Protein AF-0000000075576853 (afdb_homodimer)

Structure (mmCIF, N/CA/C/O backbone):
data_AF-0000000075576853-model_v1
#
loop_
_entity.id
_entity.type
_entity.pdbx_description
1 polymer 'Glycerol kinase'
#
loop_
_atom_site.group_PDB
_atom_site.id
_atom_site.type_symbol
_atom_site.label_atom_id
_atom_site.label_alt_id
_atom_site.label_comp_id
_atom_site.label_asym_id
_atom_site.label_entity_id
_atom_site.label_seq_id
_atom_site.pdbx_PDB_ins_code
_atom_site.Cartn_x
_atom_site.Cartn_y
_atom_site.Cartn_z
_atom_site.occupancy
_atom_site.B_iso_or_equiv
_atom_site.auth_seq_id
_atom_site.auth_comp_id
_atom_site.auth_asym_id
_atom_site.auth_atom_id
_atom_site.pdbx_PDB_model_num
ATOM 1 N N . MET A 1 1 ? 12.477 -34.094 -45.094 1 67.06 1 MET A N 1
ATOM 2 C CA . MET A 1 1 ? 11.266 -33.312 -44.781 1 67.06 1 MET A CA 1
ATOM 3 C C . MET A 1 1 ? 11.414 -32.594 -43.438 1 67.06 1 MET A C 1
ATOM 5 O O . MET A 1 1 ? 12.172 -33.031 -42.562 1 67.06 1 MET A O 1
ATOM 9 N N . LYS A 1 2 ? 10.898 -31.469 -43.219 1 86 2 LYS A N 1
ATOM 10 C CA . LYS A 1 2 ? 10.938 -30.688 -42 1 86 2 LYS A CA 1
ATOM 11 C C . LYS A 1 2 ? 10.07 -31.312 -40.906 1 86 2 LYS A C 1
ATOM 13 O O . LYS A 1 2 ? 8.969 -31.781 -41.188 1 86 2 LYS A O 1
ATOM 18 N N . GLU A 1 3 ? 10.719 -31.609 -39.844 1 96.06 3 GLU A N 1
ATOM 19 C CA . GLU A 1 3 ? 10 -32.188 -38.719 1 96.06 3 GLU A CA 1
ATOM 20 C C . GLU A 1 3 ? 10.016 -31.266 -37.531 1 96.06 3 GLU A C 1
ATOM 22 O O . GLU A 1 3 ? 11.047 -30.656 -37.219 1 96.06 3 GLU A O 1
ATOM 27 N N . TYR A 1 4 ? 8.82 -31.234 -36.906 1 97.94 4 TYR A N 1
ATOM 28 C CA . TYR A 1 4 ? 8.703 -30.344 -35.75 1 97.94 4 TYR A CA 1
ATOM 29 C C . TYR A 1 4 ? 7.965 -31.016 -34.594 1 97.94 4 TYR A C 1
ATOM 31 O O . TYR A 1 4 ? 7.211 -31.969 -34.812 1 97.94 4 TYR A O 1
ATOM 39 N N . ILE A 1 5 ? 8.258 -30.609 -33.406 1 98.31 5 ILE A N 1
ATOM 40 C CA . ILE A 1 5 ? 7.445 -30.922 -32.219 1 98.31 5 ILE A CA 1
ATOM 41 C C . ILE A 1 5 ? 6.547 -29.734 -31.906 1 98.31 5 ILE A C 1
ATOM 43 O O . ILE A 1 5 ? 7.004 -28.578 -31.891 1 98.31 5 ILE A O 1
ATOM 47 N N . LEU A 1 6 ? 5.289 -29.984 -31.703 1 98.56 6 LEU A N 1
ATOM 48 C CA . LEU A 1 6 ? 4.355 -28.969 -31.25 1 98.56 6 LEU A CA 1
ATOM 49 C C . LEU A 1 6 ? 4.211 -29 -29.719 1 98.56 6 LEU A C 1
ATOM 51 O O . LEU A 1 6 ? 3.873 -30.047 -29.156 1 98.56 6 LEU A O 1
ATOM 55 N N . SER A 1 7 ? 4.504 -27.953 -29.078 1 98.56 7 SER A N 1
ATOM 56 C CA . SER A 1 7 ? 4.234 -27.781 -27.656 1 98.56 7 SER A CA 1
ATOM 57 C C . SER A 1 7 ? 2.992 -26.938 -27.422 1 98.56 7 SER A C 1
ATOM 59 O O . SER A 1 7 ? 2.867 -25.844 -27.984 1 98.56 7 SER A O 1
ATOM 61 N N . ILE A 1 8 ? 2.086 -27.422 -26.656 1 98.44 8 ILE A N 1
ATOM 62 C CA . ILE A 1 8 ? 0.928 -26.672 -26.188 1 98.44 8 ILE A CA 1
ATOM 63 C C . ILE A 1 8 ? 1.135 -26.266 -24.734 1 98.44 8 ILE A C 1
ATOM 65 O O . ILE A 1 8 ? 1.152 -27.109 -23.844 1 98.44 8 ILE A O 1
ATOM 69 N N . ASP A 1 9 ? 1.303 -25.016 -24.484 1 97.19 9 ASP A N 1
ATOM 70 C CA . ASP A 1 9 ? 1.527 -24.469 -23.141 1 97.19 9 ASP A CA 1
ATOM 71 C C . ASP A 1 9 ? 0.273 -23.781 -22.625 1 97.19 9 ASP A C 1
ATOM 73 O O . ASP A 1 9 ? -0.005 -22.625 -22.984 1 97.19 9 ASP A O 1
ATOM 77 N N . GLN A 1 10 ? -0.439 -24.516 -21.766 1 97.19 10 GLN A N 1
ATOM 78 C CA . GLN A 1 10 ? -1.655 -24 -21.141 1 97.19 10 GLN A CA 1
ATOM 79 C C . GLN A 1 10 ? -1.338 -23.234 -19.859 1 97.19 10 GLN A C 1
ATOM 81 O O . GLN A 1 10 ? -1.6 -23.719 -18.766 1 97.19 10 GLN A O 1
ATOM 86 N N . GLY A 1 11 ? -0.871 -22.016 -20 1 93.12 11 GLY A N 1
ATOM 87 C CA . GLY A 1 11 ? -0.536 -21.188 -18.859 1 93.12 11 GLY A CA 1
ATOM 88 C C . GLY A 1 11 ? -1.755 -20.609 -18.172 1 93.12 11 GLY A C 1
ATOM 89 O O . GLY A 1 11 ? -2.883 -20.781 -18.625 1 93.12 11 GLY A O 1
ATOM 90 N N . THR A 1 12 ? -1.519 -19.891 -17.062 1 91.38 12 THR A N 1
ATOM 91 C CA . THR A 1 12 ? -2.6 -19.312 -16.266 1 91.38 12 THR A CA 1
ATOM 92 C C . THR A 1 12 ? -3.197 -18.094 -16.953 1 91.38 12 THR A C 1
ATOM 94 O O . THR A 1 12 ? -4.418 -17.922 -16.969 1 91.38 12 THR A O 1
ATOM 97 N N . THR A 1 13 ? -2.371 -17.266 -17.547 1 85.94 13 THR A N 1
ATOM 98 C CA . THR A 1 13 ? -2.854 -16.016 -18.109 1 85.94 13 THR A CA 1
ATOM 99 C C . THR A 1 13 ? -2.939 -16.109 -19.625 1 85.94 13 THR A C 1
ATOM 101 O O . THR A 1 13 ? -3.658 -15.336 -20.266 1 85.94 13 THR A O 1
ATOM 104 N N . SER A 1 14 ? -2.193 -16.984 -20.203 1 90.44 14 SER A N 1
ATOM 105 C CA . SER A 1 14 ? -2.176 -17.125 -21.656 1 90.44 14 SER A CA 1
ATOM 106 C C . SER A 1 14 ? -1.939 -18.578 -22.062 1 90.44 14 SER A C 1
ATOM 108 O O . SER A 1 14 ? -1.436 -19.375 -21.281 1 90.44 14 SER A O 1
ATOM 110 N N . ILE A 1 15 ? -2.373 -18.828 -23.25 1 96.44 15 ILE A N 1
ATOM 111 C CA . ILE A 1 15 ? -2.145 -20.125 -23.875 1 96.44 15 ILE A CA 1
ATOM 112 C C . ILE A 1 15 ? -1.263 -19.953 -25.109 1 96.44 15 ILE A C 1
ATOM 114 O O . ILE A 1 15 ? -1.411 -18.984 -25.859 1 96.44 15 ILE A O 1
ATOM 118 N N . ARG A 1 16 ? -0.293 -20.953 -25.312 1 95.88 16 ARG A N 1
ATOM 119 C CA . ARG A 1 16 ? 0.653 -20.828 -26.422 1 95.88 16 ARG A CA 1
ATOM 120 C C . ARG A 1 16 ? 0.805 -22.141 -27.172 1 95.88 16 ARG A C 1
ATOM 122 O O . ARG A 1 16 ? 0.774 -23.219 -26.562 1 95.88 16 ARG A O 1
ATOM 129 N N . ALA A 1 17 ? 0.934 -21.938 -28.391 1 98.38 17 ALA A N 1
ATOM 130 C CA . ALA A 1 17 ? 1.414 -23.016 -29.266 1 98.38 17 ALA A CA 1
ATOM 131 C C . ALA A 1 17 ? 2.785 -22.688 -29.844 1 98.38 17 ALA A C 1
ATOM 133 O O . ALA A 1 17 ? 2.982 -21.609 -30.406 1 98.38 17 ALA A O 1
ATOM 134 N N . ILE A 1 18 ? 3.703 -23.625 -29.656 1 97.75 18 ILE A N 1
ATOM 135 C CA . ILE A 1 18 ? 5.074 -23.359 -30.078 1 97.75 18 ILE A CA 1
ATOM 136 C C . ILE A 1 18 ? 5.621 -24.562 -30.844 1 97.75 18 ILE A C 1
ATOM 138 O O . ILE A 1 18 ? 5.465 -25.703 -30.406 1 97.75 18 ILE A O 1
ATOM 142 N N . PHE A 1 19 ? 6.258 -24.297 -31.969 1 98.12 19 PHE A N 1
ATOM 143 C CA . PHE A 1 19 ? 6.883 -25.344 -32.781 1 98.12 19 PHE A CA 1
ATOM 144 C C . PHE A 1 19 ? 8.398 -25.328 -32.594 1 98.12 19 PHE A C 1
ATOM 146 O O . PHE A 1 19 ? 9.031 -24.281 -32.75 1 98.12 19 PHE A O 1
ATOM 153 N N . PHE A 1 20 ? 8.953 -26.516 -32.312 1 97.25 20 PHE A N 1
ATOM 154 C CA . PHE A 1 20 ? 10.391 -26.656 -32.125 1 97.25 20 PHE A CA 1
ATOM 155 C C . PHE A 1 20 ? 10.984 -27.547 -33.219 1 97.25 20 PHE A C 1
ATOM 157 O O . PHE A 1 20 ? 10.383 -28.547 -33.594 1 97.25 20 PHE A O 1
ATOM 164 N N . ASN A 1 21 ? 12.203 -27.141 -33.719 1 97.06 21 ASN A N 1
ATOM 165 C CA . ASN A 1 21 ? 12.945 -28.016 -34.625 1 97.06 21 ASN A CA 1
ATOM 166 C C . ASN A 1 21 ? 13.945 -28.891 -33.875 1 97.06 21 ASN A C 1
ATOM 168 O O . ASN A 1 21 ? 13.961 -28.906 -32.625 1 97.06 21 ASN A O 1
ATOM 172 N N . HIS A 1 22 ? 14.641 -29.672 -34.594 1 96.31 22 HIS A N 1
ATOM 173 C CA . HIS A 1 22 ? 15.539 -30.656 -34 1 96.31 22 HIS A CA 1
ATOM 174 C C . HIS A 1 22 ? 16.688 -29.953 -33.25 1 96.31 22 HIS A C 1
ATOM 176 O O . HIS A 1 22 ? 17.25 -30.516 -32.312 1 96.31 22 HIS A O 1
ATOM 182 N N . ASP A 1 23 ? 17.016 -28.719 -33.594 1 93.38 23 ASP A N 1
ATOM 183 C CA . ASP A 1 23 ? 18.094 -27.969 -32.969 1 93.38 23 ASP A CA 1
ATOM 184 C C . ASP A 1 23 ? 17.609 -27.312 -31.656 1 93.38 23 ASP A C 1
ATOM 186 O O . ASP A 1 23 ? 18.391 -26.75 -30.906 1 93.38 23 ASP A O 1
ATOM 190 N N . GLY A 1 24 ? 16.359 -27.484 -31.406 1 91.81 24 GLY A N 1
ATOM 191 C CA . GLY A 1 24 ? 15.805 -26.906 -30.203 1 91.81 24 GLY A CA 1
ATOM 192 C C . GLY A 1 24 ? 15.367 -25.453 -30.391 1 91.81 24 GLY A C 1
ATOM 193 O O . GLY A 1 24 ? 15.031 -24.781 -29.422 1 91.81 24 GLY A O 1
ATOM 194 N N . ASP A 1 25 ? 15.266 -24.969 -31.641 1 93.38 25 ASP A N 1
ATOM 195 C CA . ASP A 1 25 ? 14.883 -23.594 -31.938 1 93.38 25 ASP A CA 1
ATOM 196 C C . ASP A 1 25 ? 13.359 -23.453 -32.062 1 93.38 25 ASP A C 1
ATOM 198 O O . ASP A 1 25 ? 12.695 -24.375 -32.562 1 93.38 25 ASP A O 1
ATOM 202 N N . ILE A 1 26 ? 12.922 -22.359 -31.625 1 94.5 26 ILE A N 1
ATOM 203 C CA . ILE A 1 26 ? 11.523 -22.031 -31.891 1 94.5 26 ILE A CA 1
ATOM 204 C C . ILE A 1 26 ? 11.359 -21.594 -33.344 1 94.5 26 ILE A C 1
ATOM 206 O O . ILE A 1 26 ? 12 -20.641 -33.781 1 94.5 26 ILE A O 1
ATOM 210 N N . VAL A 1 27 ? 10.516 -22.203 -34.031 1 95.81 27 VAL A N 1
ATOM 211 C CA . VAL A 1 27 ? 10.359 -21.906 -35.438 1 95.81 27 VAL A CA 1
ATOM 212 C C . VAL A 1 27 ? 8.992 -21.266 -35.688 1 95.81 27 VAL A C 1
ATOM 214 O O . VAL A 1 27 ? 8.742 -20.688 -36.75 1 95.81 27 VAL A O 1
ATOM 217 N N . GLY A 1 28 ? 8.125 -21.344 -34.719 1 95.5 28 GLY A N 1
ATOM 218 C CA . GLY A 1 28 ? 6.801 -20.75 -34.75 1 95.5 28 GLY A CA 1
ATOM 219 C C . GLY A 1 28 ? 6.141 -20.656 -33.375 1 95.5 28 GLY A C 1
ATOM 220 O O . GLY A 1 28 ? 6.277 -21.562 -32.562 1 95.5 28 GLY A O 1
ATOM 221 N N . VAL A 1 29 ? 5.5 -19.594 -33.188 1 95.94 29 VAL A N 1
ATOM 222 C CA . VAL A 1 29 ? 4.836 -19.422 -31.906 1 95.94 29 VAL A CA 1
ATOM 223 C C . VAL A 1 29 ? 3.629 -18.5 -32.062 1 95.94 29 VAL A C 1
ATOM 225 O O . VAL A 1 29 ? 3.666 -17.547 -32.844 1 95.94 29 VAL A O 1
ATOM 228 N N . HIS A 1 30 ? 2.537 -18.781 -31.438 1 97.19 30 HIS A N 1
ATOM 229 C CA . HIS A 1 30 ? 1.405 -17.875 -31.234 1 97.19 30 HIS A CA 1
ATOM 230 C C . HIS A 1 30 ? 0.842 -18 -29.828 1 97.19 30 HIS A C 1
ATOM 232 O O . HIS A 1 30 ? 0.776 -19.109 -29.266 1 97.19 30 HIS A O 1
ATOM 238 N N . ALA A 1 31 ? 0.561 -16.984 -29.234 1 95.12 31 ALA A N 1
ATOM 239 C CA . ALA A 1 31 ? 0.02 -16.922 -27.891 1 95.12 31 ALA A CA 1
ATOM 240 C C . ALA A 1 31 ? -1.227 -16.047 -27.828 1 95.12 31 ALA A C 1
ATOM 242 O O . ALA A 1 31 ? -1.366 -15.102 -28.609 1 95.12 31 ALA A O 1
ATOM 243 N N . LYS A 1 32 ? -2.111 -16.344 -26.953 1 96 32 LYS A N 1
ATOM 244 C CA . LYS A 1 32 ? -3.324 -15.555 -26.75 1 96 32 LYS A CA 1
ATOM 245 C C . LYS A 1 32 ? -3.752 -15.578 -25.281 1 96 32 LYS A C 1
ATOM 247 O O . LYS A 1 32 ? -3.762 -16.641 -24.656 1 96 32 LYS A O 1
ATOM 252 N N . GLU A 1 33 ? -3.98 -14.461 -24.719 1 90.38 33 GLU A N 1
ATOM 253 C CA . GLU A 1 33 ? -4.539 -14.367 -23.375 1 90.38 33 GLU A CA 1
ATOM 254 C C . GLU A 1 33 ? -6.016 -14.758 -23.359 1 90.38 33 GLU A C 1
ATOM 256 O O . GLU A 1 33 ? -6.668 -14.766 -24.406 1 90.38 33 GLU A O 1
ATOM 261 N N . PHE A 1 34 ? -6.48 -15.203 -22.25 1 92.62 34 PHE A N 1
ATOM 262 C CA . PHE A 1 34 ? -7.883 -15.562 -22.094 1 92.62 34 PHE A CA 1
ATOM 263 C C . PHE A 1 3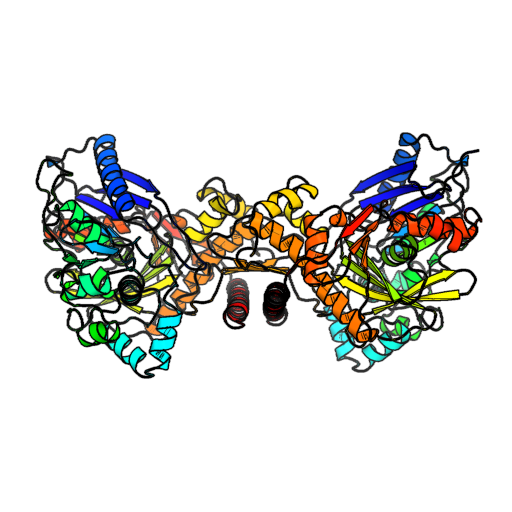4 ? -8.43 -15.055 -20.766 1 92.62 34 PHE A C 1
ATOM 265 O O . PHE A 1 34 ? -7.691 -14.5 -19.953 1 92.62 34 PHE A O 1
ATOM 272 N N . SER A 1 35 ? -9.656 -15.219 -20.531 1 92.31 35 SER A N 1
ATOM 273 C CA . SER A 1 35 ? -10.375 -14.516 -19.484 1 92.31 35 SER A CA 1
ATOM 274 C C . SER A 1 35 ? -10.055 -15.102 -18.109 1 92.31 35 SER A C 1
ATOM 276 O O . SER A 1 35 ? -9.914 -16.312 -17.969 1 92.31 35 SER A O 1
ATOM 278 N N . GLN A 1 36 ? -9.844 -14.289 -17.156 1 90.06 36 GLN A N 1
ATOM 279 C CA . GLN A 1 36 ? -9.734 -14.617 -15.742 1 90.06 36 GLN A CA 1
ATOM 280 C C . GLN A 1 36 ? -10.93 -14.102 -14.953 1 90.06 36 GLN A C 1
ATOM 282 O O . GLN A 1 36 ? -11.414 -12.992 -15.203 1 90.06 36 GLN A O 1
ATOM 287 N N . PHE A 1 37 ? -11.539 -14.875 -14 1 91.06 37 PHE A N 1
ATOM 288 C CA . PHE A 1 37 ? -12.695 -14.477 -13.211 1 91.06 37 PHE A CA 1
ATOM 289 C C . PHE A 1 37 ? -12.352 -14.453 -11.727 1 91.06 37 PHE A C 1
ATOM 291 O O . PHE A 1 37 ? -11.672 -15.359 -11.227 1 91.06 37 PHE A O 1
ATOM 298 N N . TYR A 1 38 ? -12.75 -13.477 -11.086 1 86.25 38 TYR A N 1
ATOM 299 C CA . TYR A 1 38 ? -12.539 -13.312 -9.656 1 86.25 38 TYR A CA 1
ATOM 300 C C . TYR A 1 38 ? -13.859 -13.094 -8.93 1 86.25 38 TYR A C 1
ATOM 302 O O . TYR A 1 38 ? -14.117 -12 -8.422 1 86.25 38 TYR A O 1
ATOM 310 N N . PRO A 1 39 ? -14.656 -14.055 -8.68 1 88.81 39 PRO A N 1
ATOM 311 C CA . PRO A 1 39 ? -16.031 -13.906 -8.203 1 88.81 39 PRO A CA 1
ATOM 312 C C . PRO A 1 39 ? -16.094 -13.477 -6.734 1 88.81 39 PRO A C 1
ATOM 314 O O . PRO A 1 39 ? -17.094 -12.883 -6.305 1 88.81 39 PRO A O 1
ATOM 317 N N . ASP A 1 40 ? -15.102 -13.82 -5.914 1 87.06 40 ASP A N 1
ATOM 318 C CA . ASP A 1 40 ? -15.039 -13.469 -4.496 1 87.06 40 ASP A CA 1
ATOM 319 C C . ASP A 1 40 ? -13.586 -13.281 -4.047 1 87.06 40 ASP A C 1
ATOM 321 O O . ASP A 1 40 ? -12.656 -13.539 -4.809 1 87.06 40 ASP A O 1
ATOM 325 N N . SER A 1 41 ? -13.469 -12.719 -2.818 1 82.38 41 SER A N 1
ATOM 326 C CA . SER A 1 41 ? -12.125 -12.516 -2.277 1 82.38 41 SER A CA 1
ATOM 327 C C . SER A 1 41 ? -11.328 -13.812 -2.27 1 82.38 41 SER A C 1
ATOM 329 O O . SER A 1 41 ? -11.766 -14.812 -1.704 1 82.38 41 SER A O 1
ATOM 331 N N . GLY A 1 42 ? -10.258 -13.805 -2.984 1 84.81 42 GLY A N 1
ATOM 332 C CA . GLY A 1 42 ? -9.367 -14.953 -3.029 1 84.81 42 GLY A CA 1
ATOM 333 C C . GLY A 1 42 ? -9.781 -15.992 -4.047 1 84.81 42 GLY A C 1
ATOM 334 O O . GLY A 1 42 ? -9.094 -17 -4.234 1 84.81 42 GLY A O 1
ATOM 335 N N . TRP A 1 43 ? -10.906 -15.758 -4.695 1 91.06 43 TRP A N 1
ATOM 336 C CA . TRP A 1 43 ? -11.391 -16.734 -5.668 1 91.06 43 TRP A CA 1
ATOM 337 C C . TRP A 1 43 ? -10.852 -16.422 -7.062 1 91.06 43 TRP A C 1
ATOM 339 O O . TRP A 1 43 ? -10.781 -15.266 -7.461 1 91.06 43 TRP A O 1
ATOM 349 N N . VAL A 1 44 ? -10.43 -17.469 -7.734 1 92.25 44 VAL A N 1
ATOM 350 C CA . VAL A 1 44 ? -9.945 -17.344 -9.102 1 92.25 44 VAL A CA 1
ATOM 351 C C . VAL A 1 44 ? -10.516 -18.484 -9.953 1 92.25 44 VAL A C 1
ATOM 353 O O . VAL A 1 44 ? -10.336 -19.656 -9.633 1 92.25 44 VAL A O 1
ATOM 356 N N . GLU A 1 45 ? -11.219 -18.094 -11.031 1 96.81 45 GLU A N 1
ATOM 357 C CA . GLU A 1 45 ? -11.844 -19.078 -11.898 1 96.81 45 GLU A CA 1
ATOM 358 C C . GLU A 1 45 ? -11.5 -18.828 -13.359 1 96.81 45 GLU A C 1
ATOM 360 O O . GLU A 1 45 ? -11.07 -17.734 -13.727 1 96.81 45 GLU A O 1
ATOM 365 N N . GLN A 1 46 ? -11.586 -19.859 -14.156 1 97.5 46 GLN A N 1
ATOM 366 C CA . GLN A 1 46 ? -11.43 -19.797 -15.609 1 97.5 46 GLN A CA 1
ATOM 367 C C . GLN A 1 46 ? -12.469 -20.672 -16.312 1 97.5 46 GLN A C 1
ATOM 369 O O . GLN A 1 46 ? -12.984 -21.625 -15.711 1 97.5 46 GLN A O 1
ATOM 374 N N . ASP A 1 47 ? -12.773 -20.344 -17.531 1 98.19 47 ASP A N 1
ATOM 375 C CA . ASP A 1 47 ? -13.711 -21.125 -18.328 1 98.19 47 ASP A CA 1
ATOM 376 C C . ASP A 1 47 ? -12.984 -22.203 -19.125 1 98.19 47 ASP A C 1
ATOM 378 O O . ASP A 1 47 ? -12.266 -21.891 -20.078 1 98.19 47 ASP A O 1
ATOM 382 N N . PRO A 1 48 ? -13.281 -23.5 -18.781 1 98.38 48 PRO A N 1
ATOM 383 C CA . PRO A 1 48 ? -12.594 -24.562 -19.516 1 98.38 48 PRO A CA 1
ATOM 384 C C . PRO A 1 48 ? -12.906 -24.547 -21 1 98.38 48 PRO A C 1
ATOM 386 O O . PRO A 1 48 ? -12.047 -24.891 -21.828 1 98.38 48 PRO A O 1
ATOM 389 N N . MET A 1 49 ? -14.062 -24.141 -21.328 1 98.06 49 MET A N 1
ATOM 390 C CA . MET A 1 49 ? -14.445 -24.125 -22.75 1 98.06 49 MET A CA 1
ATOM 391 C C . MET A 1 49 ? -13.703 -23.031 -23.5 1 98.06 49 MET A C 1
ATOM 393 O O . MET A 1 49 ? -13.344 -23.203 -24.656 1 98.06 49 MET A O 1
ATOM 397 N N . GLU A 1 50 ? -13.508 -21.953 -22.844 1 97.88 50 GLU A N 1
ATOM 398 C CA . GLU A 1 50 ? -12.68 -20.922 -23.453 1 97.88 50 GLU A CA 1
ATOM 399 C C . GLU A 1 50 ? -11.242 -21.375 -23.609 1 97.88 50 GLU A C 1
ATOM 401 O O . GLU A 1 50 ? -10.594 -21.094 -24.625 1 97.88 50 GLU A O 1
ATOM 406 N N . MET A 1 51 ? -10.758 -22.109 -22.594 1 97.31 51 MET A N 1
ATOM 407 C CA . MET A 1 51 ? -9.406 -22.656 -22.672 1 97.31 51 MET A CA 1
ATOM 408 C C . MET A 1 51 ? -9.234 -23.5 -23.922 1 97.31 51 MET A C 1
ATOM 410 O O . MET A 1 51 ? -8.234 -23.375 -24.625 1 97.31 51 MET A O 1
ATOM 414 N N . TRP A 1 52 ? -10.234 -24.266 -24.156 1 97 52 TRP A N 1
ATOM 415 C CA . TRP A 1 52 ? -10.18 -25.156 -25.312 1 97 52 TRP A CA 1
ATOM 416 C C . TRP A 1 52 ? -10.25 -24.375 -26.625 1 97 52 TRP A C 1
ATOM 418 O O . TRP A 1 52 ? -9.492 -24.625 -27.562 1 97 52 TRP A O 1
ATOM 428 N N . SER A 1 53 ? -11.188 -23.453 -26.672 1 97.5 53 SER A N 1
ATOM 429 C CA . SER A 1 53 ? -11.352 -22.641 -27.875 1 97.5 53 SER A CA 1
ATOM 430 C C . SER A 1 53 ? -10.062 -21.891 -28.203 1 97.5 53 SER A C 1
ATOM 432 O O . SER A 1 53 ? -9.625 -21.875 -29.359 1 97.5 53 SER A O 1
ATOM 434 N N . VAL A 1 54 ? -9.445 -21.344 -27.219 1 97.69 54 VAL A N 1
ATOM 435 C CA . VAL A 1 54 ? -8.219 -20.578 -27.406 1 97.69 54 VAL A CA 1
ATOM 436 C C . VAL A 1 54 ? -7.082 -21.5 -27.812 1 97.69 54 VAL A C 1
ATOM 438 O O . VAL A 1 54 ? -6.219 -21.125 -28.609 1 97.69 54 VAL A O 1
ATOM 441 N N . THR A 1 55 ? -7.031 -22.703 -27.266 1 97.5 55 THR A N 1
ATOM 442 C CA . THR A 1 55 ? -6.02 -23.688 -27.641 1 97.5 55 THR A CA 1
ATOM 443 C C . THR A 1 55 ? -6.059 -23.953 -29.141 1 97.5 55 THR A C 1
ATOM 445 O O . THR A 1 55 ? -5.023 -23.938 -29.812 1 97.5 55 THR A O 1
ATOM 448 N N . GLY A 1 56 ? -7.273 -24.203 -29.641 1 96.88 56 GLY A N 1
ATOM 449 C CA . GLY A 1 56 ? -7.418 -24.406 -31.062 1 96.88 56 GLY A CA 1
ATOM 450 C C . GLY A 1 56 ? -6.965 -23.219 -31.891 1 96.88 56 GLY A C 1
ATOM 451 O O . GLY A 1 56 ? -6.297 -23.375 -32.906 1 96.88 56 GLY A O 1
ATOM 452 N N . GLU A 1 57 ? -7.312 -22.094 -31.438 1 97.5 57 GLU A N 1
ATOM 453 C CA . GLU A 1 57 ? -6.98 -20.859 -32.156 1 97.5 57 GLU A CA 1
ATOM 454 C C . GLU A 1 57 ? -5.473 -20.656 -32.219 1 97.5 57 GLU A C 1
ATOM 456 O O . GLU A 1 57 ? -4.941 -20.328 -33.281 1 97.5 57 GLU A O 1
ATOM 461 N N . VAL A 1 58 ? -4.801 -20.891 -31.109 1 97.94 58 VAL A N 1
ATOM 462 C CA . VAL A 1 58 ? -3.371 -20.594 -31.094 1 97.94 58 VAL A CA 1
ATOM 463 C C . VAL A 1 58 ? -2.621 -21.625 -31.922 1 97.94 58 VAL A C 1
ATOM 465 O O . VAL A 1 58 ? -1.599 -21.312 -32.531 1 97.94 58 VAL A O 1
ATOM 468 N N . ILE A 1 59 ? -3.055 -22.859 -31.984 1 97.44 59 ILE A N 1
ATOM 469 C CA . ILE A 1 59 ? -2.434 -23.875 -32.812 1 97.44 59 ILE A CA 1
ATOM 470 C C . ILE A 1 59 ? -2.578 -23.484 -34.312 1 97.44 59 ILE A C 1
ATOM 472 O O . ILE A 1 59 ? -1.598 -23.484 -35.031 1 97.44 59 ILE A O 1
ATOM 476 N N . GLU A 1 60 ? -3.766 -23.156 -34.688 1 96.56 60 GLU A N 1
ATOM 477 C CA . GLU A 1 60 ? -4.055 -22.781 -36.062 1 96.56 60 GLU A CA 1
ATOM 478 C C . GLU A 1 60 ? -3.215 -21.578 -36.5 1 96.56 60 GLU A C 1
ATOM 480 O O . GLU A 1 60 ? -2.613 -21.594 -37.594 1 96.56 60 GLU A O 1
ATOM 485 N N . LYS A 1 61 ? -3.209 -20.578 -35.688 1 97.69 61 LYS A N 1
ATOM 486 C CA . LYS A 1 61 ? -2.494 -19.359 -36.031 1 97.69 61 LYS A CA 1
ATOM 487 C C . LYS A 1 61 ? -0.987 -19.594 -36.094 1 97.69 61 LYS A C 1
ATOM 489 O O . LYS A 1 61 ? -0.287 -19.016 -36.906 1 97.69 61 LYS A O 1
ATOM 494 N N . ALA A 1 62 ? -0.503 -20.375 -35.125 1 97.12 62 ALA A N 1
ATOM 495 C CA . ALA A 1 62 ? 0.923 -20.688 -35.125 1 97.12 62 ALA A CA 1
ATOM 496 C C . ALA A 1 62 ? 1.319 -21.438 -36.406 1 97.12 62 ALA A C 1
ATOM 498 O O . ALA A 1 62 ? 2.371 -21.156 -37 1 97.12 62 ALA A O 1
ATOM 499 N N . MET A 1 63 ? 0.556 -22.375 -36.844 1 96.94 63 MET A N 1
ATOM 500 C CA . MET A 1 63 ? 0.814 -23.125 -38.062 1 96.94 63 MET A CA 1
ATOM 501 C C . MET A 1 63 ? 0.785 -22.203 -39.281 1 96.94 63 MET A C 1
ATOM 503 O O . MET A 1 63 ? 1.686 -22.25 -40.125 1 96.94 63 MET A O 1
ATOM 507 N N . ALA A 1 64 ? -0.208 -21.375 -39.344 1 96.56 64 ALA A N 1
ATOM 508 C CA . ALA A 1 64 ? -0.385 -20.484 -40.469 1 96.56 64 ALA A CA 1
ATOM 509 C C . ALA A 1 64 ? 0.778 -19.5 -40.562 1 96.56 64 ALA A C 1
ATOM 511 O O . ALA A 1 64 ? 1.329 -19.297 -41.656 1 96.56 64 ALA A O 1
ATOM 512 N N . LYS A 1 65 ? 1.103 -18.891 -39.469 1 96.44 65 LYS A N 1
ATOM 513 C CA . LYS A 1 65 ? 2.15 -17.875 -39.438 1 96.44 65 LYS A CA 1
ATOM 514 C C . LYS A 1 65 ? 3.504 -18.469 -39.812 1 96.44 65 LYS A C 1
ATOM 516 O O . LYS A 1 65 ? 4.348 -17.781 -40.375 1 96.44 65 LYS A O 1
ATOM 521 N N . SER A 1 66 ? 3.703 -19.688 -39.469 1 96.12 66 SER A N 1
ATOM 522 C CA . SER A 1 66 ? 5.008 -20.312 -39.656 1 96.12 66 SER A CA 1
ATOM 523 C C . SER A 1 66 ? 5.008 -21.188 -40.906 1 96.12 66 SER A C 1
ATOM 525 O O . SER A 1 66 ? 6.027 -21.797 -41.25 1 96.12 66 SER A O 1
ATOM 527 N N . ASN A 1 67 ? 3.926 -21.359 -41.594 1 96.25 67 ASN A N 1
ATOM 528 C CA . ASN A 1 67 ? 3.76 -22.188 -42.781 1 96.25 67 ASN A CA 1
ATOM 529 C C . ASN A 1 67 ? 4.137 -23.641 -42.5 1 96.25 67 ASN A C 1
ATOM 531 O O . ASN A 1 67 ? 4.867 -24.266 -43.281 1 96.25 67 ASN A O 1
ATOM 535 N N . ILE A 1 68 ? 3.764 -24.094 -41.375 1 96.44 68 ILE A N 1
ATOM 536 C CA . ILE A 1 68 ? 3.994 -25.484 -41 1 96.44 68 ILE A CA 1
ATOM 537 C C . ILE A 1 68 ? 2.768 -26.328 -41.344 1 96.44 68 ILE A C 1
ATOM 539 O O . ILE A 1 68 ? 1.636 -25.938 -41.031 1 96.44 68 ILE A O 1
ATOM 543 N N . LYS A 1 69 ? 3.031 -27.484 -41.938 1 95.69 69 LYS A N 1
ATOM 544 C CA . LYS A 1 69 ? 1.953 -28.391 -42.312 1 95.69 69 LYS A CA 1
ATOM 545 C C . LYS A 1 69 ? 1.787 -29.5 -41.281 1 95.69 69 LYS A C 1
ATOM 547 O O . LYS A 1 69 ? 2.738 -29.859 -40.562 1 95.69 69 LYS A O 1
ATOM 552 N N . GLU A 1 70 ? 0.582 -30.078 -41.25 1 94.81 70 GLU A N 1
ATOM 553 C CA . GLU A 1 70 ? 0.254 -31.109 -40.25 1 94.81 70 GLU A CA 1
ATOM 554 C C . GLU A 1 70 ? 1.196 -32.312 -40.375 1 94.81 70 GLU A C 1
ATOM 556 O O . GLU A 1 70 ? 1.544 -32.938 -39.375 1 94.81 70 GLU A O 1
ATOM 561 N N . ASP A 1 71 ? 1.564 -32.594 -41.594 1 94.75 71 ASP A N 1
ATOM 562 C CA . ASP A 1 71 ? 2.381 -33.781 -41.812 1 94.75 71 ASP A CA 1
ATOM 563 C C . ASP A 1 71 ? 3.811 -33.594 -41.312 1 94.75 71 ASP A C 1
ATOM 565 O O . ASP A 1 71 ? 4.586 -34.531 -41.219 1 94.75 71 ASP A O 1
ATOM 569 N N . GLU A 1 72 ? 4.133 -32.406 -41 1 97.19 72 GLU A N 1
ATOM 570 C CA . GLU A 1 72 ? 5.469 -32.094 -40.5 1 97.19 72 GLU A CA 1
ATOM 571 C C . GLU A 1 72 ? 5.531 -32.156 -38.969 1 97.19 72 GLU A C 1
ATOM 573 O O . GLU A 1 72 ? 6.617 -32.125 -38.375 1 97.19 72 GLU A O 1
ATOM 578 N N . ILE A 1 73 ? 4.434 -32.312 -38.312 1 97.75 73 ILE A N 1
ATOM 579 C CA . ILE A 1 73 ? 4.375 -32.406 -36.875 1 97.75 73 ILE A CA 1
ATOM 580 C C . ILE A 1 73 ? 4.535 -33.875 -36.469 1 97.75 73 ILE A C 1
ATOM 582 O O . ILE A 1 73 ? 3.686 -34.688 -36.75 1 97.75 73 ILE A O 1
ATOM 586 N N . VAL A 1 74 ? 5.578 -34.156 -35.688 1 97.44 74 VAL A N 1
ATOM 587 C CA . VAL A 1 74 ? 5.914 -35.531 -35.406 1 97.44 74 VAL A CA 1
ATOM 588 C C . VAL A 1 74 ? 5.297 -35.969 -34.062 1 97.44 74 VAL A C 1
ATOM 590 O O . VAL A 1 74 ? 5.043 -37.156 -33.844 1 97.44 74 VAL A O 1
ATOM 593 N N . ALA A 1 75 ? 5.18 -35.031 -33.156 1 98.31 75 ALA A N 1
ATOM 594 C CA . ALA A 1 75 ? 4.594 -35.312 -31.844 1 98.31 75 ALA A CA 1
ATOM 595 C C . ALA A 1 75 ? 4.148 -34 -31.172 1 98.31 75 ALA A C 1
ATOM 597 O O . ALA A 1 75 ? 4.535 -32.906 -31.578 1 98.31 75 ALA A O 1
ATOM 598 N N . ILE A 1 76 ? 3.336 -34.188 -30.141 1 98.56 76 ILE A N 1
ATOM 599 C CA . ILE A 1 76 ? 2.811 -33.062 -29.375 1 98.56 76 ILE A CA 1
ATOM 600 C C . ILE A 1 76 ? 3.191 -33.219 -27.906 1 98.56 76 ILE A C 1
ATOM 602 O O . ILE A 1 76 ? 3.121 -34.344 -27.344 1 98.56 76 ILE A O 1
ATOM 606 N N . GLY A 1 77 ? 3.721 -32.219 -27.312 1 98.75 77 GLY A N 1
ATOM 607 C CA . GLY A 1 77 ? 3.885 -32.094 -25.875 1 98.75 77 GLY A CA 1
ATOM 608 C C . GLY A 1 77 ? 2.93 -31.094 -25.25 1 98.75 77 GLY A C 1
ATOM 609 O O . GLY A 1 77 ? 2.643 -30.047 -25.828 1 98.75 77 GLY A O 1
ATOM 610 N N . ILE A 1 78 ? 2.41 -31.422 -24.047 1 98.69 78 ILE A N 1
ATOM 611 C CA . ILE A 1 78 ? 1.46 -30.578 -23.344 1 98.69 78 ILE A CA 1
ATOM 612 C C . ILE A 1 78 ? 2.041 -30.156 -22 1 98.69 78 ILE A C 1
ATOM 614 O O . ILE A 1 78 ? 2.566 -30.984 -21.25 1 98.69 78 ILE A O 1
ATOM 618 N N . THR A 1 79 ? 2.104 -28.922 -21.734 1 98.38 79 THR A N 1
ATOM 619 C CA . THR A 1 79 ? 2.367 -28.391 -20.391 1 98.38 79 THR A CA 1
ATOM 620 C C . THR A 1 79 ? 1.235 -27.469 -19.953 1 98.38 79 THR A C 1
ATOM 622 O O . THR A 1 79 ? 0.397 -27.062 -20.766 1 98.38 79 THR A O 1
ATOM 625 N N . ASN A 1 80 ? 1.16 -27.234 -18.641 1 98 80 ASN A N 1
ATOM 626 C CA . ASN A 1 80 ? -0.046 -26.578 -18.125 1 98 80 ASN A CA 1
ATOM 627 C C . ASN A 1 80 ? 0.178 -25.984 -16.734 1 98 80 ASN A C 1
ATOM 629 O O . ASN A 1 80 ? 1.137 -26.344 -16.047 1 98 80 ASN A O 1
ATOM 633 N N . GLN A 1 81 ? -0.748 -25.062 -16.359 1 96.44 81 GLN A N 1
ATOM 634 C CA . GLN A 1 81 ? -0.91 -24.719 -14.953 1 96.44 81 GLN A CA 1
ATOM 635 C C . GLN A 1 81 ? -1.364 -25.938 -14.141 1 96.44 81 GLN A C 1
ATOM 637 O O . GLN A 1 81 ? -2.328 -26.609 -14.516 1 96.44 81 GLN A O 1
ATOM 642 N N . ARG A 1 82 ? -0.792 -26.297 -13.188 1 96.75 82 ARG A N 1
ATOM 643 C CA . ARG A 1 82 ? -0.766 -27.625 -12.609 1 96.75 82 ARG A CA 1
ATOM 644 C C . ARG A 1 82 ? -1.999 -27.875 -11.742 1 96.75 82 ARG A C 1
ATOM 646 O O . ARG A 1 82 ? -2.951 -28.531 -12.188 1 96.75 82 ARG A O 1
ATOM 653 N N . GLU A 1 83 ? -2.24 -27.219 -10.656 1 97.62 83 GLU A N 1
ATOM 654 C CA . GLU A 1 83 ? -3.205 -27.609 -9.633 1 97.62 83 GLU A CA 1
ATOM 655 C C . GLU A 1 83 ? -4.617 -27.156 -10.008 1 97.62 83 GLU A C 1
ATOM 657 O O . GLU A 1 83 ? -5.59 -27.547 -9.359 1 97.62 83 GLU A O 1
ATOM 662 N N . THR A 1 84 ? -4.75 -26.391 -11.039 1 98.56 84 THR A N 1
ATOM 663 C CA . THR A 1 84 ? -6.066 -25.984 -11.516 1 98.56 84 THR A CA 1
ATOM 664 C C . THR A 1 84 ? -6.926 -27.203 -11.836 1 98.56 84 THR A C 1
ATOM 666 O O . THR A 1 84 ? -6.457 -28.141 -12.477 1 98.56 84 THR A O 1
ATOM 669 N N . SER A 1 85 ? -8.195 -27.125 -11.398 1 98.75 85 SER A N 1
ATOM 670 C CA . SER A 1 85 ? -9.023 -28.328 -11.375 1 98.75 85 SER A CA 1
ATOM 671 C C . SER A 1 85 ? -10.266 -28.156 -12.242 1 98.75 85 SER A C 1
ATOM 673 O O . SER A 1 85 ? -10.977 -27.156 -12.133 1 98.75 85 SER A O 1
ATOM 675 N N . ILE A 1 86 ? -10.516 -29.094 -13.062 1 98.81 86 ILE A N 1
ATOM 676 C CA . ILE A 1 86 ? -11.672 -29.125 -13.938 1 98.81 86 ILE A CA 1
ATOM 677 C C . ILE A 1 86 ? -12.438 -30.438 -13.75 1 98.81 86 ILE A C 1
ATOM 679 O O . ILE A 1 86 ? -11.836 -31.516 -13.727 1 98.81 86 ILE A O 1
ATOM 683 N N . VAL A 1 87 ? -13.719 -30.375 -13.523 1 98.88 87 VAL A N 1
ATOM 684 C CA . VAL A 1 87 ? -14.617 -31.516 -13.453 1 98.88 87 VAL A CA 1
ATOM 685 C C . VAL A 1 87 ? -15.633 -31.453 -14.594 1 98.88 87 VAL A C 1
ATOM 687 O O . VAL A 1 87 ? -16.266 -30.422 -14.812 1 98.88 87 VAL A O 1
ATOM 690 N N . TRP A 1 88 ? -15.703 -32.531 -15.312 1 98.69 88 TRP A N 1
ATOM 691 C CA . TRP A 1 88 ? -16.625 -32.5 -16.438 1 98.69 88 TRP A CA 1
ATOM 692 C C . TRP A 1 88 ? -17.375 -33.812 -16.578 1 98.69 88 TRP A C 1
ATOM 694 O O . TRP A 1 88 ? -16.984 -34.812 -15.977 1 98.69 88 TRP A O 1
ATOM 704 N N . ASP A 1 89 ? -18.5 -33.781 -17.312 1 98.19 89 ASP A N 1
ATOM 705 C CA . ASP A 1 89 ? -19.312 -34.969 -17.578 1 98.19 89 ASP A CA 1
ATOM 706 C C . ASP A 1 89 ? -18.719 -35.812 -18.719 1 98.19 89 ASP A C 1
ATOM 708 O O . ASP A 1 89 ? -18.516 -35.312 -19.828 1 98.19 89 ASP A O 1
ATOM 712 N N . LYS A 1 90 ? -18.438 -37.062 -18.406 1 96.19 90 LYS A N 1
ATOM 713 C CA . LYS A 1 90 ? -17.719 -37.906 -19.375 1 96.19 90 LYS A CA 1
ATOM 714 C C . LYS A 1 90 ? -18.578 -38.156 -20.609 1 96.19 90 LYS A C 1
ATOM 716 O O . LYS A 1 90 ? -18.062 -38.438 -21.688 1 96.19 90 LYS A O 1
ATOM 721 N N . ASN A 1 91 ? -19.891 -38.062 -20.5 1 95.56 91 ASN A N 1
ATOM 722 C CA . ASN A 1 91 ? -20.797 -38.375 -21.609 1 95.56 91 ASN A CA 1
ATOM 723 C C . ASN A 1 91 ? -21.016 -37.156 -22.516 1 95.56 91 ASN A C 1
ATOM 725 O O . ASN A 1 91 ? -21.094 -37.312 -23.734 1 95.56 91 ASN A O 1
ATOM 729 N N . THR A 1 92 ? -21.078 -36.031 -21.922 1 95.44 92 THR A N 1
ATOM 730 C CA . THR A 1 92 ? -21.375 -34.812 -22.703 1 95.44 92 THR A CA 1
ATOM 731 C C . THR A 1 92 ? -20.109 -34.062 -23.047 1 95.44 92 THR A C 1
ATOM 733 O O . THR A 1 92 ? -20.078 -33.281 -23.984 1 95.44 92 THR A O 1
ATOM 736 N N . GLY A 1 93 ? -19.141 -34.281 -22.25 1 95.38 93 GLY A N 1
ATOM 737 C CA . GLY A 1 93 ? -17.891 -33.531 -22.422 1 95.38 93 GLY A CA 1
ATOM 738 C C . GLY A 1 93 ? -17.984 -32.094 -21.922 1 95.38 93 GLY A C 1
ATOM 739 O O . GLY A 1 93 ? -17.094 -31.297 -22.188 1 95.38 93 GLY A O 1
ATOM 740 N N . GLU A 1 94 ? -18.984 -31.812 -21.156 1 97 94 GLU A N 1
ATOM 741 C CA . GLU A 1 94 ? -19.203 -30.453 -20.656 1 97 94 GLU A CA 1
ATOM 742 C C . GLU A 1 94 ? -18.75 -30.328 -19.203 1 97 94 GLU A C 1
ATOM 744 O O . GLU A 1 94 ? -19.047 -31.188 -18.375 1 97 94 GLU A O 1
ATOM 749 N N . PRO A 1 95 ? -17.984 -29.25 -18.938 1 98.5 95 PRO A N 1
ATOM 750 C CA . PRO A 1 95 ? -17.641 -29 -17.531 1 98.5 95 PRO A CA 1
ATOM 751 C C . PRO A 1 95 ? -18.859 -28.734 -16.656 1 98.5 95 PRO A C 1
ATOM 753 O O . PRO A 1 95 ? -19.812 -28.094 -17.109 1 98.5 95 PRO A O 1
ATOM 756 N N . VAL A 1 96 ? -18.859 -29.156 -15.391 1 98.38 96 VAL A N 1
ATOM 757 C CA . VAL A 1 96 ? -20 -28.969 -14.5 1 98.38 96 VAL A CA 1
ATOM 758 C C . VAL A 1 96 ? -19.859 -27.641 -13.766 1 98.38 96 VAL A C 1
ATOM 760 O O . VAL A 1 96 ? -20.828 -27.156 -13.148 1 98.38 96 VAL A O 1
ATOM 763 N N . TYR A 1 97 ? -18.703 -27.031 -13.828 1 98.06 97 TYR A N 1
ATOM 764 C CA . TYR A 1 97 ? -18.359 -25.766 -13.188 1 98.06 97 TYR A CA 1
ATOM 765 C C . TYR A 1 97 ? -17.156 -25.125 -13.859 1 98.06 97 TYR A C 1
ATOM 767 O O . TYR A 1 97 ? -16.469 -25.766 -14.664 1 98.06 97 TYR A O 1
ATOM 775 N N . ASN A 1 98 ? -16.891 -23.875 -13.648 1 98.31 98 ASN A N 1
ATOM 776 C CA . ASN A 1 98 ? -15.641 -23.25 -14.047 1 98.31 98 ASN A CA 1
ATOM 777 C C . ASN A 1 98 ? -14.438 -23.953 -13.43 1 98.31 98 ASN A C 1
ATOM 779 O O . ASN A 1 98 ? -14.555 -24.562 -12.375 1 98.31 98 ASN A O 1
ATOM 783 N N . ALA A 1 99 ? -13.305 -23.906 -14.172 1 98.69 99 ALA A N 1
ATOM 784 C CA . ALA A 1 99 ? -12.062 -24.375 -13.562 1 98.69 99 ALA A CA 1
ATOM 785 C C . ALA A 1 99 ? -11.727 -23.578 -12.312 1 98.69 99 ALA A C 1
ATOM 787 O O . ALA A 1 99 ? -11.828 -22.344 -12.312 1 98.69 99 ALA A O 1
ATOM 788 N N . ILE A 1 100 ? -11.461 -24.219 -11.195 1 98.31 100 ILE A N 1
ATOM 789 C CA . ILE A 1 100 ? -10.945 -23.547 -10.016 1 98.31 100 ILE A CA 1
ATOM 790 C C . ILE A 1 100 ? -9.422 -23.469 -10.086 1 98.31 100 ILE A C 1
ATOM 792 O O . ILE A 1 100 ? -8.742 -24.5 -10.031 1 98.31 100 ILE A O 1
ATOM 796 N N . VAL A 1 101 ? -8.867 -22.297 -10.18 1 97.06 101 VAL A N 1
ATOM 797 C CA . VAL A 1 101 ? -7.473 -22.047 -10.508 1 97.06 101 VAL A CA 1
ATOM 798 C C . VAL A 1 101 ? -6.594 -22.312 -9.289 1 97.06 101 VAL A C 1
ATOM 800 O O . VAL A 1 101 ? -7.055 -22.219 -8.148 1 97.06 101 VAL A O 1
ATOM 803 N N . TRP A 1 102 ? -5.355 -22.688 -9.508 1 95.94 102 TRP A N 1
ATOM 804 C CA . TRP A 1 102 ? -4.398 -23.062 -8.469 1 95.94 102 TRP A CA 1
ATOM 805 C C . TRP A 1 102 ? -4.234 -21.938 -7.453 1 95.94 102 TRP A C 1
ATOM 807 O O . TRP A 1 102 ? -3.961 -22.188 -6.277 1 95.94 102 TRP A O 1
ATOM 817 N N . GLN A 1 103 ? -4.441 -20.75 -7.816 1 91.56 103 GLN A N 1
ATOM 818 C CA . GLN A 1 103 ? -4.289 -19.594 -6.941 1 91.56 103 GLN A CA 1
ATOM 819 C C . GLN A 1 103 ? -5.488 -19.438 -6.016 1 91.56 103 GLN A C 1
ATOM 821 O O . GLN A 1 103 ? -5.441 -18.688 -5.043 1 91.56 103 GLN A O 1
ATOM 826 N N . ASP A 1 104 ? -6.594 -20.141 -6.273 1 94.19 104 ASP A N 1
ATOM 827 C CA . ASP A 1 104 ? -7.859 -19.969 -5.562 1 94.19 104 ASP A CA 1
ATOM 828 C C . ASP A 1 104 ? -7.738 -20.422 -4.109 1 94.19 104 ASP A C 1
ATOM 830 O O . ASP A 1 104 ? -7.148 -21.469 -3.83 1 94.19 104 ASP A O 1
ATOM 834 N N . ARG A 1 105 ? -8.359 -19.719 -3.229 1 92.69 105 ARG A N 1
ATOM 835 C CA . ARG A 1 105 ? -8.18 -20 -1.81 1 92.69 105 ARG A CA 1
ATOM 836 C C . ARG A 1 105 ? -9.5 -20.406 -1.159 1 92.69 105 ARG A C 1
ATOM 838 O O . ARG A 1 105 ? -9.602 -20.469 0.068 1 92.69 105 ARG A O 1
ATOM 845 N N . ARG A 1 106 ? -10.508 -20.641 -1.852 1 95.44 106 ARG A N 1
ATOM 846 C CA . ARG A 1 106 ? -11.859 -20.828 -1.333 1 95.44 106 ARG A CA 1
ATOM 847 C C . ARG A 1 106 ? -11.922 -22.031 -0.387 1 95.44 106 ARG A C 1
ATOM 849 O O . ARG A 1 106 ? -12.836 -22.125 0.434 1 95.44 106 ARG A O 1
ATOM 856 N N . THR A 1 107 ? -10.945 -22.938 -0.49 1 96.81 107 THR A N 1
ATOM 857 C CA . THR A 1 107 ? -11.008 -24.141 0.328 1 96.81 107 THR A CA 1
ATOM 858 C C . THR A 1 107 ? -10.094 -24.016 1.545 1 96.81 107 THR A C 1
ATOM 860 O O . THR A 1 107 ? -9.805 -25 2.217 1 96.81 107 THR A O 1
ATOM 863 N N . ALA A 1 108 ? -9.625 -22.859 1.809 1 94.25 108 ALA A N 1
ATOM 864 C CA . ALA A 1 108 ? -8.703 -22.641 2.924 1 94.25 108 ALA A CA 1
ATOM 865 C C . ALA A 1 108 ? -9.352 -23.031 4.25 1 94.25 108 ALA A C 1
ATOM 867 O O . ALA A 1 108 ? -8.727 -23.672 5.09 1 94.25 108 ALA A O 1
ATOM 868 N N . GLU A 1 109 ? -10.578 -22.625 4.461 1 94.12 109 GLU A N 1
ATOM 869 C CA . GLU A 1 109 ? -11.273 -22.938 5.707 1 94.12 109 GLU A CA 1
ATOM 870 C C . GLU A 1 109 ? -11.438 -24.438 5.883 1 94.12 109 GLU A C 1
ATOM 872 O O . GLU A 1 109 ? -11.336 -24.953 7 1 94.12 109 GLU A O 1
ATOM 877 N N . TYR A 1 110 ? -11.742 -25.078 4.844 1 96.38 110 TYR A N 1
ATOM 878 C CA . TYR A 1 110 ? -11.844 -26.531 4.906 1 96.38 110 TYR A CA 1
ATOM 879 C C . TYR A 1 110 ? -10.523 -27.156 5.316 1 96.38 110 TYR A C 1
ATOM 881 O O . TYR A 1 110 ? -10.492 -28.094 6.117 1 96.38 110 TYR A O 1
ATOM 889 N N . CYS A 1 111 ? -9.438 -26.734 4.719 1 96.19 111 CYS A N 1
ATOM 890 C CA . CYS A 1 111 ? -8.117 -27.219 5.078 1 96.19 111 CYS A CA 1
ATOM 891 C C . CYS A 1 111 ? -7.852 -27.047 6.566 1 96.19 111 CYS A C 1
ATOM 893 O O . CYS A 1 111 ? -7.32 -27.938 7.223 1 96.19 111 CYS A O 1
ATOM 895 N N . ASP A 1 112 ? -8.219 -25.906 7.055 1 94.56 112 ASP A N 1
ATOM 896 C CA . ASP A 1 112 ? -8.062 -25.641 8.484 1 94.56 112 ASP A CA 1
ATOM 897 C C . ASP A 1 112 ? -8.875 -26.641 9.312 1 94.56 112 ASP A C 1
ATOM 899 O O . ASP A 1 112 ? -8.398 -27.156 10.328 1 94.56 112 ASP A O 1
ATOM 903 N N . GLN A 1 113 ? -10.07 -26.844 8.867 1 95.94 113 GLN A N 1
ATOM 904 C CA . GLN A 1 113 ? -10.953 -27.781 9.562 1 95.94 113 GLN A CA 1
ATOM 905 C C . GLN A 1 113 ? -10.383 -29.188 9.547 1 95.94 113 GLN A C 1
ATOM 907 O O . GLN A 1 113 ? -10.461 -29.906 10.547 1 95.94 113 GLN A O 1
ATOM 912 N N . LEU A 1 114 ? -9.852 -29.609 8.414 1 96.12 114 LEU A N 1
ATOM 913 C CA . LEU A 1 114 ? -9.25 -30.922 8.289 1 96.12 114 LEU A CA 1
ATOM 914 C C . LEU A 1 114 ? -8.141 -31.125 9.328 1 96.12 114 LEU A C 1
ATOM 916 O O . LEU A 1 114 ? -8.062 -32.156 9.961 1 96.12 114 LEU A O 1
ATOM 920 N N . LYS A 1 115 ? -7.293 -30.141 9.422 1 95.38 115 LYS A N 1
ATOM 921 C CA . LYS A 1 115 ? -6.18 -30.188 10.367 1 95.38 115 LYS A CA 1
ATOM 922 C C . LYS A 1 115 ? -6.676 -30.188 11.805 1 95.38 115 LYS A C 1
ATOM 924 O O . LYS A 1 115 ? -6.094 -30.828 12.672 1 95.38 115 LYS A O 1
ATOM 929 N N . ALA A 1 116 ? -7.742 -29.422 12.023 1 95.12 116 ALA A N 1
ATOM 930 C CA . ALA A 1 116 ? -8.32 -29.328 13.367 1 95.12 116 ALA A CA 1
ATOM 931 C C . ALA A 1 116 ? -8.977 -30.656 13.766 1 95.12 116 ALA A C 1
ATOM 933 O O . ALA A 1 116 ? -8.906 -31.062 14.922 1 95.12 116 ALA A O 1
ATOM 934 N N . ASP A 1 117 ? -9.57 -31.281 12.875 1 95.81 117 ASP A N 1
ATOM 935 C CA . ASP A 1 117 ? -10.312 -32.531 13.125 1 95.81 117 ASP A CA 1
ATOM 936 C C . ASP A 1 117 ? -9.367 -33.688 13.391 1 95.81 117 ASP A C 1
ATOM 938 O O . ASP A 1 117 ? -9.688 -34.594 14.156 1 95.81 117 ASP A O 1
ATOM 942 N N . ASP A 1 118 ? -8.266 -33.719 12.742 1 95.69 118 ASP A N 1
ATOM 943 C CA . ASP A 1 118 ? -7.277 -34.781 12.883 1 95.69 118 ASP A CA 1
ATOM 944 C C . ASP A 1 118 ? -5.859 -34.219 12.898 1 95.69 118 ASP A C 1
ATOM 946 O O . ASP A 1 118 ? -5.266 -34 11.836 1 95.69 118 ASP A O 1
ATOM 950 N N . PRO A 1 119 ? -5.309 -34.125 14.039 1 93.06 119 PRO A N 1
ATOM 951 C CA . PRO A 1 119 ? -3.992 -33.5 14.164 1 93.06 119 PRO A CA 1
ATOM 952 C C . PRO A 1 119 ? -2.9 -34.25 13.414 1 93.06 119 PRO A C 1
ATOM 954 O O . PRO A 1 119 ? -1.843 -33.688 13.117 1 93.06 119 PRO A O 1
ATOM 957 N N . GLU A 1 120 ? -3.15 -35.5 13.023 1 95.62 120 GLU A N 1
ATOM 958 C CA . GLU A 1 120 ? -2.135 -36.312 12.367 1 95.62 120 GLU A CA 1
ATOM 959 C C . GLU A 1 120 ? -2.266 -36.25 10.852 1 95.62 120 GLU A C 1
ATOM 961 O O . GLU A 1 120 ? -1.364 -36.656 10.125 1 95.62 120 GLU A O 1
ATOM 966 N N . ILE A 1 121 ? -3.309 -35.719 10.375 1 96.06 121 ILE A N 1
ATOM 967 C CA . ILE A 1 121 ? -3.648 -35.812 8.961 1 96.06 121 ILE A CA 1
ATOM 968 C C . ILE A 1 121 ? -2.584 -35.094 8.133 1 96.06 121 ILE A C 1
ATOM 970 O O . ILE A 1 121 ? -2.264 -35.5 7.02 1 96.06 121 ILE A O 1
ATOM 974 N N . GLU A 1 122 ? -2.084 -34.062 8.602 1 94.56 122 GLU A N 1
ATOM 975 C CA . GLU A 1 122 ? -1.062 -33.312 7.875 1 94.56 122 GLU A CA 1
ATOM 976 C C . GLU A 1 122 ? 0.174 -34.156 7.621 1 94.56 122 GLU A C 1
ATOM 978 O O . GLU A 1 122 ? 0.719 -34.156 6.516 1 94.56 122 GLU A O 1
ATOM 983 N N . ALA A 1 123 ? 0.625 -34.844 8.641 1 95.25 123 ALA A N 1
ATOM 984 C CA . ALA A 1 123 ? 1.787 -35.719 8.508 1 95.25 123 ALA A CA 1
ATOM 985 C C . ALA A 1 123 ? 1.515 -36.844 7.52 1 95.25 123 ALA A C 1
ATOM 987 O O . ALA A 1 123 ? 2.387 -37.219 6.73 1 95.25 123 ALA A O 1
ATOM 988 N N . VAL A 1 124 ? 0.356 -37.375 7.582 1 96.56 124 VAL A N 1
ATOM 989 C CA . VAL A 1 124 ? -0.036 -38.438 6.695 1 96.56 124 VAL A CA 1
ATOM 990 C C . VAL A 1 124 ? 0.014 -37.969 5.242 1 96.56 124 VAL A C 1
ATOM 992 O O . VAL A 1 124 ? 0.596 -38.656 4.383 1 96.56 124 VAL A O 1
ATOM 995 N N . VAL A 1 125 ? -0.573 -36.875 5.012 1 96.94 125 VAL A N 1
ATOM 996 C CA . VAL A 1 125 ? -0.638 -36.344 3.664 1 96.94 125 VAL A CA 1
ATOM 997 C C . VAL A 1 125 ? 0.771 -36 3.168 1 96.94 125 VAL A C 1
ATOM 999 O O . VAL A 1 125 ? 1.134 -36.375 2.043 1 96.94 125 VAL A O 1
ATOM 1002 N N . ARG A 1 126 ? 1.558 -35.438 3.943 1 96.12 126 ARG A N 1
ATOM 1003 C CA . ARG A 1 126 ? 2.91 -35.031 3.561 1 96.12 126 ARG A CA 1
ATOM 1004 C C . ARG A 1 126 ? 3.766 -36.25 3.236 1 96.12 126 ARG A C 1
ATOM 1006 O O . ARG A 1 126 ? 4.523 -36.25 2.264 1 96.12 126 ARG A O 1
ATOM 1013 N N . ASN A 1 127 ? 3.635 -37.219 4.074 1 96.75 127 ASN A N 1
ATOM 1014 C CA . ASN A 1 127 ? 4.43 -38.438 3.883 1 96.75 127 ASN A CA 1
ATOM 1015 C C . ASN A 1 127 ? 4.07 -39.156 2.578 1 96.75 127 ASN A C 1
ATOM 1017 O O . ASN A 1 127 ? 4.934 -39.75 1.935 1 96.75 127 ASN A O 1
ATOM 1021 N N . LYS A 1 128 ? 2.865 -39.031 2.203 1 97.88 128 LYS A N 1
ATOM 1022 C CA . LYS A 1 128 ? 2.395 -39.781 1.033 1 97.88 128 LYS A CA 1
ATOM 1023 C C . LYS A 1 128 ? 2.582 -38.969 -0.241 1 97.88 128 LYS A C 1
ATOM 1025 O O . LYS A 1 128 ? 2.908 -39.5 -1.296 1 97.88 128 LYS A O 1
ATOM 1030 N N . THR A 1 129 ? 2.35 -37.688 -0.111 1 98 129 THR A N 1
ATOM 1031 C CA . THR A 1 129 ? 2.225 -36.906 -1.331 1 98 129 THR A CA 1
ATOM 1032 C C . THR A 1 129 ? 3.379 -35.906 -1.452 1 98 129 THR A C 1
ATOM 1034 O O . THR A 1 129 ? 3.631 -35.375 -2.533 1 98 129 THR A O 1
ATOM 1037 N N . GLY A 1 130 ? 4.094 -35.625 -0.369 1 96.81 130 GLY A N 1
ATOM 1038 C CA . GLY A 1 130 ? 5.109 -34.562 -0.353 1 96.81 130 GLY A CA 1
ATOM 1039 C C . GLY A 1 130 ? 4.531 -33.188 -0.23 1 96.81 130 GLY A C 1
ATOM 1040 O O . GLY A 1 130 ? 5.273 -32.188 -0.145 1 96.81 130 GLY A O 1
ATOM 1041 N N . LEU A 1 131 ? 3.191 -33.031 -0.152 1 95.94 131 LEU A N 1
ATOM 1042 C CA . LEU A 1 131 ? 2.504 -31.766 -0.165 1 95.94 131 LEU A CA 1
ATOM 1043 C C . LEU A 1 131 ? 1.938 -31.438 1.212 1 95.94 131 LEU A C 1
ATOM 1045 O O . LEU A 1 131 ? 1.79 -32.312 2.055 1 95.94 131 LEU A O 1
ATOM 1049 N N . MET A 1 132 ? 1.673 -30.219 1.428 1 92.62 132 MET A N 1
ATOM 1050 C CA . MET A 1 132 ? 0.954 -29.766 2.617 1 92.62 132 MET A CA 1
ATOM 1051 C C . MET A 1 132 ? -0.543 -29.672 2.346 1 92.62 132 MET A C 1
ATOM 1053 O O . MET A 1 132 ? -0.964 -29.578 1.19 1 92.62 132 MET A O 1
ATOM 1057 N N . ILE A 1 133 ? -1.266 -29.719 3.48 1 94.56 133 ILE A N 1
ATOM 1058 C CA . ILE A 1 133 ? -2.691 -29.453 3.33 1 94.56 133 ILE A CA 1
ATOM 1059 C C . ILE A 1 133 ? -2.916 -27.953 3.115 1 94.56 133 ILE A C 1
ATOM 1061 O O . ILE A 1 133 ? -2.754 -27.156 4.043 1 94.56 133 ILE A O 1
ATOM 1065 N N . ASP A 1 134 ? -3.285 -27.641 1.887 1 93.94 134 ASP A N 1
ATOM 1066 C CA . ASP A 1 134 ? -3.488 -26.25 1.48 1 93.94 134 ASP A CA 1
ATOM 1067 C C . ASP A 1 134 ? -4.469 -26.156 0.315 1 93.94 134 ASP A C 1
ATOM 1069 O O . ASP A 1 134 ? -4.605 -27.109 -0.466 1 93.94 134 ASP A O 1
ATOM 1073 N N . SER A 1 135 ? -5.109 -25 0.219 1 95.25 135 SER A N 1
ATOM 1074 C CA . SER A 1 135 ? -6.086 -24.797 -0.844 1 95.25 135 SER A CA 1
ATOM 1075 C C . SER A 1 135 ? -5.41 -24.703 -2.207 1 95.25 135 SER A C 1
ATOM 1077 O O . SER A 1 135 ? -6.078 -24.719 -3.242 1 95.25 135 SER A O 1
ATOM 1079 N N . TYR A 1 136 ? -4.074 -24.719 -2.199 1 93.5 136 TYR A N 1
ATOM 1080 C CA . TYR A 1 136 ? -3.246 -24.672 -3.398 1 93.5 136 TYR A CA 1
ATOM 1081 C C . TYR A 1 136 ? -3.488 -25.875 -4.289 1 93.5 136 TYR A C 1
ATOM 1083 O O . TYR A 1 136 ? -3.516 -25.766 -5.516 1 93.5 136 TYR A O 1
ATOM 1091 N N . PHE A 1 137 ? -3.803 -26.969 -3.75 1 96.88 137 PHE A N 1
ATOM 1092 C CA . PHE A 1 137 ? -3.742 -28.234 -4.465 1 96.88 137 PHE A CA 1
ATOM 1093 C C . PHE A 1 137 ? -5.133 -28.672 -4.914 1 96.88 137 PHE A C 1
ATOM 1095 O O . PHE A 1 137 ? -6.137 -28.219 -4.363 1 96.88 137 PHE A O 1
ATOM 1102 N N . SER A 1 138 ? -5.238 -29.594 -5.836 1 98.44 138 SER A N 1
ATOM 1103 C CA . SER A 1 138 ? -6.434 -29.891 -6.621 1 98.44 138 SER A CA 1
ATOM 1104 C C . SER A 1 138 ? -7.488 -30.594 -5.781 1 98.44 138 SER A C 1
ATOM 1106 O O . SER A 1 138 ? -8.688 -30.375 -5.973 1 98.44 138 SER A O 1
ATOM 1108 N N . GLY A 1 139 ? -7.043 -31.438 -4.887 1 98.38 139 GLY A N 1
ATOM 1109 C CA . GLY A 1 139 ? -7.961 -32.312 -4.184 1 98.38 139 GLY A CA 1
ATOM 1110 C C . GLY A 1 139 ? -9.078 -31.578 -3.479 1 98.38 139 GLY A C 1
ATOM 1111 O O . GLY A 1 139 ? -10.25 -31.922 -3.621 1 98.38 139 GLY A O 1
ATOM 1112 N N . THR A 1 140 ? -8.727 -30.578 -2.744 1 98 140 THR A N 1
ATOM 1113 C CA . THR A 1 140 ? -9.719 -29.828 -1.977 1 98 140 THR A CA 1
ATOM 1114 C C . THR A 1 140 ? -10.656 -29.062 -2.904 1 98 140 THR A C 1
ATOM 1116 O O . THR A 1 140 ? -11.82 -28.844 -2.562 1 98 140 THR A O 1
ATOM 1119 N N . LYS A 1 141 ? -10.172 -28.672 -4.062 1 98.44 141 LYS A N 1
ATOM 1120 C CA . LYS A 1 141 ? -10.984 -27.984 -5.055 1 98.44 141 LYS A CA 1
ATOM 1121 C C . LYS A 1 141 ? -12.008 -28.922 -5.684 1 98.44 141 LYS A C 1
ATOM 1123 O O . LYS A 1 141 ? -13.141 -28.531 -5.945 1 98.44 141 LYS A O 1
ATOM 1128 N N . VAL A 1 142 ? -11.602 -30.125 -5.934 1 98.69 142 VAL A N 1
ATOM 1129 C CA . VAL A 1 142 ? -12.508 -31.125 -6.473 1 98.69 142 VAL A CA 1
ATOM 1130 C C . VAL A 1 142 ? -13.633 -31.391 -5.473 1 98.69 142 VAL A C 1
ATOM 1132 O O . VAL A 1 142 ? -14.805 -31.422 -5.84 1 98.69 142 VAL A O 1
ATOM 1135 N N . LYS A 1 143 ? -13.219 -31.578 -4.246 1 98.56 143 LYS A N 1
ATOM 1136 C CA . LYS A 1 143 ? -14.227 -31.766 -3.205 1 98.56 143 LYS A CA 1
ATOM 1137 C C . LYS A 1 143 ? -15.211 -30.609 -3.176 1 98.56 143 LYS A C 1
ATOM 1139 O O . LYS A 1 143 ? -16.422 -30.812 -3.045 1 98.56 143 LYS A O 1
ATOM 1144 N N . TRP A 1 144 ? -14.68 -29.422 -3.225 1 98.56 144 TRP A N 1
ATOM 1145 C CA . TRP A 1 144 ? -15.531 -28.234 -3.186 1 98.56 144 TRP A CA 1
ATOM 1146 C C . TRP A 1 144 ? -16.547 -28.266 -4.32 1 98.56 144 TRP A C 1
ATOM 1148 O O . TRP A 1 144 ? -17.734 -28 -4.109 1 98.56 144 TRP A O 1
ATOM 1158 N N . ILE A 1 145 ? -16.141 -28.578 -5.551 1 98.62 145 ILE A N 1
ATOM 1159 C CA . ILE A 1 145 ? -17.016 -28.625 -6.711 1 98.62 145 ILE A CA 1
ATOM 1160 C C . ILE A 1 145 ? -18.125 -29.656 -6.477 1 98.62 145 ILE A C 1
ATOM 1162 O O . ILE A 1 145 ? -19.297 -29.391 -6.691 1 98.62 145 ILE A O 1
ATOM 1166 N N . LEU A 1 146 ? -17.75 -30.812 -5.996 1 98.56 146 LEU A N 1
ATOM 1167 C CA . LEU A 1 146 ? -18.703 -31.891 -5.781 1 98.56 146 LEU A CA 1
ATOM 1168 C C . LEU A 1 146 ? -19.719 -31.516 -4.707 1 98.56 146 LEU A C 1
ATOM 1170 O O . LEU A 1 146 ? -20.891 -31.891 -4.793 1 98.56 146 LEU A O 1
ATOM 1174 N N . ASP A 1 147 ? -19.281 -30.766 -3.727 1 98.19 147 ASP A N 1
ATOM 1175 C CA . ASP A 1 147 ? -20.125 -30.438 -2.58 1 98.19 147 ASP A CA 1
ATOM 1176 C C . ASP A 1 147 ? -20.984 -29.219 -2.865 1 98.19 147 ASP A C 1
ATOM 1178 O O . ASP A 1 147 ? -22.047 -29.047 -2.256 1 98.19 147 ASP A O 1
ATOM 1182 N N . ASN A 1 148 ? -20.578 -28.344 -3.779 1 97.94 148 ASN A N 1
ATOM 1183 C CA . ASN A 1 148 ? -21.219 -27.047 -3.885 1 97.94 148 ASN A CA 1
ATOM 1184 C C . ASN A 1 148 ? -21.969 -26.891 -5.207 1 97.94 148 ASN A C 1
ATOM 1186 O O . ASN A 1 148 ? -22.812 -26.016 -5.355 1 97.94 148 ASN A O 1
ATOM 1190 N N . VAL A 1 149 ? -21.656 -27.719 -6.211 1 97.5 149 VAL A N 1
ATOM 1191 C CA . VAL A 1 149 ? -22.375 -27.703 -7.477 1 97.5 149 VAL A CA 1
ATOM 1192 C C . VAL A 1 149 ? -23.547 -28.688 -7.418 1 97.5 149 VAL A C 1
ATOM 1194 O O . VAL A 1 149 ? -23.359 -29.875 -7.148 1 97.5 149 VAL A O 1
ATOM 1197 N N . GLU A 1 150 ? -24.734 -28.125 -7.715 1 97.75 150 GLU A N 1
ATOM 1198 C CA . GLU A 1 150 ? -25.953 -28.922 -7.574 1 97.75 150 GLU A CA 1
ATOM 1199 C C . GLU A 1 150 ? -25.875 -30.188 -8.414 1 97.75 150 GLU A C 1
ATOM 1201 O O . GLU A 1 150 ? -25.594 -30.141 -9.617 1 97.75 150 GLU A O 1
ATOM 1206 N N . GLY A 1 151 ? -26 -31.391 -7.805 1 97.62 151 GLY A N 1
ATOM 1207 C CA . GLY A 1 151 ? -26.078 -32.688 -8.484 1 97.62 151 GLY A CA 1
ATOM 1208 C C . GLY A 1 151 ? -24.719 -33.281 -8.789 1 97.62 151 GLY A C 1
ATOM 1209 O O . GLY A 1 151 ? -24.625 -34.438 -9.188 1 97.62 151 GLY A O 1
ATOM 1210 N N . ALA A 1 152 ? -23.703 -32.625 -8.547 1 97.94 152 ALA A N 1
ATOM 1211 C CA . ALA A 1 152 ? -22.359 -33.062 -8.938 1 97.94 152 ALA A CA 1
ATOM 1212 C C . ALA A 1 152 ? -21.938 -34.281 -8.125 1 97.94 152 ALA A C 1
ATOM 1214 O O . ALA A 1 152 ? -21.391 -35.25 -8.68 1 97.94 152 ALA A O 1
ATOM 1215 N N . ARG A 1 153 ? -22.188 -34.25 -6.84 1 98.06 153 ARG A N 1
ATOM 1216 C CA . ARG A 1 153 ? -21.812 -35.375 -5.973 1 98.06 153 ARG A CA 1
ATOM 1217 C C . ARG A 1 153 ? -22.484 -36.656 -6.422 1 98.06 153 ARG A C 1
ATOM 1219 O O . ARG A 1 153 ? -21.812 -37.688 -6.574 1 98.06 153 ARG A O 1
ATOM 1226 N N . ALA A 1 154 ? -23.734 -36.594 -6.641 1 97.88 154 ALA A N 1
ATOM 1227 C CA . ALA A 1 154 ? -24.484 -37.781 -7.062 1 97.88 154 ALA A CA 1
ATOM 1228 C C . ALA A 1 154 ? -23.984 -38.281 -8.406 1 97.88 154 ALA A C 1
ATOM 1230 O O . ALA A 1 154 ? -23.828 -39.5 -8.594 1 97.88 154 ALA A O 1
ATOM 1231 N N . LYS A 1 155 ? -23.719 -37.438 -9.344 1 98 155 LYS A N 1
ATOM 1232 C CA . LYS A 1 155 ? -23.203 -37.812 -10.656 1 98 155 LYS A CA 1
ATOM 1233 C C . LYS A 1 155 ? -21.828 -38.469 -10.539 1 98 155 LYS A C 1
ATOM 1235 O O . LYS A 1 155 ? -21.531 -39.438 -11.25 1 98 155 LYS A O 1
ATOM 1240 N N . ALA A 1 156 ? -21.016 -37.938 -9.711 1 98.19 156 ALA A N 1
ATOM 1241 C CA . ALA A 1 156 ? -19.672 -38.5 -9.508 1 98.19 156 ALA A CA 1
ATOM 1242 C C . ALA A 1 156 ? -19.734 -39.906 -8.938 1 98.19 156 ALA A C 1
ATOM 1244 O O . ALA A 1 156 ? -18.984 -40.781 -9.359 1 98.19 156 ALA A O 1
ATOM 1245 N N . GLU A 1 157 ? -20.578 -40.094 -7.988 1 97.5 157 GLU A N 1
ATOM 1246 C CA . GLU A 1 157 ? -20.703 -41.375 -7.34 1 97.5 157 GLU A CA 1
ATOM 1247 C C . GLU A 1 157 ? -21.234 -42.438 -8.312 1 97.5 157 GLU A C 1
ATOM 1249 O O . GLU A 1 157 ? -20.938 -43.625 -8.172 1 97.5 157 GLU A O 1
ATOM 1254 N N . LYS A 1 158 ? -21.922 -41.938 -9.352 1 97.5 158 LYS A N 1
ATOM 1255 C CA . LYS A 1 158 ? -22.422 -42.812 -10.391 1 97.5 158 LYS A CA 1
ATOM 1256 C C . LYS A 1 158 ? -21.375 -43.062 -11.469 1 97.5 158 LYS A C 1
ATOM 1258 O O . LYS A 1 158 ? -21.609 -43.812 -12.414 1 97.5 158 LYS A O 1
ATOM 1263 N N . GLY A 1 159 ? -20.312 -42.438 -11.336 1 97.44 159 GLY A N 1
ATOM 1264 C CA . GLY A 1 159 ? -19.234 -42.625 -12.297 1 97.44 159 GLY A CA 1
ATOM 1265 C C . GLY A 1 159 ? -19.422 -41.812 -13.57 1 97.44 159 GLY A C 1
ATOM 1266 O O . GLY A 1 159 ? -18.875 -42.156 -14.617 1 97.44 159 GLY A O 1
ATOM 1267 N N . GLU A 1 160 ? -20.094 -40.719 -13.469 1 98.12 160 GLU A N 1
ATOM 1268 C CA . GLU A 1 160 ? -20.438 -39.969 -14.664 1 98.12 160 GLU A CA 1
ATOM 1269 C C . GLU A 1 160 ? -19.547 -38.75 -14.812 1 98.12 160 GLU A C 1
ATOM 1271 O O . GLU A 1 160 ? -19.578 -38.062 -15.852 1 98.12 160 GLU A O 1
ATOM 1276 N N . LEU A 1 161 ? -18.781 -38.438 -13.805 1 98.62 161 LEU A N 1
ATOM 1277 C CA . LEU A 1 161 ? -17.922 -37.25 -13.852 1 98.62 161 LEU A CA 1
ATOM 1278 C C . LEU A 1 161 ? -16.453 -37.656 -13.891 1 98.62 161 LEU A C 1
ATOM 1280 O O . LEU A 1 161 ? -16.047 -38.656 -13.281 1 98.62 161 LEU A O 1
ATOM 1284 N N . LEU A 1 162 ? -15.703 -36.906 -14.641 1 98.75 162 LEU A N 1
ATOM 1285 C CA . LEU A 1 162 ? -14.25 -37 -14.695 1 98.75 162 LEU A CA 1
ATOM 1286 C C . LEU A 1 162 ? -13.594 -35.75 -14.094 1 98.75 162 LEU A C 1
ATOM 1288 O O . LEU A 1 162 ? -14.164 -34.656 -14.141 1 98.75 162 LEU A O 1
ATOM 1292 N N . PHE A 1 163 ? -12.492 -36.062 -13.469 1 98.5 163 PHE A N 1
ATOM 1293 C CA . PHE A 1 163 ? -11.633 -34.969 -13.016 1 98.5 163 PHE A CA 1
ATOM 1294 C C . PHE A 1 163 ? -10.352 -34.938 -13.844 1 98.5 163 PHE A C 1
ATOM 1296 O O . PHE A 1 163 ? -9.859 -35.969 -14.297 1 98.5 163 PHE A O 1
ATOM 1303 N N . GLY A 1 164 ? -9.812 -33.719 -13.977 1 98.38 164 GLY A N 1
ATOM 1304 C CA . GLY A 1 164 ? -8.461 -33.562 -14.469 1 98.38 164 GLY A CA 1
ATOM 1305 C C . GLY A 1 164 ? -7.902 -32.156 -14.211 1 98.38 164 GLY A C 1
ATOM 1306 O O . GLY A 1 164 ? -8.664 -31.203 -14.055 1 98.38 164 GLY A O 1
ATOM 1307 N N . ASN A 1 165 ? -6.566 -32.125 -14.078 1 98.25 165 ASN A N 1
ATOM 1308 C CA . ASN A 1 165 ? -5.91 -30.844 -14.25 1 98.25 165 ASN A CA 1
ATOM 1309 C C . ASN A 1 165 ? -6.008 -30.359 -15.695 1 98.25 165 ASN A C 1
ATOM 1311 O O . ASN A 1 165 ? -6.688 -30.969 -16.516 1 98.25 165 ASN A O 1
ATOM 1315 N N . VAL A 1 166 ? -5.438 -29.266 -15.969 1 98.62 166 VAL A N 1
ATOM 1316 C CA . VAL A 1 166 ? -5.633 -28.625 -17.266 1 98.62 166 VAL A CA 1
ATOM 1317 C C . VAL A 1 166 ? -5.074 -29.516 -18.375 1 98.62 166 VAL A C 1
ATOM 1319 O O . VAL A 1 166 ? -5.645 -29.594 -19.469 1 98.62 166 VAL A O 1
ATOM 1322 N N . ASP A 1 167 ? -3.967 -30.203 -18.141 1 98.56 167 ASP A N 1
ATOM 1323 C CA . ASP A 1 167 ? -3.393 -31.109 -19.125 1 98.56 167 ASP A CA 1
ATOM 1324 C C . ASP A 1 167 ? -4.387 -32.188 -19.516 1 98.56 167 ASP A C 1
ATOM 1326 O O . ASP A 1 167 ? -4.574 -32.469 -20.703 1 98.56 167 ASP A O 1
ATOM 1330 N N . THR A 1 168 ? -5.035 -32.781 -18.531 1 98.62 168 THR A N 1
ATOM 1331 C CA . THR A 1 168 ? -5.988 -33.875 -18.75 1 98.62 168 THR A CA 1
ATOM 1332 C C . THR A 1 168 ? -7.168 -33.375 -19.594 1 98.62 168 THR A C 1
ATOM 1334 O O . THR A 1 168 ? -7.609 -34.062 -20.5 1 98.62 168 THR A O 1
ATOM 1337 N N . TRP A 1 169 ? -7.641 -32.219 -19.234 1 98.5 169 TRP A N 1
ATOM 1338 C CA . TRP A 1 169 ? -8.766 -31.609 -19.953 1 98.5 169 TRP A CA 1
ATOM 1339 C C . TRP A 1 169 ? -8.414 -31.391 -21.422 1 98.5 169 TRP A C 1
ATOM 1341 O O . TRP A 1 169 ? -9.188 -31.75 -22.312 1 98.5 169 TRP A O 1
ATOM 1351 N N . ILE A 1 170 ? -7.27 -30.859 -21.672 1 97.69 170 ILE A N 1
ATOM 1352 C CA . ILE A 1 170 ? -6.863 -30.531 -23.031 1 97.69 170 ILE A CA 1
ATOM 1353 C C . ILE A 1 170 ? -6.602 -31.828 -23.812 1 97.69 170 ILE A C 1
ATOM 1355 O O . ILE A 1 170 ? -6.941 -31.922 -24.984 1 97.69 170 ILE A O 1
ATOM 1359 N N . MET A 1 171 ? -5.969 -32.719 -23.141 1 97.44 171 MET A N 1
ATOM 1360 C CA . MET A 1 171 ? -5.734 -34.031 -23.766 1 97.44 171 MET A CA 1
ATOM 1361 C C . MET A 1 171 ? -7.051 -34.688 -24.141 1 97.44 171 MET A C 1
ATOM 1363 O O . MET A 1 171 ? -7.172 -35.281 -25.219 1 97.44 171 MET A O 1
ATOM 1367 N N . TRP A 1 172 ? -8.023 -34.656 -23.219 1 97.81 172 TRP A N 1
ATOM 1368 C CA . TRP A 1 172 ? -9.352 -35.188 -23.469 1 97.81 172 TRP A CA 1
ATOM 1369 C C . TRP A 1 172 ? -9.984 -34.562 -24.703 1 97.81 172 TRP A C 1
ATOM 1371 O O . TRP A 1 172 ? -10.539 -35.25 -25.547 1 97.81 172 TRP A O 1
ATOM 1381 N N . LYS A 1 173 ? -9.859 -33.281 -24.812 1 97.12 173 LYS A N 1
ATOM 1382 C CA . LYS A 1 173 ? -10.43 -32.562 -25.938 1 97.12 173 LYS A CA 1
ATOM 1383 C C . LYS A 1 173 ? -9.672 -32.844 -27.219 1 97.12 173 LYS A C 1
ATOM 1385 O O . LYS A 1 173 ? -10.281 -33.062 -28.266 1 97.12 173 LYS A O 1
ATOM 1390 N N . LEU A 1 174 ? -8.352 -32.906 -27.141 1 97.25 174 LEU A N 1
ATOM 1391 C CA . LEU A 1 174 ? -7.5 -33.125 -28.297 1 97.25 174 LEU A CA 1
ATOM 1392 C C . LEU A 1 174 ? -7.754 -34.5 -28.891 1 97.25 174 LEU A C 1
ATOM 1394 O O . LEU A 1 174 ? -7.586 -34.719 -30.094 1 97.25 174 LEU A O 1
ATOM 1398 N N . THR A 1 175 ? -8.18 -35.438 -28.078 1 97.12 175 THR A N 1
ATOM 1399 C CA . THR A 1 175 ? -8.328 -36.812 -28.516 1 97.12 175 THR A CA 1
ATOM 1400 C C . THR A 1 175 ? -9.797 -37.156 -28.766 1 97.12 175 THR A C 1
ATOM 1402 O O . THR A 1 175 ? -10.148 -38.312 -29 1 97.12 175 THR A O 1
ATOM 1405 N N . GLY A 1 176 ? -10.633 -36.188 -28.625 1 95.38 176 GLY A N 1
ATOM 1406 C CA . GLY A 1 176 ? -12.055 -36.406 -28.859 1 95.38 176 GLY A CA 1
ATOM 1407 C C . GLY A 1 176 ? -12.711 -37.25 -27.781 1 95.38 176 GLY A C 1
ATOM 1408 O O . GLY A 1 176 ? -13.602 -38.031 -28.078 1 95.38 176 GLY A O 1
ATOM 1409 N N . GLY A 1 177 ? -12.18 -37.188 -26.625 1 96.06 177 GLY A N 1
ATOM 1410 C CA . GLY A 1 177 ? -12.773 -37.875 -25.5 1 96.06 177 GLY A CA 1
ATOM 1411 C C . GLY A 1 177 ? -12.258 -39.312 -25.344 1 96.06 177 GLY A C 1
ATOM 1412 O O . GLY A 1 177 ? -12.781 -40.062 -24.531 1 96.06 177 GLY A O 1
ATOM 1413 N N . LYS A 1 178 ? -11.219 -39.594 -25.984 1 95.94 178 LYS A N 1
ATOM 1414 C CA . LYS A 1 178 ? -10.727 -40.969 -25.969 1 95.94 178 LYS A CA 1
ATOM 1415 C C . LYS A 1 178 ? -9.695 -41.156 -24.859 1 95.94 178 LYS A C 1
ATOM 1417 O O . LYS A 1 178 ? -9.492 -42.281 -24.375 1 95.94 178 LYS A O 1
ATOM 1422 N N . THR A 1 179 ? -9.008 -40.156 -24.547 1 97.31 179 THR A N 1
ATOM 1423 C CA . THR A 1 179 ? -7.93 -40.281 -23.578 1 97.31 179 THR A CA 1
ATOM 1424 C C . THR A 1 179 ? -8.242 -39.469 -22.328 1 97.31 179 THR A C 1
ATOM 1426 O O . THR A 1 179 ? -8.43 -38.25 -22.391 1 97.31 179 THR A O 1
ATOM 1429 N N . HIS A 1 180 ? -8.414 -40.094 -21.234 1 98.38 180 HIS A N 1
ATOM 1430 C CA . HIS A 1 180 ? -8.453 -39.531 -19.891 1 98.38 180 HIS A CA 1
ATOM 1431 C C . HIS A 1 180 ? -7.207 -39.906 -19.094 1 98.38 180 HIS A C 1
ATOM 1433 O O . HIS A 1 180 ? -7.207 -40.906 -18.375 1 98.38 180 HIS A O 1
ATOM 1439 N N . ALA A 1 181 ? -6.148 -39.094 -19.281 1 98.44 181 ALA A N 1
ATOM 1440 C CA . ALA A 1 181 ? -4.844 -39.469 -18.719 1 98.44 181 ALA A CA 1
ATOM 1441 C C . ALA A 1 181 ? -4.09 -38.219 -18.266 1 98.44 181 ALA A C 1
ATOM 1443 O O . ALA A 1 181 ? -4.477 -37.094 -18.594 1 98.44 181 ALA A O 1
ATOM 1444 N N . THR A 1 182 ? -3.15 -38.375 -17.469 1 98.56 182 THR A N 1
ATOM 1445 C CA . THR A 1 182 ? -2.217 -37.344 -17 1 98.56 182 THR A CA 1
ATOM 1446 C C . THR A 1 182 ? -0.836 -37.969 -16.766 1 98.56 182 THR A C 1
ATOM 1448 O O . THR A 1 182 ? -0.619 -39.156 -17 1 98.56 182 THR A O 1
ATOM 1451 N N . ASP A 1 183 ? 0.146 -37.125 -16.5 1 98.62 183 ASP A N 1
ATOM 1452 C CA . ASP A 1 183 ? 1.474 -37.688 -16.219 1 98.62 183 ASP A CA 1
ATOM 1453 C C . ASP A 1 183 ? 1.784 -37.625 -14.719 1 98.62 183 ASP A C 1
ATOM 1455 O O . ASP A 1 183 ? 0.979 -37.094 -13.93 1 98.62 183 ASP A O 1
ATOM 1459 N N . TYR A 1 184 ? 2.889 -38.125 -14.281 1 98.38 184 TYR A N 1
ATOM 1460 C CA . TYR A 1 184 ? 3.311 -38.188 -12.883 1 98.38 184 TYR A CA 1
ATOM 1461 C C . TYR A 1 184 ? 3.434 -36.781 -12.297 1 98.38 184 TYR A C 1
ATOM 1463 O O . TYR A 1 184 ? 3.066 -36.562 -11.141 1 98.38 184 TYR A O 1
ATOM 1471 N N . SER A 1 185 ? 4.004 -35.875 -13.055 1 98.31 185 SER A N 1
ATOM 1472 C CA . SER A 1 185 ? 4.266 -34.531 -12.547 1 98.31 185 SER A CA 1
ATOM 1473 C C . SER A 1 185 ? 2.973 -33.812 -12.156 1 98.31 185 SER A C 1
ATOM 1475 O O . SER A 1 185 ? 2.883 -33.219 -11.078 1 98.31 185 SER A O 1
ATOM 1477 N N . ASN A 1 186 ? 1.953 -33.844 -12.961 1 98.56 186 ASN A N 1
ATOM 1478 C CA . ASN A 1 186 ? 0.66 -33.25 -12.664 1 98.56 186 ASN A CA 1
ATOM 1479 C C . ASN A 1 186 ? -0.063 -34 -11.539 1 98.56 186 ASN A C 1
ATOM 1481 O O . ASN A 1 186 ? -0.63 -33.375 -10.641 1 98.56 186 ASN A O 1
ATOM 1485 N N . ALA A 1 187 ? -0.04 -35.25 -11.594 1 98.69 187 ALA A N 1
ATOM 1486 C CA . ALA A 1 187 ? -0.706 -36.062 -10.57 1 98.69 187 ALA A CA 1
ATOM 1487 C C . ALA A 1 187 ? -0.141 -35.781 -9.188 1 98.69 187 ALA A C 1
ATOM 1489 O O . ALA A 1 187 ? -0.885 -35.719 -8.203 1 98.69 187 ALA A O 1
ATOM 1490 N N . SER A 1 188 ? 1.126 -35.594 -9.125 1 98.5 188 SER A N 1
ATOM 1491 C CA . SER A 1 188 ? 1.812 -35.406 -7.848 1 98.5 188 SER A CA 1
ATOM 1492 C C . SER A 1 188 ? 1.401 -34.094 -7.172 1 98.5 188 SER A C 1
ATOM 1494 O O . SER A 1 188 ? 1.647 -33.906 -5.98 1 98.5 188 SER A O 1
ATOM 1496 N N . ARG A 1 189 ? 0.686 -33.281 -7.875 1 97.88 189 ARG A N 1
ATOM 1497 C CA . ARG A 1 189 ? 0.328 -31.969 -7.332 1 97.88 189 ARG A CA 1
ATOM 1498 C C . ARG A 1 189 ? -1.125 -31.953 -6.867 1 97.88 189 ARG A C 1
ATOM 1500 O O . ARG A 1 189 ? -1.623 -30.906 -6.414 1 97.88 189 ARG A O 1
ATOM 1507 N N . THR A 1 190 ? -1.838 -33.031 -6.84 1 98.44 190 THR A N 1
ATOM 1508 C CA . THR A 1 190 ? -3.285 -33.094 -6.66 1 98.44 190 THR A CA 1
ATOM 1509 C C . THR A 1 190 ? -3.643 -33.25 -5.188 1 98.44 190 THR A C 1
ATOM 1511 O O . THR A 1 190 ? -4.793 -33.062 -4.793 1 98.44 190 THR A O 1
ATOM 1514 N N . LEU A 1 191 ? -2.705 -33.625 -4.355 1 97.88 191 LEU A N 1
ATOM 1515 C CA . LEU A 1 191 ? -2.943 -33.969 -2.961 1 97.88 191 LEU A CA 1
ATOM 1516 C C . LEU A 1 191 ? -3.566 -35.375 -2.85 1 97.88 191 LEU A C 1
ATOM 1518 O O . LEU A 1 191 ? -3.871 -35.844 -1.748 1 97.88 191 LEU A O 1
ATOM 1522 N N . MET A 1 192 ? -3.764 -36.062 -3.953 1 98.44 192 MET A N 1
ATOM 1523 C CA . MET A 1 192 ? -4.473 -37.344 -3.951 1 98.44 192 MET A CA 1
ATOM 1524 C C . MET A 1 192 ? -3.564 -38.469 -4.438 1 98.44 192 MET A C 1
ATOM 1526 O O . MET A 1 192 ? -3.961 -39.625 -4.438 1 98.44 192 MET A O 1
ATOM 1530 N N . TYR A 1 193 ? -2.393 -38.156 -4.883 1 98.69 193 TYR A N 1
ATOM 1531 C CA . TYR A 1 193 ? -1.488 -39.125 -5.512 1 98.69 193 TYR A CA 1
ATOM 1532 C C . TYR A 1 193 ? -0.318 -39.438 -4.594 1 98.69 193 TYR A C 1
ATOM 1534 O O . TYR A 1 193 ? 0.344 -38.531 -4.074 1 98.69 193 TYR A O 1
ATOM 1542 N N . ASN A 1 194 ? -0.076 -40.719 -4.348 1 98.62 194 ASN A N 1
ATOM 1543 C CA . ASN A 1 194 ? 1.075 -41.188 -3.578 1 98.62 194 ASN A CA 1
ATOM 1544 C C . ASN A 1 194 ? 2.344 -41.188 -4.422 1 98.62 194 ASN A C 1
ATOM 1546 O O . ASN A 1 194 ? 2.453 -41.969 -5.367 1 98.62 194 ASN A O 1
ATOM 1550 N N . ILE A 1 195 ? 3.293 -40.406 -4.094 1 97.81 195 ILE A N 1
ATOM 1551 C CA . ILE A 1 195 ? 4.434 -40.156 -4.973 1 97.81 195 ILE A CA 1
ATOM 1552 C C . ILE A 1 195 ? 5.457 -41.281 -4.797 1 97.81 195 ILE A C 1
ATOM 1554 O O . ILE A 1 195 ? 6.406 -41.406 -5.578 1 97.81 195 ILE A O 1
ATOM 1558 N N . HIS A 1 196 ? 5.238 -42.156 -3.795 1 96.81 196 HIS A N 1
ATOM 1559 C CA . HIS A 1 196 ? 6.125 -43.281 -3.564 1 96.81 196 HIS A CA 1
ATOM 1560 C C . HIS A 1 196 ? 5.645 -44.531 -4.312 1 96.81 196 HIS A C 1
ATOM 1562 O O . HIS A 1 196 ? 6.426 -45.188 -4.992 1 96.81 196 HIS A O 1
ATOM 1568 N N . ASP A 1 197 ? 4.34 -44.781 -4.172 1 96.31 197 ASP A N 1
ATOM 1569 C CA . ASP A 1 197 ? 3.74 -45.969 -4.789 1 96.31 197 ASP A CA 1
ATOM 1570 C C . ASP A 1 197 ? 3.344 -45.688 -6.238 1 96.31 197 ASP A C 1
ATOM 1572 O O . ASP A 1 197 ? 3.061 -46.594 -7 1 96.31 197 ASP A O 1
ATOM 1576 N N . LEU A 1 198 ? 3.307 -44.469 -6.613 1 97.44 198 LEU A N 1
ATOM 1577 C CA . LEU A 1 198 ? 2.924 -44 -7.949 1 97.44 198 LEU A CA 1
ATOM 1578 C C . LEU A 1 198 ? 1.516 -44.469 -8.297 1 97.44 198 LEU A C 1
ATOM 1580 O O . LEU A 1 198 ? 1.296 -45.062 -9.359 1 97.44 198 LEU A O 1
ATOM 1584 N N . LYS A 1 199 ? 0.587 -44.281 -7.367 1 97.75 199 LYS A N 1
ATOM 1585 C CA . LYS A 1 199 ? -0.831 -44.562 -7.547 1 97.75 199 LYS A CA 1
ATOM 1586 C C . LYS A 1 199 ? -1.702 -43.562 -6.812 1 97.75 199 LYS A C 1
ATOM 1588 O O . LYS A 1 199 ? -1.245 -42.906 -5.879 1 97.75 199 LYS A O 1
ATOM 1593 N N . TRP A 1 200 ? -2.918 -43.438 -7.309 1 98.62 200 TRP A N 1
ATOM 1594 C CA . TRP A 1 200 ? -3.891 -42.688 -6.531 1 98.62 200 TRP A CA 1
ATOM 1595 C C . TRP A 1 200 ? -4.109 -43.312 -5.164 1 98.62 200 TRP A C 1
ATOM 1597 O O . TRP A 1 200 ? -4.305 -44.531 -5.059 1 98.62 200 TRP A O 1
ATOM 1607 N N . ASP A 1 201 ? -4.082 -42.5 -4.121 1 98.56 201 ASP A N 1
ATOM 1608 C CA . ASP A 1 201 ? -4.102 -43.031 -2.758 1 98.56 201 ASP A CA 1
ATOM 1609 C C . ASP A 1 201 ? -5.535 -43.156 -2.248 1 98.56 201 ASP A C 1
ATOM 1611 O O . ASP A 1 201 ? -6.227 -42.156 -2.033 1 98.56 201 ASP A O 1
ATOM 1615 N N . GLU A 1 202 ? -5.922 -44.344 -1.925 1 97.88 202 GLU A N 1
ATOM 1616 C CA . GLU A 1 202 ? -7.297 -44.625 -1.534 1 97.88 202 GLU A CA 1
ATOM 1617 C C . GLU A 1 202 ? -7.664 -43.906 -0.233 1 97.88 202 GLU A C 1
ATOM 1619 O O . GLU A 1 202 ? -8.789 -43.438 -0.071 1 97.88 202 GLU A O 1
ATOM 1624 N N . GLU A 1 203 ? -6.777 -43.875 0.673 1 97.44 203 GLU A N 1
ATOM 1625 C CA . GLU A 1 203 ? -7.035 -43.219 1.949 1 97.44 203 GLU A CA 1
ATOM 1626 C C . GLU A 1 203 ? -7.277 -41.719 1.757 1 97.44 203 GLU A C 1
ATOM 1628 O O . GLU A 1 203 ? -8.195 -41.156 2.354 1 97.44 203 GLU A O 1
ATOM 1633 N N . LEU A 1 204 ? -6.422 -41.156 0.96 1 97.81 204 LEU A N 1
ATOM 1634 C CA . LEU A 1 204 ? -6.562 -39.719 0.71 1 97.81 204 LEU A CA 1
ATOM 1635 C C . LEU A 1 204 ? -7.848 -39.406 -0.053 1 97.81 204 LEU A C 1
ATOM 1637 O O . LEU A 1 204 ? -8.5 -38.406 0.19 1 97.81 204 LEU A O 1
ATOM 1641 N N . LEU A 1 205 ? -8.203 -40.25 -0.967 1 98.5 205 LEU A N 1
ATOM 1642 C CA . LEU A 1 205 ? -9.461 -40.125 -1.693 1 98.5 205 LEU A CA 1
ATOM 1643 C C . LEU A 1 205 ? -10.648 -40.188 -0.742 1 98.5 205 LEU A C 1
ATOM 1645 O O . LEU A 1 205 ? -11.625 -39.469 -0.904 1 98.5 205 LEU A O 1
ATOM 1649 N N . LYS A 1 206 ? -10.539 -41 0.252 1 97.62 206 LYS A N 1
ATOM 1650 C CA . LYS A 1 206 ? -11.594 -41.125 1.251 1 97.62 206 LYS A CA 1
ATOM 1651 C C . LYS A 1 206 ? -11.703 -39.875 2.1 1 97.62 206 LYS A C 1
ATOM 1653 O O . LYS A 1 206 ? -12.797 -39.375 2.355 1 97.62 206 LYS A O 1
ATOM 1658 N N . VAL A 1 207 ? -10.562 -39.406 2.51 1 96.94 207 VAL A N 1
ATOM 1659 C CA . VAL A 1 207 ? -10.523 -38.219 3.32 1 96.94 207 VAL A CA 1
ATOM 1660 C C . VAL A 1 207 ? -11.195 -37.062 2.57 1 96.94 207 VAL A C 1
ATOM 1662 O O . VAL A 1 207 ? -11.961 -36.281 3.154 1 96.94 207 VAL A O 1
ATOM 1665 N N . LEU A 1 208 ? -10.961 -36.969 1.256 1 97.56 208 LEU A N 1
ATOM 1666 C CA . LEU A 1 208 ? -11.453 -35.844 0.456 1 97.56 208 LEU A CA 1
ATOM 1667 C C . LEU A 1 208 ? -12.805 -36.188 -0.165 1 97.56 208 LEU A C 1
ATOM 1669 O O . LEU A 1 208 ? -13.438 -35.312 -0.787 1 97.56 208 LEU A O 1
ATOM 1673 N N . ASN A 1 209 ? -13.242 -37.375 0.036 1 97.56 209 ASN A N 1
ATOM 1674 C CA . ASN A 1 209 ? -14.508 -37.844 -0.51 1 97.56 209 ASN A CA 1
ATOM 1675 C C . ASN A 1 209 ? -14.57 -37.656 -2.023 1 97.56 209 ASN A C 1
ATOM 1677 O O . ASN A 1 209 ? -15.516 -37.062 -2.549 1 97.56 209 ASN A O 1
ATOM 1681 N N . VAL A 1 210 ? -13.547 -38.094 -2.709 1 98.44 210 VAL A N 1
ATOM 1682 C CA . VAL A 1 210 ? -13.469 -38.031 -4.168 1 98.44 210 VAL A CA 1
ATOM 1683 C C . VAL A 1 210 ? -13.492 -39.469 -4.723 1 98.44 210 VAL A C 1
ATOM 1685 O O . VAL A 1 210 ? -12.625 -40.281 -4.387 1 98.44 210 VAL A O 1
ATOM 1688 N N . PRO A 1 211 ? -14.438 -39.781 -5.551 1 98.38 211 PRO A N 1
ATOM 1689 C CA . PRO A 1 211 ? -14.477 -41.125 -6.117 1 98.38 211 PRO A CA 1
ATOM 1690 C C . PRO A 1 211 ? -13.289 -41.438 -7.02 1 98.38 211 PRO A C 1
ATOM 1692 O O . PRO A 1 211 ? -12.914 -40.594 -7.852 1 98.38 211 PRO A O 1
ATOM 1695 N N . ALA A 1 212 ? -12.742 -42.594 -6.93 1 97.94 212 ALA A N 1
ATOM 1696 C CA . ALA A 1 212 ? -11.594 -43.031 -7.727 1 97.94 212 ALA A CA 1
ATOM 1697 C C . ALA A 1 212 ? -11.93 -43.031 -9.211 1 97.94 212 ALA A C 1
ATOM 1699 O O . ALA A 1 212 ? -11.062 -42.781 -10.055 1 97.94 212 ALA A O 1
ATOM 1700 N N . SER A 1 213 ? -13.203 -43.25 -9.516 1 97.62 213 SER A N 1
ATOM 1701 C CA . SER A 1 213 ? -13.641 -43.375 -10.906 1 97.62 213 SER A CA 1
ATOM 1702 C C . SER A 1 213 ? -13.453 -42.031 -11.648 1 97.62 213 SER A C 1
ATOM 1704 O O . SER A 1 213 ? -13.492 -42 -12.875 1 97.62 213 SER A O 1
ATOM 1706 N N . MET A 1 214 ? -13.258 -41 -10.922 1 98.5 214 MET A N 1
ATOM 1707 C CA . MET A 1 214 ? -13.125 -39.656 -11.531 1 98.5 214 MET A CA 1
ATOM 1708 C C . MET A 1 214 ? -11.695 -39.438 -12 1 98.5 214 MET A C 1
ATOM 1710 O O . MET A 1 214 ? -11.438 -38.5 -12.758 1 98.5 214 MET A O 1
ATOM 1714 N N . LEU A 1 215 ? -10.758 -40.25 -11.586 1 98.75 215 LEU A N 1
ATOM 1715 C CA . LEU A 1 215 ? -9.352 -39.906 -11.68 1 98.75 215 LEU A CA 1
ATOM 1716 C C . LEU A 1 215 ? -8.742 -40.406 -12.969 1 98.75 215 LEU A C 1
ATOM 1718 O O . LEU A 1 215 ? -9.094 -41.5 -13.43 1 98.75 215 LEU A O 1
ATOM 1722 N N . PRO A 1 216 ? -7.887 -39.656 -13.625 1 98.69 216 PRO A N 1
ATOM 1723 C CA . PRO A 1 216 ? -7.258 -40.062 -14.875 1 98.69 216 PRO A CA 1
ATOM 1724 C C . PRO A 1 216 ? -6.191 -41.156 -14.664 1 98.69 216 PRO A C 1
ATOM 1726 O O . PRO A 1 216 ? -5.656 -41.281 -13.562 1 98.69 216 PRO A O 1
ATOM 1729 N N . LYS A 1 217 ? -5.926 -41.844 -15.758 1 98.31 217 LYS A N 1
ATOM 1730 C CA . LYS A 1 217 ? -4.781 -42.75 -15.766 1 98.31 217 LYS A CA 1
ATOM 1731 C C . LYS A 1 217 ? -3.467 -41.969 -15.727 1 98.31 217 LYS A C 1
ATOM 1733 O O . LYS A 1 217 ? -3.295 -41 -16.453 1 98.31 217 LYS A O 1
ATOM 1738 N N . VAL A 1 218 ? -2.562 -42.406 -14.805 1 98.38 218 VAL A N 1
ATOM 1739 C CA . VAL A 1 218 ? -1.308 -41.688 -14.641 1 98.38 218 VAL A CA 1
ATOM 1740 C C . VAL A 1 218 ? -0.183 -42.406 -15.359 1 98.38 218 VAL A C 1
ATOM 1742 O O . VAL A 1 218 ? -0.046 -43.625 -15.219 1 98.38 218 VAL A O 1
ATOM 1745 N N . GLN A 1 219 ? 0.537 -41.688 -16.156 1 96.81 219 GLN A N 1
ATOM 1746 C CA . GLN A 1 219 ? 1.603 -42.281 -16.969 1 96.81 219 GLN A CA 1
ATOM 1747 C C . GLN A 1 219 ? 2.895 -41.469 -16.828 1 96.81 219 GLN A C 1
ATOM 1749 O O . GLN A 1 219 ? 2.924 -40.438 -16.156 1 96.81 219 GLN A O 1
ATOM 1754 N N . GLU A 1 220 ? 3.998 -42.031 -17.422 1 97.88 220 GLU A N 1
ATOM 1755 C CA . GLU A 1 220 ? 5.27 -41.312 -17.484 1 97.88 220 GLU A CA 1
ATOM 1756 C C . GLU A 1 220 ? 5.141 -40.031 -18.312 1 97.88 220 GLU A C 1
ATOM 1758 O O . GLU A 1 220 ? 4.305 -39.938 -19.203 1 97.88 220 GLU A O 1
ATOM 1763 N N . SER A 1 221 ? 5.984 -39.094 -17.984 1 98.62 221 SER A N 1
ATOM 1764 C CA . SER A 1 221 ? 5.922 -37.781 -18.641 1 98.62 221 SER A CA 1
ATOM 1765 C C . SER A 1 221 ? 6.297 -37.906 -20.125 1 98.62 221 SER A C 1
ATOM 1767 O O . SER A 1 221 ? 5.855 -37.094 -20.938 1 98.62 221 SER A O 1
ATOM 1769 N N . SER A 1 222 ? 7.215 -38.688 -20.406 1 98.12 222 SER A N 1
ATOM 1770 C CA . SER A 1 222 ? 7.566 -39.031 -21.781 1 98.12 222 SER A CA 1
ATOM 1771 C C . SER A 1 222 ? 7.02 -40.406 -22.156 1 98.12 222 SER A C 1
ATOM 1773 O O . SER A 1 222 ? 7.637 -41.438 -21.844 1 98.12 222 SER A O 1
ATOM 1775 N N . GLY A 1 223 ? 5.871 -40.406 -22.734 1 94.81 223 GLY A N 1
ATOM 1776 C CA . GLY A 1 223 ? 5.172 -41.656 -23.062 1 94.81 223 GLY A CA 1
ATOM 1777 C C . GLY A 1 223 ? 4.059 -41.469 -24.078 1 94.81 223 GLY A C 1
ATOM 1778 O O . GLY A 1 223 ? 3.934 -40.375 -24.672 1 94.81 223 GLY A O 1
ATOM 1779 N N . GLN A 1 224 ? 3.295 -42.531 -24.297 1 96.06 224 GLN A N 1
ATOM 1780 C CA . GLN A 1 224 ? 2.209 -42.5 -25.281 1 96.06 224 GLN A CA 1
ATOM 1781 C C . GLN A 1 224 ? 0.87 -42.219 -24.594 1 96.06 224 GLN A C 1
ATOM 1783 O O . GLN A 1 224 ? 0.279 -43.094 -23.984 1 96.06 224 GLN A O 1
ATOM 1788 N N . PHE A 1 225 ? 0.314 -41.062 -24.828 1 97.69 225 PHE A N 1
ATOM 1789 C CA . PHE A 1 225 ? -0.924 -40.688 -24.172 1 97.69 225 PHE A CA 1
ATOM 1790 C C . PHE A 1 225 ? -2.119 -40.875 -25.094 1 97.69 225 PHE A C 1
ATOM 1792 O O . PHE A 1 225 ? -3.234 -41.125 -24.625 1 97.69 225 PHE A O 1
ATOM 1799 N N . GLY A 1 226 ? -1.88 -40.688 -26.359 1 97.06 226 GLY A N 1
ATOM 1800 C CA . GLY A 1 226 ? -2.934 -40.781 -27.359 1 97.06 226 GLY A CA 1
ATOM 1801 C C . GLY A 1 226 ? -2.611 -40.031 -28.656 1 97.06 226 GLY A C 1
ATOM 1802 O O . GLY A 1 226 ? -1.464 -39.656 -28.875 1 97.06 226 GLY A O 1
ATOM 1803 N N . VAL A 1 227 ? -3.635 -39.969 -29.531 1 97.56 227 VAL A N 1
ATOM 1804 C CA . VAL A 1 227 ? -3.477 -39.281 -30.812 1 97.56 227 VAL A CA 1
ATOM 1805 C C . VAL A 1 227 ? -4.598 -38.25 -30.984 1 97.56 227 VAL A C 1
ATOM 1807 O O . VAL A 1 227 ? -5.691 -38.406 -30.438 1 97.56 227 VAL A O 1
ATOM 1810 N N . THR A 1 228 ? -4.273 -37.188 -31.672 1 96.5 228 THR A N 1
ATOM 1811 C CA . THR A 1 228 ? -5.23 -36.094 -31.859 1 96.5 228 THR A CA 1
ATOM 1812 C C . THR A 1 228 ? -6.414 -36.562 -32.719 1 96.5 228 THR A C 1
ATOM 1814 O O . THR A 1 228 ? -6.297 -37.531 -33.469 1 96.5 228 THR A O 1
ATOM 1817 N N . ALA A 1 229 ? -7.469 -35.812 -32.312 1 90.19 229 ALA A N 1
ATOM 1818 C CA . ALA A 1 229 ? -8.688 -35.969 -33.125 1 90.19 229 ALA A CA 1
ATOM 1819 C C . ALA A 1 229 ? -9.219 -34.594 -33.562 1 90.19 229 ALA A C 1
ATOM 1821 O O . ALA A 1 229 ? -8.93 -33.594 -32.938 1 90.19 229 ALA A O 1
ATOM 1822 N N . LYS A 1 230 ? -9.859 -34.375 -34.625 1 83 230 LYS A N 1
ATOM 1823 C CA . LYS A 1 230 ? -10.742 -33.312 -35.094 1 83 230 LYS A CA 1
ATOM 1824 C C . LYS A 1 230 ? -9.945 -32.062 -35.469 1 83 230 LYS A C 1
ATOM 1826 O O . LYS A 1 230 ? -10.234 -31.422 -36.469 1 83 230 LYS A O 1
ATOM 1831 N N . ILE A 1 231 ? -8.898 -31.609 -34.438 1 87.94 231 ILE A N 1
ATOM 1832 C CA . ILE A 1 231 ? -8.227 -30.344 -34.656 1 87.94 231 ILE A CA 1
ATOM 1833 C C . ILE A 1 231 ? -7.281 -30.469 -35.875 1 87.94 231 ILE A C 1
ATOM 1835 O O . ILE A 1 231 ? -7.012 -29.5 -36.562 1 87.94 231 ILE A O 1
ATOM 1839 N N . PHE A 1 232 ? -6.805 -31.656 -36.062 1 92 232 PHE A N 1
ATOM 1840 C CA . PHE A 1 232 ? -5.938 -31.984 -37.188 1 92 232 PHE A CA 1
ATOM 1841 C C . PHE A 1 232 ? -6.605 -33 -38.125 1 92 232 PHE A C 1
ATOM 1843 O O . PHE A 1 232 ? -7.492 -33.75 -37.688 1 92 232 PHE A O 1
ATOM 1850 N N . LYS A 1 233 ? -6.211 -32.938 -39.375 1 91.81 233 LYS A N 1
ATOM 1851 C CA . LYS A 1 233 ? -6.723 -33.938 -40.344 1 91.81 233 LYS A CA 1
ATOM 1852 C C . LYS A 1 233 ? -6.031 -35.281 -40.188 1 91.81 233 LYS A C 1
ATOM 1854 O O . LYS A 1 233 ? -6.578 -36.312 -40.594 1 91.81 233 LYS A O 1
ATOM 1859 N N . ARG A 1 234 ? -4.922 -35.281 -39.656 1 93.38 234 ARG A N 1
ATOM 1860 C CA . ARG A 1 234 ? -4.199 -36.5 -39.375 1 93.38 234 ARG A CA 1
ATOM 1861 C C . ARG A 1 234 ? -4.035 -36.75 -37.875 1 93.38 234 ARG A C 1
ATOM 1863 O O . ARG A 1 234 ? -4.105 -35.781 -37.094 1 93.38 234 ARG A O 1
ATOM 1870 N N . GLU A 1 235 ? -3.77 -38.031 -37.562 1 96.12 235 GLU A N 1
ATOM 1871 C CA . GLU A 1 235 ? -3.488 -38.375 -36.188 1 96.12 235 GLU A CA 1
ATOM 1872 C C . GLU A 1 235 ? -2.051 -38 -35.812 1 96.12 235 GLU A C 1
ATOM 1874 O O . GLU A 1 235 ? -1.104 -38.469 -36.438 1 96.12 235 GLU A O 1
ATOM 1879 N N . ILE A 1 236 ? -1.867 -37.188 -34.938 1 97.56 236 ILE A N 1
ATOM 1880 C CA . ILE A 1 236 ? -0.557 -36.812 -34.406 1 97.56 236 ILE A CA 1
ATOM 1881 C C . ILE A 1 236 ? -0.424 -37.344 -32.969 1 97.56 236 ILE A C 1
ATOM 1883 O O . ILE A 1 236 ? -1.297 -37.125 -32.125 1 97.56 236 ILE A O 1
ATOM 1887 N N . PRO A 1 237 ? 0.607 -38.094 -32.625 1 98.06 237 PRO A N 1
ATOM 1888 C CA . PRO A 1 237 ? 0.74 -38.656 -31.297 1 98.06 237 PRO A CA 1
ATOM 1889 C C . PRO A 1 237 ? 1.017 -37.594 -30.234 1 98.06 237 PRO A C 1
ATOM 1891 O O . PRO A 1 237 ? 1.766 -36.656 -30.484 1 98.06 237 PRO A O 1
ATOM 1894 N N . ILE A 1 238 ? 0.346 -37.688 -29.125 1 98.5 238 ILE A N 1
ATOM 1895 C CA . ILE A 1 238 ? 0.664 -36.938 -27.922 1 98.5 238 ILE A CA 1
ATOM 1896 C C . ILE A 1 238 ? 1.594 -37.75 -27.031 1 98.5 238 ILE A C 1
ATOM 1898 O O . ILE A 1 238 ? 1.187 -38.781 -26.469 1 98.5 238 ILE A O 1
ATOM 1902 N N . THR A 1 239 ? 2.873 -37.25 -26.875 1 98.62 239 THR A N 1
ATOM 1903 C CA . THR A 1 239 ? 3.859 -38.156 -26.297 1 98.62 239 THR A CA 1
ATOM 1904 C C . THR A 1 239 ? 4.629 -37.469 -25.172 1 98.62 239 THR A C 1
ATOM 1906 O O . THR A 1 239 ? 5.559 -38.062 -24.609 1 98.62 239 THR A O 1
ATOM 1909 N N . GLY A 1 240 ? 4.328 -36.281 -24.844 1 98.56 240 GLY A N 1
ATOM 1910 C CA . GLY A 1 240 ? 4.906 -35.562 -23.719 1 98.56 240 GLY A CA 1
ATOM 1911 C C . GLY A 1 240 ? 3.871 -34.812 -22.891 1 98.56 240 GLY A C 1
ATOM 1912 O O . GLY A 1 240 ? 2.926 -34.25 -23.438 1 98.56 240 GLY A O 1
ATOM 1913 N N . ASP A 1 241 ? 4.008 -34.906 -21.594 1 98.75 241 ASP A N 1
ATOM 1914 C CA . ASP A 1 241 ? 3.117 -34.219 -20.672 1 98.75 241 ASP A CA 1
ATOM 1915 C C . ASP A 1 241 ? 3.828 -33.906 -19.344 1 98.75 241 ASP A C 1
ATOM 1917 O O . ASP A 1 241 ? 4.527 -34.781 -18.797 1 98.75 241 ASP A O 1
ATOM 1921 N N . ALA A 1 242 ? 3.801 -32.719 -18.922 1 98.69 242 ALA A N 1
ATOM 1922 C CA . ALA A 1 242 ? 4.371 -32.312 -17.641 1 98.69 242 ALA A CA 1
ATOM 1923 C C . ALA A 1 242 ? 3.803 -30.969 -17.172 1 98.69 242 ALA A C 1
ATOM 1925 O O . ALA A 1 242 ? 3.492 -30.094 -18 1 98.69 242 ALA A O 1
ATOM 1926 N N . GLY A 1 243 ? 3.629 -30.844 -15.875 1 98 243 GLY A N 1
ATOM 1927 C CA . GLY A 1 243 ? 3.277 -29.531 -15.359 1 98 243 GLY A CA 1
ATOM 1928 C C . GLY A 1 243 ? 4.285 -28.453 -15.727 1 98 243 GLY A C 1
ATOM 1929 O O . GLY A 1 243 ? 5.445 -28.766 -16 1 98 243 GLY A O 1
ATOM 1930 N N . ASP A 1 244 ? 3.863 -27.203 -15.711 1 96.06 244 ASP A N 1
ATOM 1931 C CA . ASP A 1 244 ? 4.656 -26.109 -16.266 1 96.06 244 ASP A CA 1
ATOM 1932 C C . ASP A 1 244 ? 6 -25.984 -15.555 1 96.06 244 ASP A C 1
ATOM 1934 O O . ASP A 1 244 ? 7.039 -25.859 -16.203 1 96.06 244 ASP A O 1
ATOM 1938 N N . GLN A 1 245 ? 6.035 -26.141 -14.281 1 95.75 245 GLN A N 1
ATOM 1939 C CA . GLN A 1 245 ? 7.289 -25.938 -13.562 1 95.75 245 GLN A CA 1
ATOM 1940 C C . GLN A 1 245 ? 8.219 -27.141 -13.742 1 95.75 245 GLN A C 1
ATOM 1942 O O . GLN A 1 245 ? 9.438 -26.969 -13.828 1 95.75 245 GLN A O 1
ATOM 1947 N N . GLN A 1 246 ? 7.637 -28.359 -13.734 1 97.69 246 GLN A N 1
ATOM 1948 C CA . GLN A 1 246 ? 8.422 -29.547 -14.047 1 97.69 246 GLN A CA 1
ATOM 1949 C C . GLN A 1 246 ? 8.945 -29.5 -15.484 1 97.69 246 GLN A C 1
ATOM 1951 O O . GLN A 1 246 ? 10.102 -29.844 -15.734 1 97.69 246 GLN A O 1
ATOM 1956 N N . ALA A 1 247 ? 8.078 -29.016 -16.359 1 97.44 247 ALA A N 1
ATOM 1957 C CA . ALA A 1 247 ? 8.484 -28.859 -17.75 1 97.44 247 ALA A CA 1
ATOM 1958 C C . ALA A 1 247 ? 9.617 -27.844 -17.859 1 97.44 247 ALA A C 1
ATOM 1960 O O . ALA A 1 247 ? 10.578 -28.062 -18.609 1 97.44 247 ALA A O 1
ATOM 1961 N N . ALA A 1 248 ? 9.477 -26.75 -17.188 1 95.44 248 ALA A N 1
ATOM 1962 C CA . ALA A 1 248 ? 10.523 -25.734 -17.219 1 95.44 248 ALA A CA 1
ATOM 1963 C C . ALA A 1 248 ? 11.836 -26.281 -16.656 1 95.44 248 ALA A C 1
ATOM 1965 O O . ALA A 1 248 ? 12.906 -25.984 -17.188 1 95.44 248 ALA A O 1
ATOM 1966 N N . THR A 1 249 ? 11.734 -27 -15.586 1 95.94 249 THR A N 1
ATOM 1967 C CA . THR A 1 249 ? 12.922 -27.609 -14.992 1 95.94 249 THR A CA 1
ATOM 1968 C C . THR A 1 249 ? 13.602 -28.547 -15.992 1 95.94 249 THR A C 1
ATOM 1970 O O . THR A 1 249 ? 14.828 -28.547 -16.109 1 95.94 249 THR A O 1
ATOM 1973 N N . PHE A 1 250 ? 12.797 -29.328 -16.656 1 96.62 250 PHE A N 1
ATOM 1974 C CA . PHE A 1 250 ? 13.305 -30.219 -17.703 1 96.62 250 PHE A CA 1
ATOM 1975 C C . PHE A 1 250 ? 13.898 -29.422 -18.859 1 96.62 250 PHE A C 1
ATOM 1977 O O . PHE A 1 250 ? 14.953 -29.766 -19.375 1 96.62 250 PHE A O 1
ATOM 1984 N N . GLY A 1 251 ? 13.203 -28.391 -19.266 1 94.62 251 GLY A N 1
ATOM 1985 C CA . GLY A 1 251 ? 13.641 -27.547 -20.359 1 94.62 251 GLY A CA 1
ATOM 1986 C C . GLY A 1 251 ? 14.969 -26.859 -20.094 1 94.62 251 GLY A C 1
ATOM 1987 O O . GLY A 1 251 ? 15.742 -26.594 -21.016 1 94.62 251 GLY A O 1
ATOM 1988 N N . GLN A 1 252 ? 15.203 -26.609 -18.875 1 92.94 252 GLN A N 1
ATOM 1989 C CA . GLN A 1 252 ? 16.453 -25.984 -18.469 1 92.94 252 GLN A CA 1
ATOM 1990 C C . GLN A 1 252 ? 17.562 -27.031 -18.266 1 92.94 252 GLN A C 1
ATOM 1992 O O . GLN A 1 252 ? 18.656 -26.703 -17.828 1 92.94 252 GLN A O 1
ATOM 1997 N N . CYS A 1 253 ? 17.25 -28.25 -18.484 1 93.69 253 CYS A N 1
ATOM 1998 C CA . CYS A 1 253 ? 18.172 -29.375 -18.438 1 93.69 253 CYS A CA 1
ATOM 1999 C C . CYS A 1 253 ? 18.688 -29.594 -17.016 1 93.69 253 CYS A C 1
ATOM 2001 O O . CYS A 1 253 ? 19.859 -29.922 -16.828 1 93.69 253 CYS A O 1
ATOM 2003 N N . CYS A 1 254 ? 17.844 -29.266 -16.078 1 92.69 254 CYS A N 1
ATOM 2004 C CA . CYS A 1 254 ? 18.203 -29.562 -14.695 1 92.69 254 CYS A CA 1
ATOM 2005 C C . CYS A 1 254 ? 18.031 -31.031 -14.383 1 92.69 254 CYS A C 1
ATOM 2007 O O . CYS A 1 254 ? 17.234 -31.406 -13.523 1 92.69 254 CYS A O 1
ATOM 2009 N N . PHE A 1 255 ? 18.922 -31.875 -14.984 1 93.81 255 PHE A N 1
ATOM 2010 C CA . PHE A 1 255 ? 18.75 -33.312 -14.969 1 93.81 255 PHE A CA 1
ATOM 2011 C C . PHE A 1 255 ? 19.516 -33.938 -13.797 1 93.81 255 PHE A C 1
ATOM 2013 O O . PHE A 1 255 ? 19.266 -35.094 -13.43 1 93.81 255 PHE A O 1
ATOM 2020 N N . LYS A 1 256 ? 20.328 -33.125 -13.227 1 90.62 256 LYS A N 1
ATOM 2021 C CA . LYS A 1 256 ? 21.156 -33.656 -12.148 1 90.62 256 LYS A CA 1
ATOM 2022 C C . LYS A 1 256 ? 20.719 -33.125 -10.789 1 90.62 256 LYS A C 1
ATOM 2024 O O . LYS A 1 256 ? 20.266 -31.984 -10.688 1 90.62 256 LYS A O 1
ATOM 2029 N N . LYS A 1 257 ? 20.938 -34 -9.836 1 89.94 257 LYS A N 1
ATOM 2030 C CA . LYS A 1 257 ? 20.672 -33.562 -8.461 1 89.94 257 LYS A CA 1
ATOM 2031 C C . LYS A 1 257 ? 21.391 -32.281 -8.133 1 89.94 257 LYS A C 1
ATOM 2033 O O . LYS A 1 257 ? 22.562 -32.094 -8.469 1 89.94 257 LYS A O 1
ATOM 2038 N N . GLY A 1 258 ? 20.578 -31.359 -7.52 1 87.62 258 GLY A N 1
ATOM 2039 C CA . GLY A 1 258 ? 21.172 -30.109 -7.086 1 87.62 258 GLY A CA 1
ATOM 2040 C C . GLY A 1 258 ? 20.984 -28.969 -8.078 1 87.62 258 GLY A C 1
ATOM 2041 O O . GLY A 1 258 ? 21.156 -27.797 -7.73 1 87.62 258 GLY A O 1
ATOM 2042 N N . MET A 1 259 ? 20.672 -29.25 -9.289 1 88.62 259 MET A N 1
ATOM 2043 C CA . MET A 1 259 ? 20.406 -28.203 -10.273 1 88.62 259 MET A CA 1
ATOM 2044 C C . MET A 1 259 ? 19.078 -27.516 -9.992 1 88.62 259 MET A C 1
ATOM 2046 O O . MET A 1 259 ? 18.094 -28.156 -9.641 1 88.62 259 MET A O 1
ATOM 2050 N N . ALA A 1 260 ? 19.156 -26.219 -10.031 1 91.12 260 ALA A N 1
ATOM 2051 C CA . ALA A 1 260 ? 18 -25.422 -9.625 1 91.12 260 ALA A CA 1
ATOM 2052 C C . ALA A 1 260 ? 17.625 -24.422 -10.711 1 91.12 260 ALA A C 1
ATOM 2054 O O . ALA A 1 260 ? 18.469 -23.969 -11.477 1 91.12 260 ALA A O 1
ATOM 2055 N N . LYS A 1 261 ? 16.344 -24.188 -10.719 1 92.69 261 LYS A N 1
ATOM 2056 C CA . LYS A 1 261 ? 15.852 -23.141 -11.609 1 92.69 261 LYS A CA 1
ATOM 2057 C C . LYS A 1 261 ? 14.781 -22.297 -10.922 1 92.69 261 LYS A C 1
ATOM 2059 O O . LYS A 1 261 ? 14.164 -22.734 -9.945 1 92.69 261 LYS A O 1
ATOM 2064 N N . PHE A 1 262 ? 14.633 -21.062 -11.391 1 93.25 262 PHE A N 1
ATOM 2065 C CA . PHE A 1 262 ? 13.562 -20.172 -10.977 1 93.25 262 PHE A CA 1
ATOM 2066 C C . PHE A 1 262 ? 12.789 -19.656 -12.18 1 93.25 262 PHE A C 1
ATOM 2068 O O . PHE A 1 262 ? 13.367 -19.031 -13.078 1 93.25 262 PHE A O 1
ATOM 2075 N N . THR A 1 263 ? 11.492 -19.906 -12.195 1 92.44 263 THR A N 1
ATOM 2076 C CA . THR A 1 263 ? 10.625 -19.438 -13.273 1 92.44 263 THR A CA 1
ATOM 2077 C C . THR A 1 263 ? 9.812 -18.234 -12.812 1 92.44 263 THR A C 1
ATOM 2079 O O . THR A 1 263 ? 9.078 -18.312 -11.828 1 92.44 263 THR A O 1
ATOM 2082 N N . TYR A 1 264 ? 9.977 -17.141 -13.562 1 90.75 264 TYR A N 1
ATOM 2083 C CA . TYR A 1 264 ? 9.156 -15.961 -13.328 1 90.75 264 TYR A CA 1
ATOM 2084 C C . TYR A 1 264 ? 7.984 -15.914 -14.305 1 90.75 264 TYR A C 1
ATOM 2086 O O . TYR A 1 264 ? 8.016 -15.164 -15.281 1 90.75 264 TYR A O 1
ATOM 2094 N N . GLY A 1 265 ? 6.953 -16.594 -14.07 1 87.81 265 GLY A N 1
ATOM 2095 C CA . GLY A 1 265 ? 5.684 -16.484 -14.773 1 87.81 265 GLY A CA 1
ATOM 2096 C C . GLY A 1 265 ? 4.648 -15.68 -14.008 1 87.81 265 GLY A C 1
ATOM 2097 O O . GLY A 1 265 ? 4.969 -14.641 -13.43 1 87.81 265 GLY A O 1
ATOM 2098 N N . THR A 1 266 ? 3.414 -16.188 -14.141 1 84.62 266 THR A N 1
ATOM 2099 C CA . THR A 1 266 ? 2.4 -15.602 -13.258 1 84.62 266 THR A CA 1
ATOM 2100 C C . THR A 1 266 ? 2.834 -15.688 -11.805 1 84.62 266 THR A C 1
ATOM 2102 O O . THR A 1 266 ? 2.793 -14.695 -11.078 1 84.62 266 THR A O 1
ATOM 2105 N N . ALA A 1 267 ? 3.303 -16.891 -11.516 1 90.06 267 ALA A N 1
ATOM 2106 C CA . ALA A 1 267 ? 3.914 -17.141 -10.219 1 90.06 267 ALA A CA 1
ATOM 2107 C C . ALA A 1 267 ? 5.434 -17.234 -10.328 1 90.06 267 ALA A C 1
ATOM 2109 O O . ALA A 1 267 ? 5.98 -17.25 -11.438 1 90.06 267 ALA A O 1
ATOM 2110 N N . GLY A 1 268 ? 6.062 -17.109 -9.234 1 92.56 268 GLY A N 1
ATOM 2111 C CA . GLY A 1 268 ? 7.473 -17.453 -9.125 1 92.56 268 GLY A CA 1
ATOM 2112 C C . GLY A 1 268 ? 7.707 -18.797 -8.484 1 92.56 268 GLY A C 1
ATOM 2113 O O . GLY A 1 268 ? 7.27 -19.047 -7.359 1 92.56 268 GLY A O 1
ATOM 2114 N N . VAL A 1 269 ? 8.375 -19.656 -9.266 1 94.56 269 VAL A N 1
ATOM 2115 C CA . VAL A 1 269 ? 8.547 -21.016 -8.742 1 94.56 269 VAL A CA 1
ATOM 2116 C C . VAL A 1 269 ? 10.016 -21.422 -8.828 1 94.56 269 VAL A C 1
ATOM 2118 O O . VAL A 1 269 ? 10.641 -21.312 -9.883 1 94.56 269 VAL A O 1
ATOM 2121 N N . MET A 1 270 ? 10.477 -21.828 -7.754 1 94.5 270 MET A N 1
ATOM 2122 C CA . MET A 1 270 ? 11.812 -22.391 -7.688 1 94.5 270 MET A CA 1
ATOM 2123 C C . MET A 1 270 ? 11.75 -23.906 -7.527 1 94.5 270 MET A C 1
ATOM 2125 O O . MET A 1 270 ? 10.969 -24.422 -6.727 1 94.5 270 MET A O 1
ATOM 2129 N N . THR A 1 271 ? 12.531 -24.578 -8.359 1 95.75 271 THR A N 1
ATOM 2130 C CA . THR A 1 271 ? 12.609 -26.031 -8.258 1 95.75 271 THR A CA 1
ATOM 2131 C C . THR A 1 271 ? 14.062 -26.5 -8.219 1 95.75 271 THR A C 1
ATOM 2133 O O . THR A 1 271 ? 14.93 -25.875 -8.836 1 95.75 271 THR A O 1
ATOM 2136 N N . VAL A 1 272 ? 14.25 -27.5 -7.484 1 94.19 272 VAL A N 1
ATOM 2137 C CA . VAL A 1 272 ? 15.547 -28.172 -7.414 1 94.19 272 VAL A CA 1
ATOM 2138 C C . VAL A 1 272 ? 15.367 -29.672 -7.633 1 94.19 272 VAL A C 1
ATOM 2140 O O . VAL A 1 272 ? 14.477 -30.281 -7.047 1 94.19 272 VAL A O 1
ATOM 2143 N N . ASN A 1 273 ? 16.188 -30.188 -8.578 1 94.81 273 ASN A N 1
ATOM 2144 C CA . ASN A 1 273 ? 16.203 -31.641 -8.766 1 94.81 273 ASN A CA 1
ATOM 2145 C C . ASN A 1 273 ? 16.875 -32.344 -7.598 1 94.81 273 ASN A C 1
ATOM 2147 O O . ASN A 1 273 ? 18.016 -32.062 -7.258 1 94.81 273 ASN A O 1
ATOM 2151 N N . ILE A 1 274 ? 16.125 -33.25 -7 1 93.94 274 ILE A N 1
ATOM 2152 C CA . ILE A 1 274 ? 16.688 -33.906 -5.816 1 93.94 274 ILE A CA 1
ATOM 2153 C C . ILE A 1 274 ? 16.922 -35.375 -6.102 1 93.94 274 ILE A C 1
ATOM 2155 O O . ILE A 1 274 ? 17.172 -36.156 -5.184 1 93.94 274 ILE A O 1
ATOM 2159 N N . GLY A 1 275 ? 16.812 -35.781 -7.324 1 94.44 275 GLY A N 1
ATOM 2160 C CA . GLY A 1 275 ? 17.203 -37.125 -7.746 1 94.44 275 GLY A CA 1
ATOM 2161 C C . GLY A 1 275 ? 16.078 -38.125 -7.609 1 94.44 275 GLY A C 1
ATOM 2162 O O . GLY A 1 275 ? 14.898 -37.781 -7.727 1 94.44 275 GLY A O 1
ATOM 2163 N N . GLU A 1 276 ? 16.422 -39.438 -7.469 1 95.31 276 GLU A N 1
ATOM 2164 C CA . GLU A 1 276 ? 15.477 -40.531 -7.547 1 95.31 276 GLU A CA 1
ATOM 2165 C C . GLU A 1 276 ? 14.914 -40.875 -6.172 1 95.31 276 GLU A C 1
ATOM 2167 O O . GLU A 1 276 ? 14.016 -41.719 -6.051 1 95.31 276 GLU A O 1
ATOM 2172 N N . LYS A 1 277 ? 15.383 -40.219 -5.164 1 93.75 277 LYS A N 1
ATOM 2173 C CA . LYS A 1 277 ? 14.898 -40.438 -3.803 1 93.75 277 LYS A CA 1
ATOM 2174 C C . LYS A 1 277 ? 14.281 -39.188 -3.227 1 93.75 277 LYS A C 1
ATOM 2176 O O . LYS A 1 277 ? 14.992 -38.219 -2.934 1 93.75 277 LYS A O 1
ATOM 2181 N N . PRO A 1 278 ? 12.992 -39.281 -2.998 1 93.81 278 PRO A N 1
ATOM 2182 C CA . PRO A 1 278 ? 12.359 -38.062 -2.443 1 93.81 278 PRO A CA 1
ATOM 2183 C C . PRO A 1 278 ? 12.664 -37.875 -0.961 1 93.81 278 PRO A C 1
ATOM 2185 O O . PRO A 1 278 ? 13 -38.844 -0.261 1 93.81 278 PRO A O 1
ATOM 2188 N N . PHE A 1 279 ? 12.719 -36.688 -0.482 1 91.25 279 PHE A N 1
ATOM 2189 C CA . PHE A 1 279 ? 12.727 -36.375 0.938 1 91.25 279 PHE A CA 1
ATOM 2190 C C . PHE A 1 279 ? 11.82 -35.156 1.221 1 91.25 279 PHE A C 1
ATOM 2192 O O . PHE A 1 279 ? 11.43 -34.438 0.302 1 91.25 279 PHE A O 1
ATOM 2199 N N . LEU A 1 280 ? 11.461 -35.062 2.471 1 92.56 280 LEU A N 1
ATOM 2200 C CA . LEU A 1 280 ? 10.555 -34 2.889 1 92.56 280 LEU A CA 1
ATOM 2201 C C . LEU A 1 280 ? 11.328 -32.812 3.428 1 92.56 280 LEU A C 1
ATOM 2203 O O . LEU A 1 280 ? 12.32 -32.969 4.141 1 92.56 280 LEU A O 1
ATOM 2207 N N . SER A 1 281 ? 10.875 -31.688 3.016 1 91.75 281 SER A N 1
ATOM 2208 C CA . SER A 1 281 ? 11.477 -30.438 3.461 1 91.75 281 SER A CA 1
ATOM 2209 C C . SER A 1 281 ? 11.148 -30.156 4.922 1 91.75 281 SER A C 1
ATOM 2211 O O . SER A 1 281 ? 10.047 -30.453 5.383 1 91.75 281 SER A O 1
ATOM 2213 N N . ASN A 1 282 ? 12.016 -29.484 5.641 1 89.88 282 ASN A N 1
ATOM 2214 C CA . ASN A 1 282 ? 11.789 -28.953 6.98 1 89.88 282 ASN A CA 1
ATOM 2215 C C . ASN A 1 282 ? 11.578 -27.438 6.961 1 89.88 282 ASN A C 1
ATOM 2217 O O . ASN A 1 282 ? 11.422 -26.812 8.008 1 89.88 282 ASN A O 1
ATOM 2221 N N . ASN A 1 283 ? 11.578 -26.906 5.789 1 89.94 283 ASN A N 1
ATOM 2222 C CA . ASN A 1 283 ? 11.539 -25.453 5.664 1 89.94 283 ASN A CA 1
ATOM 2223 C C . ASN A 1 283 ? 10.367 -24.984 4.809 1 89.94 283 ASN A C 1
ATOM 2225 O O . ASN A 1 283 ? 10.453 -23.969 4.121 1 89.94 283 ASN A O 1
ATOM 2229 N N . GLY A 1 284 ? 9.352 -25.797 4.711 1 89.5 284 GLY A N 1
ATOM 2230 C CA . GLY A 1 284 ? 8.109 -25.375 4.082 1 89.5 284 GLY A CA 1
ATOM 2231 C C . GLY A 1 284 ? 8.086 -25.609 2.582 1 89.5 284 GLY A C 1
ATOM 2232 O O . GLY A 1 284 ? 7.195 -25.125 1.884 1 89.5 284 GLY A O 1
ATOM 2233 N N . LEU A 1 285 ? 9.062 -26.328 2.053 1 92.94 285 LEU A N 1
ATOM 2234 C CA . LEU A 1 285 ? 9.07 -26.672 0.638 1 92.94 285 LEU A CA 1
ATOM 2235 C C . LEU A 1 285 ? 8.234 -27.922 0.385 1 92.94 285 LEU A C 1
ATOM 2237 O O . LEU A 1 285 ? 7.938 -28.688 1.315 1 92.94 285 LEU A O 1
ATOM 2241 N N . THR A 1 286 ? 7.852 -28.062 -0.825 1 94.88 286 THR A N 1
ATOM 2242 C CA . THR A 1 286 ? 7.105 -29.266 -1.196 1 94.88 286 THR A CA 1
ATOM 2243 C C . THR A 1 286 ? 7.984 -30.219 -1.994 1 94.88 286 THR A C 1
ATOM 2245 O O . THR A 1 286 ? 8.906 -29.797 -2.688 1 94.88 286 THR A O 1
ATOM 2248 N N . THR A 1 287 ? 7.754 -31.453 -1.784 1 96.56 287 THR A N 1
ATOM 2249 C CA . THR A 1 287 ? 8.367 -32.5 -2.598 1 96.56 287 THR A CA 1
ATOM 2250 C C . THR A 1 287 ? 7.391 -33 -3.658 1 96.56 287 THR A C 1
ATOM 2252 O O . THR A 1 287 ? 6.227 -33.281 -3.357 1 96.56 287 THR A O 1
ATOM 2255 N N . THR A 1 288 ? 7.855 -33.062 -4.891 1 97.44 288 THR A N 1
ATOM 2256 C CA . THR A 1 288 ? 6.996 -33.5 -5.992 1 97.44 288 THR A CA 1
ATOM 2257 C C . THR A 1 288 ? 7.77 -34.375 -6.98 1 97.44 288 THR A C 1
ATOM 2259 O O . THR A 1 288 ? 9 -34.438 -6.926 1 97.44 288 THR A O 1
ATOM 2262 N N . ILE A 1 289 ? 6.984 -35.062 -7.781 1 98.25 289 ILE A N 1
ATOM 2263 C CA . ILE A 1 289 ? 7.617 -35.781 -8.875 1 98.25 289 ILE A CA 1
ATOM 2264 C C . ILE A 1 289 ? 7.977 -34.812 -10 1 98.25 289 ILE A C 1
ATOM 2266 O O . ILE A 1 289 ? 7.152 -34 -10.406 1 98.25 289 ILE A O 1
ATOM 2270 N N . GLY A 1 290 ? 9.242 -34.844 -10.461 1 97.88 290 GLY A N 1
ATOM 2271 C CA . GLY A 1 290 ? 9.641 -34.062 -11.625 1 97.88 290 GLY A CA 1
ATOM 2272 C C . GLY A 1 290 ? 9.109 -34.625 -12.93 1 97.88 290 GLY A C 1
ATOM 2273 O O . GLY A 1 290 ? 8.305 -34 -13.609 1 97.88 290 GLY A O 1
ATOM 2274 N N . TRP A 1 291 ? 9.594 -35.812 -13.258 1 98.19 291 TRP A N 1
ATOM 2275 C CA . TRP A 1 291 ? 9.164 -36.5 -14.453 1 98.19 291 TRP A CA 1
ATOM 2276 C C . TRP A 1 291 ? 9.445 -38 -14.32 1 98.19 291 TRP A C 1
ATOM 2278 O O . TRP A 1 291 ? 10.227 -38.438 -13.461 1 98.19 291 TRP A O 1
ATOM 2288 N N . GLY A 1 292 ? 8.703 -38.781 -15.078 1 96.75 292 GLY A N 1
ATOM 2289 C CA . GLY A 1 292 ? 8.984 -40.188 -15.305 1 96.75 292 GLY A CA 1
ATOM 2290 C C . GLY A 1 292 ? 9.422 -40.469 -16.719 1 96.75 292 GLY A C 1
ATOM 2291 O O . GLY A 1 292 ? 8.758 -40.062 -17.688 1 96.75 292 GLY A O 1
ATOM 2292 N N . ILE A 1 293 ? 10.555 -41.062 -16.891 1 95.94 293 ILE A N 1
ATOM 2293 C CA . ILE A 1 293 ? 11.102 -41.438 -18.188 1 95.94 293 ILE A CA 1
ATOM 2294 C C . ILE A 1 293 ? 11.719 -42.844 -18.109 1 95.94 293 ILE A C 1
ATOM 2296 O O . ILE A 1 293 ? 12.57 -43.094 -17.25 1 95.94 293 ILE A O 1
ATOM 2300 N N . ASN A 1 294 ? 11.32 -43.75 -18.938 1 93.5 294 ASN A N 1
ATOM 2301 C CA . ASN A 1 294 ? 11.891 -45.094 -19.078 1 93.5 294 ASN A CA 1
ATOM 2302 C C . ASN A 1 294 ? 11.898 -45.844 -17.75 1 93.5 294 ASN A C 1
ATOM 2304 O O . ASN A 1 294 ? 12.922 -46.406 -17.359 1 93.5 294 ASN A O 1
ATOM 2308 N N . GLY A 1 295 ? 10.82 -45.688 -17.031 1 92.81 295 GLY A N 1
ATOM 2309 C CA . GLY A 1 295 ? 10.633 -46.469 -15.805 1 92.81 295 GLY A CA 1
ATOM 2310 C C . GLY A 1 295 ? 11.281 -45.812 -14.602 1 92.81 295 GLY A C 1
ATOM 2311 O O . GLY A 1 295 ? 11.18 -46.312 -13.484 1 92.81 295 GLY A O 1
ATOM 2312 N N . LYS A 1 296 ? 11.906 -44.688 -14.844 1 94.69 296 LYS A N 1
ATOM 2313 C CA . LYS A 1 296 ? 12.562 -44 -13.75 1 94.69 296 LYS A CA 1
ATOM 2314 C C . LYS A 1 296 ? 11.828 -42.688 -13.422 1 94.69 296 LYS A C 1
ATOM 2316 O O . LYS A 1 296 ? 11.359 -42 -14.32 1 94.69 296 LYS A O 1
ATOM 2321 N N . VAL A 1 297 ? 11.734 -42.469 -12.094 1 96.62 297 VAL A N 1
ATOM 2322 C CA . VAL A 1 297 ? 11.07 -41.25 -11.625 1 96.62 297 VAL A CA 1
ATOM 2323 C C . VAL A 1 297 ? 12.078 -40.344 -10.898 1 96.62 297 VAL A C 1
ATOM 2325 O O . VAL A 1 297 ? 12.852 -40.844 -10.07 1 96.62 297 VAL A O 1
ATOM 2328 N N . GLU A 1 298 ? 12.133 -39.125 -11.242 1 96.81 298 GLU A N 1
ATOM 2329 C CA . GLU A 1 298 ? 12.938 -38.125 -10.539 1 96.81 298 GLU A CA 1
ATOM 2330 C C . GLU A 1 298 ? 12.062 -37.188 -9.742 1 96.81 298 GLU A C 1
ATOM 2332 O O . GLU A 1 298 ? 10.93 -36.875 -10.133 1 96.81 298 GLU A O 1
ATOM 2337 N N . TYR A 1 299 ? 12.625 -36.75 -8.617 1 97.69 299 TYR A N 1
ATOM 2338 C CA . TYR A 1 299 ? 11.859 -35.875 -7.715 1 97.69 299 TYR A CA 1
ATOM 2339 C C . TYR A 1 299 ? 12.445 -34.469 -7.664 1 97.69 299 TYR A C 1
ATOM 2341 O O . TYR A 1 299 ? 13.617 -34.281 -7.996 1 97.69 299 TYR A O 1
ATOM 2349 N N . LEU A 1 300 ? 11.602 -33.531 -7.336 1 97.12 300 LEU A N 1
ATOM 2350 C CA . LEU A 1 300 ? 11.977 -32.125 -7.188 1 97.12 300 LEU A CA 1
ATOM 2351 C C . LEU A 1 300 ? 11.547 -31.609 -5.824 1 97.12 300 LEU A C 1
ATOM 2353 O O . LEU A 1 300 ? 10.562 -32.094 -5.25 1 97.12 300 LEU A O 1
ATOM 2357 N N . LEU A 1 301 ? 12.305 -30.688 -5.316 1 95.5 301 LEU A N 1
ATOM 2358 C CA . LEU A 1 301 ? 11.836 -29.766 -4.293 1 95.5 301 LEU A CA 1
ATOM 2359 C C . LEU A 1 301 ? 11.344 -28.469 -4.922 1 95.5 301 LEU A C 1
ATOM 2361 O O . LEU A 1 301 ? 11.945 -27.953 -5.871 1 95.5 301 LEU A O 1
ATOM 2365 N N . GLU A 1 302 ? 10.258 -28 -4.344 1 96 302 GLU A N 1
ATOM 2366 C CA . GLU A 1 302 ? 9.641 -26.828 -4.988 1 96 302 GLU A CA 1
ATOM 2367 C C . GLU A 1 302 ? 9.203 -25.797 -3.957 1 96 302 GLU A C 1
ATOM 2369 O O . GLU A 1 302 ? 8.742 -26.156 -2.871 1 96 302 GLU A O 1
ATOM 2374 N N . ALA A 1 303 ? 9.406 -24.578 -4.266 1 94.44 303 ALA A N 1
ATOM 2375 C CA . ALA A 1 303 ? 8.836 -23.438 -3.57 1 94.44 303 ALA A CA 1
ATOM 2376 C C . ALA A 1 303 ? 8.125 -22.5 -4.547 1 94.44 303 ALA A C 1
ATOM 2378 O O . ALA A 1 303 ? 8.602 -22.281 -5.664 1 94.44 303 ALA A O 1
ATOM 2379 N N . VAL A 1 304 ? 6.984 -22 -4.094 1 93.31 304 VAL A N 1
ATOM 2380 C CA . VAL A 1 304 ? 6.18 -21.188 -5 1 93.31 304 VAL A CA 1
ATOM 2381 C C . VAL A 1 304 ? 5.852 -19.844 -4.344 1 93.31 304 VAL A C 1
ATOM 2383 O O . VAL A 1 304 ? 5.57 -19.797 -3.145 1 93.31 304 VAL A O 1
ATOM 2386 N N . ALA A 1 305 ? 6.043 -18.797 -5.082 1 91.56 305 ALA A N 1
ATOM 2387 C CA . ALA A 1 305 ? 5.418 -17.5 -4.805 1 91.56 305 ALA A CA 1
ATOM 2388 C C . ALA A 1 305 ? 4.191 -17.281 -5.691 1 91.56 305 ALA A C 1
ATOM 2390 O O . ALA A 1 305 ? 4.301 -17.266 -6.918 1 91.56 305 ALA A O 1
ATOM 2391 N N . PHE A 1 306 ? 3.07 -17.047 -5.125 1 88.62 306 PHE A N 1
ATOM 2392 C CA . PHE A 1 306 ? 1.814 -17.031 -5.867 1 88.62 306 PHE A CA 1
ATOM 2393 C C . PHE A 1 306 ? 1.792 -15.867 -6.859 1 88.62 306 PHE A C 1
ATOM 2395 O O . PHE A 1 306 ? 1.017 -15.883 -7.82 1 88.62 306 PHE A O 1
ATOM 2402 N N . SER A 1 307 ? 2.625 -14.906 -6.57 1 89.75 307 SER A N 1
ATOM 2403 C CA . SER A 1 307 ? 2.611 -13.758 -7.469 1 89.75 307 SER A CA 1
ATOM 2404 C C . SER A 1 307 ? 4.023 -13.359 -7.883 1 89.75 307 SER A C 1
ATOM 2406 O O . SER A 1 307 ? 4.898 -13.188 -7.031 1 89.75 307 SER A O 1
ATOM 2408 N N . ALA A 1 308 ? 4.254 -13.305 -9.164 1 91.44 308 ALA A N 1
ATOM 2409 C CA . ALA A 1 308 ? 5.465 -12.75 -9.766 1 91.44 308 ALA A CA 1
ATOM 2410 C C . ALA A 1 308 ? 5.125 -11.867 -10.961 1 91.44 308 ALA A C 1
ATOM 2412 O O . ALA A 1 308 ? 4.891 -10.664 -10.812 1 91.44 308 ALA A O 1
ATOM 2413 N N . GLY A 1 309 ? 4.938 -12.539 -12.109 1 87.69 309 GLY A N 1
ATOM 2414 C CA . GLY A 1 309 ? 4.484 -11.781 -13.266 1 87.69 309 GLY A CA 1
ATOM 2415 C C . GLY A 1 309 ? 3.135 -11.125 -13.055 1 87.69 309 GLY A C 1
ATOM 2416 O O . GLY A 1 309 ? 2.873 -10.047 -13.594 1 87.69 309 GLY A O 1
ATOM 2417 N N . SER A 1 310 ? 2.33 -11.75 -12.312 1 88.5 310 SER A N 1
ATOM 2418 C CA . SER A 1 310 ? 0.999 -11.227 -12.031 1 88.5 310 SER A CA 1
ATOM 2419 C C . SER A 1 310 ? 1.076 -9.891 -11.297 1 88.5 310 SER A C 1
ATOM 2421 O O . SER A 1 310 ? 0.192 -9.047 -11.438 1 88.5 310 SER A O 1
ATOM 2423 N N . ALA A 1 311 ? 2.082 -9.703 -10.531 1 93.56 311 ALA A N 1
ATOM 2424 C CA . ALA A 1 311 ? 2.254 -8.438 -9.836 1 93.56 311 ALA A CA 1
ATOM 2425 C C . ALA A 1 311 ? 2.535 -7.305 -10.82 1 93.56 311 ALA A C 1
ATOM 2427 O O . ALA A 1 311 ? 2.057 -6.18 -10.641 1 93.56 311 ALA A O 1
ATOM 2428 N N . ILE A 1 312 ? 3.299 -7.629 -11.828 1 93.25 312 ILE A N 1
ATOM 2429 C CA . ILE A 1 312 ? 3.598 -6.645 -12.859 1 93.25 312 ILE A CA 1
ATOM 2430 C C . ILE A 1 312 ? 2.342 -6.359 -13.688 1 93.25 312 ILE A C 1
ATOM 2432 O O . ILE A 1 312 ? 2.072 -5.211 -14.039 1 93.25 312 ILE A O 1
ATOM 2436 N N . GLN A 1 313 ? 1.617 -7.387 -13.945 1 90.19 313 GLN A N 1
ATOM 2437 C CA . GLN A 1 313 ? 0.354 -7.219 -14.648 1 90.19 313 GLN A CA 1
ATOM 2438 C C . GLN A 1 313 ? -0.619 -6.359 -13.852 1 90.19 313 GLN A C 1
ATOM 2440 O O . GLN A 1 313 ? -1.38 -5.578 -14.422 1 90.19 313 GLN A O 1
ATOM 2445 N N . TRP A 1 314 ? -0.65 -6.539 -12.594 1 92.88 314 TRP A N 1
ATOM 2446 C CA . TRP A 1 314 ? -1.504 -5.746 -11.711 1 92.88 314 TRP A CA 1
ATOM 2447 C C . TRP A 1 314 ? -1.171 -4.262 -11.82 1 92.88 314 TRP A C 1
ATOM 2449 O O . TRP A 1 314 ? -2.07 -3.422 -11.898 1 92.88 314 TRP A O 1
ATOM 2459 N N . LEU A 1 315 ? 0.109 -3.92 -11.883 1 95.75 315 LEU A N 1
ATOM 2460 C CA . LEU A 1 315 ? 0.538 -2.537 -12.07 1 95.75 315 LEU A CA 1
ATOM 2461 C C . LEU A 1 315 ? -0.009 -1.973 -13.375 1 95.75 315 LEU A C 1
ATOM 2463 O O . LEU A 1 315 ? -0.403 -0.805 -13.438 1 95.75 315 LEU A O 1
ATOM 2467 N N . ARG A 1 316 ? 0.026 -2.807 -14.359 1 93.38 316 ARG A N 1
ATOM 2468 C CA . ARG A 1 316 ? -0.361 -2.395 -15.711 1 93.38 316 ARG A CA 1
ATOM 2469 C C . ARG A 1 316 ? -1.878 -2.303 -15.836 1 93.38 316 ARG A C 1
ATOM 2471 O O . ARG A 1 316 ? -2.412 -1.255 -16.203 1 93.38 316 ARG A O 1
ATOM 2478 N N . ASP A 1 317 ? -2.572 -3.357 -15.461 1 90.38 317 ASP A N 1
ATOM 2479 C CA . ASP A 1 317 ? -3.98 -3.525 -15.797 1 90.38 317 ASP A CA 1
ATOM 2480 C C . ASP A 1 317 ? -4.879 -2.867 -14.758 1 90.38 317 ASP A C 1
ATOM 2482 O O . ASP A 1 317 ? -5.922 -2.301 -15.094 1 90.38 317 ASP A O 1
ATOM 2486 N N . GLU A 1 318 ? -4.555 -3.018 -13.508 1 90.94 318 GLU A N 1
ATOM 2487 C CA . GLU A 1 318 ? -5.438 -2.561 -12.438 1 90.94 318 GLU A CA 1
ATOM 2488 C C . GLU A 1 318 ? -5.027 -1.179 -11.938 1 90.94 318 GLU A C 1
ATOM 2490 O O . GLU A 1 318 ? -5.883 -0.352 -11.609 1 90.94 318 GLU A O 1
ATOM 2495 N N . MET A 1 319 ? -3.744 -0.861 -11.914 1 94.75 319 MET A N 1
ATOM 2496 C CA . MET A 1 319 ? -3.254 0.381 -11.32 1 94.75 319 MET A CA 1
ATOM 2497 C C . MET A 1 319 ? -3 1.431 -12.398 1 94.75 319 MET A C 1
ATOM 2499 O O . MET A 1 319 ? -2.83 2.611 -12.094 1 94.75 319 MET A O 1
ATOM 2503 N N . ASP A 1 320 ? -2.963 1.023 -13.68 1 94.06 320 ASP A N 1
ATOM 2504 C CA . ASP A 1 320 ? -2.723 1.916 -14.805 1 94.06 320 ASP A CA 1
ATOM 2505 C C . ASP A 1 320 ? -1.39 2.646 -14.656 1 94.06 320 ASP A C 1
ATOM 2507 O O . ASP A 1 320 ? -1.303 3.85 -14.906 1 94.06 320 ASP A O 1
ATOM 2511 N N . MET A 1 321 ? -0.394 1.993 -14.148 1 94.75 321 MET A N 1
ATOM 2512 C CA . MET A 1 321 ? 0.906 2.615 -13.914 1 94.75 321 MET A CA 1
ATOM 2513 C C . MET A 1 321 ? 1.868 2.311 -15.055 1 94.75 321 MET A C 1
ATOM 2515 O O . MET A 1 321 ? 2.902 2.967 -15.195 1 94.75 321 MET A O 1
ATOM 2519 N N . LEU A 1 322 ? 1.526 1.251 -15.82 1 93.88 322 LEU A N 1
ATOM 2520 C CA . LEU A 1 322 ? 2.336 0.825 -16.953 1 93.88 322 LEU A CA 1
ATOM 2521 C C . LEU A 1 322 ? 1.476 0.665 -18.203 1 93.88 322 LEU A C 1
ATOM 2523 O O . LEU A 1 322 ? 0.323 0.234 -18.125 1 93.88 322 LEU A O 1
ATOM 2527 N N . ASP A 1 323 ? 2.078 0.971 -19.328 1 91.81 323 ASP A N 1
ATOM 2528 C CA . ASP A 1 323 ? 1.417 0.647 -20.594 1 91.81 323 ASP A CA 1
ATOM 2529 C C . ASP A 1 323 ? 1.703 -0.793 -21 1 91.81 323 ASP A C 1
ATOM 2531 O O . ASP A 1 323 ? 0.797 -1.515 -21.438 1 91.81 323 ASP A O 1
ATOM 2535 N N . GLU A 1 324 ? 2.986 -1.156 -20.891 1 91.38 324 GLU A N 1
ATOM 2536 C CA . GLU A 1 324 ? 3.449 -2.514 -21.156 1 91.38 324 GLU A CA 1
ATOM 2537 C C . GLU A 1 324 ? 4.352 -3.02 -20.031 1 91.38 324 GLU A C 1
ATOM 2539 O O . GLU A 1 324 ? 5.059 -2.234 -19.391 1 91.38 324 GLU A O 1
ATOM 2544 N N . SER A 1 325 ? 4.375 -4.262 -19.828 1 87.44 325 SER A N 1
ATOM 2545 C CA . SER A 1 325 ? 5.117 -4.867 -18.734 1 87.44 325 SER A CA 1
ATOM 2546 C C . SER A 1 325 ? 6.598 -4.508 -18.797 1 87.44 325 SER A C 1
ATOM 2548 O O . SER A 1 325 ? 7.223 -4.223 -17.781 1 87.44 325 SER A O 1
ATOM 2550 N N . PRO A 1 326 ? 7.199 -4.508 -20.016 1 88.31 326 PRO A N 1
ATOM 2551 C CA . PRO A 1 326 ? 8.625 -4.188 -20.094 1 88.31 326 PRO A CA 1
ATOM 2552 C C . PRO A 1 326 ? 8.938 -2.76 -19.641 1 88.31 326 PRO A C 1
ATOM 2554 O O . PRO A 1 326 ? 10.078 -2.449 -19.312 1 88.31 326 PRO A O 1
ATOM 2557 N N . ASP A 1 327 ? 7.93 -1.878 -19.594 1 93.06 327 ASP A N 1
ATOM 2558 C CA . ASP A 1 327 ? 8.109 -0.495 -19.172 1 93.06 327 ASP A CA 1
ATOM 2559 C C . ASP A 1 327 ? 8.5 -0.425 -17.688 1 93.06 327 ASP A C 1
ATOM 2561 O O . ASP A 1 327 ? 9 0.6 -17.219 1 93.06 327 ASP A O 1
ATOM 2565 N N . SER A 1 328 ? 8.242 -1.49 -17.016 1 94.12 328 SER A N 1
ATOM 2566 C CA . SER A 1 328 ? 8.523 -1.513 -15.578 1 94.12 328 SER A CA 1
ATOM 2567 C C . SER A 1 328 ? 10 -1.228 -15.305 1 94.12 328 SER A C 1
ATOM 2569 O O . SER A 1 328 ? 10.336 -0.539 -14.344 1 94.12 328 SER A O 1
ATOM 2571 N N . GLU A 1 329 ? 10.906 -1.773 -16.156 1 93.81 329 GLU A N 1
ATOM 2572 C CA . GLU A 1 329 ? 12.336 -1.547 -15.984 1 93.81 329 GLU A CA 1
ATOM 2573 C C . GLU A 1 329 ? 12.68 -0.067 -16.125 1 93.81 329 GLU A C 1
ATOM 2575 O O . GLU A 1 329 ? 13.422 0.483 -15.305 1 93.81 329 GLU A O 1
ATOM 2580 N N . TYR A 1 330 ? 12.141 0.503 -17.141 1 93.25 330 TYR A N 1
ATOM 2581 C CA . TYR A 1 330 ? 12.406 1.911 -17.422 1 93.25 330 TYR A CA 1
ATOM 2582 C C . TYR A 1 330 ? 11.977 2.787 -16.25 1 93.25 330 TYR A C 1
ATOM 2584 O O . TYR A 1 330 ? 12.758 3.611 -15.773 1 93.25 330 TYR A O 1
ATOM 2592 N N . PHE A 1 331 ? 10.812 2.707 -15.766 1 92.62 331 PHE A N 1
ATOM 2593 C CA . PHE A 1 331 ? 10.266 3.551 -14.711 1 92.62 331 PHE A CA 1
ATOM 2594 C C . PHE A 1 331 ? 10.938 3.254 -13.375 1 92.62 331 PHE A C 1
ATOM 2596 O O . PHE A 1 331 ? 11.156 4.16 -12.562 1 92.62 331 PHE A O 1
ATOM 2603 N N . ALA A 1 332 ? 11.195 1.973 -13.125 1 92.75 332 ALA A N 1
ATOM 2604 C CA . ALA A 1 332 ? 11.875 1.604 -11.883 1 92.75 332 ALA A CA 1
ATOM 2605 C C . ALA A 1 332 ? 13.242 2.262 -11.797 1 92.75 332 ALA A C 1
ATOM 2607 O O . ALA A 1 332 ? 13.703 2.615 -10.711 1 92.75 332 ALA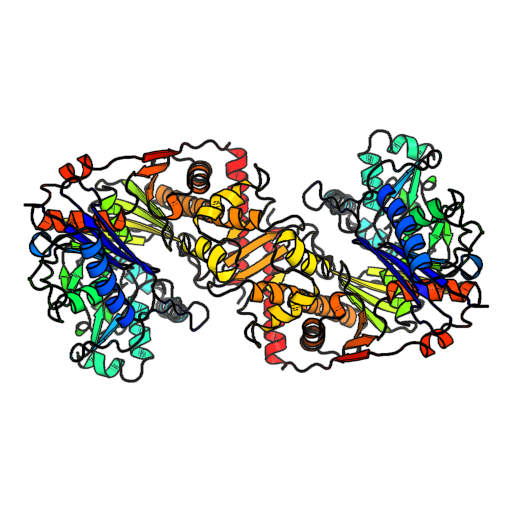 A O 1
ATOM 2608 N N . LEU A 1 333 ? 13.906 2.4 -12.883 1 90.94 333 LEU A N 1
ATOM 2609 C CA . LEU A 1 333 ? 15.25 2.959 -12.93 1 90.94 333 LEU A CA 1
ATOM 2610 C C . LEU A 1 333 ? 15.219 4.465 -12.688 1 90.94 333 LEU A C 1
ATOM 2612 O O . LEU A 1 333 ? 16.266 5.074 -12.43 1 90.94 333 LEU A O 1
ATOM 2616 N N . LYS A 1 334 ? 14.047 5.094 -12.758 1 87.44 334 LYS A N 1
ATOM 2617 C CA . LYS A 1 334 ? 13.914 6.527 -12.516 1 87.44 334 LYS A CA 1
ATOM 2618 C C . LYS A 1 334 ? 13.969 6.844 -11.023 1 87.44 334 LYS A C 1
ATOM 2620 O O . LYS A 1 334 ? 14.125 8 -10.633 1 87.44 334 LYS A O 1
ATOM 2625 N N . THR A 1 335 ? 13.688 5.922 -10.227 1 80.5 335 THR A N 1
ATOM 2626 C CA . THR A 1 335 ? 13.789 6.133 -8.789 1 80.5 335 THR A CA 1
ATOM 2627 C C . THR A 1 335 ? 15.242 6.391 -8.383 1 80.5 335 THR A C 1
ATOM 2629 O O . THR A 1 335 ? 16.172 5.973 -9.078 1 80.5 335 THR A O 1
ATOM 2632 N N . LYS A 1 336 ? 15.359 7.324 -7.391 1 64.31 336 LYS A N 1
ATOM 2633 C CA . LYS A 1 336 ? 16.719 7.57 -6.895 1 64.31 336 LYS A CA 1
ATOM 2634 C C . LYS A 1 336 ? 17.391 6.273 -6.457 1 64.31 336 LYS A C 1
ATOM 2636 O O . LYS A 1 336 ? 16.719 5.355 -5.969 1 64.31 336 LYS A O 1
ATOM 2641 N N . LYS A 1 337 ? 18.688 5.984 -6.902 1 58.06 337 LYS A N 1
ATOM 2642 C CA . LYS A 1 337 ? 19.484 4.773 -7.086 1 58.06 337 LYS A CA 1
ATOM 2643 C C . LYS A 1 337 ? 19.453 3.893 -5.844 1 58.06 337 LYS A C 1
ATOM 2645 O O . LYS A 1 337 ? 19.219 2.686 -5.938 1 58.06 337 LYS A O 1
ATOM 2650 N N . GLU A 1 338 ? 19.844 4.305 -4.602 1 59.09 338 GLU A N 1
ATOM 2651 C CA . GLU A 1 338 ? 20.344 3.221 -3.76 1 59.09 338 GLU A CA 1
ATOM 2652 C C . GLU A 1 338 ? 19.25 2.672 -2.854 1 59.09 338 GLU A C 1
ATOM 2654 O O . GLU A 1 338 ? 19.234 1.483 -2.525 1 59.09 338 GLU A O 1
ATOM 2659 N N . ARG A 1 339 ? 18.266 3.557 -2.518 1 70.69 339 ARG A N 1
ATOM 2660 C CA . ARG A 1 339 ? 17.234 3.043 -1.619 1 70.69 339 ARG A CA 1
ATOM 2661 C C . ARG A 1 339 ? 15.852 3.449 -2.092 1 70.69 339 ARG A C 1
ATOM 2663 O O . ARG A 1 339 ? 15.664 4.547 -2.625 1 70.69 339 ARG A O 1
ATOM 2670 N N . ASN A 1 340 ? 14.945 2.465 -2.523 1 82.62 340 ASN A N 1
ATOM 2671 C CA . ASN A 1 340 ? 13.57 2.689 -2.949 1 82.62 340 ASN A CA 1
ATOM 2672 C C . ASN A 1 340 ? 12.773 3.447 -1.892 1 82.62 340 ASN A C 1
ATOM 2674 O O . ASN A 1 340 ? 11.672 3.033 -1.525 1 82.62 340 ASN A O 1
ATOM 2678 N N . CYS A 1 341 ? 13.312 4.52 -1.291 1 76.81 341 CYS A N 1
ATOM 2679 C CA . CYS A 1 341 ? 12.672 5.41 -0.325 1 76.81 341 CYS A CA 1
ATOM 2680 C C . CYS A 1 341 ? 12.023 4.617 0.8 1 76.81 341 CYS A C 1
ATOM 2682 O O . CYS A 1 341 ? 10.961 5 1.3 1 76.81 341 CYS A O 1
ATOM 2684 N N . GLY A 1 342 ? 12.484 3.34 1.009 1 87.38 342 GLY A N 1
ATOM 2685 C CA . GLY A 1 342 ? 12.023 2.572 2.154 1 87.38 342 GLY A CA 1
ATOM 2686 C C . GLY A 1 342 ? 10.727 1.823 1.888 1 87.38 342 GLY A C 1
ATOM 2687 O O . GLY A 1 342 ? 10.188 1.174 2.783 1 87.38 342 GLY A O 1
ATOM 2688 N N . VAL A 1 343 ? 10.32 1.822 0.642 1 94.88 343 VAL A N 1
ATOM 2689 C CA . VAL A 1 343 ? 9.023 1.227 0.323 1 94.88 343 VAL A CA 1
ATOM 2690 C C . VAL A 1 343 ? 9.195 -0.258 0.015 1 94.88 343 VAL A C 1
ATOM 2692 O O . VAL A 1 343 ? 10.156 -0.65 -0.654 1 94.88 343 VAL A O 1
ATOM 2695 N N . TYR A 1 344 ? 8.367 -1.1 0.51 1 97.44 344 TYR A N 1
ATOM 2696 C CA . TYR A 1 344 ? 8.312 -2.529 0.234 1 97.44 344 TYR A CA 1
ATOM 2697 C C . TYR A 1 344 ? 6.918 -2.941 -0.228 1 97.44 344 TYR A C 1
ATOM 2699 O O . TYR A 1 344 ? 5.918 -2.363 0.204 1 97.44 344 TYR A O 1
ATOM 2707 N N . PHE A 1 345 ? 6.863 -3.838 -1.12 1 98 345 PHE A N 1
ATOM 2708 C CA . PHE A 1 345 ? 5.625 -4.453 -1.589 1 98 345 PHE A CA 1
ATOM 2709 C C . PHE A 1 345 ? 5.605 -5.941 -1.267 1 98 345 PHE A C 1
ATOM 2711 O O . PHE A 1 345 ? 6.539 -6.668 -1.612 1 98 345 PHE A O 1
ATOM 2718 N N . VAL A 1 346 ? 4.609 -6.41 -0.573 1 97.81 346 VAL A N 1
ATOM 2719 C CA . VAL A 1 346 ? 4.406 -7.836 -0.338 1 97.81 346 VAL A CA 1
ATOM 2720 C C . VAL A 1 346 ? 3.322 -8.367 -1.273 1 97.81 346 VAL A C 1
ATOM 2722 O O . VAL A 1 346 ? 2.135 -8.102 -1.068 1 97.81 346 VAL A O 1
ATOM 2725 N N . PRO A 1 347 ? 3.719 -9.133 -2.273 1 96.44 347 PRO A N 1
ATOM 2726 C CA . PRO A 1 347 ? 2.777 -9.555 -3.314 1 96.44 347 PRO A CA 1
ATOM 2727 C C . PRO A 1 347 ? 1.927 -10.75 -2.893 1 96.44 347 PRO A C 1
ATOM 2729 O O . PRO A 1 347 ? 1.914 -11.773 -3.578 1 96.44 347 PRO A O 1
ATOM 2732 N N . ALA A 1 348 ? 1.118 -10.648 -1.922 1 94.88 348 ALA A N 1
ATOM 2733 C CA . ALA A 1 348 ? 0.288 -11.719 -1.382 1 94.88 348 ALA A CA 1
ATOM 2734 C C . ALA A 1 348 ? -1.175 -11.531 -1.775 1 94.88 348 ALA A C 1
ATOM 2736 O O . ALA A 1 348 ? -2.064 -11.57 -0.922 1 94.88 348 ALA A O 1
ATOM 2737 N N . PHE A 1 349 ? -1.419 -11.344 -3.072 1 91.69 349 PHE A N 1
ATOM 2738 C CA . PHE A 1 349 ? -2.77 -11.078 -3.555 1 91.69 349 PHE A CA 1
ATOM 2739 C C . PHE A 1 349 ? -3.73 -12.164 -3.096 1 91.69 349 PHE A C 1
ATOM 2741 O O . PHE A 1 349 ? -4.914 -11.898 -2.865 1 91.69 349 PHE A O 1
ATOM 2748 N N . THR A 1 350 ? -3.23 -13.367 -3.102 1 88.56 350 THR A N 1
ATOM 2749 C CA . THR A 1 350 ? -4.051 -14.508 -2.729 1 88.56 350 THR A CA 1
ATOM 2750 C C . THR A 1 350 ? -3.359 -15.344 -1.656 1 88.56 350 THR A C 1
ATOM 2752 O O . THR A 1 350 ? -3.455 -16.578 -1.66 1 88.56 350 THR A O 1
ATOM 2755 N N . GLY A 1 351 ? -2.578 -14.734 -0.875 1 90.38 351 GLY A N 1
ATOM 2756 C CA . GLY A 1 351 ? -1.916 -15.438 0.212 1 90.38 351 GLY A CA 1
ATOM 2757 C C . GLY A 1 351 ? -0.422 -15.602 -0.002 1 90.38 351 GLY A C 1
ATOM 2758 O O . GLY A 1 351 ? 0.131 -15.078 -0.971 1 90.38 351 GLY A O 1
ATOM 2759 N N . LEU A 1 352 ? 0.207 -16.203 0.966 1 90.69 352 LEU A N 1
ATOM 2760 C CA . LEU A 1 352 ? 1.634 -16.516 0.925 1 90.69 352 LEU A CA 1
ATOM 2761 C C . LEU A 1 352 ? 1.869 -18.016 0.959 1 90.69 352 LEU A C 1
ATOM 2763 O O . LEU A 1 352 ? 1.131 -18.75 1.621 1 90.69 352 LEU A O 1
ATOM 2767 N N . CYS A 1 353 ? 2.848 -18.406 0.178 1 90.44 353 CYS A N 1
ATOM 2768 C CA . CYS A 1 353 ? 3.287 -19.797 0.22 1 90.44 353 CYS A CA 1
ATOM 2769 C C . CYS A 1 353 ? 4.617 -19.922 0.955 1 90.44 353 CYS A C 1
ATOM 2771 O O . CYS A 1 353 ? 4.805 -19.328 2.016 1 90.44 353 CYS A O 1
ATOM 2773 N N . ALA A 1 354 ? 5.48 -20.875 0.409 1 84.44 354 ALA A N 1
ATOM 2774 C CA . ALA A 1 354 ? 6.777 -21.094 1.042 1 84.44 354 ALA A CA 1
ATOM 2775 C C . ALA A 1 354 ? 7.598 -19.812 1.096 1 84.44 354 ALA A C 1
ATOM 2777 O O . ALA A 1 354 ? 7.625 -19.047 0.13 1 84.44 354 ALA A O 1
ATOM 2778 N N . PRO A 1 355 ? 8.188 -19.5 2.227 1 89.5 355 PRO A N 1
ATOM 2779 C CA . PRO A 1 355 ? 8.273 -20.328 3.438 1 89.5 355 PRO A CA 1
ATOM 2780 C C . PRO A 1 355 ? 7.254 -19.906 4.5 1 89.5 355 PRO A C 1
ATOM 2782 O O . PRO A 1 355 ? 7.27 -20.438 5.613 1 89.5 355 PRO A O 1
ATOM 2785 N N . TYR A 1 356 ? 6.344 -19.062 4.195 1 88.94 356 TYR A N 1
ATOM 2786 C CA . TYR A 1 356 ? 5.516 -18.438 5.219 1 88.94 356 TYR A CA 1
ATOM 2787 C C . TYR A 1 356 ? 4.184 -19.156 5.363 1 88.94 356 TYR A C 1
ATOM 2789 O O . TYR A 1 356 ? 3.689 -19.344 6.477 1 88.94 356 TYR A O 1
ATOM 2797 N N . TRP A 1 357 ? 3.676 -19.609 4.289 1 88.62 357 TRP A N 1
ATOM 2798 C CA . TRP A 1 357 ? 2.387 -20.281 4.172 1 88.62 357 TRP A CA 1
ATOM 2799 C C . TRP A 1 357 ? 1.323 -19.578 5 1 88.62 357 TRP A C 1
ATOM 2801 O O . TRP A 1 357 ? 1.158 -19.859 6.188 1 88.62 357 TRP A O 1
ATOM 2811 N N . ASN A 1 358 ? 0.532 -18.797 4.504 1 91.5 358 ASN A N 1
ATOM 2812 C CA . ASN A 1 358 ? -0.607 -18.094 5.082 1 91.5 358 ASN A CA 1
ATOM 2813 C C . ASN A 1 358 ? -1.665 -17.781 4.023 1 91.5 358 ASN A C 1
ATOM 2815 O O . ASN A 1 358 ? -1.463 -16.906 3.174 1 91.5 358 ASN A O 1
ATOM 2819 N N . SER A 1 359 ? -2.783 -18.422 4.105 1 89.62 359 SER A N 1
ATOM 2820 C CA . SER A 1 359 ? -3.818 -18.328 3.082 1 89.62 359 SER A CA 1
ATOM 2821 C C . SER A 1 359 ? -4.605 -17.031 3.213 1 89.62 359 SER A C 1
ATOM 2823 O O . SER A 1 359 ? -5.34 -16.656 2.301 1 89.62 359 SER A O 1
ATOM 2825 N N . TYR A 1 360 ? -4.453 -16.391 4.289 1 90.56 360 TYR A N 1
ATOM 2826 C CA . TYR A 1 360 ? -5.273 -15.219 4.574 1 90.56 360 TYR A CA 1
ATOM 2827 C C . TYR A 1 360 ? -4.492 -13.938 4.32 1 90.56 360 TYR A C 1
ATOM 2829 O O . TYR A 1 360 ? -5.043 -12.836 4.41 1 90.56 360 TYR A O 1
ATOM 2837 N N . ALA A 1 361 ? -3.246 -14.055 4.039 1 93 361 ALA A N 1
ATOM 2838 C CA . ALA A 1 361 ? -2.443 -12.883 3.682 1 93 361 ALA A CA 1
ATOM 2839 C C . ALA A 1 361 ? -2.994 -12.203 2.434 1 93 361 ALA A C 1
ATOM 2841 O O . ALA A 1 361 ? -3.549 -12.859 1.552 1 93 361 ALA A O 1
ATOM 2842 N N . ARG A 1 362 ? -2.979 -10.922 2.396 1 94.19 362 ARG A N 1
ATOM 2843 C CA . ARG A 1 362 ? -3.287 -10.086 1.244 1 94.19 362 ARG A CA 1
ATOM 2844 C C . ARG A 1 362 ? -2.143 -9.117 0.95 1 94.19 362 ARG A C 1
ATOM 2846 O O . ARG A 1 362 ? -1.367 -8.773 1.845 1 94.19 362 ARG A O 1
ATOM 2853 N N . ALA A 1 363 ? -2.043 -8.68 -0.294 1 96.31 363 ALA A N 1
ATOM 2854 C CA . ALA A 1 363 ? -0.909 -7.844 -0.683 1 96.31 363 ALA A CA 1
ATOM 2855 C C . ALA A 1 363 ? -0.91 -6.527 0.089 1 96.31 363 ALA A C 1
ATOM 2857 O O . ALA A 1 363 ? -1.956 -6.078 0.562 1 96.31 363 ALA A O 1
ATOM 2858 N N . ALA A 1 364 ? 0.263 -5.926 0.229 1 97.81 364 ALA A N 1
ATOM 2859 C CA . ALA A 1 364 ? 0.426 -4.707 1.017 1 97.81 364 ALA A CA 1
ATOM 2860 C C . ALA A 1 364 ? 1.588 -3.869 0.495 1 97.81 364 ALA A C 1
ATOM 2862 O O . ALA A 1 364 ? 2.561 -4.406 -0.04 1 97.81 364 ALA A O 1
ATOM 2863 N N . ILE A 1 365 ? 1.479 -2.619 0.551 1 98 365 ILE A N 1
ATOM 2864 C CA . ILE A 1 365 ? 2.557 -1.653 0.36 1 98 365 ILE A CA 1
ATOM 2865 C C . ILE A 1 365 ? 2.84 -0.93 1.675 1 98 365 ILE A C 1
ATOM 2867 O O . ILE A 1 365 ? 1.944 -0.311 2.256 1 98 365 ILE A O 1
ATOM 2871 N N . VAL A 1 366 ? 4.035 -0.977 2.184 1 97.19 366 VAL A N 1
ATOM 2872 C CA . VAL A 1 366 ? 4.379 -0.366 3.463 1 97.19 366 VAL A CA 1
ATOM 2873 C C . VAL A 1 366 ? 5.602 0.533 3.297 1 97.19 366 VAL A C 1
ATOM 2875 O O . VAL A 1 366 ? 6.344 0.405 2.32 1 97.19 366 VAL A O 1
ATOM 2878 N N . GLY A 1 367 ? 5.758 1.45 4.203 1 95 367 GLY A N 1
ATOM 2879 C CA . GLY A 1 367 ? 6.914 2.332 4.207 1 95 367 GLY A CA 1
ATOM 2880 C C . GLY A 1 367 ? 6.742 3.541 3.307 1 95 367 GLY A C 1
ATOM 2881 O O . GLY A 1 367 ? 7.727 4.176 2.916 1 95 367 GLY A O 1
ATOM 2882 N N . ILE A 1 368 ? 5.516 3.885 2.922 1 95 368 ILE A N 1
ATOM 2883 C CA . ILE A 1 368 ? 5.215 4.973 1.997 1 95 368 ILE A CA 1
ATOM 2884 C C . ILE A 1 368 ? 5.469 6.312 2.678 1 95 368 ILE A C 1
ATOM 2886 O O . ILE A 1 368 ? 4.941 6.578 3.76 1 95 368 ILE A O 1
ATOM 2890 N N . GLU A 1 369 ? 6.254 7.117 2.113 1 91.25 369 GLU A N 1
ATOM 2891 C CA . GLU A 1 369 ? 6.488 8.492 2.557 1 91.25 369 GLU A CA 1
ATOM 2892 C C . GLU A 1 369 ? 5.832 9.492 1.617 1 91.25 369 GLU A C 1
ATOM 2894 O O . GLU A 1 369 ? 5.27 9.117 0.589 1 91.25 369 GLU A O 1
ATOM 2899 N N . ARG A 1 370 ? 5.812 10.758 1.997 1 88.06 370 ARG A N 1
ATOM 2900 C CA . ARG A 1 370 ? 5.152 11.781 1.193 1 88.06 370 ARG A CA 1
ATOM 2901 C C . ARG A 1 370 ? 5.793 11.883 -0.187 1 88.06 370 ARG A C 1
ATOM 2903 O O . ARG A 1 370 ? 5.109 12.172 -1.173 1 88.06 370 ARG A O 1
ATOM 2910 N N . GLY A 1 371 ? 7.062 11.68 -0.272 1 86.31 371 GLY A N 1
ATOM 2911 C CA . GLY A 1 371 ? 7.785 11.789 -1.53 1 86.31 371 GLY A CA 1
ATOM 2912 C C . GLY A 1 371 ? 7.762 10.516 -2.35 1 86.31 371 GLY A C 1
ATOM 2913 O O . GLY A 1 371 ? 8.289 10.477 -3.463 1 86.31 371 GLY A O 1
ATOM 2914 N N . THR A 1 372 ? 7.109 9.422 -1.869 1 91.94 372 THR A N 1
ATOM 2915 C CA . THR A 1 372 ? 7.008 8.164 -2.604 1 91.94 372 THR A CA 1
ATOM 2916 C C . THR A 1 372 ? 6.199 8.352 -3.883 1 91.94 372 THR A C 1
ATOM 2918 O O . THR A 1 372 ? 5.047 8.789 -3.838 1 91.94 372 THR A O 1
ATOM 2921 N N . THR A 1 373 ? 6.77 8.055 -5.031 1 93.19 373 THR A N 1
ATOM 2922 C CA . THR A 1 373 ? 6.117 8.227 -6.324 1 93.19 373 THR A CA 1
ATOM 2923 C C . THR A 1 373 ? 5.648 6.883 -6.875 1 93.19 373 THR A C 1
ATOM 2925 O O . THR A 1 373 ? 5.961 5.828 -6.312 1 93.19 373 THR A O 1
ATOM 2928 N N . LYS A 1 374 ? 4.957 6.957 -8 1 95 374 LYS A N 1
ATOM 2929 C CA . LYS A 1 374 ? 4.535 5.738 -8.68 1 95 374 LYS A CA 1
ATOM 2930 C C . LYS A 1 374 ? 5.738 4.898 -9.102 1 95 374 LYS A C 1
ATOM 2932 O O . LYS A 1 374 ? 5.676 3.666 -9.094 1 95 374 LYS A O 1
ATOM 2937 N N . ASN A 1 375 ? 6.871 5.547 -9.477 1 95.44 375 ASN A N 1
ATOM 2938 C CA . ASN A 1 375 ? 8.078 4.828 -9.867 1 95.44 375 ASN A CA 1
ATOM 2939 C C . ASN A 1 375 ? 8.633 3.998 -8.711 1 95.44 375 ASN A C 1
ATOM 2941 O O . ASN A 1 375 ? 9.141 2.896 -8.922 1 95.44 375 ASN A O 1
ATOM 2945 N N . ASN A 1 376 ? 8.531 4.535 -7.48 1 95.56 376 ASN A N 1
ATOM 2946 C CA . ASN A 1 376 ? 8.961 3.783 -6.309 1 95.56 376 ASN A CA 1
ATOM 2947 C C . ASN A 1 376 ? 8.125 2.523 -6.109 1 95.56 376 ASN A C 1
ATOM 2949 O O . ASN A 1 376 ? 8.641 1.482 -5.707 1 95.56 376 ASN A O 1
ATOM 2953 N N . ILE A 1 377 ? 6.816 2.639 -6.387 1 96.44 377 ILE A N 1
ATOM 2954 C CA . ILE A 1 377 ? 5.918 1.498 -6.246 1 96.44 377 ILE A CA 1
ATOM 2955 C C . ILE A 1 377 ? 6.27 0.433 -7.281 1 96.44 377 ILE A C 1
ATOM 2957 O O . ILE A 1 377 ? 6.332 -0.756 -6.965 1 96.44 377 ILE A O 1
ATOM 2961 N N . ILE A 1 378 ? 6.531 0.87 -8.523 1 96.31 378 ILE A N 1
ATOM 2962 C CA . ILE A 1 378 ? 6.918 -0.042 -9.594 1 96.31 378 ILE A CA 1
ATOM 2963 C C . ILE A 1 378 ? 8.203 -0.771 -9.211 1 96.31 378 ILE A C 1
ATOM 2965 O O . ILE A 1 378 ? 8.297 -1.992 -9.352 1 96.31 378 ILE A O 1
ATOM 2969 N N . ARG A 1 379 ? 9.156 -0.087 -8.703 1 96.44 379 ARG A N 1
ATOM 2970 C CA . ARG A 1 379 ? 10.414 -0.682 -8.289 1 96.44 379 ARG A CA 1
ATOM 2971 C C . ARG A 1 379 ? 10.211 -1.662 -7.137 1 96.44 379 ARG A C 1
ATOM 2973 O O . ARG A 1 379 ? 10.812 -2.736 -7.113 1 96.44 379 ARG A O 1
ATOM 2980 N N . ALA A 1 380 ? 9.383 -1.225 -6.172 1 97.12 380 ALA A N 1
ATOM 2981 C CA . ALA A 1 380 ? 9.117 -2.094 -5.031 1 97.12 380 ALA A CA 1
ATOM 2982 C C . ALA A 1 380 ? 8.516 -3.422 -5.484 1 97.12 380 ALA A C 1
ATOM 2984 O O . ALA A 1 380 ? 8.812 -4.473 -4.906 1 97.12 380 ALA A O 1
ATOM 2985 N N . VAL A 1 381 ? 7.66 -3.393 -6.473 1 97 381 VAL A N 1
ATOM 2986 C CA . VAL A 1 381 ? 7.059 -4.609 -7 1 97 381 VAL A CA 1
ATOM 2987 C C . VAL A 1 381 ? 8.141 -5.5 -7.613 1 97 381 VAL A C 1
ATOM 2989 O O . VAL A 1 381 ? 8.188 -6.703 -7.348 1 97 381 VAL A O 1
ATOM 2992 N N . LEU A 1 382 ? 9.023 -4.945 -8.383 1 96.19 382 LEU A N 1
ATOM 2993 C CA . LEU A 1 382 ? 10.109 -5.715 -8.969 1 96.19 382 LEU A CA 1
ATOM 2994 C C . LEU A 1 382 ? 11.023 -6.281 -7.895 1 96.19 382 LEU A C 1
ATOM 2996 O O . LEU A 1 382 ? 11.406 -7.457 -7.945 1 96.19 382 LEU A O 1
ATOM 3000 N N . GLU A 1 383 ? 11.367 -5.469 -6.93 1 96.38 383 GLU A N 1
ATOM 3001 C CA . GLU A 1 383 ? 12.242 -5.91 -5.852 1 96.38 383 GLU A CA 1
ATOM 3002 C C . GLU A 1 383 ? 11.609 -7.035 -5.043 1 96.38 383 GLU A C 1
ATOM 3004 O O . GLU A 1 383 ? 12.305 -7.918 -4.539 1 96.38 383 GLU A O 1
ATOM 3009 N N . SER A 1 384 ? 10.289 -6.93 -4.887 1 97.56 384 SER A N 1
ATOM 3010 C CA . SER A 1 384 ? 9.594 -7.961 -4.117 1 97.56 384 SER A CA 1
ATOM 3011 C C . SER A 1 384 ? 9.836 -9.344 -4.703 1 97.56 384 SER A C 1
ATOM 3013 O O . SER A 1 384 ? 9.93 -10.328 -3.965 1 97.56 384 SER A O 1
ATOM 3015 N N . LEU A 1 385 ? 9.945 -9.445 -5.98 1 96 385 LEU A N 1
ATOM 3016 C CA . LEU A 1 385 ? 10.227 -10.719 -6.633 1 96 385 LEU A CA 1
ATOM 3017 C C . LEU A 1 385 ? 11.609 -11.234 -6.242 1 96 385 LEU A C 1
ATOM 3019 O O . LEU A 1 385 ? 11.789 -12.43 -6.02 1 96 385 LEU A O 1
ATOM 3023 N N . GLY A 1 386 ? 12.523 -10.336 -6.184 1 96.19 386 GLY A N 1
ATOM 3024 C CA . GLY A 1 386 ? 13.859 -10.703 -5.727 1 96.19 386 GLY A CA 1
ATOM 3025 C C . GLY A 1 386 ? 13.891 -11.156 -4.277 1 96.19 386 GLY A C 1
ATOM 3026 O O . GLY A 1 386 ? 14.547 -12.141 -3.947 1 96.19 386 GLY A O 1
ATOM 3027 N N . TYR A 1 387 ? 13.188 -10.422 -3.436 1 97.19 387 TYR A N 1
ATOM 3028 C CA . TYR A 1 387 ? 13.125 -10.781 -2.023 1 97.19 387 TYR A CA 1
ATOM 3029 C C . TYR A 1 387 ? 12.516 -12.164 -1.837 1 97.19 387 TYR A C 1
ATOM 3031 O O . TYR A 1 387 ? 13.008 -12.961 -1.036 1 97.19 387 TYR A O 1
ATOM 3039 N N . GLN A 1 388 ? 11.453 -12.445 -2.535 1 95.81 388 GLN A N 1
ATOM 3040 C CA . GLN A 1 388 ? 10.805 -13.75 -2.449 1 95.81 388 GLN A CA 1
ATOM 3041 C C . GLN A 1 388 ? 11.742 -14.859 -2.938 1 95.81 388 GLN A C 1
ATOM 3043 O O . GLN A 1 388 ? 11.75 -15.953 -2.379 1 95.81 388 GLN A O 1
ATOM 3048 N N . THR A 1 389 ? 12.469 -14.523 -3.996 1 94.69 389 THR A N 1
ATOM 3049 C CA . THR A 1 389 ? 13.445 -15.484 -4.484 1 94.69 389 THR A CA 1
ATOM 3050 C C . THR A 1 389 ? 14.461 -15.82 -3.395 1 94.69 389 THR A C 1
ATOM 3052 O O . THR A 1 389 ? 14.812 -16.984 -3.203 1 94.69 389 THR A O 1
ATOM 3055 N N . ARG A 1 390 ? 14.906 -14.859 -2.732 1 95.69 390 ARG A N 1
ATOM 3056 C CA . ARG A 1 390 ? 15.859 -15.086 -1.649 1 95.69 390 ARG A CA 1
ATOM 3057 C C . ARG A 1 390 ? 15.234 -15.938 -0.544 1 95.69 390 ARG A C 1
ATOM 3059 O O . ARG A 1 390 ? 15.883 -16.844 -0.018 1 95.69 390 ARG A O 1
ATOM 3066 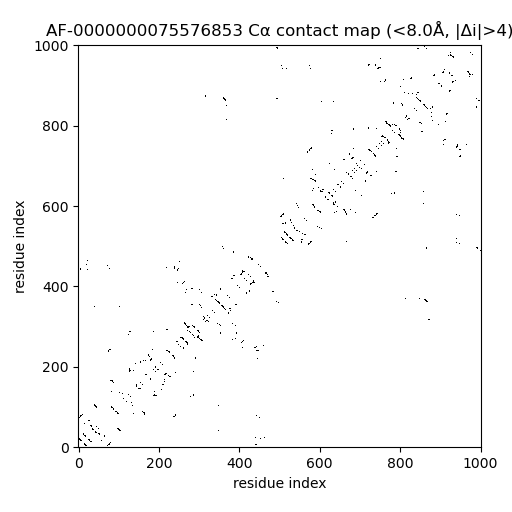N N . ASP A 1 391 ? 14.008 -15.594 -0.182 1 94.75 391 ASP A N 1
ATOM 3067 C CA . ASP A 1 391 ? 13.305 -16.391 0.815 1 94.75 391 ASP A CA 1
ATOM 3068 C C . ASP A 1 391 ? 13.352 -17.875 0.456 1 94.75 391 ASP A C 1
ATOM 3070 O O . ASP A 1 391 ? 13.672 -18.719 1.302 1 94.75 391 ASP A O 1
ATOM 3074 N N . MET A 1 392 ? 13.008 -18.156 -0.768 1 93.19 392 MET A N 1
ATOM 3075 C CA . MET A 1 392 ? 12.945 -19.531 -1.235 1 93.19 392 MET A CA 1
ATOM 3076 C C . MET A 1 392 ? 14.344 -20.141 -1.312 1 93.19 392 MET A C 1
ATOM 3078 O O . MET A 1 392 ? 14.555 -21.281 -0.893 1 93.19 392 MET A O 1
ATOM 3082 N N . PHE A 1 393 ? 15.242 -19.359 -1.842 1 92.75 393 PHE A N 1
ATOM 3083 C CA . PHE A 1 393 ? 16.609 -19.828 -2.002 1 92.75 393 PHE A CA 1
ATOM 3084 C C . PHE A 1 393 ? 17.203 -20.25 -0.66 1 92.75 393 PHE A C 1
ATOM 3086 O O . PHE A 1 393 ? 17.844 -21.297 -0.561 1 92.75 393 PHE A O 1
ATOM 3093 N N . ASP A 1 394 ? 17 -19.438 0.305 1 92.44 394 ASP A N 1
ATOM 3094 C CA . ASP A 1 394 ? 17.516 -19.734 1.636 1 92.44 394 ASP A CA 1
ATOM 3095 C C . ASP A 1 394 ? 16.875 -21 2.199 1 92.44 394 ASP A C 1
ATOM 3097 O O . ASP A 1 394 ? 17.547 -21.812 2.838 1 92.44 394 ASP A O 1
ATOM 3101 N N . ALA A 1 395 ? 15.602 -21.172 1.979 1 91 395 ALA A N 1
ATOM 3102 C CA . ALA A 1 395 ? 14.906 -22.375 2.426 1 91 395 ALA A CA 1
ATOM 3103 C C . ALA A 1 395 ? 15.477 -23.625 1.753 1 91 395 ALA A C 1
ATOM 3105 O O . ALA A 1 395 ? 15.672 -24.656 2.402 1 91 395 ALA A O 1
ATOM 3106 N N . PHE A 1 396 ? 15.758 -23.547 0.479 1 91.75 396 PHE A N 1
ATOM 3107 C CA . PHE A 1 396 ? 16.359 -24.656 -0.262 1 91.75 396 PHE A CA 1
ATOM 3108 C C . PHE A 1 396 ? 17.734 -24.984 0.283 1 91.75 396 PHE A C 1
ATOM 3110 O O . PHE A 1 396 ? 18.062 -26.156 0.502 1 91.75 396 PHE A O 1
ATOM 3117 N N . SER A 1 397 ? 18.469 -23.953 0.43 1 90 397 SER A N 1
ATOM 3118 C CA . SER A 1 397 ? 19.828 -24.141 0.906 1 90 397 SER A CA 1
ATOM 3119 C C . SER A 1 397 ? 19.844 -24.844 2.264 1 90 397 SER A C 1
ATOM 3121 O O . SER A 1 397 ? 20.703 -25.703 2.512 1 90 397 SER A O 1
ATOM 3123 N N . GLU A 1 398 ? 18.984 -24.484 3.068 1 90.12 398 GLU A N 1
ATOM 3124 C CA . GLU A 1 398 ? 18.875 -25.109 4.383 1 90.12 398 GLU A CA 1
ATOM 3125 C C . GLU A 1 398 ? 18.5 -26.594 4.262 1 90.12 398 GLU A C 1
ATOM 3127 O O . GLU A 1 398 ? 19.078 -27.438 4.941 1 90.12 398 GLU A O 1
ATOM 3132 N N . ASP A 1 399 ? 17.578 -26.922 3.455 1 90.31 399 ASP A N 1
ATOM 3133 C CA . ASP A 1 399 ? 17.109 -28.297 3.291 1 90.31 399 ASP A CA 1
ATOM 3134 C C . ASP A 1 399 ? 18.172 -29.172 2.623 1 90.31 399 ASP A C 1
ATOM 3136 O O . ASP A 1 399 ? 18.312 -30.344 2.939 1 90.31 399 ASP A O 1
ATOM 3140 N N . LEU A 1 400 ? 18.891 -28.547 1.683 1 89.19 400 LEU A N 1
ATOM 3141 C CA . LEU A 1 400 ? 19.906 -29.297 0.937 1 89.19 400 LEU A CA 1
ATOM 3142 C C . LEU A 1 400 ? 21.203 -29.375 1.724 1 89.19 400 LEU A C 1
ATOM 3144 O O . LEU A 1 400 ? 22.047 -30.234 1.449 1 89.19 400 LEU A O 1
ATOM 3148 N N . GLY A 1 401 ? 21.391 -28.469 2.703 1 89.19 401 GLY A N 1
ATOM 3149 C CA . GLY A 1 401 ? 22.609 -28.422 3.498 1 89.19 401 GLY A CA 1
ATOM 3150 C C . GLY A 1 401 ? 23.75 -27.734 2.787 1 89.19 401 GLY A C 1
ATOM 3151 O O . GLY A 1 401 ? 24.891 -27.75 3.266 1 89.19 401 GLY A O 1
ATOM 3152 N N . GLU A 1 402 ? 23.484 -27.297 1.594 1 86.31 402 GLU A N 1
ATOM 3153 C CA . GLU A 1 402 ? 24.484 -26.562 0.831 1 86.31 402 GLU A CA 1
ATOM 3154 C C . GLU A 1 402 ? 23.844 -25.422 0.044 1 86.31 402 GLU A C 1
ATOM 3156 O O . GLU A 1 402 ? 22.656 -25.484 -0.279 1 86.31 402 GLU A O 1
ATOM 3161 N N . ARG A 1 403 ? 24.625 -24.406 -0.047 1 82.94 403 ARG A N 1
ATOM 3162 C CA . ARG A 1 403 ? 24.141 -23.266 -0.815 1 82.94 403 ARG A CA 1
ATOM 3163 C C . ARG A 1 403 ? 24.281 -23.516 -2.314 1 82.94 403 ARG A C 1
ATOM 3165 O O . ARG A 1 403 ? 25.344 -23.938 -2.779 1 82.94 403 ARG A O 1
ATOM 3172 N N . LEU A 1 404 ? 23.25 -23.25 -3.051 1 82.44 404 LEU A N 1
ATOM 3173 C CA . LEU A 1 404 ? 23.281 -23.406 -4.5 1 82.44 404 LEU A CA 1
ATOM 3174 C C . LEU A 1 404 ? 24.172 -22.359 -5.145 1 82.44 404 LEU A C 1
ATOM 3176 O O . LEU A 1 404 ? 24.219 -21.219 -4.695 1 82.44 404 LEU A O 1
ATOM 3180 N N . SER A 1 405 ? 24.984 -22.75 -6.086 1 80.94 405 SER A N 1
ATOM 3181 C CA . SER A 1 405 ? 25.984 -21.859 -6.645 1 80.94 405 SER A CA 1
ATOM 3182 C C . SER A 1 405 ? 25.422 -21.062 -7.816 1 80.94 405 SER A C 1
ATOM 3184 O O . SER A 1 405 ? 25.922 -19.984 -8.148 1 80.94 405 SER A O 1
ATOM 3186 N N . ILE A 1 406 ? 24.469 -21.656 -8.523 1 84.62 406 ILE A N 1
ATOM 3187 C CA . ILE A 1 406 ? 23.922 -20.969 -9.688 1 84.62 406 ILE A CA 1
ATOM 3188 C C . ILE A 1 406 ? 22.406 -21.172 -9.742 1 84.62 406 ILE A C 1
ATOM 3190 O O . ILE A 1 406 ? 21.906 -22.234 -9.367 1 84.62 406 ILE A O 1
ATOM 3194 N N . LEU A 1 407 ? 21.766 -20.094 -10.109 1 90.31 407 LEU A N 1
ATOM 3195 C CA . LEU A 1 407 ? 20.328 -20.141 -10.336 1 90.31 407 LEU A CA 1
ATOM 3196 C C . LEU A 1 407 ? 20 -19.875 -11.797 1 90.31 407 LEU A C 1
ATOM 3198 O O . LEU A 1 407 ? 20.328 -18.797 -12.32 1 90.31 407 LEU A O 1
ATOM 3202 N N . LYS A 1 408 ? 19.422 -20.875 -12.445 1 92.06 408 LYS A N 1
ATOM 3203 C CA . LYS A 1 408 ? 18.938 -20.688 -13.805 1 92.06 408 LYS A CA 1
ATOM 3204 C C . LYS A 1 408 ? 17.547 -20.062 -13.812 1 92.06 408 LYS A C 1
ATOM 3206 O O . LYS A 1 408 ? 16.672 -20.469 -13.039 1 92.06 408 LYS A O 1
ATOM 3211 N N . VAL A 1 409 ? 17.391 -19.031 -14.594 1 93.06 409 VAL A N 1
ATOM 3212 C CA . VAL A 1 409 ? 16.109 -18.344 -14.547 1 93.06 409 VAL A CA 1
ATOM 3213 C C . VAL A 1 409 ? 15.43 -18.438 -15.914 1 93.06 409 VAL A C 1
ATOM 3215 O O . VAL A 1 409 ? 16.094 -18.609 -16.938 1 93.06 409 VAL A O 1
ATOM 3218 N N . ASP A 1 410 ? 14.094 -18.375 -15.906 1 91 410 ASP A N 1
ATOM 3219 C CA . ASP A 1 410 ? 13.289 -18.328 -17.125 1 91 410 ASP A CA 1
ATOM 3220 C C . ASP A 1 410 ? 11.945 -17.656 -16.859 1 91 410 ASP A C 1
ATOM 3222 O O . ASP A 1 410 ? 11.695 -17.172 -15.75 1 91 410 ASP A O 1
ATOM 3226 N N . GLY A 1 411 ? 11.156 -17.469 -17.938 1 87.25 411 GLY A N 1
ATOM 3227 C CA . GLY A 1 411 ? 9.891 -16.766 -17.828 1 87.25 411 GLY A CA 1
ATOM 3228 C C . GLY A 1 411 ? 9.953 -15.344 -18.344 1 87.25 411 GLY A C 1
ATOM 3229 O O . GLY A 1 411 ? 11.047 -14.797 -18.547 1 87.25 411 GLY A O 1
ATOM 3230 N N . GLY A 1 412 ? 8.852 -14.789 -18.438 1 81.69 412 GLY A N 1
ATOM 3231 C CA . GLY A 1 412 ? 8.75 -13.484 -19.078 1 81.69 412 GLY A CA 1
ATOM 3232 C C . GLY A 1 412 ? 9.43 -12.383 -18.281 1 81.69 412 GLY A C 1
ATOM 3233 O O . GLY A 1 412 ? 10.055 -11.492 -18.859 1 81.69 412 GLY A O 1
ATOM 3234 N N . ALA A 1 413 ? 9.367 -12.414 -17 1 87.81 413 ALA A N 1
ATOM 3235 C CA . ALA A 1 413 ? 9.891 -11.352 -16.156 1 87.81 413 ALA A CA 1
ATOM 3236 C C . ALA A 1 413 ? 11.414 -11.344 -16.156 1 87.81 413 ALA A C 1
ATOM 3238 O O . ALA A 1 413 ? 12.039 -10.352 -15.773 1 87.81 413 ALA A O 1
ATOM 3239 N N . CYS A 1 414 ? 12 -12.422 -16.562 1 90.69 414 CYS A N 1
ATOM 3240 C CA . CYS A 1 414 ? 13.461 -12.516 -16.547 1 90.69 414 CYS A CA 1
ATOM 3241 C C . CYS A 1 414 ? 14.086 -11.586 -17.562 1 90.69 414 CYS A C 1
ATOM 3243 O O . CYS A 1 414 ? 15.289 -11.32 -17.516 1 90.69 414 CYS A O 1
ATOM 3245 N N . ASN A 1 415 ? 13.266 -11.156 -18.5 1 89.25 415 ASN A N 1
ATOM 3246 C CA . ASN A 1 415 ? 13.773 -10.211 -19.5 1 89.25 415 ASN A CA 1
ATOM 3247 C C . ASN A 1 415 ? 14.102 -8.859 -18.859 1 89.25 415 ASN A C 1
ATOM 3249 O O . ASN A 1 415 ? 14.789 -8.039 -19.469 1 89.25 415 ASN A O 1
ATOM 3253 N N . ASN A 1 416 ? 13.633 -8.594 -17.719 1 93.56 416 ASN A N 1
ATOM 3254 C CA . ASN A 1 416 ? 13.922 -7.375 -16.969 1 93.56 416 ASN A CA 1
ATOM 3255 C C . ASN A 1 416 ? 15.312 -7.418 -16.344 1 93.56 416 ASN A C 1
ATOM 3257 O O . ASN A 1 416 ? 15.523 -8.125 -15.352 1 93.56 416 ASN A O 1
ATOM 3261 N N . ASN A 1 417 ? 16.203 -6.648 -16.844 1 94.62 417 ASN A N 1
ATOM 3262 C CA . ASN A 1 417 ? 17.578 -6.691 -16.375 1 94.62 417 ASN A CA 1
ATOM 3263 C C . ASN A 1 417 ? 17.719 -6.184 -14.945 1 94.62 417 ASN A C 1
ATOM 3265 O O . ASN A 1 417 ? 18.547 -6.672 -14.18 1 94.62 417 ASN A O 1
ATOM 3269 N N . LEU A 1 418 ? 16.969 -5.215 -14.641 1 94 418 LEU A N 1
ATOM 3270 C CA . LEU A 1 418 ? 17 -4.695 -13.281 1 94 418 LEU A CA 1
ATOM 3271 C C . LEU A 1 418 ? 16.594 -5.777 -12.281 1 94 418 LEU A C 1
ATOM 3273 O O . LEU A 1 418 ? 17.25 -5.953 -11.25 1 94 418 LEU A O 1
ATOM 3277 N N . LEU A 1 419 ? 15.539 -6.461 -12.594 1 95.31 419 LEU A N 1
ATOM 3278 C CA . LEU A 1 419 ? 15.062 -7.539 -11.727 1 95.31 419 LEU A CA 1
ATOM 3279 C C . LEU A 1 419 ? 16.125 -8.617 -11.578 1 95.31 419 LEU A C 1
ATOM 3281 O O . LEU A 1 419 ? 16.375 -9.102 -10.469 1 95.31 419 LEU A O 1
ATOM 3285 N N . MET A 1 420 ? 16.781 -9.016 -12.648 1 96.19 420 MET A N 1
ATOM 3286 C CA . MET A 1 420 ? 17.781 -10.07 -12.625 1 96.19 420 MET A CA 1
ATOM 3287 C C . MET A 1 420 ? 19 -9.641 -11.805 1 96.19 420 MET A C 1
ATOM 3289 O O . MET A 1 420 ? 19.5 -10.414 -10.984 1 96.19 420 MET A O 1
ATOM 3293 N N . GLN A 1 421 ? 19.438 -8.438 -12.094 1 96.5 421 GLN A N 1
ATOM 3294 C CA . GLN A 1 421 ? 20.594 -7.941 -11.336 1 96.5 421 GLN A CA 1
ATOM 3295 C C . GLN A 1 421 ? 20.266 -7.828 -9.852 1 96.5 421 GLN A C 1
ATOM 3297 O O . GLN A 1 421 ? 21.062 -8.227 -9 1 96.5 421 GLN A O 1
ATOM 3302 N N . PHE A 1 422 ? 19.172 -7.289 -9.531 1 96.44 422 PHE A N 1
ATOM 3303 C CA . PHE A 1 422 ? 18.766 -7.156 -8.133 1 96.44 422 PHE A CA 1
ATOM 3304 C C . PHE A 1 422 ? 18.688 -8.523 -7.461 1 96.44 422 PHE A C 1
ATOM 3306 O O . PHE A 1 422 ? 19.125 -8.68 -6.316 1 96.44 422 PHE A O 1
ATOM 3313 N N . THR A 1 423 ? 18.031 -9.469 -8.148 1 96.75 423 THR A N 1
ATOM 3314 C CA . THR A 1 423 ? 17.906 -10.812 -7.605 1 96.75 423 THR A CA 1
ATOM 3315 C C . THR A 1 423 ? 19.266 -11.43 -7.34 1 96.75 423 THR A C 1
ATOM 3317 O O . THR A 1 423 ? 19.5 -12.023 -6.285 1 96.75 423 THR A O 1
ATOM 3320 N N . SER A 1 424 ? 20.156 -11.305 -8.32 1 97.06 424 SER A N 1
ATOM 3321 C CA . SER A 1 424 ? 21.516 -11.781 -8.125 1 97.06 424 SER A CA 1
ATOM 3322 C C . SER A 1 424 ? 22.156 -11.133 -6.906 1 97.06 424 SER A C 1
ATOM 3324 O O . SER A 1 424 ? 22.828 -11.805 -6.117 1 97.06 424 SER A O 1
ATOM 3326 N N . ASP A 1 425 ? 21.953 -9.898 -6.754 1 97.12 425 ASP A N 1
ATOM 3327 C CA . ASP A 1 425 ? 22.531 -9.125 -5.656 1 97.12 425 ASP A CA 1
ATOM 3328 C C . ASP A 1 425 ? 21.953 -9.578 -4.312 1 97.12 425 ASP A C 1
ATOM 3330 O O . ASP A 1 425 ? 22.719 -9.82 -3.367 1 97.12 425 ASP A O 1
ATOM 3334 N N . ILE A 1 426 ? 20.656 -9.641 -4.238 1 96.94 426 ILE A N 1
ATOM 3335 C CA . ILE A 1 426 ? 20 -9.852 -2.949 1 96.94 426 ILE A CA 1
ATOM 3336 C C . ILE A 1 426 ? 20.172 -11.305 -2.52 1 96.94 426 ILE A C 1
ATOM 3338 O O . ILE A 1 426 ? 20.266 -11.602 -1.325 1 96.94 426 ILE A O 1
ATOM 3342 N N . VAL A 1 427 ? 20.156 -12.234 -3.486 1 95.44 427 VAL A N 1
ATOM 3343 C CA . VAL A 1 427 ? 20.344 -13.648 -3.188 1 95.44 427 VAL A CA 1
ATOM 3344 C C . VAL A 1 427 ? 21.828 -13.945 -3.021 1 95.44 427 VAL A C 1
ATOM 3346 O O . VAL A 1 427 ? 22.203 -14.93 -2.379 1 95.44 427 VAL A O 1
ATOM 3349 N N . ASN A 1 428 ? 22.656 -13.164 -3.59 1 95.25 428 ASN A N 1
ATOM 3350 C CA . ASN A 1 428 ? 24.109 -13.289 -3.578 1 95.25 428 ASN A CA 1
ATOM 3351 C C . ASN A 1 428 ? 24.562 -14.562 -4.285 1 95.25 428 ASN A C 1
ATOM 3353 O O . ASN A 1 428 ? 25.328 -15.352 -3.719 1 95.25 428 ASN A O 1
ATOM 3357 N N . VAL A 1 429 ? 24.031 -14.773 -5.484 1 94.44 429 VAL A N 1
ATOM 3358 C CA . VAL A 1 429 ? 24.391 -15.914 -6.332 1 94.44 429 VAL A CA 1
ATOM 3359 C C . VAL A 1 429 ? 24.344 -15.492 -7.801 1 94.44 429 VAL A C 1
ATOM 3361 O O . VAL A 1 429 ? 23.688 -14.516 -8.156 1 94.44 429 VAL A O 1
ATOM 3364 N N . ASP A 1 430 ? 25.125 -16.219 -8.625 1 94.94 430 ASP A N 1
ATOM 3365 C CA . ASP A 1 430 ? 25.047 -15.969 -10.062 1 94.94 430 ASP A CA 1
ATOM 3366 C C . ASP A 1 430 ? 23.703 -16.406 -10.633 1 94.94 430 ASP A C 1
ATOM 3368 O O . ASP A 1 430 ? 23.172 -17.453 -10.242 1 94.94 430 ASP A O 1
ATOM 3372 N N . ILE A 1 431 ? 23.172 -15.547 -11.492 1 94.38 431 ILE A N 1
ATOM 3373 C CA . ILE A 1 431 ? 21.922 -15.867 -12.188 1 94.38 431 ILE A CA 1
ATOM 3374 C C . ILE A 1 431 ? 22.203 -16.031 -13.68 1 94.38 431 ILE A C 1
ATOM 3376 O O . ILE A 1 431 ? 22.766 -15.141 -14.32 1 94.38 431 ILE A O 1
ATOM 3380 N N . GLU A 1 432 ? 21.797 -17.156 -14.172 1 93.75 432 GLU A N 1
ATOM 3381 C CA . GLU A 1 432 ? 21.984 -17.469 -15.586 1 93.75 432 GLU A CA 1
ATOM 3382 C C . GLU A 1 432 ? 20.656 -17.391 -16.344 1 93.75 432 GLU A C 1
ATOM 3384 O O . GLU A 1 432 ? 19.719 -18.109 -16.031 1 93.75 432 GLU A O 1
ATOM 3389 N N . ARG A 1 433 ? 20.578 -16.531 -17.266 1 92.44 433 ARG A N 1
ATOM 3390 C CA . ARG A 1 433 ? 19.438 -16.406 -18.156 1 92.44 433 ARG A CA 1
ATOM 3391 C C . ARG A 1 433 ? 19.719 -17.047 -19.516 1 92.44 433 ARG A C 1
ATOM 3393 O O . ARG A 1 433 ? 20.656 -16.656 -20.203 1 92.44 433 ARG A O 1
ATOM 3400 N N . PRO A 1 434 ? 18.922 -18 -19.844 1 88.94 434 PRO A N 1
ATOM 3401 C CA . PRO A 1 434 ? 19.141 -18.656 -21.141 1 88.94 434 PRO A CA 1
ATOM 3402 C C . PRO A 1 434 ? 18.672 -17.797 -22.312 1 88.94 434 PRO A C 1
ATOM 3404 O O . PRO A 1 434 ? 17.969 -16.797 -22.125 1 88.94 434 PRO A O 1
ATOM 3407 N N . ASP A 1 435 ? 19.094 -18.188 -23.516 1 86.5 435 ASP A N 1
ATOM 3408 C CA . ASP A 1 435 ? 18.656 -17.516 -24.734 1 86.5 435 ASP A CA 1
ATOM 3409 C C . ASP A 1 435 ? 17.156 -17.734 -24.984 1 86.5 435 ASP A C 1
ATOM 3411 O O . ASP A 1 435 ? 16.438 -16.812 -25.344 1 86.5 435 ASP A O 1
ATOM 3415 N N . ASN A 1 436 ? 16.797 -18.969 -24.812 1 81.88 436 ASN A N 1
ATOM 3416 C CA . ASN A 1 436 ? 15.375 -19.312 -24.891 1 81.88 436 ASN A CA 1
ATOM 3417 C C . ASN A 1 436 ? 14.688 -19.219 -23.531 1 81.88 436 ASN A C 1
ATOM 3419 O O . ASN A 1 436 ? 14.914 -20.062 -22.672 1 81.88 436 ASN A O 1
ATOM 3423 N N . THR A 1 437 ? 13.781 -18.359 -23.453 1 77.19 437 THR A N 1
ATOM 3424 C CA . THR A 1 437 ? 13.148 -18.156 -22.156 1 77.19 437 THR A CA 1
ATOM 3425 C C . THR A 1 437 ? 11.82 -18.906 -22.094 1 77.19 437 THR A C 1
ATOM 3427 O O . THR A 1 437 ? 11.188 -18.953 -21.031 1 77.19 437 THR A O 1
ATOM 3430 N N . GLU A 1 438 ? 11.445 -19.578 -23.203 1 86 438 GLU A N 1
ATOM 3431 C CA . GLU A 1 438 ? 10.258 -20.422 -23.219 1 86 438 GLU A CA 1
ATOM 3432 C C . GLU A 1 438 ? 10.594 -21.844 -22.797 1 86 438 GLU A C 1
ATOM 3434 O O . GLU A 1 438 ? 10.266 -22.797 -23.516 1 86 438 GLU A O 1
ATOM 3439 N N . THR A 1 439 ? 11.078 -21.906 -21.625 1 90.44 439 THR A N 1
ATOM 3440 C CA . THR A 1 439 ? 11.648 -23.172 -21.188 1 90.44 439 THR A CA 1
ATOM 3441 C C . THR A 1 439 ? 10.547 -24.172 -20.844 1 90.44 439 THR A C 1
ATOM 3443 O O . THR A 1 439 ? 10.734 -25.391 -21 1 90.44 439 THR A O 1
ATOM 3446 N N . THR A 1 440 ? 9.414 -23.641 -20.438 1 93.56 440 THR A N 1
ATOM 3447 C CA . THR A 1 440 ? 8.289 -24.531 -20.141 1 93.56 440 THR A CA 1
ATOM 3448 C C . THR A 1 440 ? 7.879 -25.312 -21.375 1 93.56 440 THR A C 1
ATOM 3450 O O . THR A 1 440 ? 7.762 -26.531 -21.328 1 93.56 440 THR A O 1
ATOM 3453 N N . ALA A 1 441 ? 7.738 -24.625 -22.453 1 95.56 441 ALA A N 1
ATOM 3454 C CA . ALA A 1 441 ? 7.355 -25.25 -23.719 1 95.56 441 ALA A CA 1
ATOM 3455 C C . ALA A 1 441 ? 8.477 -26.141 -24.234 1 95.56 441 ALA A C 1
ATOM 3457 O O . ALA A 1 441 ? 8.211 -27.219 -24.797 1 95.56 441 ALA A O 1
ATOM 3458 N N . ALA A 1 442 ? 9.688 -25.672 -24.094 1 96.06 442 ALA A N 1
ATOM 3459 C CA . ALA A 1 442 ? 10.82 -26.484 -24.531 1 96.06 442 ALA A CA 1
ATOM 3460 C C . ALA A 1 442 ? 10.867 -27.812 -23.766 1 96.06 442 ALA A C 1
ATOM 3462 O O . ALA A 1 442 ? 11.172 -28.859 -24.359 1 96.06 442 ALA A O 1
ATOM 3463 N N . GLY A 1 443 ? 10.602 -27.703 -22.5 1 97.25 443 GLY A N 1
ATOM 3464 C CA . GLY A 1 443 ? 10.641 -28.891 -21.656 1 97.25 443 GLY A CA 1
ATOM 3465 C C . GLY A 1 443 ? 9.719 -30 -22.156 1 97.25 443 GLY A C 1
ATOM 3466 O O . GLY A 1 443 ? 10.141 -31.141 -22.297 1 97.25 443 GLY A O 1
ATOM 3467 N N . VAL A 1 444 ? 8.492 -29.672 -22.453 1 98.06 444 VAL A N 1
ATOM 3468 C CA . VAL A 1 444 ? 7.543 -30.703 -22.875 1 98.06 444 VAL A CA 1
ATOM 3469 C C . VAL A 1 444 ? 7.848 -31.125 -24.312 1 98.06 444 VAL A C 1
ATOM 3471 O O . VAL A 1 444 ? 7.52 -32.25 -24.734 1 98.06 444 VAL A O 1
ATOM 3474 N N . ALA A 1 445 ? 8.391 -30.203 -25.141 1 98.12 445 ALA A N 1
ATOM 3475 C CA . ALA A 1 445 ? 8.859 -30.609 -26.469 1 98.12 445 ALA A CA 1
ATOM 3476 C C . ALA A 1 445 ? 9.914 -31.703 -26.359 1 98.12 445 ALA A C 1
ATOM 3478 O O . ALA A 1 445 ? 9.859 -32.688 -27.109 1 98.12 445 ALA A O 1
ATOM 3479 N N . TYR A 1 446 ? 10.859 -31.5 -25.5 1 98 446 TYR A N 1
ATOM 3480 C CA . TYR A 1 446 ? 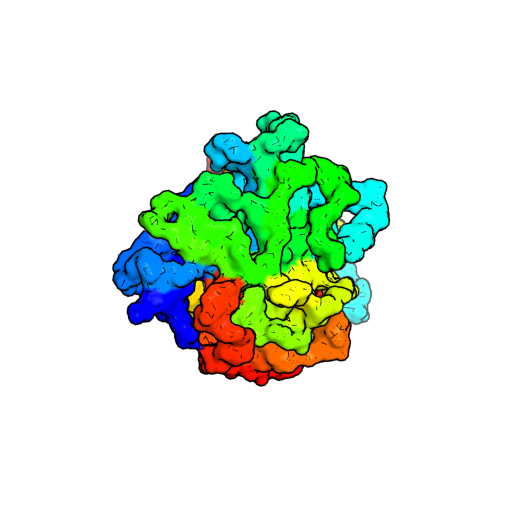11.93 -32.469 -25.312 1 98 446 TYR A CA 1
ATOM 3481 C C . TYR A 1 446 ? 11.375 -33.812 -24.828 1 98 446 TYR A C 1
ATOM 3483 O O . TYR A 1 446 ? 11.797 -34.875 -25.297 1 98 446 TYR A O 1
ATOM 3491 N N . LEU A 1 447 ? 10.484 -33.719 -23.844 1 98.44 447 LEU A N 1
ATOM 3492 C CA . LEU A 1 447 ? 9.859 -34.938 -23.359 1 98.44 447 LEU A CA 1
ATOM 3493 C C . LEU A 1 447 ? 9.148 -35.688 -24.484 1 98.44 447 LEU A C 1
ATOM 3495 O O . LEU A 1 447 ? 9.281 -36.906 -24.609 1 98.44 447 LEU A O 1
ATOM 3499 N N . ALA A 1 448 ? 8.359 -34.938 -25.281 1 98.62 448 ALA A N 1
ATOM 3500 C CA . ALA A 1 448 ? 7.637 -35.531 -26.406 1 98.62 448 ALA A CA 1
ATOM 3501 C C . ALA A 1 448 ? 8.609 -36.125 -27.438 1 98.62 448 ALA A C 1
ATOM 3503 O O . ALA A 1 448 ? 8.383 -37.219 -27.953 1 98.62 448 ALA A O 1
ATOM 3504 N N . GLY A 1 449 ? 9.656 -35.375 -27.734 1 98.12 449 GLY A N 1
ATOM 3505 C CA . GLY A 1 449 ? 10.648 -35.781 -28.703 1 98.12 449 GLY A CA 1
ATOM 3506 C C . GLY A 1 449 ? 11.414 -37.031 -28.281 1 98.12 449 GLY A C 1
ATOM 3507 O O . GLY A 1 449 ? 11.758 -37.875 -29.125 1 98.12 449 GLY A O 1
ATOM 3508 N N . LEU A 1 450 ? 11.719 -37.125 -27.047 1 97.69 450 LEU A N 1
ATOM 3509 C CA . LEU A 1 450 ? 12.406 -38.312 -26.547 1 97.69 450 LEU A CA 1
ATOM 3510 C C . LEU A 1 450 ? 11.57 -39.562 -26.75 1 97.69 450 LEU A C 1
ATOM 3512 O O . LEU A 1 450 ? 12.102 -40.625 -27.125 1 97.69 450 LEU A O 1
ATOM 3516 N N . ALA A 1 451 ? 10.297 -39.469 -26.547 1 97.06 451 ALA A N 1
ATOM 3517 C CA . ALA A 1 451 ? 9.391 -40.625 -26.641 1 97.06 451 ALA A CA 1
ATOM 3518 C C . ALA A 1 451 ? 9.344 -41.156 -28.078 1 97.06 451 ALA A C 1
ATOM 3520 O O . ALA A 1 451 ? 9.125 -42.344 -28.281 1 97.06 451 ALA A O 1
ATOM 3521 N N . VAL A 1 452 ? 9.555 -40.312 -29.094 1 96.88 452 VAL A N 1
ATOM 3522 C CA . VAL A 1 452 ? 9.406 -40.75 -30.469 1 96.88 452 VAL A CA 1
ATOM 3523 C C . VAL A 1 452 ? 10.773 -40.781 -31.141 1 96.88 452 VAL A C 1
ATOM 3525 O O . VAL A 1 452 ? 10.867 -41 -32.375 1 96.88 452 VAL A O 1
ATOM 3528 N N . GLY A 1 453 ? 11.742 -40.531 -30.422 1 96.19 453 GLY A N 1
ATOM 3529 C CA . GLY A 1 453 ? 13.102 -40.656 -30.938 1 96.19 453 GLY A CA 1
ATOM 3530 C C . GLY A 1 453 ? 13.539 -39.438 -31.734 1 96.19 453 GLY A C 1
ATOM 3531 O O . GLY A 1 453 ? 14.477 -39.531 -32.531 1 96.19 453 GLY A O 1
ATOM 3532 N N . PHE A 1 454 ? 12.805 -38.375 -31.641 1 96.81 454 PHE A N 1
ATOM 3533 C CA . PHE A 1 454 ? 13.219 -37.125 -32.281 1 96.81 454 PHE A CA 1
ATOM 3534 C C . PHE A 1 454 ? 14.547 -36.656 -31.703 1 96.81 454 PHE A C 1
ATOM 3536 O O . PHE A 1 454 ? 15.398 -36.156 -32.438 1 96.81 454 PHE A O 1
ATOM 3543 N N . TRP A 1 455 ? 14.75 -36.656 -30.453 1 96.25 455 TRP A N 1
ATOM 3544 C CA . TRP A 1 455 ? 16.031 -36.594 -29.766 1 96.25 455 TRP A CA 1
ATOM 3545 C C . TRP A 1 455 ? 16.422 -37.938 -29.172 1 96.25 455 TRP A C 1
ATOM 3547 O O . TRP A 1 455 ? 15.562 -38.656 -28.672 1 96.25 455 TRP A O 1
ATOM 3557 N N . GLU A 1 456 ? 17.672 -38.188 -29.141 1 95.06 456 GLU A N 1
ATOM 3558 C CA . GLU A 1 456 ? 18.125 -39.5 -28.75 1 95.06 456 GLU A CA 1
ATOM 3559 C C . GLU A 1 456 ? 18.25 -39.625 -27.234 1 95.06 456 GLU A C 1
ATOM 3561 O O . GLU A 1 456 ? 18.094 -40.719 -26.688 1 95.06 456 GLU A O 1
ATOM 3566 N N . SER A 1 457 ? 18.656 -38.562 -26.656 1 94.75 457 SER A N 1
ATOM 3567 C CA . SER A 1 457 ? 18.938 -38.625 -25.234 1 94.75 457 SER A CA 1
ATOM 3568 C C . SER A 1 457 ? 18.891 -37.25 -24.594 1 94.75 457 SER A C 1
ATOM 3570 O O . SER A 1 457 ? 18.938 -36.219 -25.281 1 94.75 457 SER A O 1
ATOM 3572 N N . GLN A 1 458 ? 18.766 -37.312 -23.266 1 94.69 458 GLN A N 1
ATOM 3573 C CA . GLN A 1 458 ? 18.875 -36.062 -22.5 1 94.69 458 GLN A CA 1
ATOM 3574 C C . GLN A 1 458 ? 20.219 -35.375 -22.766 1 94.69 458 GLN A C 1
ATOM 3576 O O . GLN A 1 458 ? 20.281 -34.156 -22.797 1 94.69 458 GLN A O 1
ATOM 3581 N N . ASP A 1 459 ? 21.219 -36.062 -22.969 1 94.75 459 ASP A N 1
ATOM 3582 C CA . ASP A 1 459 ? 22.547 -35.531 -23.266 1 94.75 459 ASP A CA 1
ATOM 3583 C C . ASP A 1 459 ? 22.531 -34.688 -24.547 1 94.75 459 ASP A C 1
ATOM 3585 O O . ASP A 1 459 ? 23.172 -33.656 -24.625 1 94.75 459 ASP A O 1
ATOM 3589 N N . GLU A 1 460 ? 21.875 -35.25 -25.5 1 94.94 460 GLU A N 1
ATOM 3590 C CA . GLU A 1 460 ? 21.75 -34.5 -26.75 1 94.94 460 GLU A CA 1
ATOM 3591 C C . GLU A 1 460 ? 21.078 -33.125 -26.531 1 94.94 460 GLU A C 1
ATOM 3593 O O . GLU A 1 460 ? 21.484 -32.125 -27.109 1 94.94 460 GLU A O 1
ATOM 3598 N N . ILE A 1 461 ? 20.047 -33.188 -25.703 1 94.25 461 ILE A N 1
ATOM 3599 C CA . ILE A 1 461 ? 19.281 -31.969 -25.406 1 94.25 461 ILE A CA 1
ATOM 3600 C C . ILE A 1 461 ? 20.188 -30.938 -24.719 1 94.25 461 ILE A C 1
ATOM 3602 O O . ILE A 1 461 ? 20.125 -29.75 -25.031 1 94.25 461 ILE A O 1
ATOM 3606 N N . VAL A 1 462 ? 21 -31.359 -23.797 1 92.88 462 VAL A N 1
ATOM 3607 C CA . VAL A 1 462 ? 21.906 -30.5 -23.047 1 92.88 462 VAL A CA 1
ATOM 3608 C C . VAL A 1 462 ? 22.828 -29.75 -24.016 1 92.88 462 VAL A C 1
ATOM 3610 O O . VAL A 1 462 ? 23.156 -28.578 -23.797 1 92.88 462 VAL A O 1
ATOM 3613 N N . GLN A 1 463 ? 23.188 -30.375 -25.062 1 90.75 463 GLN A N 1
ATOM 3614 C CA . GLN A 1 463 ? 24.109 -29.797 -26.031 1 90.75 463 GLN A CA 1
ATOM 3615 C C . GLN A 1 463 ? 23.438 -28.672 -26.828 1 90.75 463 GLN A C 1
ATOM 3617 O O . GLN A 1 463 ? 24.109 -27.844 -27.422 1 90.75 463 GLN A O 1
ATOM 3622 N N . LYS A 1 464 ? 22.188 -28.656 -26.797 1 87.19 464 LYS A N 1
ATOM 3623 C CA . LYS A 1 464 ? 21.438 -27.672 -27.578 1 87.19 464 LYS A CA 1
ATOM 3624 C C . LYS A 1 464 ? 21.172 -26.406 -26.75 1 87.19 464 LYS A C 1
ATOM 3626 O O . LYS A 1 464 ? 20.859 -25.344 -27.312 1 87.19 464 LYS A O 1
ATOM 3631 N N . ARG A 1 465 ? 21.375 -26.5 -25.484 1 84.31 465 ARG A N 1
ATOM 3632 C CA . ARG A 1 465 ? 21.062 -25.391 -24.609 1 84.31 465 ARG A CA 1
ATOM 3633 C C . ARG A 1 465 ? 22.109 -24.281 -24.734 1 84.31 465 ARG A C 1
ATOM 3635 O O . ARG A 1 465 ? 23.312 -24.562 -24.828 1 84.31 465 ARG A O 1
ATOM 3642 N N . THR A 1 466 ? 21.641 -23 -24.828 1 84.69 466 THR A N 1
ATOM 3643 C CA . THR A 1 466 ? 22.516 -21.844 -24.922 1 84.69 466 THR A CA 1
ATOM 3644 C C . THR A 1 466 ? 22.172 -20.828 -23.828 1 84.69 466 THR A C 1
ATOM 3646 O O . THR A 1 466 ? 21.031 -20.766 -23.375 1 84.69 466 THR A O 1
ATOM 3649 N N . VAL A 1 467 ? 23.234 -20.109 -23.391 1 86.81 467 VAL A N 1
ATOM 3650 C CA . VAL A 1 467 ? 23.078 -19.109 -22.328 1 86.81 467 VAL A CA 1
ATOM 3651 C C . VAL A 1 467 ? 23.172 -17.703 -22.938 1 86.81 467 VAL A C 1
ATOM 3653 O O . VAL A 1 467 ? 24.078 -17.422 -23.719 1 86.81 467 VAL A O 1
ATOM 3656 N N . ASP A 1 468 ? 22.25 -16.844 -22.641 1 87.06 468 ASP A N 1
ATOM 3657 C CA . ASP A 1 468 ? 22.219 -15.453 -23.094 1 87.06 468 ASP A CA 1
ATOM 3658 C C . ASP A 1 468 ? 23.141 -14.586 -22.234 1 87.06 468 ASP A C 1
ATOM 3660 O O . ASP A 1 468 ? 24.062 -13.961 -22.75 1 87.06 468 ASP A O 1
ATOM 3664 N N . GLN A 1 469 ? 22.859 -14.531 -20.922 1 92.94 469 GLN A N 1
ATOM 3665 C CA . GLN A 1 469 ? 23.578 -13.633 -20.031 1 92.94 469 GLN A CA 1
ATOM 3666 C C . GLN A 1 469 ? 23.688 -14.227 -18.625 1 92.94 469 GLN A C 1
ATOM 3668 O O . GLN A 1 469 ? 22.797 -14.961 -18.188 1 92.94 469 GLN A O 1
ATOM 3673 N N . VAL A 1 470 ? 24.828 -13.914 -17.969 1 95.25 470 VAL A N 1
ATOM 3674 C CA . VAL A 1 470 ? 25 -14.25 -16.562 1 95.25 470 VAL A CA 1
ATOM 3675 C C . VAL A 1 470 ? 25.109 -12.977 -15.734 1 95.25 470 VAL A C 1
ATOM 3677 O O . VAL A 1 470 ? 25.891 -12.07 -16.062 1 95.25 470 VAL A O 1
ATOM 3680 N N . PHE A 1 471 ? 24.281 -12.805 -14.758 1 96.62 471 PHE A N 1
ATOM 3681 C CA . PHE A 1 471 ? 24.312 -11.703 -13.812 1 96.62 471 PHE A CA 1
ATOM 3682 C C . PHE A 1 471 ? 25.109 -12.078 -12.562 1 96.62 471 PHE A C 1
ATOM 3684 O O . PHE A 1 471 ? 24.875 -13.141 -11.984 1 96.62 471 PHE A O 1
ATOM 3691 N N . HIS A 1 472 ? 26.047 -11.242 -12.172 1 97 472 HIS A N 1
ATOM 3692 C CA . HIS A 1 472 ? 26.859 -11.469 -10.984 1 97 472 HIS A CA 1
ATOM 3693 C C . HIS A 1 472 ? 26.469 -10.516 -9.859 1 97 472 HIS A C 1
ATOM 3695 O O . HIS A 1 472 ? 26.156 -9.352 -10.109 1 97 472 HIS A O 1
ATOM 3701 N N . PRO A 1 473 ? 26.5 -11.008 -8.586 1 96.56 473 PRO A N 1
ATOM 3702 C CA . PRO A 1 473 ? 26.203 -10.109 -7.469 1 96.56 473 PRO A CA 1
ATOM 3703 C C . PRO A 1 473 ? 27.172 -8.93 -7.387 1 96.56 473 PRO A C 1
ATOM 3705 O O . PRO A 1 473 ? 28.391 -9.109 -7.512 1 96.56 473 PRO A O 1
ATOM 3708 N N . GLN A 1 474 ? 26.641 -7.785 -7.141 1 96.44 474 GLN A N 1
ATOM 3709 C CA . GLN A 1 474 ? 27.438 -6.57 -7.078 1 96.44 474 GLN A CA 1
ATOM 3710 C C . GLN A 1 474 ? 27.156 -5.785 -5.801 1 96.44 474 GLN A C 1
ATOM 3712 O O . GLN A 1 474 ? 27.953 -4.926 -5.402 1 96.44 474 GLN A O 1
ATOM 3717 N N . MET A 1 475 ? 26.109 -6.047 -5.117 1 94.81 475 MET A N 1
ATOM 3718 C CA . MET A 1 475 ? 25.641 -5.301 -3.953 1 94.81 475 MET A CA 1
ATOM 3719 C C . MET A 1 475 ? 26.5 -5.613 -2.727 1 94.81 475 MET A C 1
ATOM 3721 O O . MET A 1 475 ? 26.875 -6.766 -2.504 1 94.81 475 MET A O 1
ATOM 3725 N N . ASP A 1 476 ? 26.828 -4.59 -1.934 1 95.19 476 ASP A N 1
ATOM 3726 C CA . ASP A 1 476 ? 27.609 -4.809 -0.72 1 95.19 476 ASP A CA 1
ATOM 3727 C C . ASP A 1 476 ? 26.781 -5.543 0.337 1 95.19 476 ASP A C 1
ATOM 3729 O O . ASP A 1 476 ? 25.547 -5.449 0.348 1 95.19 476 ASP A O 1
ATOM 3733 N N . GLU A 1 477 ? 27.5 -6.164 1.275 1 95.94 477 GLU A N 1
ATOM 3734 C CA . GLU A 1 477 ? 26.875 -7.039 2.264 1 95.94 477 GLU A CA 1
ATOM 3735 C C . GLU A 1 477 ? 26 -6.25 3.225 1 95.94 477 GLU A C 1
ATOM 3737 O O . GLU A 1 477 ? 24.922 -6.723 3.627 1 95.94 477 GLU A O 1
ATOM 3742 N N . GLU A 1 478 ? 26.422 -5.141 3.578 1 95.25 478 GLU A N 1
ATOM 3743 C CA . GLU A 1 478 ? 25.672 -4.332 4.531 1 95.25 478 GLU A CA 1
ATOM 3744 C C . GLU A 1 478 ? 24.344 -3.887 3.941 1 95.25 478 GLU A C 1
ATOM 3746 O O . GLU A 1 478 ? 23.297 -3.982 4.602 1 95.25 478 GLU A O 1
ATOM 3751 N N . LEU A 1 479 ? 24.375 -3.383 2.775 1 94.31 479 LEU A N 1
ATOM 3752 C CA . LEU A 1 479 ? 23.156 -2.961 2.098 1 94.31 479 LEU A CA 1
ATOM 3753 C C . LEU A 1 479 ? 22.219 -4.145 1.87 1 94.31 479 LEU A C 1
ATOM 3755 O O . LEU A 1 479 ? 21 -4.035 2.07 1 94.31 479 LEU A O 1
ATOM 3759 N N . ARG A 1 480 ? 22.828 -5.254 1.449 1 96.56 480 ARG A N 1
ATOM 3760 C CA . ARG A 1 480 ? 22.062 -6.473 1.218 1 96.56 480 ARG A CA 1
ATOM 3761 C C . ARG A 1 480 ? 21.312 -6.895 2.477 1 96.56 480 ARG A C 1
ATOM 3763 O O . ARG A 1 480 ? 20.109 -7.203 2.42 1 96.56 480 ARG A O 1
ATOM 3770 N N . SER A 1 481 ? 21.953 -6.859 3.564 1 96.31 481 SER A N 1
ATOM 3771 C CA . SER A 1 481 ? 21.359 -7.246 4.84 1 96.31 481 SER A CA 1
ATOM 3772 C C . SER A 1 481 ? 20.281 -6.262 5.266 1 96.31 481 SER A C 1
ATOM 3774 O O . SER A 1 481 ? 19.219 -6.664 5.766 1 96.31 481 SER A O 1
ATOM 3776 N N . ASP A 1 482 ? 20.562 -5.027 5.082 1 94.56 482 ASP A N 1
ATOM 3777 C CA . ASP A 1 482 ? 19.609 -3.984 5.453 1 94.56 482 ASP A CA 1
ATOM 3778 C C . ASP A 1 482 ? 18.312 -4.113 4.652 1 94.56 482 ASP A C 1
ATOM 3780 O O . ASP A 1 482 ? 17.219 -4.027 5.211 1 94.56 482 ASP A O 1
ATOM 3784 N N . LEU A 1 483 ? 18.469 -4.277 3.391 1 95.94 483 LEU A N 1
ATOM 3785 C CA . LEU A 1 483 ? 17.312 -4.41 2.512 1 95.94 483 LEU A CA 1
ATOM 3786 C C . LEU A 1 483 ? 16.516 -5.656 2.865 1 95.94 483 LEU A C 1
ATOM 3788 O O . LEU A 1 483 ? 15.273 -5.605 2.916 1 95.94 483 LEU A O 1
ATOM 3792 N N . TYR A 1 484 ? 17.203 -6.742 3.115 1 97.19 484 TYR A N 1
ATOM 3793 C CA . TYR A 1 484 ? 16.516 -7.988 3.412 1 97.19 484 TYR A CA 1
ATOM 3794 C C . TYR A 1 484 ? 15.828 -7.926 4.777 1 97.19 484 TYR A C 1
ATOM 3796 O O . TYR A 1 484 ? 14.75 -8.492 4.969 1 97.19 484 TYR A O 1
ATOM 3804 N N . ASN A 1 485 ? 16.484 -7.297 5.727 1 96.25 485 ASN A N 1
ATOM 3805 C CA . ASN A 1 485 ? 15.828 -7.074 7.016 1 96.25 485 ASN A CA 1
ATOM 3806 C C . ASN A 1 485 ? 14.547 -6.266 6.867 1 96.25 485 ASN A C 1
ATOM 3808 O O . ASN A 1 485 ? 13.555 -6.527 7.555 1 96.25 485 ASN A O 1
ATOM 3812 N N . GLY A 1 486 ? 14.57 -5.223 6.023 1 95.75 486 GLY A N 1
ATOM 3813 C CA . GLY A 1 486 ? 13.367 -4.469 5.719 1 95.75 486 GLY A CA 1
ATOM 3814 C C . GLY A 1 486 ? 12.266 -5.32 5.113 1 95.75 486 GLY A C 1
ATOM 3815 O O . GLY A 1 486 ? 11.086 -5.121 5.41 1 95.75 486 GLY A O 1
ATOM 3816 N N . TRP A 1 487 ? 12.688 -6.277 4.285 1 96.94 487 TRP A N 1
ATOM 3817 C CA . TRP A 1 487 ? 11.734 -7.211 3.691 1 96.94 487 TRP A CA 1
ATOM 3818 C C . TRP A 1 487 ? 11.078 -8.07 4.766 1 96.94 487 TRP A C 1
ATOM 3820 O O . TRP A 1 487 ? 9.852 -8.242 4.77 1 96.94 487 TRP A O 1
ATOM 3830 N N . LYS A 1 488 ? 11.867 -8.602 5.629 1 97 488 LYS A N 1
ATOM 3831 C CA . LYS A 1 488 ? 11.336 -9.414 6.715 1 97 488 LYS A CA 1
ATOM 3832 C C . LYS A 1 488 ? 10.375 -8.609 7.59 1 97 488 LYS A C 1
ATOM 3834 O O . LYS A 1 488 ? 9.359 -9.133 8.055 1 97 488 LYS A O 1
ATOM 3839 N N . ARG A 1 489 ? 10.719 -7.352 7.785 1 96 489 ARG A N 1
ATOM 3840 C CA . ARG A 1 489 ? 9.836 -6.445 8.516 1 96 489 ARG A CA 1
ATOM 3841 C C . ARG A 1 489 ? 8.5 -6.285 7.797 1 96 489 ARG A C 1
ATOM 3843 O O . ARG A 1 489 ? 7.445 -6.285 8.43 1 96 489 ARG A O 1
ATOM 3850 N N . ALA A 1 490 ? 8.539 -6.098 6.539 1 97.06 490 ALA A N 1
ATOM 3851 C CA . ALA A 1 490 ? 7.328 -5.969 5.738 1 97.06 490 ALA A CA 1
ATOM 3852 C C . ALA A 1 490 ? 6.48 -7.234 5.812 1 97.06 490 ALA A C 1
ATOM 3854 O O . ALA A 1 490 ? 5.254 -7.168 5.879 1 97.06 490 ALA A O 1
ATOM 3855 N N . ILE A 1 491 ? 7.141 -8.414 5.773 1 96.88 491 ILE A N 1
ATOM 3856 C CA . ILE A 1 491 ? 6.445 -9.688 5.887 1 96.88 491 ILE A CA 1
ATOM 3857 C C . ILE A 1 491 ? 5.742 -9.773 7.242 1 96.88 491 ILE A C 1
ATOM 3859 O O . ILE A 1 491 ? 4.586 -10.188 7.324 1 96.88 491 ILE A O 1
ATOM 3863 N N . ASN A 1 492 ? 6.418 -9.422 8.273 1 95.62 492 ASN A N 1
ATOM 3864 C CA . ASN A 1 492 ? 5.828 -9.445 9.609 1 95.62 492 ASN A CA 1
ATOM 3865 C C . ASN A 1 492 ? 4.59 -8.555 9.688 1 95.62 492 ASN A C 1
ATOM 3867 O O . ASN A 1 492 ? 3.594 -8.93 10.312 1 95.62 492 ASN A O 1
ATOM 3871 N N . CYS A 1 493 ? 4.703 -7.398 9.125 1 94.44 493 CYS A N 1
ATOM 3872 C CA . CYS A 1 493 ? 3.562 -6.496 9.047 1 94.44 493 CYS A CA 1
ATOM 3873 C C . CYS A 1 493 ? 2.395 -7.156 8.32 1 94.44 493 CYS A C 1
ATOM 3875 O O . CYS A 1 493 ? 1.253 -7.086 8.781 1 94.44 493 CYS A O 1
ATOM 3877 N N . ASN A 1 494 ? 2.674 -7.77 7.223 1 95.25 494 ASN A N 1
ATOM 3878 C CA . ASN A 1 494 ? 1.657 -8.445 6.426 1 95.25 494 ASN A CA 1
ATOM 3879 C C . ASN A 1 494 ? 0.989 -9.57 7.203 1 95.25 494 ASN A C 1
ATOM 3881 O O . ASN A 1 494 ? -0.229 -9.742 7.137 1 95.25 494 ASN A O 1
ATOM 3885 N N . LEU A 1 495 ? 1.809 -10.336 7.918 1 94.94 495 LEU A N 1
ATOM 3886 C CA . LEU A 1 495 ? 1.289 -11.461 8.695 1 94.94 495 LEU A CA 1
ATOM 3887 C C . LEU A 1 495 ? 0.405 -10.961 9.836 1 94.94 495 LEU A C 1
ATOM 3889 O O . LEU A 1 495 ? -0.561 -11.633 10.211 1 94.94 495 LEU A O 1
ATOM 3893 N N . GLU A 1 496 ? 0.717 -9.812 10.398 1 93.62 496 GLU A N 1
ATOM 3894 C CA . GLU A 1 496 ? -0.146 -9.211 11.406 1 93.62 496 GLU A CA 1
ATOM 3895 C C . GLU A 1 496 ? -1.535 -8.922 10.852 1 93.62 496 GLU A C 1
ATOM 3897 O O . GLU A 1 496 ? -2.543 -9.164 11.516 1 93.62 496 GLU A O 1
ATOM 3902 N N . TRP A 1 497 ? -1.617 -8.367 9.688 1 92.94 497 TRP A N 1
ATOM 3903 C CA . TRP A 1 497 ? -2.881 -8.117 9 1 92.94 497 TRP A CA 1
ATOM 3904 C C . TRP A 1 497 ? -3.643 -9.414 8.773 1 92.94 497 TRP A C 1
ATOM 3906 O O . TRP A 1 497 ? -4.855 -9.477 8.992 1 92.94 497 TRP A O 1
ATOM 3916 N N . ALA A 1 498 ? -2.93 -10.445 8.336 1 91.12 498 ALA A N 1
ATOM 3917 C CA . ALA A 1 498 ? -3.523 -11.719 7.953 1 91.12 498 ALA A CA 1
ATOM 3918 C C . ALA A 1 498 ? -4.082 -12.453 9.172 1 91.12 498 ALA A C 1
ATOM 3920 O O . ALA A 1 498 ? -5.109 -13.125 9.078 1 91.12 498 ALA A O 1
ATOM 3921 N N . ASN A 1 499 ? -3.434 -12.289 10.273 1 89.94 499 ASN A N 1
ATOM 3922 C CA . ASN A 1 499 ? -3.758 -13.094 11.453 1 89.94 499 ASN A CA 1
ATOM 3923 C C . ASN A 1 499 ? -4.789 -12.398 12.336 1 89.94 499 ASN A C 1
ATOM 3925 O O . ASN A 1 499 ? -5.43 -13.047 13.172 1 89.94 499 ASN A O 1
ATOM 3929 N N . ASP A 1 500 ? -4.84 -11.055 12.25 1 80.31 500 ASP A N 1
ATOM 3930 C CA . ASP A 1 500 ? -5.82 -10.305 13.031 1 80.31 500 ASP A CA 1
ATOM 3931 C C . ASP A 1 500 ? -7.188 -10.312 12.359 1 80.31 500 ASP A C 1
ATOM 3933 O O . ASP A 1 500 ? -7.57 -9.328 11.719 1 80.31 500 ASP A O 1
ATOM 3937 N N . ARG A 1 501 ? -7.824 -11.422 12.328 1 71.5 501 ARG A N 1
ATOM 3938 C CA . ARG A 1 501 ? -9.102 -11.508 11.625 1 71.5 501 ARG A CA 1
ATOM 3939 C C . ARG A 1 501 ? -10.258 -11.688 12.602 1 71.5 501 ARG A C 1
ATOM 3941 O O . ARG A 1 501 ? -10.07 -12.234 13.695 1 71.5 501 ARG A O 1
ATOM 3948 N N . MET B 1 1 ? -18.172 54.594 2.035 1 66.31 1 MET B N 1
ATOM 3949 C CA . MET B 1 1 ? -17.031 54 1.343 1 66.31 1 MET B CA 1
ATOM 3950 C C . MET B 1 1 ? -16.953 52.5 1.592 1 66.31 1 MET B C 1
ATOM 3952 O O . MET B 1 1 ? -17.438 52 2.615 1 66.31 1 MET B O 1
ATOM 3956 N N . LYS B 1 2 ? -16.594 51.656 0.681 1 89.62 2 LYS B N 1
ATOM 3957 C CA . LYS B 1 2 ? -16.453 50.188 0.841 1 89.62 2 LYS B CA 1
ATOM 3958 C C . LYS B 1 2 ? -15.289 49.844 1.765 1 89.62 2 LYS B C 1
ATOM 3960 O O . LYS B 1 2 ? -14.234 50.5 1.704 1 89.62 2 LYS B O 1
ATOM 3965 N N . GLU B 1 3 ? -15.594 49.094 2.832 1 95.88 3 GLU B N 1
ATOM 3966 C CA . GLU B 1 3 ? -14.57 48.688 3.787 1 95.88 3 GLU B CA 1
ATOM 3967 C C . GLU B 1 3 ? -14.422 47.156 3.807 1 95.88 3 GLU B C 1
ATOM 3969 O O . GLU B 1 3 ? -15.422 46.438 3.74 1 95.88 3 GLU B O 1
ATOM 3974 N N . TYR B 1 4 ? -13.164 46.75 3.82 1 98 4 TYR B N 1
ATOM 3975 C CA . TYR B 1 4 ? -12.891 45.344 3.789 1 98 4 TYR B CA 1
ATOM 3976 C C . TYR B 1 4 ? -11.844 44.969 4.828 1 98 4 TYR B C 1
ATOM 3978 O O . TYR B 1 4 ? -11.055 45.812 5.258 1 98 4 TYR B O 1
ATOM 3986 N N . ILE B 1 5 ? -11.891 43.75 5.312 1 98.31 5 ILE B N 1
ATOM 3987 C CA . ILE B 1 5 ? -10.805 43.125 6.059 1 98.31 5 ILE B CA 1
ATOM 3988 C C . ILE B 1 5 ? -9.992 42.219 5.137 1 98.31 5 ILE B C 1
ATOM 3990 O O . ILE B 1 5 ? -10.555 41.438 4.367 1 98.31 5 ILE B O 1
ATOM 3994 N N . LEU B 1 6 ? -8.703 42.375 5.172 1 98.56 6 LEU B N 1
ATOM 3995 C CA . LEU B 1 6 ? -7.809 41.469 4.445 1 98.56 6 LEU B CA 1
ATOM 3996 C C . LEU B 1 6 ? -7.316 40.344 5.348 1 98.56 6 LEU B C 1
ATOM 3998 O O . LEU B 1 6 ? -6.746 40.594 6.414 1 98.56 6 LEU B O 1
ATOM 4002 N N . SER B 1 7 ? -7.574 39.156 4.988 1 98.56 7 SER B N 1
ATOM 4003 C CA . SER B 1 7 ? -7.004 38 5.656 1 98.56 7 SER B CA 1
ATOM 4004 C C . SER B 1 7 ? -5.844 37.406 4.855 1 98.56 7 SER B C 1
ATOM 4006 O O . SER B 1 7 ? -5.973 37.188 3.652 1 98.56 7 SER B O 1
ATOM 4008 N N . ILE B 1 8 ? -4.742 37.219 5.477 1 98.38 8 ILE B N 1
ATOM 4009 C CA . ILE B 1 8 ? -3.598 36.5 4.914 1 98.38 8 ILE B CA 1
ATOM 4010 C C . ILE B 1 8 ? -3.516 35.125 5.52 1 98.38 8 ILE B C 1
ATOM 4012 O O . ILE B 1 8 ? -3.24 34.969 6.711 1 98.38 8 ILE B O 1
ATOM 4016 N N . ASP B 1 9 ? -3.758 34.125 4.75 1 97.25 9 ASP B N 1
ATOM 4017 C CA . ASP B 1 9 ? -3.738 32.719 5.176 1 97.25 9 ASP B CA 1
ATOM 4018 C C . ASP B 1 9 ? -2.486 32 4.668 1 97.25 9 ASP B C 1
ATOM 4020 O O . ASP B 1 9 ? -2.432 31.594 3.51 1 97.25 9 ASP B O 1
ATOM 4024 N N . GLN B 1 10 ? -1.521 31.891 5.586 1 97.12 10 GLN B N 1
ATOM 4025 C CA . GLN B 1 10 ? -0.263 31.219 5.289 1 97.12 10 GLN B CA 1
ATOM 4026 C C . GLN B 1 10 ? -0.371 29.719 5.547 1 97.12 10 GLN B C 1
ATOM 4028 O O . GLN B 1 10 ? 0.177 29.219 6.531 1 97.12 10 GLN B O 1
ATOM 4033 N N . GLY B 1 11 ? -0.979 29 4.633 1 93.19 11 GLY B N 1
ATOM 4034 C CA . GLY B 1 11 ? -1.133 27.562 4.758 1 93.19 11 GLY B CA 1
ATOM 4035 C C . GLY B 1 11 ? 0.14 26.797 4.445 1 93.19 11 GLY B C 1
ATOM 4036 O O . GLY B 1 11 ? 1.146 27.391 4.051 1 93.19 11 GLY B O 1
ATOM 4037 N N . THR B 1 12 ? 0.082 25.469 4.594 1 91.56 12 THR B N 1
ATOM 4038 C CA . THR B 1 12 ? 1.247 24.625 4.387 1 91.56 12 THR B CA 1
ATOM 4039 C C . THR B 1 12 ? 1.525 24.438 2.898 1 91.56 12 THR B C 1
ATOM 4041 O O . THR B 1 12 ? 2.68 24.469 2.467 1 91.56 12 THR B O 1
ATOM 4044 N N . THR B 1 13 ? 0.498 24.297 2.109 1 86.19 13 THR B N 1
ATOM 4045 C CA . THR B 1 13 ? 0.689 24 0.696 1 86.19 13 THR B CA 1
ATOM 4046 C C . THR B 1 13 ? 0.435 25.234 -0.162 1 86.19 13 THR B C 1
ATOM 4048 O O . THR B 1 13 ? 0.895 25.297 -1.303 1 86.19 13 THR B O 1
ATOM 4051 N N . SER B 1 14 ? -0.321 26.141 0.338 1 90.56 14 SER B N 1
ATOM 4052 C CA . SER B 1 14 ? -0.658 27.344 -0.418 1 90.56 14 SER B CA 1
ATOM 4053 C C . SER B 1 14 ? -0.813 28.547 0.5 1 90.56 14 SER B C 1
ATOM 4055 O O . SER B 1 14 ? -1.033 28.391 1.704 1 90.56 14 SER B O 1
ATOM 4057 N N . ILE B 1 15 ? -0.625 29.672 -0.112 1 96.44 15 ILE B N 1
ATOM 4058 C CA . ILE B 1 15 ? -0.837 30.938 0.559 1 96.44 15 ILE B CA 1
ATOM 4059 C C . ILE B 1 15 ? -1.991 31.688 -0.107 1 96.44 15 ILE B C 1
ATOM 4061 O O . ILE B 1 15 ? -2.133 31.656 -1.332 1 96.44 15 ILE B O 1
ATOM 4065 N N . ARG B 1 16 ? -2.857 32.375 0.749 1 96.06 16 ARG B N 1
ATOM 4066 C CA . ARG B 1 16 ? -4.039 33.031 0.207 1 96.06 16 ARG B CA 1
ATOM 4067 C C . ARG B 1 16 ? -4.207 34.438 0.804 1 96.06 16 ARG B C 1
ATOM 4069 O O . ARG B 1 16 ? -3.922 34.625 1.983 1 96.06 16 ARG B O 1
ATOM 4076 N N . ALA B 1 17 ? -4.637 35.219 -0.036 1 98.38 17 ALA B N 1
ATOM 4077 C CA . ALA B 1 17 ? -5.18 36.531 0.379 1 98.38 17 ALA B CA 1
ATOM 4078 C C . ALA B 1 17 ? -6.676 36.594 0.092 1 98.38 17 ALA B C 1
ATOM 4080 O O . ALA B 1 17 ? -7.117 36.344 -1.026 1 98.38 17 ALA B O 1
ATOM 4081 N N . ILE B 1 18 ? -7.422 36.969 1.139 1 97.75 18 ILE B N 1
ATOM 4082 C CA . ILE B 1 18 ? -8.875 36.969 1.004 1 97.75 18 ILE B CA 1
ATOM 4083 C C . ILE B 1 18 ? -9.438 38.25 1.593 1 97.75 18 ILE B C 1
ATOM 4085 O O . ILE B 1 18 ? -9.062 38.656 2.691 1 97.75 18 ILE B O 1
ATOM 4089 N N . PHE B 1 19 ? -10.344 38.875 0.873 1 98.06 19 PHE B N 1
ATOM 4090 C CA . PHE B 1 19 ? -11.016 40.094 1.33 1 98.06 19 PHE B CA 1
ATOM 4091 C C . PHE B 1 19 ? -12.438 39.781 1.767 1 98.06 19 PHE B C 1
ATOM 4093 O O . PHE B 1 19 ? -13.203 39.156 1.023 1 98.06 19 PHE B O 1
ATOM 4100 N N . PHE B 1 20 ? -12.773 40.25 2.979 1 97.19 20 PHE B N 1
ATOM 4101 C CA . PHE B 1 20 ? -14.109 40.031 3.525 1 97.19 20 PHE B CA 1
ATOM 4102 C C . PHE B 1 20 ? -14.828 41.375 3.689 1 97.19 20 PHE B C 1
ATOM 4104 O O . PHE B 1 20 ? -14.219 42.375 4.09 1 97.19 20 PHE B O 1
ATOM 4111 N N . ASN B 1 21 ? -16.172 41.375 3.381 1 97 21 ASN B N 1
ATOM 4112 C CA . ASN B 1 21 ? -17 42.562 3.67 1 97 21 ASN B CA 1
ATOM 4113 C C . ASN B 1 21 ? -17.688 42.438 5.023 1 97 21 ASN B C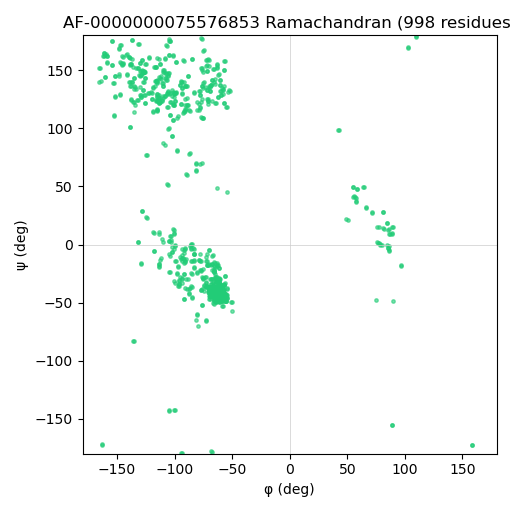 1
ATOM 4115 O O . ASN B 1 21 ? -17.438 41.5 5.773 1 97 21 ASN B O 1
ATOM 4119 N N . HIS B 1 22 ? -18.438 43.406 5.352 1 96.25 22 HIS B N 1
ATOM 4120 C CA . HIS B 1 22 ? -19.062 43.469 6.668 1 96.25 22 HIS B CA 1
ATOM 4121 C C . HIS B 1 22 ? -20.078 42.344 6.84 1 96.25 22 HIS B C 1
ATOM 4123 O O . HIS B 1 22 ? -20.344 41.906 7.961 1 96.25 22 HIS B O 1
ATOM 4129 N N . ASP B 1 23 ? -20.609 41.781 5.754 1 93.25 23 ASP B N 1
ATOM 4130 C CA . ASP B 1 23 ? -21.594 40.719 5.809 1 93.25 23 ASP B CA 1
ATOM 4131 C C . ASP B 1 23 ? -20.906 39.344 5.965 1 93.25 23 ASP B C 1
ATOM 4133 O O . ASP B 1 23 ? -21.562 38.344 6.156 1 93.25 23 ASP B O 1
ATOM 4137 N N . GLY B 1 24 ? -19.625 39.406 5.961 1 91.69 24 GLY B N 1
ATOM 4138 C CA . GLY B 1 24 ? -18.875 38.156 6.102 1 91.69 24 GLY B CA 1
ATOM 4139 C C . GLY B 1 24 ? -18.656 37.438 4.781 1 91.69 24 GLY B C 1
ATOM 4140 O O . GLY B 1 24 ? -18.188 36.312 4.754 1 91.69 24 GLY B O 1
ATOM 4141 N N . ASP B 1 25 ? -18.906 38.094 3.635 1 93.31 25 ASP B N 1
ATOM 4142 C CA . ASP B 1 25 ? -18.75 37.5 2.314 1 93.31 25 ASP B CA 1
ATOM 4143 C C . ASP B 1 25 ? -17.328 37.688 1.794 1 93.31 25 ASP B C 1
ATOM 4145 O O . ASP B 1 25 ? -16.703 38.719 2.043 1 93.31 25 ASP B O 1
ATOM 4149 N N . ILE B 1 26 ? -16.922 36.719 1.102 1 94.44 26 ILE B N 1
ATOM 4150 C CA . ILE B 1 26 ? -15.672 36.844 0.37 1 94.44 26 ILE B CA 1
ATOM 4151 C C . ILE B 1 26 ? -15.883 37.688 -0.873 1 94.44 26 ILE B C 1
ATOM 4153 O O . ILE B 1 26 ? -16.719 37.375 -1.723 1 94.44 26 ILE B O 1
ATOM 4157 N N . VAL B 1 27 ? -15.164 38.719 -1.005 1 95.81 27 VAL B N 1
ATOM 4158 C CA . VAL B 1 27 ? -15.367 39.625 -2.125 1 95.81 27 VAL B CA 1
ATOM 4159 C C . VAL B 1 27 ? -14.164 39.562 -3.068 1 95.81 27 VAL B C 1
ATOM 4161 O O . VAL B 1 27 ? -14.234 40.062 -4.199 1 95.81 27 VAL B O 1
ATOM 4164 N N . GLY B 1 28 ? -13.094 38.938 -2.623 1 95.5 28 GLY B N 1
ATOM 4165 C CA . GLY B 1 28 ? -11.891 38.75 -3.412 1 95.5 28 GLY B CA 1
ATOM 4166 C C . GLY B 1 28 ? -10.953 37.719 -2.82 1 95.5 28 GLY B C 1
ATOM 4167 O O . GLY B 1 28 ? -10.797 37.625 -1.601 1 95.5 28 GLY B O 1
ATOM 4168 N N . VAL B 1 29 ? -10.406 36.969 -3.654 1 95.94 29 VAL B N 1
ATOM 4169 C CA . VAL B 1 29 ? -9.492 35.938 -3.176 1 95.94 29 VAL B CA 1
ATOM 4170 C C . VAL B 1 29 ? -8.469 35.594 -4.258 1 95.94 29 VAL B C 1
ATOM 4172 O O . VAL B 1 29 ? -8.789 35.625 -5.449 1 95.94 29 VAL B O 1
ATOM 4175 N N . HIS B 1 30 ? -7.234 35.406 -3.914 1 97.25 30 HIS B N 1
ATOM 4176 C CA . HIS B 1 30 ? -6.195 34.812 -4.746 1 97.25 30 HIS B CA 1
ATOM 4177 C C . HIS B 1 30 ? -5.32 33.844 -3.936 1 97.25 30 HIS B C 1
ATOM 4179 O O . HIS B 1 30 ? -5.004 34.125 -2.775 1 97.25 30 HIS B O 1
ATOM 4185 N N . ALA B 1 31 ? -5.035 32.781 -4.441 1 95.19 31 ALA B N 1
ATOM 4186 C CA . ALA B 1 31 ? -4.215 31.766 -3.801 1 95.19 31 ALA B CA 1
ATOM 4187 C C . ALA B 1 31 ? -3.096 31.297 -4.727 1 95.19 31 ALA B C 1
ATOM 4189 O O . ALA B 1 31 ? -3.246 31.312 -5.953 1 95.19 31 ALA B O 1
ATOM 4190 N N . LYS B 1 32 ? -1.998 30.906 -4.18 1 96 32 LYS B N 1
ATOM 4191 C CA . LYS B 1 32 ? -0.868 30.375 -4.938 1 96 32 LYS B CA 1
ATOM 4192 C C . LYS B 1 32 ? -0.12 29.312 -4.141 1 96 32 LYS B C 1
ATOM 4194 O O . LYS B 1 32 ? 0.155 29.5 -2.955 1 96 32 LYS B O 1
ATOM 4199 N N . GLU B 1 33 ? 0.104 28.203 -4.711 1 90.56 33 GLU B N 1
ATOM 4200 C CA . GLU B 1 33 ? 0.939 27.156 -4.105 1 90.56 33 GLU B CA 1
ATOM 4201 C C . GLU B 1 33 ? 2.414 27.547 -4.141 1 90.56 33 GLU B C 1
ATOM 4203 O O . GLU B 1 33 ? 2.811 28.438 -4.91 1 90.56 33 GLU B O 1
ATOM 4208 N N . PHE B 1 34 ? 3.164 27.031 -3.246 1 92.69 34 PHE B N 1
ATOM 4209 C CA . PHE B 1 34 ? 4.598 27.297 -3.201 1 92.69 34 PHE B CA 1
ATOM 4210 C C . PHE B 1 34 ? 5.375 26.016 -2.924 1 92.69 34 PHE B C 1
ATOM 4212 O O . PHE B 1 34 ? 4.777 24.969 -2.697 1 92.69 34 PHE B O 1
ATOM 4219 N N . SER B 1 35 ? 6.637 26.078 -2.936 1 92.38 35 SER B N 1
ATOM 4220 C CA . SER B 1 35 ? 7.496 24.891 -3.008 1 92.38 35 SER B CA 1
ATOM 4221 C C . SER B 1 35 ? 7.566 24.172 -1.664 1 92.38 35 SER B C 1
ATOM 4223 O O . SER B 1 35 ? 7.602 24.828 -0.613 1 92.38 35 SER B O 1
ATOM 4225 N N . GLN B 1 36 ? 7.48 22.906 -1.672 1 90.19 36 GLN B N 1
ATOM 4226 C CA . GLN B 1 36 ? 7.73 22.016 -0.544 1 90.19 36 GLN B CA 1
ATOM 4227 C C . GLN B 1 36 ? 9.008 21.219 -0.753 1 90.19 36 GLN B C 1
ATOM 4229 O O . GLN B 1 36 ? 9.289 20.75 -1.863 1 90.19 36 GLN B O 1
ATOM 4234 N N . PHE B 1 37 ? 9.906 21.047 0.277 1 91.06 37 PHE B N 1
ATOM 4235 C CA . PHE B 1 37 ? 11.156 20.312 0.172 1 91.06 37 PHE B CA 1
ATOM 4236 C C . PHE B 1 37 ? 11.164 19.125 1.122 1 91.06 37 PHE B C 1
ATOM 4238 O O . PHE B 1 37 ? 10.727 19.234 2.268 1 91.06 37 PHE B O 1
ATOM 4245 N N . TYR B 1 38 ? 11.578 18.047 0.648 1 86.31 38 TYR B N 1
ATOM 4246 C CA . TYR B 1 38 ? 11.68 16.812 1.424 1 86.31 38 TYR B CA 1
ATOM 4247 C C . TYR B 1 38 ? 13.094 16.266 1.383 1 86.31 38 TYR B C 1
ATOM 4249 O O . TYR B 1 38 ? 13.344 15.211 0.784 1 86.31 38 TYR B O 1
ATOM 4257 N N . PRO B 1 39 ? 14.039 16.781 2.098 1 88.62 39 PRO B N 1
ATOM 4258 C CA . PRO B 1 39 ? 15.461 16.453 1.955 1 88.62 39 PRO B CA 1
ATOM 4259 C C . PRO B 1 39 ? 15.812 15.07 2.49 1 88.62 39 PRO B C 1
ATOM 4261 O O . PRO B 1 39 ? 16.812 14.477 2.072 1 88.62 39 PRO B O 1
ATOM 4264 N N . ASP B 1 40 ? 15.07 14.547 3.469 1 87.06 40 ASP B N 1
ATOM 4265 C CA . ASP B 1 40 ? 15.289 13.234 4.066 1 87.06 40 ASP B CA 1
ATOM 4266 C C . ASP B 1 40 ? 13.969 12.609 4.523 1 87.06 40 ASP B C 1
ATOM 4268 O O . ASP B 1 40 ? 12.922 13.258 4.484 1 87.06 40 ASP B O 1
ATOM 4272 N N . SER B 1 41 ? 14.07 11.297 4.863 1 82.31 41 SER B N 1
ATOM 4273 C CA . SER B 1 41 ? 12.875 10.609 5.336 1 82.31 41 SER B CA 1
ATOM 4274 C C . SER B 1 41 ? 12.25 11.336 6.523 1 82.31 41 SER B C 1
ATOM 4276 O O . SER B 1 41 ? 12.914 11.586 7.531 1 82.31 41 SER B O 1
ATOM 4278 N N . GLY B 1 42 ? 11.055 11.766 6.332 1 84.88 42 GLY B N 1
ATOM 4279 C CA . GLY B 1 42 ? 10.312 12.43 7.391 1 84.88 42 GLY B CA 1
ATOM 4280 C C . GLY B 1 42 ? 10.602 13.914 7.484 1 84.88 42 GLY B C 1
ATOM 4281 O O . GLY B 1 42 ? 10.008 14.617 8.312 1 84.88 42 GLY B O 1
ATOM 4282 N N . TRP B 1 43 ? 11.516 14.391 6.656 1 91.06 43 TRP B N 1
ATOM 4283 C CA . TRP B 1 43 ? 11.867 15.805 6.715 1 91.06 43 TRP B CA 1
ATOM 4284 C C . TRP B 1 43 ? 11 16.625 5.766 1 91.06 43 TRP B C 1
ATOM 4286 O O . TRP B 1 43 ? 10.703 16.188 4.648 1 91.06 43 TRP B O 1
ATOM 4296 N N . VAL B 1 44 ? 10.555 17.734 6.262 1 92.31 44 VAL B N 1
ATOM 4297 C CA . VAL B 1 44 ? 9.766 18.656 5.465 1 92.31 44 VAL B CA 1
ATOM 4298 C C . VAL B 1 44 ? 10.25 20.094 5.695 1 92.31 44 VAL B C 1
ATOM 4300 O O . VAL B 1 44 ? 10.289 20.562 6.836 1 92.31 44 VAL B O 1
ATOM 4303 N N . GLU B 1 45 ? 10.633 20.75 4.594 1 96.75 45 GLU B N 1
ATOM 4304 C CA . GLU B 1 45 ? 11.156 22.109 4.695 1 96.75 45 GLU B CA 1
ATOM 4305 C C . GLU B 1 45 ? 10.461 23.047 3.705 1 96.75 45 GLU B C 1
ATOM 4307 O O . GLU B 1 45 ? 9.844 22.578 2.742 1 96.75 45 GLU B O 1
ATOM 4312 N N . GLN B 1 46 ? 10.477 24.297 3.998 1 97.56 46 GLN B N 1
ATOM 4313 C CA . GLN B 1 46 ? 9.984 25.375 3.131 1 97.56 46 GLN B CA 1
ATOM 4314 C C . GLN B 1 46 ? 10.93 26.562 3.143 1 97.56 46 GLN B C 1
ATOM 4316 O O . GLN B 1 46 ? 11.68 26.766 4.098 1 97.56 46 GLN B O 1
ATOM 4321 N N . ASP B 1 47 ? 10.906 27.344 2.086 1 98.19 47 ASP B N 1
ATOM 4322 C CA . ASP B 1 47 ? 11.719 28.547 1.997 1 98.19 47 ASP B CA 1
ATOM 4323 C C . ASP B 1 47 ? 10.953 29.766 2.51 1 98.19 47 ASP B C 1
ATOM 4325 O O . ASP B 1 47 ? 10.008 30.234 1.867 1 98.19 47 ASP B O 1
ATOM 4329 N N . PRO B 1 48 ? 11.469 30.344 3.641 1 98.38 48 PRO B N 1
ATOM 4330 C CA . PRO B 1 48 ? 10.758 31.5 4.18 1 98.38 48 PRO B CA 1
ATOM 4331 C C . PRO B 1 48 ? 10.711 32.688 3.205 1 98.38 48 PRO B C 1
ATOM 4333 O O . PRO B 1 48 ? 9.734 33.438 3.182 1 98.38 48 PRO B O 1
ATOM 4336 N N . MET B 1 49 ? 11.719 32.781 2.43 1 98.06 49 MET B N 1
ATOM 4337 C CA . MET B 1 49 ? 11.758 33.906 1.483 1 98.06 49 MET B CA 1
ATOM 4338 C C . MET B 1 49 ? 10.742 33.719 0.365 1 98.06 49 MET B C 1
ATOM 4340 O O . MET B 1 49 ? 10.148 34.688 -0.118 1 98.06 49 MET B O 1
ATOM 4344 N N . GLU B 1 50 ? 10.578 32.5 -0.024 1 97.88 50 GLU B N 1
ATOM 4345 C CA . GLU B 1 50 ? 9.523 32.219 -0.994 1 97.88 50 GLU B CA 1
ATOM 4346 C C . GLU B 1 50 ? 8.141 32.5 -0.4 1 97.88 50 GLU B C 1
ATOM 4348 O O . GLU B 1 50 ? 7.258 33 -1.081 1 97.88 50 GLU B O 1
ATOM 4353 N N . MET B 1 51 ? 7.996 32.125 0.89 1 97.38 51 MET B N 1
ATOM 4354 C CA . MET B 1 51 ? 6.734 32.375 1.574 1 97.38 51 MET B CA 1
ATOM 4355 C C . MET B 1 51 ? 6.383 33.844 1.512 1 97.38 51 MET B C 1
ATOM 4357 O O . MET B 1 51 ? 5.234 34.219 1.237 1 97.38 51 MET B O 1
ATOM 4361 N N . TRP B 1 52 ? 7.387 34.625 1.72 1 97 52 TRP B N 1
ATOM 4362 C CA . TRP B 1 52 ? 7.172 36.094 1.728 1 97 52 TRP B CA 1
ATOM 4363 C C . TRP B 1 52 ? 6.859 36.594 0.325 1 97 52 TRP B C 1
ATOM 4365 O O . TRP B 1 52 ? 5.945 37.406 0.141 1 97 52 TRP B O 1
ATOM 4375 N N . SER B 1 53 ? 7.648 36.156 -0.634 1 97.5 53 SER B N 1
ATOM 4376 C CA . SER B 1 53 ? 7.438 36.562 -2.016 1 97.5 53 SER B CA 1
ATOM 4377 C C . SER B 1 53 ? 6.031 36.219 -2.494 1 97.5 53 SER B C 1
ATOM 4379 O O . SER B 1 53 ? 5.348 37.062 -3.094 1 97.5 53 SER B O 1
ATOM 4381 N N . VAL B 1 54 ? 5.602 35.062 -2.166 1 97.69 54 VAL B N 1
ATOM 4382 C CA . VAL B 1 54 ? 4.289 34.594 -2.588 1 97.69 54 VAL B CA 1
ATOM 4383 C C . VAL B 1 54 ? 3.199 35.375 -1.857 1 97.69 54 VAL B C 1
ATOM 4385 O O . VAL B 1 54 ? 2.143 35.656 -2.426 1 97.69 54 VAL B O 1
ATOM 4388 N N . THR B 1 55 ? 3.404 35.688 -0.606 1 97.44 55 THR B N 1
ATOM 4389 C CA . THR B 1 55 ? 2.453 36.5 0.155 1 97.44 55 THR B CA 1
ATOM 4390 C C . THR B 1 55 ? 2.184 37.844 -0.547 1 97.44 55 THR B C 1
ATOM 4392 O O . THR B 1 55 ? 1.027 38.219 -0.73 1 97.44 55 THR B O 1
ATOM 4395 N N . GLY B 1 56 ? 3.279 38.5 -0.928 1 96.81 56 GLY B N 1
ATOM 4396 C CA . GLY B 1 56 ? 3.115 39.75 -1.66 1 96.81 56 GLY B CA 1
ATOM 4397 C C . GLY B 1 56 ? 2.357 39.562 -2.963 1 96.81 56 GLY B C 1
ATOM 4398 O O . GLY B 1 56 ? 1.502 40.406 -3.299 1 96.81 56 GLY B O 1
ATOM 4399 N N . GLU B 1 57 ? 2.666 38.531 -3.633 1 97.5 57 GLU B N 1
ATOM 4400 C CA . GLU B 1 57 ? 2.047 38.281 -4.93 1 97.5 57 GLU B CA 1
ATOM 4401 C C . GLU B 1 57 ? 0.544 38.062 -4.785 1 97.5 57 GLU B C 1
ATOM 4403 O O . GLU B 1 57 ? -0.245 38.594 -5.559 1 97.5 57 GLU B O 1
ATOM 4408 N N . VAL B 1 58 ? 0.177 37.281 -3.779 1 97.94 58 VAL B N 1
ATOM 4409 C CA . VAL B 1 58 ? -1.235 36.906 -3.668 1 97.94 58 VAL B CA 1
ATOM 4410 C C . VAL B 1 58 ? -2.035 38.125 -3.207 1 97.94 58 VAL B C 1
ATOM 4412 O O . VAL B 1 58 ? -3.199 38.281 -3.584 1 97.94 58 VAL B O 1
ATOM 4415 N N . ILE B 1 59 ? -1.49 39 -2.395 1 97.44 59 ILE B N 1
ATOM 4416 C CA . ILE B 1 59 ? -2.166 40.219 -1.971 1 97.44 59 ILE B CA 1
ATOM 4417 C C . ILE B 1 59 ? -2.404 41.125 -3.178 1 97.44 59 ILE B C 1
ATOM 4419 O O . ILE B 1 59 ? -3.523 41.594 -3.398 1 97.44 59 ILE B O 1
ATOM 4423 N N . GLU B 1 60 ? -1.383 41.344 -3.947 1 96.56 60 GLU B N 1
ATOM 4424 C CA . GLU B 1 60 ? -1.461 42.188 -5.125 1 96.56 60 GLU B CA 1
ATOM 4425 C C . GLU B 1 60 ? -2.506 41.688 -6.113 1 96.56 60 GLU B C 1
ATOM 4427 O O . GLU B 1 60 ? -3.332 42.469 -6.602 1 96.56 60 GLU B O 1
ATOM 4432 N N . LYS B 1 61 ? -2.441 40.438 -6.391 1 97.69 61 LYS B N 1
ATOM 4433 C CA . LYS B 1 61 ? -3.35 39.844 -7.375 1 97.69 61 LYS B CA 1
ATOM 4434 C C . LYS B 1 61 ? -4.789 39.875 -6.871 1 97.69 61 LYS B C 1
ATOM 4436 O O . LYS B 1 61 ? -5.723 40.062 -7.652 1 97.69 61 LYS B O 1
ATOM 4441 N N . ALA B 1 62 ? -4.961 39.594 -5.598 1 97.12 62 ALA B N 1
ATOM 4442 C CA . ALA B 1 62 ? -6.309 39.625 -5.031 1 97.12 62 ALA B CA 1
ATOM 4443 C C . ALA B 1 62 ? -6.895 41.031 -5.125 1 97.12 62 ALA B C 1
ATOM 4445 O O . ALA B 1 62 ? -8.078 41.188 -5.441 1 97.12 62 ALA B O 1
ATOM 4446 N N . MET B 1 63 ? -6.137 42.031 -4.824 1 96.88 63 MET B N 1
ATOM 4447 C CA . MET B 1 63 ? -6.578 43.438 -4.922 1 96.88 63 MET B CA 1
ATOM 4448 C C . MET B 1 63 ? -6.93 43.781 -6.359 1 96.88 63 MET B C 1
ATOM 4450 O O . MET B 1 63 ? -7.984 44.375 -6.621 1 96.88 63 MET B O 1
ATOM 4454 N N . ALA B 1 64 ? -6.082 43.406 -7.258 1 96.62 64 ALA B N 1
ATOM 4455 C CA . ALA B 1 64 ? -6.27 43.719 -8.672 1 96.62 64 ALA B CA 1
ATOM 4456 C C . ALA B 1 64 ? -7.531 43.062 -9.219 1 96.62 64 ALA B C 1
ATOM 4458 O O . ALA B 1 64 ? -8.336 43.719 -9.898 1 96.62 64 ALA B O 1
ATOM 4459 N N . LYS B 1 65 ? -7.656 41.781 -8.938 1 96.44 65 LYS B N 1
ATOM 4460 C CA . LYS B 1 65 ? -8.773 41.031 -9.461 1 96.44 65 LYS B CA 1
ATOM 4461 C C . LYS B 1 65 ? -10.102 41.531 -8.922 1 96.44 65 LYS B C 1
ATOM 4463 O O . LYS B 1 65 ? -11.125 41.469 -9.602 1 96.44 65 LYS B O 1
ATOM 4468 N N . SER B 1 66 ? -10.086 42.031 -7.742 1 96.12 66 SER B N 1
ATOM 4469 C CA . SER B 1 66 ? -11.328 42.438 -7.09 1 96.12 66 SER B CA 1
ATOM 4470 C C . SER B 1 66 ? -11.508 43.938 -7.148 1 96.12 66 SER B C 1
ATOM 4472 O O . SER B 1 66 ? -12.508 44.469 -6.656 1 96.12 66 SER B O 1
ATOM 4474 N N . ASN B 1 67 ? -10.602 44.688 -7.695 1 96.31 67 ASN B N 1
ATOM 4475 C CA . ASN B 1 67 ? -10.617 46.156 -7.793 1 96.31 67 ASN B CA 1
ATOM 4476 C C . ASN B 1 67 ? -10.75 46.781 -6.418 1 96.31 67 ASN B C 1
ATOM 4478 O O . ASN B 1 67 ? -11.578 47.688 -6.23 1 96.31 67 ASN B O 1
ATOM 4482 N N . ILE B 1 68 ? -10.078 46.25 -5.477 1 96.5 68 ILE B N 1
ATOM 4483 C CA . ILE B 1 68 ? -10.055 46.812 -4.129 1 96.5 68 ILE B CA 1
ATOM 4484 C C . ILE B 1 68 ? -8.852 47.75 -3.969 1 96.5 68 ILE B C 1
ATOM 4486 O O . ILE B 1 68 ? -7.734 47.375 -4.355 1 96.5 68 ILE B O 1
ATOM 4490 N N . LYS B 1 69 ? -9.125 48.906 -3.387 1 95.75 69 LYS B N 1
ATOM 4491 C CA . LYS B 1 69 ? -8.062 49.875 -3.156 1 95.75 69 LYS B CA 1
ATOM 4492 C C . LYS B 1 69 ? -7.547 49.812 -1.723 1 95.75 69 LYS B C 1
ATOM 4494 O O . LYS B 1 69 ? -8.266 49.375 -0.817 1 95.75 69 LYS B O 1
ATOM 4499 N N . GLU B 1 70 ? -6.301 50.281 -1.54 1 94.69 70 GLU B N 1
ATOM 4500 C CA . GLU B 1 70 ? -5.648 50.219 -0.235 1 94.69 70 GLU B CA 1
ATOM 4501 C C . GLU B 1 70 ? -6.457 50.938 0.825 1 94.69 70 GLU B C 1
ATOM 4503 O O . GLU B 1 70 ? -6.496 50.531 1.985 1 94.69 70 GLU B O 1
ATOM 4508 N N . ASP B 1 71 ? -7.039 52.031 0.431 1 94.69 71 ASP B N 1
ATOM 4509 C CA . ASP B 1 71 ? -7.746 52.844 1.393 1 94.69 71 ASP B CA 1
ATOM 4510 C C . ASP B 1 71 ? -9.047 52.188 1.844 1 94.69 71 ASP B C 1
ATOM 4512 O O . ASP B 1 71 ? -9.672 52.625 2.814 1 94.69 71 ASP B O 1
ATOM 4516 N N . GLU B 1 72 ? -9.406 51.156 1.228 1 97.25 72 GLU B N 1
ATOM 4517 C CA . GLU B 1 72 ? -10.625 50.438 1.576 1 97.25 72 GLU B CA 1
ATOM 4518 C C . GLU B 1 72 ? -10.336 49.312 2.564 1 97.25 72 GLU B C 1
ATOM 4520 O O . GLU B 1 72 ? -11.258 48.719 3.127 1 97.25 72 GLU B O 1
ATOM 4525 N N . ILE B 1 73 ? -9.102 49.031 2.805 1 97.75 73 ILE B N 1
ATOM 4526 C CA . ILE B 1 73 ? -8.703 47.969 3.74 1 97.75 73 ILE B CA 1
ATOM 4527 C C . ILE B 1 73 ? -8.602 48.562 5.148 1 97.75 73 ILE B C 1
ATOM 4529 O O . ILE B 1 73 ? -7.754 49.406 5.414 1 97.75 73 ILE B O 1
ATOM 4533 N N . VAL B 1 74 ? -9.406 48.031 6.062 1 97.44 74 VAL B N 1
ATOM 4534 C CA . VAL B 1 74 ? -9.516 48.656 7.379 1 97.44 74 VAL B CA 1
ATOM 4535 C C . VAL B 1 74 ? -8.57 47.938 8.359 1 97.44 74 VAL B C 1
ATOM 4537 O O . VAL B 1 74 ? -8.141 48.531 9.344 1 97.44 74 VAL B O 1
ATOM 4540 N N . ALA B 1 75 ? -8.352 46.688 8.156 1 98.31 75 ALA B N 1
ATOM 4541 C CA . ALA B 1 75 ? -7.461 45.906 9.016 1 98.31 75 ALA B CA 1
ATOM 4542 C C . ALA B 1 75 ? -7.02 44.625 8.328 1 98.31 75 ALA B C 1
ATOM 4544 O O . ALA B 1 75 ? -7.613 44.219 7.332 1 98.31 75 ALA B O 1
ATOM 4545 N N . ILE B 1 76 ? -5.977 44.031 8.891 1 98.56 76 ILE B N 1
ATOM 4546 C CA . ILE B 1 76 ? -5.418 42.781 8.375 1 98.56 76 ILE B CA 1
ATOM 4547 C C . ILE B 1 76 ? -5.438 41.719 9.461 1 98.56 76 ILE B C 1
ATOM 4549 O O . ILE B 1 76 ? -5.121 42 10.617 1 98.56 76 ILE B O 1
ATOM 4553 N N . GLY B 1 77 ? -5.934 40.562 9.141 1 98.75 77 GLY B N 1
ATOM 4554 C CA . GLY B 1 77 ? -5.777 39.375 9.953 1 98.75 77 GLY B CA 1
ATOM 4555 C C . GLY B 1 77 ? -4.82 38.375 9.344 1 98.75 77 GLY B C 1
ATOM 4556 O O . GLY B 1 77 ? -4.801 38.188 8.125 1 98.75 77 GLY B O 1
ATOM 4557 N N . ILE B 1 78 ? -4.008 37.719 10.188 1 98.69 78 ILE B N 1
ATOM 4558 C CA . ILE B 1 78 ? -3.027 36.75 9.727 1 98.69 78 ILE B CA 1
ATOM 4559 C C . ILE B 1 78 ? -3.328 35.375 10.344 1 98.69 78 ILE B C 1
ATOM 4561 O O . ILE B 1 78 ? -3.564 35.281 11.555 1 98.69 78 ILE B O 1
ATOM 4565 N N . THR B 1 79 ? -3.477 34.375 9.578 1 98.38 79 THR B N 1
ATOM 4566 C CA . THR B 1 79 ? -3.486 33 10.016 1 98.38 79 THR B CA 1
ATOM 4567 C C . THR B 1 79 ? -2.393 32.188 9.312 1 98.38 79 THR B C 1
ATOM 4569 O O . THR B 1 79 ? -1.812 32.656 8.328 1 98.38 79 THR B O 1
ATOM 4572 N N . ASN B 1 80 ? -2.045 31.047 9.906 1 98 80 ASN B N 1
ATOM 4573 C CA . ASN B 1 80 ? -0.84 30.375 9.43 1 98 80 ASN B CA 1
ATOM 4574 C C . ASN B 1 80 ? -0.818 28.906 9.852 1 98 80 ASN B C 1
ATOM 4576 O O . ASN B 1 80 ? -1.531 28.516 10.773 1 98 80 ASN B O 1
ATOM 4580 N N . GLN B 1 81 ? 0.04 28.156 9.141 1 96.38 81 GLN B N 1
ATOM 4581 C CA . GLN B 1 81 ? 0.48 26.875 9.688 1 96.38 81 GLN B CA 1
ATOM 4582 C C . GLN B 1 81 ? 1.236 27.078 11 1 96.38 81 GLN B C 1
ATOM 4584 O O . GLN B 1 81 ? 2.139 27.906 11.086 1 96.38 81 GLN B O 1
ATOM 4589 N N . ARG B 1 82 ? 0.923 26.5 11.984 1 96.19 82 ARG B N 1
ATOM 4590 C CA . ARG B 1 82 ? 1.226 26.875 13.359 1 96.19 82 ARG B CA 1
ATOM 4591 C C . ARG B 1 82 ? 2.648 26.484 13.734 1 96.19 82 ARG B C 1
ATOM 4593 O O . ARG B 1 82 ? 3.557 27.328 13.719 1 96.19 82 ARG B O 1
ATOM 4600 N N . GLU B 1 83 ? 3.057 25.25 13.906 1 97.44 83 GLU B N 1
ATOM 4601 C CA . GLU B 1 83 ? 4.266 24.781 14.578 1 97.44 83 GLU B CA 1
ATOM 4602 C C . GLU B 1 83 ? 5.488 24.938 13.688 1 97.44 83 GLU B C 1
ATOM 4604 O O . GLU B 1 83 ? 6.625 24.797 14.141 1 97.44 83 GLU B O 1
ATOM 4609 N N . THR B 1 84 ? 5.309 25.297 12.445 1 98.56 84 THR B N 1
ATOM 4610 C CA . THR B 1 84 ? 6.43 25.547 11.547 1 98.56 84 THR B CA 1
ATOM 4611 C C . THR B 1 84 ? 7.332 26.656 12.078 1 98.56 84 THR B C 1
ATOM 4613 O O . THR B 1 84 ? 6.844 27.688 12.523 1 98.56 84 THR B O 1
ATOM 4616 N N . SER B 1 85 ? 8.648 26.391 12.008 1 98.75 85 SER B N 1
ATOM 4617 C CA . SER B 1 85 ? 9.586 27.219 12.758 1 98.75 85 SER B CA 1
ATOM 4618 C C . SER B 1 85 ? 10.578 27.922 11.828 1 98.75 85 SER B C 1
ATOM 4620 O O . SER B 1 85 ? 11.18 27.281 10.969 1 98.75 85 SER B O 1
ATOM 4622 N N . ILE B 1 86 ? 10.734 29.172 12 1 98.81 86 ILE B N 1
ATOM 4623 C CA . ILE B 1 86 ? 11.656 30 11.234 1 98.81 86 ILE B CA 1
ATOM 4624 C C . ILE B 1 86 ? 12.586 30.75 12.18 1 98.81 86 ILE B C 1
ATOM 4626 O O . ILE B 1 86 ? 12.133 31.344 13.156 1 98.81 86 ILE B O 1
ATOM 4630 N N . VAL B 1 87 ? 13.875 30.672 11.969 1 98.88 87 VAL B N 1
ATOM 4631 C CA . VAL B 1 87 ? 14.891 31.453 12.688 1 98.88 87 VAL B CA 1
ATOM 4632 C C . VAL B 1 87 ? 15.602 32.406 11.727 1 98.88 87 VAL B C 1
ATOM 4634 O O . VAL B 1 87 ? 16.047 31.984 10.648 1 98.88 87 VAL B O 1
ATOM 4637 N N . TRP B 1 88 ? 15.625 33.625 12.094 1 98.69 88 TRP B N 1
ATOM 4638 C CA . TRP B 1 88 ? 16.266 34.562 11.188 1 98.69 88 TRP B CA 1
ATOM 4639 C C . TRP B 1 88 ? 17.094 35.594 11.961 1 98.69 88 TRP B C 1
ATOM 4641 O O . TRP B 1 88 ? 16.953 35.719 13.18 1 98.69 88 TRP B O 1
ATOM 4651 N N . ASP B 1 89 ? 18.016 36.25 11.25 1 98.19 89 ASP B N 1
ATOM 4652 C CA . ASP B 1 89 ? 18.891 37.312 11.797 1 98.19 89 ASP B CA 1
ATOM 4653 C C . ASP B 1 89 ? 18.141 38.625 11.898 1 98.19 89 ASP B C 1
ATOM 4655 O O . ASP B 1 89 ? 17.641 39.156 10.898 1 98.19 89 ASP B O 1
ATOM 4659 N N . LYS B 1 90 ? 18.062 39.156 13.109 1 96.19 90 LYS B N 1
ATOM 4660 C CA . LYS B 1 90 ? 17.25 40.344 13.336 1 96.19 90 LYS B CA 1
ATOM 4661 C C . LYS B 1 90 ? 17.844 41.562 12.617 1 96.19 90 LYS B C 1
ATOM 4663 O O . LYS B 1 90 ? 17.125 42.5 12.305 1 96.19 90 LYS B O 1
ATOM 4668 N N . ASN B 1 91 ? 19.125 41.562 12.289 1 95.56 91 ASN B N 1
ATOM 4669 C CA . ASN B 1 91 ? 19.781 42.688 11.672 1 95.56 91 ASN B CA 1
ATOM 4670 C C . ASN B 1 91 ? 19.656 42.656 10.148 1 95.56 91 ASN B C 1
ATOM 4672 O O . ASN B 1 91 ? 19.484 43.719 9.508 1 95.56 91 ASN B O 1
ATOM 4676 N N . THR B 1 92 ? 19.734 41.5 9.602 1 95.38 92 THR B N 1
ATOM 4677 C CA . THR B 1 92 ? 19.719 41.375 8.148 1 95.38 92 THR B CA 1
ATOM 4678 C C . THR B 1 92 ? 18.328 41.031 7.656 1 95.38 92 THR B C 1
ATOM 4680 O O . THR B 1 92 ? 18 41.25 6.488 1 95.38 92 THR B O 1
ATOM 4683 N N . GLY B 1 93 ? 17.594 40.438 8.5 1 95.44 93 GLY B N 1
ATOM 4684 C CA . GLY B 1 93 ? 16.266 39.969 8.109 1 95.44 93 GLY B CA 1
ATOM 4685 C C . GLY B 1 93 ? 16.312 38.688 7.301 1 95.44 93 GLY B C 1
ATOM 4686 O O . GLY B 1 93 ? 15.297 38.281 6.715 1 95.44 93 GLY B O 1
ATOM 4687 N N . GLU B 1 94 ? 17.406 38.031 7.309 1 97 94 GLU B N 1
ATOM 4688 C CA . GLU B 1 94 ? 17.594 36.812 6.52 1 97 94 GLU B CA 1
ATOM 4689 C C . GLU B 1 94 ? 17.453 35.562 7.387 1 97 94 GLU B C 1
ATOM 4691 O O . GLU B 1 94 ? 18.016 35.5 8.484 1 97 94 GLU B O 1
ATOM 4696 N N . PRO B 1 95 ? 16.641 34.594 6.887 1 98.5 95 PRO B N 1
ATOM 4697 C CA . PRO B 1 95 ? 16.594 33.312 7.609 1 98.5 95 PRO B CA 1
ATOM 4698 C C . PRO B 1 95 ? 17.953 32.625 7.652 1 98.5 95 PRO B C 1
ATOM 4700 O O . PRO B 1 95 ? 18.703 32.656 6.672 1 98.5 95 PRO B O 1
ATOM 4703 N N . VAL B 1 96 ? 18.281 31.891 8.734 1 98.38 96 VAL B N 1
ATOM 4704 C CA . VAL B 1 96 ? 19.562 31.219 8.859 1 98.38 96 VAL B CA 1
ATOM 4705 C C . VAL B 1 96 ? 19.453 29.797 8.312 1 98.38 96 VAL B C 1
ATOM 4707 O O . VAL B 1 96 ? 20.469 29.125 8.086 1 98.38 96 VAL B O 1
ATOM 4710 N N . TYR B 1 97 ? 18.25 29.344 8.07 1 98.06 97 TYR B N 1
ATOM 4711 C CA . TYR B 1 97 ? 17.922 28.016 7.559 1 98.06 97 TYR B CA 1
ATOM 4712 C C . TYR B 1 97 ? 16.516 28 6.949 1 98.06 97 TYR B C 1
ATOM 4714 O O . TYR B 1 97 ? 15.75 28.953 7.121 1 98.06 97 TYR B O 1
ATOM 4722 N N . ASN B 1 98 ? 16.188 27.016 6.168 1 98.38 98 ASN B N 1
ATOM 4723 C CA . ASN B 1 98 ? 14.812 26.797 5.73 1 98.38 98 ASN B CA 1
ATOM 4724 C C . ASN B 1 98 ? 13.867 26.641 6.918 1 98.38 98 ASN B C 1
ATOM 4726 O O . ASN B 1 98 ? 14.289 26.234 8 1 98.38 98 ASN B O 1
ATOM 4730 N N . ALA B 1 99 ? 12.594 27.062 6.707 1 98.69 99 ALA B N 1
ATOM 4731 C CA . ALA B 1 99 ? 11.586 26.75 7.719 1 98.69 99 ALA B CA 1
ATOM 4732 C C . ALA B 1 99 ? 11.453 25.25 7.918 1 98.69 99 ALA B C 1
ATOM 4734 O O . ALA B 1 99 ? 11.406 24.484 6.949 1 98.69 99 ALA B O 1
ATOM 4735 N N . ILE B 1 100 ? 11.523 24.766 9.156 1 98.31 100 ILE B N 1
ATOM 4736 C CA . ILE B 1 100 ? 11.219 23.375 9.453 1 98.31 100 ILE B CA 1
ATOM 4737 C C . ILE B 1 100 ? 9.719 23.219 9.703 1 98.31 100 ILE B C 1
ATOM 4739 O O . ILE B 1 100 ? 9.188 23.75 10.688 1 98.31 100 ILE B O 1
ATOM 4743 N N . VAL B 1 101 ? 9.039 22.484 8.867 1 97.12 101 VAL B N 1
ATOM 4744 C CA . VAL B 1 101 ? 7.578 22.422 8.789 1 97.12 101 VAL B CA 1
ATOM 4745 C C . VAL B 1 101 ? 7.039 21.578 9.93 1 97.12 101 VAL B C 1
ATOM 4747 O O . VAL B 1 101 ? 7.73 20.688 10.438 1 97.12 101 VAL B O 1
ATOM 4750 N N . TRP B 1 102 ? 5.832 21.844 10.375 1 95.94 102 TRP B N 1
ATOM 4751 C CA . TRP B 1 102 ? 5.18 21.172 11.5 1 95.94 102 TRP B CA 1
ATOM 4752 C C . TRP B 1 102 ? 5.125 19.656 11.273 1 95.94 102 TRP B C 1
ATOM 4754 O O . TRP B 1 102 ? 5.148 18.891 12.234 1 95.94 102 TRP B O 1
ATOM 4764 N N . GLN B 1 103 ? 5.117 19.234 10.109 1 91.5 103 GLN B N 1
ATOM 4765 C CA . GLN B 1 103 ? 5.035 17.812 9.781 1 91.5 103 GLN B CA 1
ATOM 4766 C C . GLN B 1 103 ? 6.395 17.125 9.945 1 91.5 103 GLN B C 1
ATOM 4768 O O . GLN B 1 103 ? 6.48 15.906 9.953 1 91.5 103 GLN B O 1
ATOM 4773 N N . ASP B 1 104 ? 7.477 17.891 10.078 1 94.19 104 ASP B N 1
ATOM 4774 C CA . ASP B 1 104 ? 8.844 17.375 10.078 1 94.19 104 ASP B CA 1
ATOM 4775 C C . ASP B 1 104 ? 9.109 16.531 11.328 1 94.19 104 ASP B C 1
ATOM 4777 O O . ASP B 1 104 ? 8.711 16.906 12.43 1 94.19 104 ASP B O 1
ATOM 4781 N N . ARG B 1 105 ? 9.844 15.469 11.156 1 92.62 105 ARG B N 1
ATOM 4782 C CA . ARG B 1 105 ? 10.023 14.539 12.266 1 92.62 105 ARG B CA 1
ATOM 4783 C C . ARG B 1 105 ? 11.492 14.438 12.656 1 92.62 105 ARG B C 1
ATOM 4785 O O . ARG B 1 105 ? 11.875 13.539 13.414 1 92.62 105 ARG B O 1
ATOM 4792 N N . ARG B 1 106 ? 12.336 15.234 12.195 1 95.5 106 ARG B N 1
ATOM 4793 C CA . ARG B 1 106 ? 13.781 15.102 12.336 1 95.5 106 ARG B CA 1
ATOM 4794 C C . ARG B 1 106 ? 14.195 15.133 13.805 1 95.5 106 ARG B C 1
ATOM 4796 O O . ARG B 1 106 ? 15.281 14.664 14.164 1 95.5 106 ARG B O 1
ATOM 4803 N N . THR B 1 107 ? 13.32 15.672 14.672 1 96.81 107 THR B N 1
ATOM 4804 C CA . THR B 1 107 ? 13.703 15.805 16.078 1 96.81 107 THR B CA 1
ATOM 4805 C C . THR B 1 107 ? 13.078 14.695 16.906 1 96.81 107 THR B C 1
ATOM 4807 O O . THR B 1 107 ? 13.055 14.781 18.141 1 96.81 107 THR B O 1
ATOM 4810 N N . ALA B 1 108 ? 12.562 13.703 16.297 1 94.25 108 ALA B N 1
ATOM 4811 C CA . ALA B 1 108 ? 11.898 12.609 17 1 94.25 108 ALA B CA 1
ATOM 4812 C C . ALA B 1 108 ? 12.867 11.898 17.938 1 94.25 108 ALA B C 1
ATOM 4814 O O . ALA B 1 108 ? 12.523 11.594 19.078 1 94.25 108 ALA B O 1
ATOM 4815 N N . GLU B 1 109 ? 14.055 11.625 17.484 1 94.12 109 GLU B N 1
ATOM 4816 C CA . GLU B 1 109 ? 15.039 10.938 18.312 1 94.12 109 GLU B CA 1
ATOM 4817 C C . GLU B 1 109 ? 15.414 11.766 19.531 1 94.12 109 GLU B C 1
ATOM 4819 O O . GLU B 1 109 ? 15.625 11.219 20.625 1 94.12 109 GLU B O 1
ATOM 4824 N N . TYR B 1 110 ? 15.539 13.008 19.344 1 96.38 110 TYR B N 1
ATOM 4825 C CA . TYR B 1 110 ? 15.812 13.883 20.469 1 96.38 110 TYR B CA 1
ATOM 4826 C C . TYR B 1 110 ? 14.688 13.82 21.5 1 96.38 110 TYR B C 1
ATOM 4828 O O . TYR B 1 110 ? 14.945 13.797 22.703 1 96.38 110 TYR B O 1
ATOM 4836 N N . CYS B 1 111 ? 13.461 13.891 21.062 1 96.19 111 CYS B N 1
ATOM 4837 C CA . CYS B 1 111 ? 12.312 13.781 21.953 1 96.19 111 CYS B CA 1
ATOM 4838 C C . CYS B 1 111 ? 12.375 12.492 22.766 1 96.19 111 CYS B C 1
ATOM 4840 O O . CYS B 1 111 ? 12.102 12.492 23.969 1 96.19 111 CYS B O 1
ATOM 4842 N N . ASP B 1 112 ? 12.719 11.438 22.094 1 94.56 112 ASP B N 1
ATOM 4843 C CA . ASP B 1 112 ? 12.867 10.156 22.781 1 94.56 112 ASP B CA 1
ATOM 4844 C C . ASP B 1 112 ? 13.945 10.242 23.859 1 94.56 112 ASP B C 1
ATOM 4846 O O . ASP B 1 112 ? 13.766 9.727 24.969 1 94.56 112 ASP B O 1
ATOM 4850 N N . GLN B 1 113 ? 15.031 10.836 23.484 1 95.88 113 GLN B N 1
ATOM 4851 C CA . GLN B 1 113 ? 16.141 10.984 24.406 1 95.88 113 GLN B CA 1
ATOM 4852 C C . GLN B 1 113 ? 15.742 11.82 25.625 1 95.88 113 GLN B C 1
ATOM 4854 O O . GLN B 1 113 ? 16.125 11.516 26.75 1 95.88 113 GLN B O 1
ATOM 4859 N N . LEU B 1 114 ? 15.016 12.898 25.375 1 96 114 LEU B N 1
ATOM 4860 C CA . LEU B 1 114 ? 14.547 13.758 26.453 1 96 114 LEU B CA 1
ATOM 4861 C C . LEU B 1 114 ? 13.734 12.961 27.469 1 96 114 LEU B C 1
ATOM 4863 O O . LEU B 1 114 ? 13.914 13.125 28.688 1 96 114 LEU B O 1
ATOM 4867 N N . LYS B 1 115 ? 12.828 12.172 26.969 1 95.38 115 LYS B N 1
ATOM 4868 C CA . LYS B 1 115 ? 11.969 11.359 27.828 1 95.38 115 LYS B CA 1
ATOM 4869 C C . LYS B 1 115 ? 12.773 10.289 28.562 1 95.38 115 LYS B C 1
ATOM 4871 O O . LYS B 1 115 ? 12.477 9.969 29.719 1 95.38 115 LYS B O 1
ATOM 4876 N N . ALA B 1 116 ? 13.773 9.773 27.875 1 95.06 116 ALA B N 1
ATOM 4877 C CA . ALA B 1 116 ? 14.625 8.75 28.469 1 95.06 116 ALA B CA 1
ATOM 4878 C C . ALA B 1 116 ? 15.5 9.344 29.562 1 95.06 116 ALA B C 1
ATOM 4880 O O . ALA B 1 116 ? 15.742 8.695 30.594 1 95.06 116 ALA B O 1
ATOM 4881 N N . ASP B 1 117 ? 15.945 10.484 29.406 1 95.69 117 ASP B N 1
ATOM 4882 C CA . ASP B 1 117 ? 16.859 11.148 30.328 1 95.69 117 ASP B CA 1
ATOM 4883 C C . ASP B 1 117 ? 16.125 11.57 31.609 1 95.69 117 ASP B C 1
ATOM 4885 O O . ASP B 1 117 ? 16.719 11.578 32.688 1 95.69 117 ASP B O 1
ATOM 4889 N N . ASP B 1 118 ? 14.922 11.977 31.5 1 95.56 118 ASP B N 1
ATOM 4890 C CA . ASP B 1 118 ? 14.117 12.43 32.625 1 95.56 118 ASP B CA 1
ATOM 4891 C C . ASP B 1 118 ? 12.68 11.906 32.531 1 95.56 118 ASP B C 1
ATOM 4893 O O . ASP B 1 118 ? 11.844 12.516 31.844 1 95.56 118 ASP B O 1
ATOM 4897 N N . PRO B 1 119 ? 12.391 10.914 33.25 1 93 119 PRO B N 1
ATOM 4898 C CA . PRO B 1 119 ? 11.07 10.281 33.156 1 93 119 PRO B CA 1
ATOM 4899 C C . PRO B 1 119 ? 9.938 11.219 33.531 1 93 119 PRO B C 1
ATOM 4901 O O . PRO B 1 119 ? 8.781 10.984 33.156 1 93 119 PRO B O 1
ATOM 4904 N N . GLU B 1 120 ? 10.227 12.328 34.219 1 95.56 120 GLU B N 1
ATOM 4905 C CA . GLU B 1 120 ? 9.188 13.234 34.688 1 95.56 120 GLU B CA 1
ATOM 4906 C C . GLU B 1 120 ? 8.961 14.375 33.688 1 95.56 120 GLU B C 1
ATOM 4908 O O . GLU B 1 120 ? 7.973 15.102 33.781 1 95.56 120 GLU B O 1
ATOM 4913 N N . ILE B 1 121 ? 9.812 14.539 32.75 1 96 121 ILE B N 1
ATOM 4914 C CA . ILE B 1 121 ? 9.828 15.711 31.906 1 96 121 ILE B CA 1
ATOM 4915 C C . ILE B 1 121 ? 8.531 15.781 31.094 1 96 121 ILE B C 1
ATOM 4917 O O . ILE B 1 121 ? 8.016 16.859 30.828 1 96 121 ILE B O 1
ATOM 4921 N N . GLU B 1 122 ? 8.039 14.719 30.688 1 94.44 122 GLU B N 1
ATOM 4922 C CA . GLU B 1 122 ? 6.801 14.695 29.922 1 94.44 122 GLU B CA 1
ATOM 4923 C C . GLU B 1 122 ? 5.641 15.297 30.703 1 94.44 122 GLU B C 1
ATOM 4925 O O . GLU B 1 122 ? 4.863 16.094 30.172 1 94.44 122 GLU B O 1
ATOM 4930 N N . ALA B 1 123 ? 5.512 14.883 31.938 1 95.19 123 ALA B N 1
ATOM 4931 C CA . ALA B 1 123 ? 4.453 15.406 32.781 1 95.19 123 ALA B CA 1
ATOM 4932 C C . ALA B 1 123 ? 4.617 16.906 33 1 95.19 123 ALA B C 1
ATOM 4934 O O . ALA B 1 123 ? 3.635 17.656 33 1 95.19 123 ALA B O 1
ATOM 4935 N N . VAL B 1 124 ? 5.812 17.312 33.188 1 96.56 124 VAL B N 1
ATOM 4936 C CA . VAL B 1 124 ? 6.109 18.719 33.406 1 96.56 124 VAL B CA 1
ATOM 4937 C C . VAL B 1 124 ? 5.684 19.531 32.188 1 96.56 124 VAL B C 1
ATOM 4939 O O . VAL B 1 124 ? 5.004 20.562 32.312 1 96.56 124 VAL B O 1
ATOM 4942 N N . VAL B 1 125 ? 6.074 19.094 31.078 1 96.94 125 VAL B N 1
ATOM 4943 C CA . VAL B 1 125 ? 5.77 19.781 29.828 1 96.94 125 VAL B CA 1
ATOM 4944 C C . VAL B 1 125 ? 4.262 19.812 29.609 1 96.94 125 VAL B C 1
ATOM 4946 O O . VAL B 1 125 ? 3.693 20.859 29.281 1 96.94 125 VAL B O 1
ATOM 4949 N N . ARG B 1 126 ? 3.611 18.766 29.797 1 96.06 126 ARG B N 1
ATOM 4950 C CA . ARG B 1 126 ? 2.174 18.672 29.578 1 96.06 126 ARG B CA 1
ATOM 4951 C C . ARG B 1 126 ? 1.406 19.594 30.516 1 96.06 126 ARG B C 1
ATOM 4953 O O . ARG B 1 126 ? 0.449 20.25 30.094 1 96.06 126 ARG B O 1
ATOM 4960 N N . ASN B 1 127 ? 1.827 19.578 31.734 1 96.75 127 ASN B N 1
ATOM 4961 C CA . ASN B 1 127 ? 1.147 20.406 32.719 1 96.75 127 ASN B CA 1
ATOM 4962 C C . ASN B 1 127 ? 1.276 21.891 32.406 1 96.75 127 ASN B C 1
ATOM 4964 O O . ASN B 1 127 ? 0.362 22.672 32.688 1 96.75 127 ASN B O 1
ATOM 4968 N N . LYS B 1 128 ? 2.348 22.234 31.828 1 97.88 128 LYS B N 1
ATOM 4969 C CA . LYS B 1 128 ? 2.617 23.656 31.594 1 97.88 128 LYS B CA 1
ATOM 4970 C C . LYS B 1 128 ? 2.055 24.094 30.25 1 97.88 128 LYS B C 1
ATOM 4972 O O . LYS B 1 128 ? 1.552 25.219 30.109 1 97.88 128 LYS B O 1
ATOM 4977 N N . THR B 1 129 ? 2.17 23.219 29.281 1 97.94 129 THR B N 1
ATOM 4978 C CA . THR B 1 129 ? 1.927 23.672 27.922 1 97.94 129 THR B CA 1
ATOM 4979 C C . THR B 1 129 ? 0.671 23.016 27.344 1 97.94 129 THR B C 1
ATOM 4981 O O . THR B 1 129 ? 0.126 23.484 26.344 1 97.94 129 THR B O 1
ATOM 4984 N N . GLY B 1 130 ? 0.192 21.938 27.938 1 96.81 130 GLY B N 1
ATOM 4985 C CA . GLY B 1 130 ? -0.903 21.156 27.391 1 96.81 130 GLY B CA 1
ATOM 4986 C C . GLY B 1 130 ? -0.469 20.25 26.25 1 96.81 130 GLY B C 1
ATOM 4987 O O . GLY B 1 130 ? -1.276 19.484 25.719 1 96.81 130 GLY B O 1
ATOM 4988 N N . LEU B 1 131 ? 0.83 20.25 25.891 1 95.94 131 LEU B N 1
ATOM 4989 C CA . LEU B 1 131 ? 1.349 19.516 24.734 1 95.94 131 LEU B CA 1
ATOM 4990 C C . LEU B 1 131 ? 2.172 18.312 25.172 1 95.94 131 LEU B C 1
ATOM 4992 O O . LEU B 1 131 ? 2.615 18.25 26.312 1 95.94 131 LEU B O 1
ATOM 4996 N N . MET B 1 132 ? 2.336 17.406 24.297 1 92.56 132 MET B N 1
ATOM 4997 C CA . MET B 1 132 ? 3.25 16.281 24.484 1 92.56 132 MET B CA 1
ATOM 4998 C C . MET B 1 132 ? 4.629 16.594 23.922 1 92.56 132 MET B C 1
ATOM 5000 O O . MET B 1 132 ? 4.766 17.484 23.062 1 92.56 132 MET B O 1
ATOM 5004 N N . ILE B 1 133 ? 5.594 15.828 24.469 1 94.56 133 ILE B N 1
ATOM 5005 C CA . ILE B 1 133 ? 6.91 15.938 23.844 1 94.56 133 ILE B CA 1
ATOM 5006 C C . ILE B 1 133 ? 6.914 15.188 22.516 1 94.56 133 ILE B C 1
ATOM 5008 O O . ILE B 1 133 ? 6.879 13.961 22.484 1 94.56 133 ILE B O 1
ATOM 5012 N N . ASP B 1 134 ? 6.961 15.977 21.453 1 93.88 134 ASP B N 1
ATOM 5013 C CA . ASP B 1 134 ? 6.914 15.445 20.109 1 93.88 134 ASP B CA 1
ATOM 5014 C C . ASP B 1 134 ? 7.59 16.391 19.109 1 93.88 134 ASP B C 1
ATOM 5016 O O . ASP B 1 134 ? 7.645 17.594 19.344 1 93.88 134 ASP B O 1
ATOM 5020 N N . SER B 1 135 ? 8.055 15.805 18.016 1 95.19 135 SER B N 1
ATOM 5021 C CA . SER B 1 135 ? 8.742 16.594 17 1 95.19 135 SER B CA 1
ATOM 5022 C C . SER B 1 135 ? 7.766 17.516 16.266 1 95.19 135 SER B C 1
ATOM 5024 O O . SER B 1 135 ? 8.18 18.391 15.508 1 95.19 135 SER B O 1
ATOM 5026 N N . TYR B 1 136 ? 6.477 17.375 16.594 1 93.44 136 TYR B N 1
ATOM 5027 C CA . TYR B 1 136 ? 5.395 18.172 16.031 1 93.44 136 TYR B CA 1
ATOM 5028 C C . TYR B 1 136 ? 5.562 19.656 16.375 1 93.44 136 TYR B C 1
ATOM 5030 O O . TYR B 1 136 ? 5.293 20.516 15.539 1 93.44 136 TYR B O 1
ATOM 5038 N N . PHE B 1 137 ? 6.105 19.953 17.453 1 96.81 137 PHE B N 1
ATOM 5039 C CA . PHE B 1 137 ? 6.027 21.297 18.031 1 96.81 137 PHE B CA 1
ATOM 5040 C C . PHE B 1 137 ? 7.316 22.062 17.781 1 96.81 137 PHE B C 1
ATOM 5042 O O . PHE B 1 137 ? 8.359 21.469 17.5 1 96.81 137 PHE B O 1
ATOM 5049 N N . SER B 1 138 ? 7.32 23.359 17.906 1 98.44 138 SER B N 1
ATOM 5050 C CA . SER B 1 138 ? 8.336 24.281 17.391 1 98.44 138 SER B CA 1
ATOM 5051 C C . SER B 1 138 ? 9.625 24.188 18.203 1 98.44 138 SER B C 1
ATOM 5053 O O . SER B 1 138 ? 10.719 24.328 17.641 1 98.44 138 SER B O 1
ATOM 5055 N N . GLY B 1 139 ? 9.492 23.984 19.484 1 98.38 139 GLY B N 1
ATOM 5056 C CA . GLY B 1 139 ? 10.641 24.094 20.375 1 98.38 139 GLY B CA 1
ATOM 5057 C C . GLY B 1 139 ? 11.805 23.203 19.969 1 98.38 139 GLY B C 1
ATOM 5058 O O . GLY B 1 139 ? 12.945 23.656 19.875 1 98.38 139 GLY B O 1
ATOM 5059 N N . THR B 1 140 ? 11.516 21.969 19.703 1 98 140 THR B N 1
ATOM 5060 C CA . THR B 1 140 ? 12.562 21.016 19.359 1 98 140 THR B CA 1
ATOM 5061 C C . THR B 1 140 ? 13.18 21.344 18.016 1 98 140 THR B C 1
ATOM 5063 O O . THR B 1 140 ? 14.352 21.062 17.766 1 98 140 THR B O 1
ATOM 5066 N N . LYS B 1 141 ? 12.398 21.938 17.125 1 98.44 141 LYS B N 1
ATOM 5067 C CA . LYS B 1 141 ? 12.883 22.359 15.82 1 98.44 141 LYS B CA 1
ATOM 5068 C C . LYS B 1 141 ? 13.836 23.547 15.938 1 98.44 141 LYS B C 1
ATOM 5070 O O . LYS B 1 141 ? 14.836 23.609 15.227 1 98.44 141 LYS B O 1
ATOM 5075 N N . VAL B 1 142 ? 13.516 24.453 16.797 1 98.69 142 VAL B N 1
ATOM 5076 C CA . VAL B 1 142 ? 14.383 25.609 17.047 1 98.69 142 VAL B CA 1
ATOM 5077 C C . VAL B 1 142 ? 15.727 25.125 17.594 1 98.69 142 VAL B C 1
ATOM 5079 O O . VAL B 1 142 ? 16.781 25.562 17.141 1 98.69 142 VAL B O 1
ATOM 5082 N N . LYS B 1 143 ? 15.625 24.25 18.547 1 98.56 143 LYS B N 1
ATOM 5083 C CA . LYS B 1 143 ? 16.859 23.672 19.094 1 98.56 143 LYS B CA 1
ATOM 5084 C C . LYS B 1 143 ? 17.688 23.031 17.984 1 98.56 143 LYS B C 1
ATOM 5086 O O . LYS B 1 143 ? 18.906 23.188 17.953 1 98.56 143 LYS B O 1
ATOM 5091 N N . TRP B 1 144 ? 17.031 22.266 17.172 1 98.5 144 TRP B N 1
ATOM 5092 C CA . TRP B 1 144 ? 17.734 21.578 16.094 1 98.5 144 TRP B CA 1
ATOM 5093 C C . TRP B 1 144 ? 18.469 22.578 15.203 1 98.5 144 TRP B C 1
ATOM 5095 O O . TRP B 1 144 ? 19.625 22.375 14.852 1 98.5 144 TRP B O 1
ATOM 5105 N N . ILE B 1 145 ? 17.812 23.688 14.805 1 98.62 145 ILE B N 1
ATOM 5106 C CA . ILE B 1 145 ? 18.422 24.703 13.945 1 98.62 145 ILE B CA 1
ATOM 5107 C C . ILE B 1 145 ? 19.641 25.297 14.633 1 98.62 145 ILE B C 1
ATOM 5109 O O . ILE B 1 145 ? 20.703 25.422 14.016 1 98.62 145 ILE B O 1
ATOM 5113 N N . LEU B 1 146 ? 19.516 25.609 15.883 1 98.56 146 LEU B N 1
ATOM 5114 C CA . LEU B 1 146 ? 20.609 26.219 16.625 1 98.56 146 LEU B CA 1
ATOM 5115 C C . LEU B 1 146 ? 21.797 25.266 16.75 1 98.56 146 LEU B C 1
ATOM 5117 O O . LEU B 1 146 ? 22.953 25.703 16.719 1 98.56 146 LEU B O 1
ATOM 5121 N N . ASP B 1 147 ? 21.516 24 16.859 1 98.19 147 ASP B N 1
ATOM 5122 C CA . ASP B 1 147 ? 22.547 23 17.094 1 98.19 147 ASP B CA 1
ATOM 5123 C C . ASP B 1 147 ? 23.188 22.547 15.781 1 98.19 147 ASP B C 1
ATOM 5125 O O . ASP B 1 147 ? 24.328 22.094 15.773 1 98.19 147 ASP B O 1
ATOM 5129 N N . ASN B 1 148 ? 22.484 22.656 14.664 1 97.94 148 ASN B N 1
ATOM 5130 C CA . ASN B 1 148 ? 22.953 21.984 13.453 1 97.94 148 ASN B CA 1
ATOM 5131 C C . ASN B 1 148 ? 23.359 23 12.383 1 97.94 148 ASN B C 1
ATOM 5133 O O . ASN B 1 148 ? 24.047 22.641 11.422 1 97.94 148 ASN B O 1
ATOM 5137 N N . VAL B 1 149 ? 22.906 24.25 12.484 1 97.56 149 VAL B N 1
ATOM 5138 C CA . VAL B 1 149 ? 23.328 25.297 11.547 1 97.56 149 VAL B CA 1
ATOM 5139 C C . VAL B 1 149 ? 24.578 25.984 12.07 1 97.56 149 VAL B C 1
ATOM 5141 O O . VAL B 1 149 ? 24.594 26.516 13.188 1 97.56 149 VAL B O 1
ATOM 5144 N N . GLU B 1 150 ? 25.594 26 11.188 1 97.69 150 GLU B N 1
ATOM 5145 C CA . GLU B 1 150 ? 26.891 26.531 11.609 1 97.69 150 GLU B CA 1
ATOM 5146 C C . GLU B 1 150 ? 26.766 27.969 12.102 1 97.69 150 GLU B C 1
ATOM 5148 O O . GLU B 1 150 ? 26.203 28.812 11.406 1 97.69 150 GLU B O 1
ATOM 5153 N N . GLY B 1 151 ? 27.156 28.266 13.367 1 97.62 151 GLY B N 1
ATOM 5154 C CA . GLY B 1 151 ? 27.219 29.594 13.93 1 97.62 151 GLY B CA 1
ATOM 5155 C C . GLY B 1 151 ? 25.906 30.062 14.523 1 97.62 151 GLY B C 1
ATOM 5156 O O . GLY B 1 151 ? 25.859 31.094 15.195 1 97.62 151 GLY B O 1
ATOM 5157 N N . ALA B 1 152 ? 24.891 29.359 14.398 1 97.94 152 ALA B N 1
ATOM 5158 C CA . ALA B 1 152 ? 23.562 29.797 14.82 1 97.94 152 ALA B CA 1
ATOM 5159 C C . ALA B 1 152 ? 23.469 29.891 16.344 1 97.94 152 ALA B C 1
ATOM 5161 O O . ALA B 1 152 ? 22.922 30.859 16.875 1 97.94 152 ALA B O 1
ATOM 5162 N N . ARG B 1 153 ? 24.016 28.906 17.016 1 98.06 153 ARG B N 1
ATOM 5163 C CA . ARG B 1 153 ? 23.953 28.891 18.484 1 98.06 153 ARG B CA 1
ATOM 5164 C C . ARG B 1 153 ? 24.656 30.125 19.047 1 98.06 153 ARG B C 1
ATOM 5166 O O . ARG B 1 153 ? 24.078 30.812 19.906 1 98.06 153 ARG B O 1
ATOM 5173 N N . ALA B 1 154 ? 25.797 30.391 18.594 1 97.88 154 ALA B N 1
ATOM 5174 C CA . ALA B 1 154 ? 26.562 31.547 19.078 1 97.88 154 ALA B CA 1
ATOM 5175 C C . ALA B 1 154 ? 25.828 32.844 18.781 1 97.88 154 ALA B C 1
ATOM 5177 O O . ALA B 1 154 ? 25.766 33.75 19.641 1 97.88 154 ALA B O 1
ATOM 5178 N N . LYS B 1 155 ? 25.281 33 17.641 1 98 155 LYS B N 1
ATOM 5179 C CA . LYS B 1 155 ? 24.516 34.188 17.25 1 98 155 LYS B CA 1
ATOM 5180 C C . LYS B 1 155 ? 23.281 34.375 18.125 1 98 155 LYS B C 1
ATOM 5182 O O . LYS B 1 155 ? 22.938 35.5 18.516 1 98 155 LYS B O 1
ATOM 5187 N N . ALA B 1 156 ? 22.625 33.312 18.406 1 98.19 156 ALA B N 1
ATOM 5188 C CA . ALA B 1 156 ? 21.422 33.344 19.25 1 98.19 156 ALA B CA 1
ATOM 5189 C C . ALA B 1 156 ? 21.766 33.781 20.672 1 98.19 156 ALA B C 1
ATOM 5191 O O . ALA B 1 156 ? 21.047 34.594 21.266 1 98.19 156 ALA B O 1
ATOM 5192 N N . GLU B 1 157 ? 22.812 33.281 21.188 1 97.5 157 GLU B N 1
ATOM 5193 C CA . GLU B 1 157 ? 23.25 33.625 22.531 1 97.5 157 GLU B CA 1
ATOM 5194 C C . GLU B 1 157 ? 23.641 35.094 22.641 1 97.5 157 GLU B C 1
ATOM 5196 O O . GLU B 1 157 ? 23.531 35.688 23.703 1 97.5 157 GLU B O 1
ATOM 5201 N N . LYS B 1 158 ? 24.016 35.625 21.5 1 97.5 158 LYS B N 1
ATOM 5202 C CA . LYS B 1 158 ? 24.375 37.062 21.438 1 97.5 158 LYS B CA 1
ATOM 5203 C C . LYS B 1 158 ? 23.141 37.906 21.219 1 97.5 158 LYS B C 1
ATOM 5205 O O . LYS B 1 158 ? 23.234 39.156 21.172 1 97.5 158 LYS B O 1
ATOM 5210 N N . GLY B 1 159 ? 22.062 37.312 21.062 1 97.44 159 GLY B N 1
ATOM 5211 C CA . GLY B 1 159 ? 20.828 38.062 20.875 1 97.44 159 GLY B CA 1
ATOM 5212 C C . GLY B 1 159 ? 20.625 38.562 19.453 1 97.44 159 GLY B C 1
ATOM 5213 O O . GLY B 1 159 ? 19.891 39.5 19.203 1 97.44 159 GLY B O 1
ATOM 5214 N N . GLU B 1 160 ? 21.188 37.844 18.516 1 98.12 160 GLU B N 1
ATOM 5215 C CA . GLU B 1 160 ? 21.172 38.344 17.141 1 98.12 160 GLU B CA 1
ATOM 5216 C C . GLU B 1 160 ? 20.141 37.562 16.297 1 98.12 160 GLU B C 1
ATOM 5218 O O . GLU B 1 160 ? 19.844 37.969 15.172 1 98.12 160 GLU B O 1
ATOM 5223 N N . LEU B 1 161 ? 19.594 36.531 16.859 1 98.62 161 LEU B N 1
ATOM 5224 C CA . LEU B 1 161 ? 18.625 35.719 16.125 1 98.62 161 LEU B CA 1
ATOM 5225 C C . LEU B 1 161 ? 17.234 35.844 16.734 1 98.62 161 LEU B C 1
ATOM 5227 O O . LEU B 1 161 ? 17.094 35.938 17.953 1 98.62 161 LEU B O 1
ATOM 5231 N N . LEU B 1 162 ? 16.25 35.844 15.867 1 98.75 162 LEU B N 1
ATOM 5232 C CA . LEU B 1 162 ? 14.844 35.812 16.234 1 98.75 162 LEU B CA 1
ATOM 5233 C C . LEU B 1 162 ? 14.211 34.5 15.797 1 98.75 162 LEU B C 1
ATOM 5235 O O . LEU B 1 162 ? 14.625 33.906 14.797 1 98.75 162 LEU B O 1
ATOM 5239 N N . PHE B 1 163 ? 13.32 34.094 16.656 1 98.5 163 PHE B N 1
ATOM 5240 C CA . PHE B 1 163 ? 12.461 32.969 16.297 1 98.5 163 PHE B CA 1
ATOM 5241 C C . PHE B 1 163 ? 11.031 33.438 16.062 1 98.5 163 PHE B C 1
ATOM 5243 O O . PHE B 1 163 ? 10.57 34.375 16.703 1 98.5 163 PHE B O 1
ATOM 5250 N N . GLY B 1 164 ? 10.344 32.719 15.18 1 98.38 164 GLY B N 1
ATOM 5251 C CA . GLY B 1 164 ? 8.906 32.844 15.062 1 98.38 164 GLY B CA 1
ATOM 5252 C C . GLY B 1 164 ? 8.2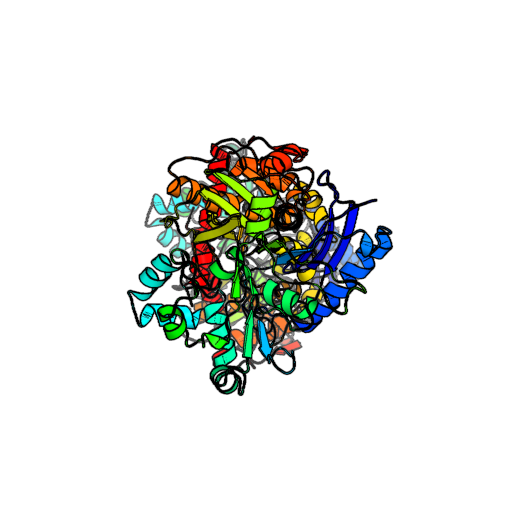81 31.703 14.258 1 98.38 164 GLY B C 1
ATOM 5253 O O . GLY B 1 164 ? 8.953 31.062 13.453 1 98.38 164 GLY B O 1
ATOM 5254 N N . ASN B 1 165 ? 7 31.438 14.602 1 98.19 165 ASN B N 1
ATOM 5255 C CA . ASN B 1 165 ? 6.195 30.688 13.641 1 98.19 165 ASN B CA 1
ATOM 5256 C C . ASN B 1 165 ? 5.91 31.516 12.391 1 98.19 165 ASN B C 1
ATOM 5258 O O . ASN B 1 165 ? 6.453 32.594 12.219 1 98.19 165 ASN B O 1
ATOM 5262 N N . VAL B 1 166 ? 5.176 30.984 11.516 1 98.62 166 VAL B N 1
ATOM 5263 C CA . VAL B 1 166 ? 4.992 31.594 10.211 1 98.62 166 VAL B CA 1
ATOM 5264 C C . VAL B 1 166 ? 4.301 32.938 10.367 1 98.62 166 VAL B C 1
ATOM 5266 O O . VAL B 1 166 ? 4.617 33.906 9.648 1 98.62 166 VAL B O 1
ATOM 5269 N N . ASP B 1 167 ? 3.363 33.062 11.305 1 98.56 167 ASP B N 1
ATOM 5270 C CA . ASP B 1 167 ? 2.684 34.344 11.547 1 98.56 167 ASP B CA 1
ATOM 5271 C C . ASP B 1 167 ? 3.68 35.438 11.922 1 98.56 167 ASP B C 1
ATOM 5273 O O . ASP B 1 167 ? 3.621 36.562 11.383 1 98.56 167 ASP B O 1
ATOM 5277 N N . THR B 1 168 ? 4.602 35.125 12.812 1 98.62 168 THR B N 1
ATOM 5278 C CA . THR B 1 168 ? 5.594 36.062 13.289 1 98.62 168 THR B CA 1
ATOM 5279 C C . THR B 1 168 ? 6.492 36.531 12.148 1 98.62 168 THR B C 1
ATOM 5281 O O . THR B 1 168 ? 6.793 37.719 12.039 1 98.62 168 THR B O 1
ATOM 5284 N N . TRP B 1 169 ? 6.895 35.594 11.344 1 98.56 169 TRP B N 1
ATOM 5285 C CA . TRP B 1 169 ? 7.75 35.875 10.203 1 98.56 169 TRP B CA 1
ATOM 5286 C C . TRP B 1 169 ? 7.051 36.844 9.234 1 98.56 169 TRP B C 1
ATOM 5288 O O . TRP B 1 169 ? 7.637 37.844 8.805 1 98.56 169 TRP B O 1
ATOM 5298 N N . ILE B 1 170 ? 5.824 36.562 8.945 1 97.69 170 ILE B N 1
ATOM 5299 C CA . ILE B 1 170 ? 5.074 37.375 7.984 1 97.69 170 ILE B CA 1
ATOM 5300 C C . ILE B 1 170 ? 4.801 38.75 8.578 1 97.69 170 ILE B C 1
ATOM 5302 O O . ILE B 1 170 ? 4.879 39.781 7.875 1 97.69 170 ILE B O 1
ATOM 5306 N N . MET B 1 171 ? 4.438 38.75 9.812 1 97.38 171 MET B N 1
ATOM 5307 C CA . MET B 1 171 ? 4.219 40.031 10.492 1 97.38 171 MET B CA 1
ATOM 5308 C C . MET B 1 171 ? 5.488 40.875 10.477 1 97.38 171 MET B C 1
ATOM 5310 O O . MET B 1 171 ? 5.426 42.094 10.258 1 97.38 171 MET B O 1
ATOM 5314 N N . TRP B 1 172 ? 6.633 40.219 10.773 1 97.81 172 TRP B N 1
ATOM 5315 C CA . TRP B 1 172 ? 7.93 40.906 10.742 1 97.81 172 TRP B CA 1
ATOM 5316 C C . TRP B 1 172 ? 8.188 41.531 9.375 1 97.81 172 TRP B C 1
ATOM 5318 O O . TRP B 1 172 ? 8.617 42.656 9.273 1 97.81 172 TRP B O 1
ATOM 5328 N N . LYS B 1 173 ? 7.902 40.781 8.359 1 97.12 173 LYS B N 1
ATOM 5329 C CA . LYS B 1 173 ? 8.117 41.25 6.988 1 97.12 173 LYS B CA 1
ATOM 5330 C C . LYS B 1 173 ? 7.129 42.344 6.621 1 97.12 173 LYS B C 1
ATOM 5332 O O . LYS B 1 173 ? 7.508 43.375 6.016 1 97.12 173 LYS B O 1
ATOM 5337 N N . LEU B 1 174 ? 5.871 42.188 7.008 1 97.25 174 LEU B N 1
ATOM 5338 C CA . LEU B 1 174 ? 4.812 43.125 6.684 1 97.25 174 LEU B CA 1
ATOM 5339 C C . LEU B 1 174 ? 5.078 44.469 7.336 1 97.25 174 LEU B C 1
ATOM 5341 O O . LEU B 1 174 ? 4.664 45.531 6.812 1 97.25 174 LEU B O 1
ATOM 5345 N N . THR B 1 175 ? 5.77 44.5 8.445 1 97.06 175 THR B N 1
ATOM 5346 C CA . THR B 1 175 ? 5.973 45.719 9.211 1 97.06 175 THR B CA 1
ATOM 5347 C C . THR B 1 175 ? 7.375 46.281 8.984 1 97.06 175 THR B C 1
ATOM 5349 O O . THR B 1 175 ? 7.789 47.219 9.648 1 97.06 175 THR B O 1
ATOM 5352 N N . GLY B 1 176 ? 8.117 45.625 8.125 1 95.31 176 GLY B N 1
ATOM 5353 C CA . GLY B 1 176 ? 9.461 46.094 7.828 1 95.31 176 GLY B CA 1
ATOM 5354 C C . GLY B 1 176 ? 10.438 45.875 8.969 1 95.31 176 GLY B C 1
ATOM 5355 O O . GLY B 1 176 ? 11.32 46.688 9.211 1 95.31 176 GLY B O 1
ATOM 5356 N N . GLY B 1 177 ? 10.172 44.906 9.734 1 96 177 GLY B N 1
ATOM 5357 C CA . GLY B 1 177 ? 11.078 44.531 10.805 1 96 177 GLY B CA 1
ATOM 5358 C C . GLY B 1 177 ? 10.773 45.25 12.109 1 96 177 GLY B C 1
ATOM 5359 O O . GLY B 1 177 ? 11.547 45.156 13.07 1 96 177 GLY B O 1
ATOM 5360 N N . LYS B 1 178 ? 9.656 45.812 12.188 1 95.88 178 LYS B N 1
ATOM 5361 C CA . LYS B 1 178 ? 9.344 46.625 13.375 1 95.88 178 LYS B CA 1
ATOM 5362 C C . LYS B 1 178 ? 8.609 45.781 14.422 1 95.88 178 LYS B C 1
ATOM 5364 O O . LYS B 1 178 ? 8.656 46.062 15.609 1 95.88 178 LYS B O 1
ATOM 5369 N N . THR B 1 179 ? 7.902 44.812 13.977 1 97.25 179 THR B N 1
ATOM 5370 C CA . THR B 1 179 ? 7.094 44.031 14.898 1 97.25 179 THR B CA 1
ATOM 5371 C C . THR B 1 179 ? 7.594 42.594 14.953 1 97.25 179 THR B C 1
ATOM 5373 O O . THR B 1 179 ? 7.629 41.875 13.93 1 97.25 179 THR B O 1
ATOM 5376 N N . HIS B 1 180 ? 8.07 42.156 16.062 1 98.38 180 HIS B N 1
ATOM 5377 C CA . HIS B 1 180 ? 8.344 40.781 16.406 1 98.38 180 HIS B CA 1
ATOM 5378 C C . HIS B 1 180 ? 7.359 40.281 17.469 1 98.38 180 HIS B C 1
ATOM 5380 O O . HIS B 1 180 ? 7.625 40.375 18.672 1 98.38 180 HIS B O 1
ATOM 5386 N N . ALA B 1 181 ? 6.203 39.781 16.984 1 98.44 181 ALA B N 1
ATOM 5387 C CA . ALA B 1 181 ? 5.109 39.438 17.891 1 98.44 181 ALA B CA 1
ATOM 5388 C C . ALA B 1 181 ? 4.348 38.219 17.375 1 98.44 181 ALA B C 1
ATOM 5390 O O . ALA B 1 181 ? 4.523 37.812 16.234 1 98.44 181 ALA B O 1
ATOM 5391 N N . THR B 1 182 ? 3.629 37.625 18.188 1 98.56 182 THR B N 1
ATOM 5392 C CA . THR B 1 182 ? 2.723 36.5 17.906 1 98.56 182 THR B CA 1
ATOM 5393 C C . THR B 1 182 ? 1.509 36.562 18.828 1 98.56 182 THR B C 1
ATOM 5395 O O . THR B 1 182 ? 1.378 37.469 19.641 1 98.56 182 THR B O 1
ATOM 5398 N N . ASP B 1 183 ? 0.526 35.719 18.578 1 98.62 183 ASP B N 1
ATOM 5399 C CA . ASP B 1 183 ? -0.636 35.688 19.469 1 98.62 183 ASP B CA 1
ATOM 5400 C C . ASP B 1 183 ? -0.604 34.469 20.375 1 98.62 183 ASP B C 1
ATOM 5402 O O . ASP B 1 183 ? 0.295 33.656 20.281 1 98.62 183 ASP B O 1
ATOM 5406 N N . TYR B 1 184 ? -1.521 34.344 21.297 1 98.38 184 TYR B N 1
ATOM 5407 C CA . TYR B 1 184 ? -1.605 33.25 22.266 1 98.38 184 TYR B CA 1
ATOM 5408 C C . TYR B 1 184 ? -1.748 31.922 21.578 1 98.38 184 TYR B C 1
ATOM 5410 O O . TYR B 1 184 ? -1.158 30.922 22 1 98.38 184 TYR B O 1
ATOM 5418 N N . SER B 1 185 ? -2.564 31.859 20.531 1 98.31 185 SER B N 1
ATOM 5419 C CA . SER B 1 185 ? -2.854 30.594 19.875 1 98.31 185 SER B CA 1
ATOM 5420 C C . SER B 1 185 ? -1.594 29.984 19.266 1 98.31 185 SER B C 1
ATOM 5422 O O . SER B 1 185 ? -1.33 28.797 19.422 1 98.31 185 SER B O 1
ATOM 5424 N N . ASN B 1 186 ? -0.782 30.75 18.594 1 98.56 186 ASN B N 1
ATOM 5425 C CA . ASN B 1 186 ? 0.467 30.281 18 1 98.56 186 ASN B CA 1
ATOM 5426 C C . ASN B 1 186 ? 1.504 29.953 19.078 1 98.56 186 ASN B C 1
ATOM 5428 O O . ASN B 1 186 ? 2.188 28.938 19 1 98.56 186 ASN B O 1
ATOM 5432 N N . ALA B 1 187 ? 1.611 30.797 20.031 1 98.69 187 ALA B N 1
ATOM 5433 C CA . ALA B 1 187 ? 2.576 30.594 21.109 1 98.69 187 ALA B CA 1
ATOM 5434 C C . ALA B 1 187 ? 2.311 29.281 21.844 1 98.69 187 ALA B C 1
ATOM 5436 O O . ALA B 1 187 ? 3.248 28.562 22.219 1 98.69 187 ALA B O 1
ATOM 5437 N N . SER B 1 188 ? 1.076 28.969 22.016 1 98.44 188 SER B N 1
ATOM 5438 C CA . SER B 1 188 ? 0.68 27.812 22.812 1 98.44 188 SER B CA 1
ATOM 5439 C C . SER B 1 188 ? 1.087 26.516 22.125 1 98.44 188 SER B C 1
ATOM 5441 O O . SER B 1 188 ? 1.099 25.453 22.75 1 98.44 188 SER B O 1
ATOM 5443 N N . ARG B 1 189 ? 1.526 26.594 20.891 1 97.81 189 ARG B N 1
ATOM 5444 C CA . ARG B 1 189 ? 1.85 25.391 20.125 1 97.81 189 ARG B CA 1
ATOM 5445 C C . ARG B 1 189 ? 3.359 25.172 20.047 1 97.81 189 ARG B C 1
ATOM 5447 O O . ARG B 1 189 ? 3.828 24.234 19.406 1 97.81 189 ARG B O 1
ATOM 5454 N N . THR B 1 190 ? 4.184 25.922 20.75 1 98.44 190 THR B N 1
ATOM 5455 C CA . THR B 1 190 ? 5.629 25.969 20.547 1 98.44 190 THR B CA 1
ATOM 5456 C C . THR B 1 190 ? 6.328 24.984 21.484 1 98.44 190 THR B C 1
ATOM 5458 O O . THR B 1 190 ? 7.512 24.688 21.297 1 98.44 190 THR B O 1
ATOM 5461 N N . LEU B 1 191 ? 5.652 24.484 22.469 1 97.88 191 LEU B N 1
ATOM 5462 C CA . LEU B 1 191 ? 6.238 23.656 23.531 1 97.88 191 LEU B CA 1
ATOM 5463 C C . LEU B 1 191 ? 7.02 24.516 24.516 1 97.88 191 LEU B C 1
ATOM 5465 O O . LEU B 1 191 ? 7.617 23.984 25.453 1 97.88 191 LEU B O 1
ATOM 5469 N N . MET B 1 192 ? 7.047 25.812 24.344 1 98.44 192 MET B N 1
ATOM 5470 C CA . MET B 1 192 ? 7.875 26.703 25.172 1 98.44 192 MET B CA 1
ATOM 5471 C C . MET B 1 192 ? 7.012 27.688 25.953 1 98.44 192 MET B C 1
ATOM 5473 O O . MET B 1 192 ? 7.523 28.453 26.766 1 98.44 192 MET B O 1
ATOM 5477 N N . TYR B 1 193 ? 5.734 27.688 25.719 1 98.69 193 TYR B N 1
ATOM 5478 C CA . TYR B 1 193 ? 4.824 28.672 26.281 1 98.69 193 TYR B CA 1
ATOM 5479 C C . TYR B 1 193 ? 3.938 28.047 27.359 1 98.69 193 TYR B C 1
ATOM 5481 O O . TYR B 1 193 ? 3.318 27.016 27.125 1 98.69 193 TYR B O 1
ATOM 5489 N N . ASN B 1 194 ? 3.898 28.641 28.531 1 98.62 194 ASN B N 1
ATOM 5490 C CA . ASN B 1 194 ? 3.008 28.219 29.609 1 98.62 194 ASN B CA 1
ATOM 5491 C C . ASN B 1 194 ? 1.592 28.75 29.406 1 98.62 194 ASN B C 1
ATOM 5493 O O . ASN B 1 194 ? 1.362 29.953 29.469 1 98.62 194 ASN B O 1
ATOM 5497 N N . ILE B 1 195 ? 0.659 27.891 29.219 1 97.75 195 ILE B N 1
ATOM 5498 C CA . ILE B 1 195 ? -0.668 28.297 28.766 1 97.75 195 ILE B CA 1
ATOM 5499 C C . ILE B 1 195 ? -1.497 28.75 29.969 1 97.75 195 ILE B C 1
ATOM 5501 O O . ILE B 1 195 ? -2.578 29.328 29.797 1 97.75 195 ILE B O 1
ATOM 5505 N N . HIS B 1 196 ? -0.959 28.547 31.172 1 96.81 196 HIS B N 1
ATOM 5506 C CA . HIS B 1 196 ? -1.64 28.984 32.375 1 96.81 196 HIS B CA 1
ATOM 5507 C C . HIS B 1 196 ? -1.204 30.391 32.781 1 96.81 196 HIS B C 1
ATOM 5509 O O . HIS B 1 196 ? -2.045 31.25 33.062 1 96.81 196 HIS B O 1
ATOM 5515 N N . ASP B 1 197 ? 0.13 30.609 32.781 1 96.19 197 ASP B N 1
ATOM 5516 C CA . ASP B 1 197 ? 0.698 31.891 33.188 1 96.19 197 ASP B CA 1
ATOM 5517 C C . ASP B 1 197 ? 0.722 32.875 32 1 96.19 197 ASP B C 1
ATOM 5519 O O . ASP B 1 197 ? 0.922 34.062 32.188 1 96.19 197 ASP B O 1
ATOM 5523 N N . LEU B 1 198 ? 0.534 32.375 30.812 1 97.44 198 LEU B N 1
ATOM 5524 C CA . LEU B 1 198 ? 0.552 33.156 29.594 1 97.44 198 LEU B CA 1
ATOM 5525 C C . LEU B 1 198 ? 1.888 33.875 29.422 1 97.44 198 LEU B C 1
ATOM 5527 O O . LEU B 1 198 ? 1.923 35.094 29.172 1 97.44 198 LEU B O 1
ATOM 5531 N N . LYS B 1 199 ? 2.979 33.125 29.609 1 97.75 199 LYS B N 1
ATOM 5532 C CA . LYS B 1 199 ? 4.344 33.625 29.422 1 97.75 199 LYS B CA 1
ATOM 5533 C C . LYS B 1 199 ? 5.238 32.5 28.859 1 97.75 199 LYS B C 1
ATOM 5535 O O . LYS B 1 199 ? 4.934 31.312 29.016 1 97.75 199 LYS B O 1
ATOM 5540 N N . TRP B 1 200 ? 6.281 32.938 28.203 1 98.62 200 TRP B N 1
ATOM 5541 C CA . TRP B 1 200 ? 7.316 31.984 27.859 1 98.62 200 TRP B CA 1
ATOM 5542 C C . TRP B 1 200 ? 7.91 31.344 29.109 1 98.62 200 TRP B C 1
ATOM 5544 O O . TRP B 1 200 ? 8.258 32.062 30.062 1 98.62 200 TRP B O 1
ATOM 5554 N N . ASP B 1 201 ? 8.023 30.031 29.109 1 98.56 201 ASP B N 1
ATOM 5555 C CA . ASP B 1 201 ? 8.414 29.312 30.328 1 98.56 201 ASP B CA 1
ATOM 5556 C C . ASP B 1 201 ? 9.93 29.172 30.422 1 98.56 201 ASP B C 1
ATOM 5558 O O . ASP B 1 201 ? 10.539 28.453 29.609 1 98.56 201 ASP B O 1
ATOM 5562 N N . GLU B 1 202 ? 10.508 29.688 31.422 1 97.88 202 GLU B N 1
ATOM 5563 C CA . GLU B 1 202 ? 11.953 29.719 31.562 1 97.88 202 GLU B CA 1
ATOM 5564 C C . GLU B 1 202 ? 12.531 28.312 31.719 1 97.88 202 GLU B C 1
ATOM 5566 O O . GLU B 1 202 ? 13.602 28.016 31.188 1 97.88 202 GLU B O 1
ATOM 5571 N N . GLU B 1 203 ? 11.867 27.484 32.438 1 97.44 203 GLU B N 1
ATOM 5572 C CA . GLU B 1 203 ? 12.328 26.125 32.625 1 97.44 203 GLU B CA 1
ATOM 5573 C C . GLU B 1 203 ? 12.359 25.359 31.297 1 97.44 203 GLU B C 1
ATOM 5575 O O . GLU B 1 203 ? 13.32 24.641 31.016 1 97.44 203 GLU B O 1
ATOM 5580 N N . LEU B 1 204 ? 11.289 25.516 30.578 1 97.81 204 LEU B N 1
ATOM 5581 C CA . LEU B 1 204 ? 11.211 24.812 29.297 1 97.81 204 LEU B CA 1
ATOM 5582 C C . LEU B 1 204 ? 12.25 25.359 28.312 1 97.81 204 LEU B C 1
ATOM 5584 O O . LEU B 1 204 ? 12.828 24.609 27.531 1 97.81 204 LEU B O 1
ATOM 5588 N N . LEU B 1 205 ? 12.484 26.641 28.344 1 98.5 205 LEU B N 1
ATOM 5589 C CA . LEU B 1 205 ? 13.516 27.25 27.516 1 98.5 205 LEU B CA 1
ATOM 5590 C C . LEU B 1 205 ? 14.891 26.688 27.875 1 98.5 205 LEU B C 1
ATOM 5592 O O . LEU B 1 205 ? 15.719 26.469 26.984 1 98.5 205 LEU B O 1
ATOM 5596 N N . LYS B 1 206 ? 15.102 26.422 29.125 1 97.62 206 LYS B N 1
ATOM 5597 C CA . LYS B 1 206 ? 16.375 25.859 29.562 1 97.62 206 LYS B CA 1
ATOM 5598 C C . LYS B 1 206 ? 16.531 24.422 29.078 1 97.62 206 LYS B C 1
ATOM 5600 O O . LYS B 1 206 ? 17.594 24.031 28.594 1 97.62 206 LYS B O 1
ATOM 5605 N N . VAL B 1 207 ? 15.477 23.688 29.219 1 96.88 207 VAL B N 1
ATOM 5606 C CA . VAL B 1 207 ? 15.492 22.297 28.781 1 96.88 207 VAL B CA 1
ATOM 5607 C C . VAL B 1 207 ? 15.836 22.219 27.297 1 96.88 207 VAL B C 1
ATOM 5609 O O . VAL B 1 207 ? 16.641 21.375 26.891 1 96.88 207 VAL B O 1
ATOM 5612 N N . LEU B 1 208 ? 15.289 23.141 26.5 1 97.56 208 LEU B N 1
ATOM 5613 C CA . LEU B 1 208 ? 15.461 23.125 25.047 1 97.56 208 LEU B CA 1
ATOM 5614 C C . LEU B 1 208 ? 16.672 23.953 24.625 1 97.56 208 LEU B C 1
ATOM 5616 O O . LEU B 1 208 ? 17.047 23.969 23.453 1 97.56 208 LEU B O 1
ATOM 5620 N N . ASN B 1 209 ? 17.266 24.594 25.562 1 97.62 209 ASN B N 1
ATOM 5621 C CA . ASN B 1 209 ? 18.422 25.453 25.312 1 97.62 209 ASN B CA 1
ATOM 5622 C C . ASN B 1 209 ? 18.109 26.516 24.25 1 97.62 209 ASN B C 1
ATOM 5624 O O . ASN B 1 209 ? 18.844 26.656 23.281 1 97.62 209 ASN B O 1
ATOM 5628 N N . VAL B 1 210 ? 17.016 27.203 24.422 1 98.44 210 VAL B N 1
ATOM 5629 C CA . VAL B 1 210 ? 16.594 28.281 23.531 1 98.44 210 VAL B CA 1
ATOM 5630 C C . VAL B 1 210 ? 16.656 29.609 24.297 1 98.44 210 VAL B C 1
ATOM 5632 O O . VAL B 1 210 ? 15.992 29.766 25.312 1 98.44 210 VAL B O 1
ATOM 5635 N N . PRO B 1 211 ? 17.422 30.547 23.812 1 98.38 211 PRO B N 1
ATOM 5636 C CA . PRO B 1 211 ? 17.484 31.844 24.516 1 98.38 211 PRO B CA 1
ATOM 5637 C C . PRO B 1 211 ? 16.156 32.594 24.469 1 98.38 211 PRO B C 1
ATOM 5639 O O . PRO B 1 211 ? 15.516 32.688 23.422 1 98.38 211 PRO B O 1
ATOM 5642 N N . ALA B 1 212 ? 15.766 33.219 25.547 1 97.94 212 ALA B N 1
ATOM 5643 C CA . ALA B 1 212 ? 14.523 33.969 25.656 1 97.94 212 ALA B CA 1
ATOM 5644 C C . ALA B 1 212 ? 14.516 35.156 24.688 1 97.94 212 ALA B C 1
ATOM 5646 O O . ALA B 1 212 ? 13.461 35.562 24.203 1 97.94 212 ALA B O 1
ATOM 5647 N N . SER B 1 213 ? 15.711 35.656 24.391 1 97.62 213 SER B N 1
ATOM 5648 C CA . SER B 1 213 ? 15.836 36.844 23.547 1 97.62 213 SER B CA 1
ATOM 5649 C C . SER B 1 213 ? 15.336 36.562 22.125 1 97.62 213 SER B C 1
ATOM 5651 O O . SER B 1 213 ? 15.086 37.5 21.359 1 97.62 213 SER B O 1
ATOM 5653 N N . MET B 1 214 ? 15.195 35.312 21.797 1 98.5 214 MET B N 1
ATOM 5654 C CA . MET B 1 214 ? 14.781 34.938 20.453 1 98.5 214 MET B CA 1
ATOM 5655 C C . MET B 1 214 ? 13.266 35 20.312 1 98.5 214 MET B C 1
ATOM 5657 O O . MET B 1 214 ? 12.734 34.969 19.188 1 98.5 214 MET B O 1
ATOM 5661 N N . LEU B 1 215 ? 12.547 35.094 21.406 1 98.75 215 LEU B N 1
ATOM 5662 C CA . LEU B 1 215 ? 11.117 34.781 21.391 1 98.75 215 LEU B CA 1
ATOM 5663 C C . LEU B 1 215 ? 10.289 36.031 21.156 1 98.75 215 LEU B C 1
ATOM 5665 O O . LEU B 1 215 ? 10.648 37.125 21.641 1 98.75 215 LEU B O 1
ATOM 5669 N N . PRO B 1 216 ? 9.234 35.969 20.375 1 98.69 216 PRO B N 1
ATOM 5670 C CA . PRO B 1 216 ? 8.383 37.125 20.109 1 98.69 216 PRO B CA 1
ATOM 5671 C C . PRO B 1 216 ? 7.52 37.531 21.297 1 98.69 216 PRO B C 1
ATOM 5673 O O . PRO B 1 216 ? 7.262 36.688 22.188 1 98.69 216 PRO B O 1
ATOM 5676 N N . LYS B 1 217 ? 7.094 38.781 21.25 1 98.38 217 LYS B N 1
ATOM 5677 C CA . LYS B 1 217 ? 6.09 39.219 22.203 1 98.38 217 LYS B CA 1
ATOM 5678 C C . LYS B 1 217 ? 4.738 38.562 21.922 1 98.38 217 LYS B C 1
ATOM 5680 O O . LYS B 1 217 ? 4.293 38.5 20.781 1 98.38 217 LYS B O 1
ATOM 5685 N N . VAL B 1 218 ? 4.125 38.031 23.016 1 98.38 218 VAL B N 1
ATOM 5686 C CA . VAL B 1 218 ? 2.865 37.312 22.844 1 98.38 218 VAL B CA 1
ATOM 5687 C C . VAL B 1 218 ? 1.698 38.219 23.234 1 98.38 218 VAL B C 1
ATOM 5689 O O . VAL B 1 218 ? 1.732 38.844 24.297 1 98.38 218 VAL B O 1
ATOM 5692 N N . GLN B 1 219 ? 0.734 38.281 22.359 1 96.81 219 GLN B N 1
ATOM 5693 C CA . GLN B 1 219 ? -0.416 39.156 22.578 1 96.81 219 GLN B CA 1
ATOM 5694 C C . GLN B 1 219 ? -1.725 38.406 22.328 1 96.81 219 GLN B C 1
ATOM 5696 O O . GLN B 1 219 ? -1.716 37.25 21.953 1 96.81 219 GLN B O 1
ATOM 5701 N N . GLU B 1 220 ? -2.865 39.094 22.656 1 97.81 220 GLU B N 1
ATOM 5702 C CA . GLU B 1 220 ? -4.188 38.562 22.359 1 97.81 220 GLU B CA 1
ATOM 5703 C C . GLU B 1 220 ? -4.395 38.406 20.859 1 97.81 220 GLU B C 1
ATOM 5705 O O . GLU B 1 220 ? -3.801 39.125 20.062 1 97.81 220 GLU B O 1
ATOM 5710 N N . SER B 1 221 ? -5.234 37.469 20.516 1 98.62 221 SER B N 1
ATOM 5711 C CA . SER B 1 221 ? -5.469 37.156 19.109 1 98.62 221 SER B CA 1
ATOM 5712 C C . SER B 1 221 ? -6.156 38.312 18.391 1 98.62 221 SER B C 1
ATOM 5714 O O . SER B 1 221 ? -6.008 38.469 17.172 1 98.62 221 SER B O 1
ATOM 5716 N N . SER B 1 222 ? -7.012 38.938 19.047 1 98.12 222 SER B N 1
ATOM 5717 C CA . SER B 1 222 ? -7.621 40.188 18.594 1 98.12 222 SER B CA 1
ATOM 5718 C C . SER B 1 222 ? -7.023 41.406 19.297 1 98.12 222 SER B C 1
ATOM 5720 O O . SER B 1 222 ? -7.414 41.719 20.422 1 98.12 222 SER B O 1
ATOM 5722 N N . GLY B 1 223 ? -6.047 41.969 18.672 1 94.75 223 GLY B N 1
ATOM 5723 C CA . GLY B 1 223 ? -5.309 43.094 19.281 1 94.75 223 GLY B CA 1
ATOM 5724 C C . GLY B 1 223 ? -4.484 43.875 18.266 1 94.75 223 GLY B C 1
ATOM 5725 O O . GLY B 1 223 ? -4.625 43.656 17.062 1 94.75 223 GLY B O 1
ATOM 5726 N N . GLN B 1 224 ? -3.668 44.781 18.766 1 96.06 224 GLN B N 1
ATOM 5727 C CA . GLN B 1 224 ? -2.842 45.625 17.922 1 96.06 224 GLN B CA 1
ATOM 5728 C C . GLN B 1 224 ? -1.424 45.094 17.797 1 96.06 224 GLN B C 1
ATOM 5730 O O . GLN B 1 224 ? -0.61 45.25 18.703 1 96.06 224 GLN B O 1
ATOM 5735 N N . PHE B 1 225 ? -1.08 44.594 16.656 1 97.69 225 PHE B N 1
ATOM 5736 C CA . PHE B 1 225 ? 0.225 43.969 16.469 1 97.69 225 PHE B CA 1
ATOM 5737 C C . PHE B 1 225 ? 1.194 44.938 15.797 1 97.69 225 PHE B C 1
ATOM 5739 O O . PHE B 1 225 ? 2.406 44.844 16 1 97.69 225 PHE B O 1
ATOM 5746 N N . GLY B 1 226 ? 0.669 45.781 14.945 1 97 226 GLY B N 1
ATOM 5747 C CA . GLY B 1 226 ? 1.475 46.719 14.188 1 97 226 GLY B CA 1
ATOM 5748 C C . GLY B 1 226 ? 0.787 47.219 12.93 1 97 226 GLY B C 1
ATOM 5749 O O . GLY B 1 226 ? -0.418 47 12.75 1 97 226 GLY B O 1
ATOM 5750 N N . VAL B 1 227 ? 1.562 47.969 12.109 1 97.56 227 VAL B N 1
ATOM 5751 C CA . VAL B 1 227 ? 1.04 48.469 10.859 1 97.56 227 VAL B CA 1
ATOM 5752 C C . VAL B 1 227 ? 1.975 48.094 9.711 1 97.56 227 VAL B C 1
ATOM 5754 O O . VAL B 1 227 ? 3.176 47.906 9.914 1 97.56 227 VAL B O 1
ATOM 5757 N N . THR B 1 228 ? 1.402 47.906 8.555 1 96.5 228 THR B N 1
ATOM 5758 C CA . THR B 1 228 ? 2.164 47.469 7.387 1 96.5 228 THR B CA 1
ATOM 5759 C C . THR B 1 228 ? 3.168 48.562 6.98 1 96.5 228 THR B C 1
ATOM 5761 O O . THR B 1 228 ? 2.99 49.719 7.297 1 96.5 228 THR B O 1
ATOM 5764 N N . ALA B 1 229 ? 4.23 47.875 6.387 1 88.94 229 ALA B N 1
ATOM 5765 C CA . ALA B 1 229 ? 5.266 48.688 5.766 1 88.94 229 ALA B CA 1
ATOM 5766 C C . ALA B 1 229 ? 5.566 48.219 4.348 1 88.94 229 ALA B C 1
ATOM 5768 O O . ALA B 1 229 ? 5.367 47.062 4.023 1 88.94 229 ALA B O 1
ATOM 5769 N N . LYS B 1 230 ? 5.707 48.938 3.336 1 80.81 230 LYS B N 1
ATOM 5770 C CA . LYS B 1 230 ? 6.332 48.75 2.031 1 80.81 230 LYS B CA 1
ATOM 5771 C C . LYS B 1 230 ? 5.344 48.188 1.021 1 80.81 230 LYS B C 1
ATOM 5773 O O . LYS B 1 230 ? 5.305 48.594 -0.132 1 80.81 230 LYS B O 1
ATOM 5778 N N . ILE B 1 231 ? 4.551 46.969 1.537 1 87.44 231 ILE B N 1
ATOM 5779 C CA . ILE B 1 231 ? 3.693 46.281 0.563 1 87.44 231 ILE B CA 1
ATOM 5780 C C . ILE B 1 231 ? 2.543 47.219 0.172 1 87.44 231 ILE B C 1
ATOM 5782 O O . ILE B 1 231 ? 2.027 47.125 -0.945 1 87.44 231 ILE B O 1
ATOM 5786 N N . PHE B 1 232 ? 2.174 48.062 1.077 1 91.94 232 PHE B N 1
ATOM 5787 C CA . PHE B 1 232 ? 1.121 49.031 0.862 1 91.94 232 PHE B CA 1
ATOM 5788 C C . PHE B 1 232 ? 1.682 50.469 0.929 1 91.94 232 PHE B C 1
ATOM 5790 O O . PHE B 1 232 ? 2.725 50.688 1.544 1 91.94 232 PHE B O 1
ATOM 5797 N N . LYS B 1 233 ? 1.011 51.375 0.23 1 91.69 233 LYS B N 1
ATOM 5798 C CA . LYS B 1 233 ? 1.404 52.781 0.285 1 91.69 233 LYS B CA 1
ATOM 5799 C C . LYS B 1 233 ? 0.922 53.438 1.575 1 91.69 233 LYS B C 1
ATOM 5801 O O . LYS B 1 233 ? 1.473 54.469 2.004 1 91.69 233 LYS B O 1
ATOM 5806 N N . ARG B 1 234 ? -0.016 52.906 2.15 1 93.25 234 ARG B N 1
ATOM 5807 C CA . ARG B 1 234 ? -0.517 53.406 3.426 1 93.25 234 ARG B CA 1
ATOM 5808 C C . ARG B 1 234 ? -0.31 52.375 4.539 1 93.25 234 ARG B C 1
ATOM 5810 O O . ARG B 1 234 ? -0.163 51.188 4.27 1 93.25 234 ARG B O 1
ATOM 5817 N N . GLU B 1 235 ? -0.355 52.938 5.766 1 96.06 235 GLU B N 1
ATOM 5818 C CA . GLU B 1 235 ? -0.276 52.062 6.934 1 96.06 235 GLU B CA 1
ATOM 5819 C C . GLU B 1 235 ? -1.619 51.375 7.211 1 96.06 235 GLU B C 1
ATOM 5821 O O . GLU B 1 235 ? -2.629 52.062 7.406 1 96.06 235 GLU B O 1
ATOM 5826 N N . ILE B 1 236 ? -1.688 50.156 7.148 1 97.56 236 ILE B N 1
ATOM 5827 C CA . ILE B 1 236 ? -2.873 49.375 7.492 1 97.56 236 ILE B CA 1
ATOM 5828 C C . ILE B 1 236 ? -2.619 48.594 8.781 1 97.56 236 ILE B C 1
ATOM 5830 O O . ILE B 1 236 ? -1.609 47.906 8.898 1 97.56 236 ILE B O 1
ATOM 5834 N N . PRO B 1 237 ? -3.465 48.688 9.766 1 98.06 237 PRO B N 1
ATOM 5835 C CA . PRO B 1 237 ? -3.225 48 11.031 1 98.06 237 PRO B CA 1
ATOM 5836 C C . PRO B 1 237 ? -3.367 46.5 10.914 1 98.06 237 PRO B C 1
ATOM 5838 O O . PRO B 1 237 ? -4.254 46 10.211 1 98.06 237 PRO B O 1
ATOM 5841 N N . ILE B 1 238 ? -2.455 45.75 11.492 1 98.5 238 ILE B N 1
ATOM 5842 C CA . ILE B 1 238 ? -2.57 44.312 11.711 1 98.5 238 ILE B CA 1
ATOM 5843 C C . ILE B 1 238 ? -3.178 44.062 13.086 1 98.5 238 ILE B C 1
ATOM 5845 O O . ILE B 1 238 ? -2.543 44.312 14.117 1 98.5 238 ILE B O 1
ATOM 5849 N N . THR B 1 239 ? -4.445 43.469 13.086 1 98.62 239 THR B N 1
ATOM 5850 C CA . THR B 1 239 ? -5.164 43.5 14.352 1 98.62 239 THR B CA 1
ATOM 5851 C C . THR B 1 239 ? -5.727 42.125 14.68 1 98.62 239 THR B C 1
ATOM 5853 O O . THR B 1 239 ? -6.426 41.938 15.68 1 98.62 239 THR B O 1
ATOM 5856 N N . GLY B 1 240 ? -5.496 41.156 13.891 1 98.56 240 GLY B N 1
ATOM 5857 C CA . GLY B 1 240 ? -5.883 39.781 14.125 1 98.56 240 GLY B CA 1
ATOM 5858 C C . GLY B 1 240 ? -4.77 38.781 13.828 1 98.56 240 GLY B C 1
ATOM 5859 O O . GLY B 1 240 ? -4.039 38.938 12.852 1 98.56 240 GLY B O 1
ATOM 5860 N N . ASP B 1 241 ? -4.598 37.844 14.688 1 98.75 241 ASP B N 1
ATOM 5861 C CA . ASP B 1 241 ? -3.602 36.781 14.516 1 98.75 241 ASP B CA 1
ATOM 5862 C C . ASP B 1 241 ? -4.027 35.5 15.227 1 98.75 241 ASP B C 1
ATOM 5864 O O . ASP B 1 241 ? -4.484 35.531 16.375 1 98.75 241 ASP B O 1
ATOM 5868 N N . ALA B 1 242 ? -4.047 34.406 14.555 1 98.69 242 ALA B N 1
ATOM 5869 C CA . ALA B 1 242 ? -4.355 33.125 15.148 1 98.69 242 ALA B CA 1
ATOM 5870 C C . ALA B 1 242 ? -3.848 31.969 14.266 1 98.69 242 ALA B C 1
ATOM 5872 O O . ALA B 1 242 ? -3.83 32.094 13.039 1 98.69 242 ALA B O 1
ATOM 5873 N N . GLY B 1 243 ? -3.395 30.922 14.914 1 98 243 GLY B N 1
ATOM 5874 C CA . GLY B 1 243 ? -3.088 29.734 14.125 1 98 243 GLY B CA 1
ATOM 5875 C C . GLY B 1 243 ? -4.266 29.234 13.312 1 98 243 GLY B C 1
ATOM 5876 O O . GLY B 1 243 ? -5.418 29.516 13.641 1 98 243 GLY B O 1
ATOM 5877 N N . ASP B 1 244 ? -3.988 28.469 12.258 1 96.06 244 ASP B N 1
ATOM 5878 C CA . ASP B 1 244 ? -5 28.125 11.266 1 96.06 244 ASP B CA 1
ATOM 5879 C C . ASP B 1 244 ? -6.156 27.359 11.906 1 96.06 244 ASP B C 1
ATOM 5881 O O . ASP B 1 244 ? -7.324 27.672 11.664 1 96.06 244 ASP B O 1
ATOM 5885 N N . GLN B 1 245 ? -5.891 26.453 12.781 1 95.69 245 GLN B N 1
ATOM 5886 C CA . GLN B 1 245 ? -6.969 25.656 13.336 1 95.69 245 GLN B CA 1
ATOM 5887 C C . GLN B 1 245 ? -7.77 26.438 14.367 1 95.69 245 GLN B C 1
ATOM 5889 O O . GLN B 1 245 ? -8.984 26.266 14.484 1 95.69 245 GLN B O 1
ATOM 5894 N N . GLN B 1 246 ? -7.07 27.266 15.195 1 97.69 246 GLN B N 1
ATOM 5895 C CA . GLN B 1 246 ? -7.766 28.172 16.109 1 97.69 246 GLN B CA 1
ATOM 5896 C C . GLN B 1 246 ? -8.602 29.188 15.336 1 97.69 246 GLN B C 1
ATOM 5898 O O . GLN B 1 246 ? -9.734 29.484 15.719 1 97.69 246 GLN B O 1
ATOM 5903 N N . ALA B 1 247 ? -8.008 29.656 14.242 1 97.44 247 ALA B N 1
ATOM 5904 C CA . ALA B 1 247 ? -8.742 30.578 13.383 1 97.44 247 ALA B CA 1
ATOM 5905 C C . ALA B 1 247 ? -9.984 29.922 12.789 1 97.44 247 ALA B C 1
ATOM 5907 O O . ALA B 1 247 ? -11.055 30.531 12.727 1 97.44 247 ALA B O 1
ATOM 5908 N N . ALA B 1 248 ? -9.812 28.719 12.32 1 95.44 248 ALA B N 1
ATOM 5909 C CA . ALA B 1 248 ? -10.945 27.984 11.758 1 95.44 248 ALA B CA 1
ATOM 5910 C C . ALA B 1 248 ? -12.023 27.766 12.805 1 95.44 248 ALA B C 1
ATOM 5912 O O . ALA B 1 248 ? -13.219 27.859 12.508 1 95.44 248 ALA B O 1
ATOM 5913 N N . THR B 1 249 ? -11.609 27.391 13.984 1 96 249 THR B N 1
ATOM 5914 C CA . THR B 1 249 ? -12.555 27.203 15.078 1 96 249 THR B CA 1
ATOM 5915 C C . THR B 1 249 ? -13.328 28.484 15.359 1 96 249 THR B C 1
ATOM 5917 O O . THR B 1 249 ? -14.539 28.453 15.57 1 96 249 THR B O 1
ATOM 5920 N N . PHE B 1 250 ? -12.617 29.578 15.367 1 96.62 250 PHE B N 1
ATOM 5921 C CA . PHE B 1 250 ? -13.242 30.875 15.555 1 96.62 250 PHE B CA 1
ATOM 5922 C C . PHE B 1 250 ? -14.164 31.203 14.391 1 96.62 250 PHE B C 1
ATOM 5924 O O . PHE B 1 250 ? -15.273 31.719 14.586 1 96.62 250 PHE B O 1
ATOM 5931 N N . GLY B 1 251 ? -13.703 30.953 13.188 1 94.62 251 GLY B N 1
ATOM 5932 C CA . GLY B 1 251 ? -14.469 31.219 11.984 1 94.62 251 GLY B CA 1
ATOM 5933 C C . GLY B 1 251 ? -15.773 30.438 11.922 1 94.62 251 GLY B C 1
ATOM 5934 O O . GLY B 1 251 ? -16.766 30.906 11.352 1 94.62 251 GLY B O 1
ATOM 5935 N N . GLN B 1 252 ? -15.75 29.312 12.516 1 92.88 252 GLN B N 1
ATOM 5936 C CA . GLN B 1 252 ? -16.938 28.469 12.57 1 92.88 252 GLN B CA 1
ATOM 5937 C C . GLN B 1 252 ? -17.844 28.859 13.742 1 92.88 252 GLN B C 1
ATOM 5939 O O . GLN B 1 252 ? -18.844 28.203 14.008 1 92.88 252 GLN B O 1
ATOM 5944 N N . CYS B 1 253 ? -17.453 29.828 14.477 1 93.69 253 CYS B N 1
ATOM 5945 C CA . CYS B 1 253 ? -18.203 30.406 15.578 1 93.69 253 CYS B CA 1
ATOM 5946 C C . CYS B 1 253 ? -18.359 29.391 16.719 1 93.69 253 CYS B C 1
ATOM 5948 O O . CYS B 1 253 ? -19.422 29.328 17.344 1 93.69 253 CYS B O 1
ATOM 5950 N N . CYS B 1 254 ? -17.359 28.578 16.844 1 92.69 254 CYS B N 1
ATOM 5951 C CA . CYS B 1 254 ? -17.375 27.656 17.969 1 92.69 254 CYS B CA 1
ATOM 5952 C C . CYS B 1 254 ? -16.969 28.359 19.25 1 92.69 254 CYS B C 1
ATOM 5954 O O . CYS B 1 254 ? -15.953 28.016 19.859 1 92.69 254 CYS B O 1
ATOM 5956 N N . PHE B 1 255 ? -17.859 29.266 19.734 1 93.81 255 PHE B N 1
ATOM 5957 C CA . PHE B 1 255 ? -17.531 30.172 20.828 1 93.81 255 PHE B CA 1
ATOM 5958 C C . PHE B 1 255 ? -17.938 29.578 22.172 1 93.81 255 PHE B C 1
ATOM 5960 O O . PHE B 1 255 ? -17.484 30.047 23.219 1 93.81 255 PHE B O 1
ATOM 5967 N N . LYS B 1 256 ? -18.688 28.531 22.078 1 90.69 256 LYS B N 1
ATOM 5968 C CA . LYS B 1 256 ? -19.188 27.953 23.328 1 90.69 256 LYS B CA 1
ATOM 5969 C C . LYS B 1 256 ? -18.531 26.609 23.625 1 90.69 256 LYS B C 1
ATOM 5971 O O . LYS B 1 256 ? -18.188 25.875 22.703 1 90.69 256 LYS B O 1
ATOM 5976 N N . LYS B 1 257 ? -18.422 26.391 24.906 1 90.12 257 LYS B N 1
ATOM 5977 C CA . LYS B 1 257 ? -17.906 25.094 25.344 1 90.12 257 LYS B CA 1
ATOM 5978 C C . LYS B 1 257 ? -18.672 23.953 24.688 1 90.12 257 LYS B C 1
ATOM 5980 O O . LYS B 1 257 ? -19.906 23.969 24.641 1 90.12 257 LYS B O 1
ATOM 5985 N N . GLY B 1 258 ? -17.859 22.984 24.156 1 87.69 258 GLY B N 1
ATOM 5986 C CA . GLY B 1 258 ? -18.469 21.797 23.594 1 87.69 258 GLY B CA 1
ATOM 5987 C C . GLY B 1 258 ? -18.641 21.875 22.094 1 87.69 258 GLY B C 1
ATOM 5988 O O . GLY B 1 258 ? -18.859 20.859 21.438 1 87.69 258 GLY B O 1
ATOM 5989 N N . MET B 1 259 ? -18.578 23 21.516 1 88.69 259 MET B N 1
ATOM 5990 C CA . MET B 1 259 ? -18.672 23.141 20.062 1 88.69 259 MET B CA 1
ATOM 5991 C C . MET B 1 259 ? -17.391 22.625 19.391 1 88.69 259 MET B C 1
ATOM 5993 O O . MET B 1 259 ? -16.297 22.875 19.875 1 88.69 259 MET B O 1
ATOM 5997 N N . ALA B 1 260 ? -17.641 21.828 18.375 1 91.19 260 ALA B N 1
ATOM 5998 C CA . ALA B 1 260 ? -16.516 21.141 17.75 1 91.19 260 ALA B CA 1
ATOM 5999 C C . ALA B 1 260 ? -16.5 21.375 16.25 1 91.19 260 ALA B C 1
ATOM 6001 O O . ALA B 1 260 ? -17.547 21.594 15.633 1 91.19 260 ALA B O 1
ATOM 6002 N N . LYS B 1 261 ? -15.289 21.375 15.766 1 92.69 261 LYS B N 1
ATOM 6003 C CA . LYS B 1 261 ? -15.133 21.453 14.32 1 92.69 261 LYS B CA 1
ATOM 6004 C C . LYS B 1 261 ? -14.023 20.516 13.844 1 92.69 261 LYS B C 1
ATOM 6006 O O . LYS B 1 261 ? -13.156 20.125 14.617 1 92.69 261 LYS B O 1
ATOM 6011 N N . PHE B 1 262 ? -14.133 20.109 12.578 1 93.19 262 PHE B N 1
ATOM 6012 C CA . PHE B 1 262 ? -13.094 19.344 11.898 1 93.19 262 PHE B CA 1
ATOM 6013 C C . PHE B 1 262 ? -12.68 20.031 10.602 1 93.19 262 PHE B C 1
ATOM 6015 O O . PHE B 1 262 ? -13.508 20.281 9.727 1 93.19 262 PHE B O 1
ATOM 6022 N N . THR B 1 263 ? -11.398 20.344 10.5 1 92.44 263 THR B N 1
ATOM 6023 C CA . THR B 1 263 ? -10.852 20.969 9.297 1 92.44 263 THR B CA 1
ATOM 6024 C C . THR B 1 263 ? -10.102 19.953 8.453 1 92.44 263 THR B C 1
ATOM 6026 O O . THR B 1 263 ? -9.156 19.312 8.93 1 92.44 263 THR B O 1
ATOM 6029 N N . TYR B 1 264 ? -10.547 19.828 7.207 1 90.69 264 TYR B N 1
ATOM 6030 C CA . TYR B 1 264 ? -9.828 19 6.246 1 90.69 264 TYR B CA 1
ATOM 6031 C C . TYR B 1 264 ? -8.922 19.844 5.363 1 90.69 264 TYR B C 1
ATOM 6033 O O . TYR B 1 264 ? -9.242 20.109 4.203 1 90.69 264 TYR B O 1
ATOM 6041 N N . GLY B 1 265 ? -7.797 20.219 5.793 1 87.81 265 GLY B N 1
ATOM 6042 C CA . GLY B 1 265 ? -6.734 20.828 5.012 1 87.81 265 GLY B CA 1
ATOM 6043 C C . GLY B 1 265 ? -5.648 19.859 4.605 1 87.81 265 GLY B C 1
ATOM 6044 O O . GLY B 1 265 ? -5.941 18.719 4.219 1 87.81 265 GLY B O 1
ATOM 6045 N N . THR B 1 266 ? -4.43 20.391 4.637 1 84.75 266 THR B N 1
ATOM 6046 C CA . THR B 1 266 ? -3.312 19.469 4.48 1 84.75 266 THR B CA 1
ATOM 6047 C C . THR B 1 266 ? -3.389 18.344 5.516 1 84.75 266 THR B C 1
ATOM 6049 O O . THR B 1 266 ? -3.295 17.172 5.172 1 84.75 266 THR B O 1
ATOM 6052 N N . ALA B 1 267 ? -3.652 18.828 6.715 1 90.12 267 ALA B N 1
ATOM 6053 C CA . ALA B 1 267 ? -3.918 17.922 7.828 1 90.12 267 ALA B CA 1
ATOM 6054 C C . ALA B 1 267 ? -5.406 17.891 8.172 1 90.12 267 ALA B C 1
ATOM 6056 O O . ALA B 1 267 ? -6.18 18.703 7.656 1 90.12 267 ALA B O 1
ATOM 6057 N N . GLY B 1 268 ? -5.781 16.906 8.875 1 92.62 268 GLY B N 1
ATOM 6058 C CA . GLY B 1 268 ? -7.082 16.875 9.523 1 92.62 268 GLY B CA 1
ATOM 6059 C C . GLY B 1 268 ? -7.023 17.219 11 1 92.62 268 GLY B C 1
ATOM 6060 O O . GLY B 1 268 ? -6.316 16.547 11.766 1 92.62 268 GLY B O 1
ATOM 6061 N N . VAL B 1 269 ? -7.746 18.281 11.344 1 94.62 269 VAL B N 1
ATOM 6062 C CA . VAL B 1 269 ? -7.641 18.719 12.734 1 94.62 269 VAL B CA 1
ATOM 6063 C C . VAL B 1 269 ? -9.039 18.875 13.336 1 94.62 269 VAL B C 1
ATOM 6065 O O . VAL B 1 269 ? -9.891 19.562 12.758 1 94.62 269 VAL B O 1
ATOM 6068 N N . MET B 1 270 ? -9.188 18.25 14.391 1 94.5 270 MET B N 1
ATOM 6069 C CA . MET B 1 270 ? -10.406 18.406 15.18 1 94.5 270 MET B CA 1
ATOM 6070 C C . MET B 1 270 ? -10.141 19.25 16.422 1 94.5 270 MET B C 1
ATOM 6072 O O . MET B 1 270 ? -9.141 19.047 17.109 1 94.5 270 MET B O 1
ATOM 6076 N N . THR B 1 271 ? -11.016 20.219 16.625 1 95.75 271 THR B N 1
ATOM 6077 C CA . THR B 1 271 ? -10.906 21.047 17.812 1 95.75 271 THR B CA 1
ATOM 6078 C C . THR B 1 271 ? -12.25 21.156 18.531 1 95.75 271 THR B C 1
ATOM 6080 O O . THR B 1 271 ? -13.305 21.156 17.875 1 95.75 271 THR B O 1
ATOM 6083 N N . VAL B 1 272 ? -12.156 21.219 19.781 1 94.25 272 VAL B N 1
ATOM 6084 C CA . VAL B 1 272 ? -13.328 21.438 20.625 1 94.25 272 VAL B CA 1
ATOM 6085 C C . VAL B 1 272 ? -13.039 22.562 21.609 1 94.25 272 VAL B C 1
ATOM 6087 O O . VAL B 1 272 ? -11.977 22.609 22.234 1 94.25 272 VAL B O 1
ATOM 6090 N N . ASN B 1 273 ? -13.984 23.547 21.641 1 94.88 273 ASN B N 1
ATOM 6091 C CA . ASN B 1 273 ? -13.875 24.594 22.641 1 94.88 273 ASN B CA 1
ATOM 6092 C C . ASN B 1 273 ? -14.18 24.078 24.047 1 94.88 273 ASN B C 1
ATOM 6094 O O . ASN B 1 273 ? -15.242 23.5 24.281 1 94.88 273 ASN B O 1
ATOM 6098 N N . ILE B 1 274 ? -13.227 24.266 24.922 1 93.94 274 ILE B N 1
ATOM 6099 C CA . ILE B 1 274 ? -13.422 23.703 26.25 1 93.94 274 ILE B CA 1
ATOM 6100 C C . ILE B 1 274 ? -13.555 24.828 27.281 1 93.94 274 ILE B C 1
ATOM 6102 O O . ILE B 1 274 ? -13.484 24.594 28.484 1 93.94 274 ILE B O 1
ATOM 6106 N N . GLY B 1 275 ? -13.664 26.031 26.828 1 94.44 275 GLY B N 1
ATOM 6107 C CA . GLY B 1 275 ? -13.984 27.156 27.688 1 94.44 275 GLY B CA 1
ATOM 6108 C C . GLY B 1 275 ? -12.75 27.812 28.297 1 94.44 275 GLY B C 1
ATOM 6109 O O . GLY B 1 275 ? -11.68 27.797 27.688 1 94.44 275 GLY B O 1
ATOM 6110 N N . GLU B 1 276 ? -12.914 28.484 29.453 1 95.31 276 GLU B N 1
ATOM 6111 C CA . GLU B 1 276 ? -11.891 29.344 30.031 1 95.31 276 GLU B CA 1
ATOM 6112 C C . GLU B 1 276 ? -11 28.547 30.984 1 95.31 276 GLU B C 1
ATOM 6114 O O . GLU B 1 276 ? -10 29.078 31.5 1 95.31 276 GLU B O 1
ATOM 6119 N N . LYS B 1 277 ? -11.289 27.312 31.203 1 93.69 277 LYS B N 1
ATOM 6120 C CA . LYS B 1 277 ? -10.492 26.469 32.062 1 93.69 277 LYS B CA 1
ATOM 6121 C C . LYS B 1 277 ? -9.906 25.281 31.297 1 93.69 277 LYS B C 1
ATOM 6123 O O . LYS B 1 277 ? -10.641 24.391 30.859 1 93.69 277 LYS B O 1
ATOM 6128 N N . PRO B 1 278 ? -8.609 25.297 31.219 1 93.75 278 PRO B N 1
ATOM 6129 C CA . PRO B 1 278 ? -8 24.188 30.484 1 93.75 278 PRO B CA 1
ATOM 6130 C C . PRO B 1 278 ? -7.992 22.875 31.281 1 93.75 278 PRO B C 1
ATOM 6132 O O . PRO B 1 278 ? -8.047 22.906 32.5 1 93.75 278 PRO B O 1
ATOM 6135 N N . PHE B 1 279 ? -8.078 21.766 30.672 1 91.12 279 PHE B N 1
ATOM 6136 C CA . PHE B 1 279 ? -7.801 20.469 31.25 1 91.12 279 PHE B CA 1
ATOM 6137 C C . PHE B 1 279 ? -6.992 19.594 30.297 1 91.12 279 PHE B C 1
ATOM 6139 O O . PHE B 1 279 ? -6.906 19.891 29.109 1 91.12 279 PHE B O 1
ATOM 6146 N N . LEU B 1 280 ? -6.363 18.609 30.906 1 92.56 280 LEU B N 1
ATOM 6147 C CA . LEU B 1 280 ? -5.508 17.719 30.125 1 92.56 280 LEU B CA 1
ATOM 6148 C C . LEU B 1 280 ? -6.27 16.469 29.703 1 92.56 280 LEU B C 1
ATOM 6150 O O . LEU B 1 280 ? -7.051 15.914 30.484 1 92.56 280 LEU B O 1
ATOM 6154 N N . SER B 1 281 ? -6.047 16.125 28.5 1 91.69 281 SER B N 1
ATOM 6155 C CA . SER B 1 281 ? -6.668 14.922 27.938 1 91.69 281 SER B CA 1
ATOM 6156 C C . SER B 1 281 ? -6.051 13.656 28.516 1 91.69 281 SER B C 1
ATOM 6158 O O . SER B 1 281 ? -4.848 13.609 28.781 1 91.69 281 SER B O 1
ATOM 6160 N N . ASN B 1 282 ? -6.805 12.586 28.625 1 89.88 282 ASN B N 1
ATOM 6161 C CA . ASN B 1 282 ? -6.34 11.242 28.969 1 89.88 282 ASN B CA 1
ATOM 6162 C C . ASN B 1 282 ? -6.312 10.328 27.75 1 89.88 282 ASN B C 1
ATOM 6164 O O . ASN B 1 282 ? -5.992 9.141 27.859 1 89.88 282 ASN B O 1
ATOM 6168 N N . ASN B 1 283 ? -6.637 10.891 26.641 1 90 283 ASN B N 1
ATOM 6169 C CA . ASN B 1 283 ? -6.793 10.07 25.438 1 90 283 ASN B CA 1
ATOM 6170 C C . ASN B 1 283 ? -5.91 10.562 24.297 1 90 283 ASN B C 1
ATOM 6172 O O . ASN B 1 283 ? -6.273 10.445 23.125 1 90 283 ASN B O 1
ATOM 6176 N N . GLY B 1 284 ? -4.852 11.258 24.641 1 89.5 284 GLY B N 1
ATOM 6177 C CA . GLY B 1 284 ? -3.844 11.602 23.641 1 89.5 284 GLY B CA 1
ATOM 6178 C C . GLY B 1 284 ? -4.137 12.906 22.938 1 89.5 284 GLY B C 1
ATOM 6179 O O . GLY B 1 284 ? -3.482 13.242 21.938 1 89.5 284 GLY B O 1
ATOM 6180 N N . LEU B 1 285 ? -5.117 13.672 23.391 1 92.94 285 LEU B N 1
ATOM 6181 C CA . LEU B 1 285 ? -5.406 14.977 22.812 1 92.94 285 LEU B CA 1
ATOM 6182 C C . LEU B 1 285 ? -4.516 16.047 23.438 1 92.94 285 LEU B C 1
ATOM 6184 O O . LEU B 1 285 ? -3.93 15.836 24.5 1 92.94 285 LEU B O 1
ATOM 6188 N N . THR B 1 286 ? -4.395 17.109 22.734 1 94.81 286 THR B N 1
ATOM 6189 C CA . THR B 1 286 ? -3.623 18.234 23.266 1 94.81 286 THR B CA 1
ATOM 6190 C C . THR B 1 286 ? -4.551 19.359 23.719 1 94.81 286 THR B C 1
ATOM 6192 O O . THR B 1 286 ? -5.652 19.516 23.203 1 94.81 286 THR B O 1
ATOM 6195 N N . THR B 1 287 ? -4.141 20 24.734 1 96.5 287 THR B N 1
ATOM 6196 C CA . THR B 1 287 ? -4.801 21.219 25.203 1 96.5 287 THR B CA 1
ATOM 6197 C C . THR B 1 287 ? -4.043 22.453 24.734 1 96.5 287 THR B C 1
ATOM 6199 O O . THR B 1 287 ? -2.814 22.5 24.828 1 96.5 287 THR B O 1
ATOM 6202 N N . THR B 1 288 ? -4.766 23.406 24.156 1 97.44 288 THR B N 1
ATOM 6203 C CA . THR B 1 288 ? -4.137 24.609 23.625 1 97.44 288 THR B CA 1
ATOM 6204 C C . THR B 1 288 ? -5.008 25.828 23.875 1 97.44 288 THR B C 1
ATOM 6206 O O . THR B 1 288 ? -6.172 25.703 24.25 1 97.44 288 THR B O 1
ATOM 6209 N N . ILE B 1 289 ? -4.355 26.984 23.75 1 98.25 289 ILE B N 1
ATOM 6210 C CA . ILE B 1 289 ? -5.133 28.203 23.797 1 98.25 289 ILE B CA 1
ATOM 6211 C C . ILE B 1 289 ? -5.84 28.422 22.453 1 98.25 289 ILE B C 1
ATOM 6213 O O . ILE B 1 289 ? -5.223 28.312 21.391 1 98.25 289 ILE B O 1
ATOM 6217 N N . GLY B 1 290 ? -7.168 28.656 22.484 1 97.88 290 GLY B N 1
ATOM 6218 C CA . GLY B 1 290 ? -7.898 29.016 21.281 1 97.88 290 GLY B CA 1
ATOM 6219 C C . GLY B 1 290 ? -7.621 30.438 20.812 1 97.88 290 GLY B C 1
ATOM 6220 O O . GLY B 1 290 ? -7.07 30.641 19.734 1 97.88 290 GLY B O 1
ATOM 6221 N N . TRP B 1 291 ? -8.023 31.375 21.641 1 98.19 291 TRP B N 1
ATOM 6222 C CA . TRP B 1 291 ? -7.805 32.781 21.375 1 98.19 291 TRP B CA 1
ATOM 6223 C C . TRP B 1 291 ? -7.871 33.594 22.672 1 98.19 291 TRP B C 1
ATOM 6225 O O . TRP B 1 291 ? -8.383 33.125 23.688 1 98.19 291 TRP B O 1
ATOM 6235 N N . GLY B 1 292 ? -7.234 34.75 22.641 1 96.75 292 GLY B N 1
ATOM 6236 C CA . GLY B 1 292 ? -7.402 35.781 23.656 1 96.75 292 GLY B CA 1
ATOM 6237 C C . GLY B 1 292 ? -8.109 37 23.141 1 96.75 292 GLY B C 1
ATOM 6238 O O . GLY B 1 292 ? -7.734 37.562 22.094 1 96.75 292 GLY B O 1
ATOM 6239 N N . ILE B 1 293 ? -9.18 37.375 23.75 1 95.94 293 ILE B N 1
ATOM 6240 C CA . ILE B 1 293 ? -9.961 38.562 23.391 1 95.94 293 ILE B CA 1
ATOM 6241 C C . ILE B 1 293 ? -10.391 39.312 24.656 1 95.94 293 ILE B C 1
ATOM 6243 O O . ILE B 1 293 ? -10.992 38.719 25.547 1 95.94 293 ILE B O 1
ATOM 6247 N N . ASN B 1 294 ? -10.086 40.562 24.781 1 93.5 294 ASN B N 1
ATOM 6248 C CA . ASN B 1 294 ? -10.523 41.469 25.844 1 93.5 294 ASN B CA 1
ATOM 6249 C C . ASN B 1 294 ? -10.148 40.906 27.219 1 93.5 294 ASN B C 1
ATOM 6251 O O . ASN B 1 294 ? -10.984 40.844 28.125 1 93.5 294 ASN B O 1
ATOM 6255 N N . GLY B 1 295 ? -8.953 40.375 27.297 1 92.81 295 GLY B N 1
ATOM 6256 C CA . GLY B 1 295 ? -8.406 39.938 28.562 1 92.81 295 GLY B CA 1
ATOM 6257 C C . GLY B 1 295 ? -8.836 38.531 28.938 1 92.81 295 GLY B C 1
ATOM 6258 O O . GLY B 1 295 ? -8.43 38 29.969 1 92.81 295 GLY B O 1
ATOM 6259 N N . LYS B 1 296 ? -9.625 37.938 28.078 1 94.62 296 LYS B N 1
ATOM 6260 C CA . LYS B 1 296 ? -10.086 36.594 28.328 1 94.62 296 LYS B CA 1
ATOM 6261 C C . LYS B 1 296 ? -9.445 35.594 27.359 1 94.62 296 LYS B C 1
ATOM 6263 O O . LYS B 1 296 ? -9.273 35.906 26.172 1 94.62 296 LYS B O 1
ATOM 6268 N N . VAL B 1 297 ? -9.086 34.438 27.938 1 96.62 297 VAL B N 1
ATOM 6269 C CA . VAL B 1 297 ? -8.477 33.375 27.141 1 96.62 297 VAL B CA 1
ATOM 6270 C C . VAL B 1 297 ? -9.391 32.156 27.109 1 96.62 297 VAL B C 1
ATOM 6272 O O . VAL B 1 297 ? -9.898 31.734 28.156 1 96.62 297 VAL B O 1
ATOM 6275 N N . GLU B 1 298 ? -9.656 31.641 25.984 1 96.81 298 GLU B N 1
ATOM 6276 C CA . GLU B 1 298 ? -10.391 30.391 25.812 1 96.81 298 GLU B CA 1
ATOM 6277 C C . GLU B 1 298 ? -9.469 29.266 25.359 1 96.81 298 GLU B C 1
ATOM 6279 O O . GLU B 1 298 ? -8.5 29.516 24.641 1 96.81 298 GLU B O 1
ATOM 6284 N N . TYR B 1 299 ? -9.812 28.062 25.828 1 97.69 299 TYR B N 1
ATOM 6285 C CA . TYR B 1 299 ? -8.961 26.922 25.547 1 97.69 299 TYR B CA 1
ATOM 6286 C C . TYR B 1 299 ? -9.672 25.938 24.625 1 97.69 299 TYR B C 1
ATOM 6288 O O . TYR B 1 299 ? -10.906 25.938 24.531 1 97.69 299 TYR B O 1
ATOM 6296 N N . LEU B 1 300 ? -8.883 25.172 23.906 1 97.19 300 LEU B N 1
ATOM 6297 C CA . LEU B 1 300 ? -9.375 24.141 23 1 97.19 300 LEU B CA 1
ATOM 6298 C C . LEU B 1 300 ? -8.711 22.797 23.297 1 97.19 300 LEU B C 1
ATOM 6300 O O . LEU B 1 300 ? -7.574 22.75 23.781 1 97.19 300 LEU B O 1
ATOM 6304 N N . LEU B 1 301 ? -9.438 21.75 23.078 1 95.5 301 LEU B N 1
ATOM 6305 C CA . LEU B 1 301 ? -8.859 20.422 22.875 1 95.5 301 LEU B CA 1
ATOM 6306 C C . LEU B 1 301 ? -8.672 20.141 21.391 1 95.5 301 LEU B C 1
ATOM 6308 O O . LEU B 1 301 ? -9.523 20.5 20.578 1 95.5 301 LEU B O 1
ATOM 6312 N N . GLU B 1 302 ? -7.531 19.516 21.125 1 96.06 302 GLU B N 1
ATOM 6313 C CA . 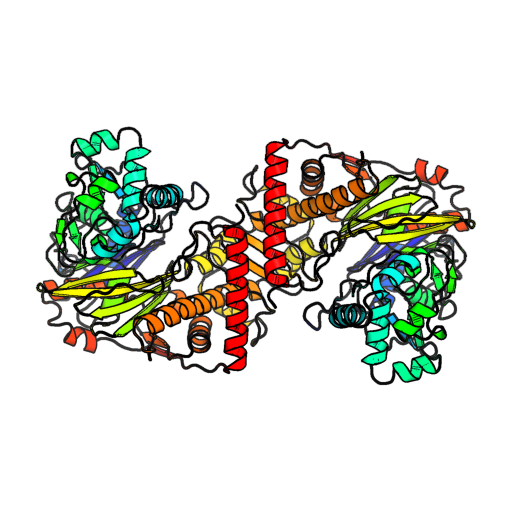GLU B 1 302 ? -7.215 19.359 19.703 1 96.06 302 GLU B CA 1
ATOM 6314 C C . GLU B 1 302 ? -6.672 17.953 19.422 1 96.06 302 GLU B C 1
ATOM 6316 O O . GLU B 1 302 ? -5.945 17.391 20.25 1 96.06 302 GLU B O 1
ATOM 6321 N N . ALA B 1 303 ? -7.07 17.406 18.359 1 94.44 303 ALA B N 1
ATOM 6322 C CA . ALA B 1 303 ? -6.484 16.203 17.75 1 94.44 303 ALA B CA 1
ATOM 6323 C C . ALA B 1 303 ? -6.121 16.453 16.281 1 94.44 303 ALA B C 1
ATOM 6325 O O . ALA B 1 303 ? -6.859 17.125 15.562 1 94.44 303 ALA B O 1
ATOM 6326 N N . VAL B 1 304 ? -4.969 15.914 15.914 1 93.25 304 VAL B N 1
ATOM 6327 C CA . VAL B 1 304 ? -4.484 16.188 14.562 1 93.25 304 VAL B CA 1
ATOM 6328 C C . VAL B 1 304 ? -4.164 14.875 13.852 1 93.25 304 VAL B C 1
ATOM 6330 O O . VAL B 1 304 ? -3.623 13.953 14.453 1 93.25 304 VAL B O 1
ATOM 6333 N N . ALA B 1 305 ? -4.633 14.766 12.641 1 91.44 305 ALA B N 1
ATOM 6334 C CA . ALA B 1 305 ? -4.105 13.812 11.664 1 91.44 305 ALA B CA 1
ATOM 6335 C C . ALA B 1 305 ? -3.145 14.492 10.695 1 91.44 305 ALA B C 1
ATOM 6337 O O . ALA B 1 305 ? -3.529 15.414 9.977 1 91.44 305 ALA B O 1
ATOM 6338 N N . PHE B 1 306 ? -1.957 14.031 10.594 1 88.31 306 PHE B N 1
ATOM 6339 C CA . PHE B 1 306 ? -0.909 14.719 9.852 1 88.31 306 PHE B CA 1
ATOM 6340 C C . PHE B 1 306 ? -1.239 14.766 8.367 1 88.31 306 PHE B C 1
ATOM 6342 O O . PHE B 1 306 ? -0.705 15.602 7.629 1 88.31 306 PHE B O 1
ATOM 6349 N N . SER B 1 307 ? -2.082 13.836 7.98 1 89.75 307 SER B N 1
ATOM 6350 C CA . SER B 1 307 ? -2.398 13.812 6.559 1 89.75 307 SER B CA 1
ATOM 6351 C C . SER B 1 307 ? -3.902 13.727 6.324 1 89.75 307 SER B C 1
ATOM 6353 O O . SER B 1 307 ? -4.578 12.867 6.895 1 89.75 307 SER B O 1
ATOM 6355 N N . ALA B 1 308 ? -4.426 14.664 5.582 1 91.5 308 ALA B N 1
ATOM 6356 C CA . ALA B 1 308 ? -5.793 14.648 5.062 1 91.5 308 ALA B CA 1
ATOM 6357 C C . ALA B 1 308 ? -5.828 15.055 3.594 1 91.5 308 ALA B C 1
ATOM 6359 O O . ALA B 1 308 ? -5.707 14.211 2.705 1 91.5 308 ALA B O 1
ATOM 6360 N N . GLY B 1 309 ? -5.836 16.375 3.385 1 87.81 309 GLY B N 1
ATOM 6361 C CA . GLY B 1 309 ? -5.742 16.844 2.008 1 87.81 309 GLY B CA 1
ATOM 6362 C C . GLY B 1 309 ? -4.461 16.406 1.321 1 87.81 309 GLY B C 1
ATOM 6363 O O . GLY B 1 309 ? -4.445 16.172 0.111 1 87.81 309 GLY B O 1
ATOM 6364 N N . SER B 1 310 ? -3.445 16.328 2.064 1 88.56 310 SER B N 1
ATOM 6365 C CA . SER B 1 310 ? -2.15 15.922 1.521 1 88.56 310 SER B CA 1
ATOM 6366 C C . SER B 1 310 ? -2.203 14.508 0.949 1 88.56 310 SER B C 1
ATOM 6368 O O . SER B 1 310 ? -1.471 14.188 0.012 1 88.56 310 SER B O 1
ATOM 6370 N N . ALA B 1 311 ? -3.025 13.703 1.49 1 93.62 311 ALA B N 1
ATOM 6371 C CA . ALA B 1 311 ? -3.17 12.344 0.962 1 93.62 311 ALA B CA 1
ATOM 6372 C C . ALA B 1 311 ? -3.787 12.367 -0.434 1 93.62 311 ALA B C 1
ATOM 6374 O O . ALA B 1 311 ? -3.404 11.57 -1.299 1 93.62 311 ALA B O 1
ATOM 6375 N N . ILE B 1 312 ? -4.719 13.266 -0.61 1 93.31 312 ILE B N 1
ATOM 6376 C CA . ILE B 1 312 ? -5.348 13.406 -1.919 1 93.31 312 ILE B CA 1
ATOM 6377 C C . ILE B 1 312 ? -4.348 14 -2.908 1 93.31 312 ILE B C 1
ATOM 6379 O O . ILE B 1 312 ? -4.293 13.586 -4.07 1 93.31 312 ILE B O 1
ATOM 6383 N N . GLN B 1 313 ? -3.596 14.922 -2.43 1 90.31 313 GLN B N 1
ATOM 6384 C CA . GLN B 1 313 ? -2.549 15.508 -3.266 1 90.31 313 GLN B CA 1
ATOM 6385 C C . GLN B 1 313 ? -1.521 14.453 -3.67 1 90.31 313 GLN B C 1
ATOM 6387 O O . GLN B 1 313 ? -1.001 14.477 -4.785 1 90.31 313 GLN B O 1
ATOM 6392 N N . TRP B 1 314 ? -1.186 13.594 -2.787 1 92.94 314 TRP B N 1
ATOM 6393 C CA . TRP B 1 314 ? -0.248 12.516 -3.064 1 92.94 314 TRP B CA 1
ATOM 6394 C C . TRP B 1 314 ? -0.757 11.625 -4.199 1 92.94 314 TRP B C 1
ATOM 6396 O O . TRP B 1 314 ? 0.004 11.258 -5.094 1 92.94 314 TRP B O 1
ATOM 6406 N N . LEU B 1 315 ? -2.045 11.328 -4.215 1 95.81 315 LEU B N 1
ATOM 6407 C CA . LEU B 1 315 ? -2.652 10.555 -5.293 1 95.81 315 LEU B CA 1
ATOM 6408 C C . LEU B 1 315 ? -2.48 11.266 -6.633 1 95.81 315 LEU B C 1
ATOM 6410 O O . LEU B 1 315 ? -2.238 10.625 -7.656 1 95.81 315 LEU B O 1
ATOM 6414 N N . ARG B 1 316 ? -2.652 12.547 -6.566 1 93.5 316 ARG B N 1
ATOM 6415 C CA . ARG B 1 316 ? -2.627 13.367 -7.773 1 93.5 316 ARG B CA 1
ATOM 6416 C C . ARG B 1 316 ? -1.198 13.578 -8.266 1 93.5 316 ARG B C 1
ATOM 6418 O O . ARG B 1 316 ? -0.88 13.266 -9.414 1 93.5 316 ARG B O 1
ATOM 6425 N N . ASP B 1 317 ? -0.323 14.023 -7.387 1 90.5 317 ASP B N 1
ATOM 6426 C CA . ASP B 1 317 ? 0.982 14.547 -7.777 1 90.5 317 ASP B CA 1
ATOM 6427 C C . ASP B 1 317 ? 2.016 13.422 -7.867 1 90.5 317 ASP B C 1
ATOM 6429 O O . ASP B 1 317 ? 2.881 13.438 -8.742 1 90.5 317 ASP B O 1
ATOM 6433 N N . GLU B 1 318 ? 2.014 12.516 -6.93 1 90.94 318 GLU B N 1
ATOM 6434 C CA . GLU B 1 318 ? 3.059 11.508 -6.848 1 90.94 318 GLU B CA 1
ATOM 6435 C C . GLU B 1 318 ? 2.625 10.203 -7.52 1 90.94 318 GLU B C 1
ATOM 6437 O O . GLU B 1 318 ? 3.439 9.523 -8.148 1 90.94 318 GLU B O 1
ATOM 6442 N N . MET B 1 319 ? 1.353 9.859 -7.461 1 94.75 319 MET B N 1
ATOM 6443 C CA . MET B 1 319 ? 0.876 8.57 -7.957 1 94.75 319 MET B CA 1
ATOM 6444 C C . MET B 1 319 ? 0.273 8.719 -9.352 1 94.75 319 MET B C 1
ATOM 6446 O O . MET B 1 319 ? 0.049 7.719 -10.039 1 94.75 319 MET B O 1
ATOM 6450 N N . ASP B 1 320 ? -0.012 9.953 -9.789 1 94.06 320 ASP B N 1
ATOM 6451 C CA . ASP B 1 320 ? -0.6 10.234 -11.094 1 94.06 320 ASP B CA 1
ATOM 6452 C C . ASP B 1 320 ? -1.934 9.516 -11.266 1 94.06 320 ASP B C 1
ATOM 6454 O O . ASP B 1 320 ? -2.205 8.945 -12.32 1 94.06 320 ASP B O 1
ATOM 6458 N N . MET B 1 321 ? -2.707 9.414 -10.227 1 94.75 321 MET B N 1
ATOM 6459 C CA . MET B 1 321 ? -3.979 8.703 -10.266 1 94.75 321 MET B CA 1
ATOM 6460 C C . MET B 1 321 ? -5.137 9.664 -10.492 1 94.75 321 MET B C 1
ATOM 6462 O O . MET B 1 321 ? -6.242 9.242 -10.852 1 94.75 321 MET B O 1
ATOM 6466 N N . LEU B 1 322 ? -4.871 10.969 -10.219 1 93.94 322 LEU B N 1
ATOM 6467 C CA . LEU B 1 322 ? -5.863 12.023 -10.391 1 93.94 322 LEU B CA 1
ATOM 6468 C C . LEU B 1 322 ? -5.297 13.18 -11.203 1 93.94 322 LEU B C 1
ATOM 6470 O O . LEU B 1 322 ? -4.117 13.516 -11.078 1 93.94 322 LEU B O 1
ATOM 6474 N N . ASP B 1 323 ? -6.164 13.781 -11.969 1 91.81 323 ASP B N 1
ATOM 6475 C CA . ASP B 1 323 ? -5.777 15.023 -12.617 1 91.81 323 ASP B CA 1
ATOM 6476 C C . ASP B 1 323 ? -5.996 16.219 -11.695 1 91.81 323 ASP B C 1
ATOM 6478 O O . ASP B 1 323 ? -5.141 17.109 -11.594 1 91.81 323 ASP B O 1
ATOM 6482 N N . GLU B 1 324 ? -7.176 16.219 -11.055 1 91.44 324 GLU B N 1
ATOM 6483 C CA . GLU B 1 324 ? -7.539 17.219 -10.062 1 91.44 324 GLU B CA 1
ATOM 6484 C C . GLU B 1 324 ? -8.094 16.578 -8.797 1 91.44 324 GLU B C 1
ATOM 6486 O O . GLU B 1 324 ? -8.719 15.516 -8.859 1 91.44 324 GLU B O 1
ATOM 6491 N N . SER B 1 325 ? -7.934 17.203 -7.715 1 87.5 325 SER B N 1
ATOM 6492 C CA . SER B 1 325 ? -8.336 16.656 -6.426 1 87.5 325 SER B CA 1
ATOM 6493 C C . SER B 1 325 ? -9.82 16.312 -6.406 1 87.5 325 SER B C 1
ATOM 6495 O O . SER B 1 325 ? -10.227 15.273 -5.875 1 87.5 325 SER B O 1
ATOM 6497 N N . PRO B 1 326 ? -10.688 17.188 -6.988 1 88.38 326 PRO B N 1
ATOM 6498 C CA . PRO B 1 326 ? -12.125 16.891 -6.953 1 88.38 326 PRO B CA 1
ATOM 6499 C C . PRO B 1 326 ? -12.477 15.609 -7.719 1 88.38 326 PRO B C 1
ATOM 6501 O O . PRO B 1 326 ? -13.539 15.031 -7.492 1 88.38 326 PRO B O 1
ATOM 6504 N N . ASP B 1 327 ? -11.586 15.133 -8.602 1 93.12 327 ASP B N 1
ATOM 6505 C CA . ASP B 1 327 ? -11.812 13.914 -9.367 1 93.12 327 ASP B CA 1
ATOM 6506 C C . ASP B 1 327 ? -11.867 12.688 -8.453 1 93.12 327 ASP B C 1
ATOM 6508 O O . ASP B 1 327 ? -12.352 11.633 -8.852 1 93.12 327 ASP B O 1
ATOM 6512 N N . SER B 1 328 ? -11.336 12.852 -7.289 1 94.12 328 SER B N 1
ATOM 6513 C CA . SER B 1 328 ? -11.289 11.734 -6.355 1 94.12 328 SER B CA 1
ATOM 6514 C C . SER B 1 328 ? -12.688 11.188 -6.078 1 94.12 328 SER B C 1
ATOM 6516 O O . SER B 1 328 ? -12.867 9.969 -5.965 1 94.12 328 SER B O 1
ATOM 6518 N N . GLU B 1 329 ? -13.688 12.086 -5.965 1 93.88 329 GLU B N 1
ATOM 6519 C CA . GLU B 1 329 ? -15.055 11.648 -5.711 1 93.88 329 GLU B CA 1
ATOM 6520 C C . GLU B 1 329 ? -15.586 10.789 -6.855 1 93.88 329 GLU B C 1
ATOM 6522 O O . GLU B 1 329 ? -16.172 9.734 -6.625 1 93.88 329 GLU B O 1
ATOM 6527 N N . TYR B 1 330 ? -15.367 11.289 -8.023 1 93.38 330 TYR B N 1
ATOM 6528 C CA . TYR B 1 330 ? -15.836 10.594 -9.219 1 93.38 330 TYR B CA 1
ATOM 6529 C C . TYR B 1 330 ? -15.258 9.18 -9.289 1 93.38 330 TYR B C 1
ATOM 6531 O O . TYR B 1 330 ? -15.992 8.211 -9.469 1 93.38 330 TYR B O 1
ATOM 6539 N N . PHE B 1 331 ? -14.008 8.984 -9.195 1 92.75 331 PHE B N 1
ATOM 6540 C CA . PHE B 1 331 ? -13.336 7.703 -9.344 1 92.75 331 PHE B CA 1
ATOM 6541 C C . PHE B 1 331 ? -13.648 6.789 -8.164 1 92.75 331 PHE B C 1
ATOM 6543 O O . PHE B 1 331 ? -13.781 5.574 -8.336 1 92.75 331 PHE B O 1
ATOM 6550 N N . ALA B 1 332 ? -13.695 7.363 -6.977 1 92.75 332 ALA B N 1
ATOM 6551 C CA . ALA B 1 332 ? -14.031 6.566 -5.801 1 92.75 332 ALA B CA 1
ATOM 6552 C C . ALA B 1 332 ? -15.414 5.938 -5.945 1 92.75 332 ALA B C 1
ATOM 6554 O O . ALA B 1 332 ? -15.648 4.824 -5.473 1 92.75 332 ALA B O 1
ATOM 6555 N N . LEU B 1 333 ? -16.312 6.621 -6.539 1 91.19 333 LEU B N 1
ATOM 6556 C CA . LEU B 1 333 ? -17.688 6.164 -6.691 1 91.19 333 LEU B CA 1
ATOM 6557 C C . LEU B 1 333 ? -17.781 5.027 -7.703 1 91.19 333 LEU B C 1
ATOM 6559 O O . LEU B 1 333 ? -18.797 4.332 -7.777 1 91.19 333 LEU B O 1
ATOM 6563 N N . LYS B 1 334 ? -16.734 4.809 -8.492 1 87.75 334 LYS B N 1
ATOM 6564 C CA . LYS B 1 334 ? -16.703 3.727 -9.469 1 87.75 334 LYS B CA 1
ATOM 6565 C C . LYS B 1 334 ? -16.484 2.379 -8.797 1 87.75 334 LYS B C 1
ATOM 6567 O O . LYS B 1 334 ? -16.688 1.328 -9.406 1 87.75 334 LYS B O 1
ATOM 6572 N N . THR B 1 335 ? -15.984 2.369 -7.664 1 82.75 335 THR B N 1
ATOM 6573 C CA . THR B 1 335 ? -15.805 1.13 -6.914 1 82.75 335 THR B CA 1
ATOM 6574 C C . THR B 1 335 ? -17.156 0.575 -6.453 1 82.75 335 THR B C 1
ATOM 6576 O O . THR B 1 335 ? -18.141 1.298 -6.422 1 82.75 335 THR B O 1
ATOM 6579 N N . LYS B 1 336 ? -17.156 -0.737 -6.27 1 65.81 336 LYS B N 1
ATOM 6580 C CA . LYS B 1 336 ? -18.375 -1.327 -5.73 1 65.81 336 LYS B CA 1
ATOM 6581 C C . LYS B 1 336 ? -18.734 -0.707 -4.383 1 65.81 336 LYS B C 1
ATOM 6583 O O . LYS B 1 336 ? -17.859 -0.45 -3.557 1 65.81 336 LYS B O 1
ATOM 6588 N N . LYS B 1 337 ? -19.969 -0.257 -4.184 1 58.16 337 LYS B N 1
ATOM 6589 C CA . LYS B 1 337 ? -20.516 0.668 -3.195 1 58.16 337 LYS B CA 1
ATOM 6590 C C . LYS B 1 337 ? -20.219 0.194 -1.775 1 58.16 337 LYS B C 1
ATOM 6592 O O . LYS B 1 337 ? -19.828 0.989 -0.919 1 58.16 337 LYS B O 1
ATOM 6597 N N . GLU B 1 338 ? -20.406 -1.102 -1.45 1 61.72 338 GLU B N 1
ATOM 6598 C CA . GLU B 1 338 ? -20.531 -1.287 -0.009 1 61.72 338 GLU B CA 1
ATOM 6599 C C . GLU B 1 338 ? -19.203 -1.614 0.638 1 61.72 338 GLU B C 1
ATOM 6601 O O . GLU B 1 338 ? -18.938 -1.21 1.771 1 61.72 338 GLU B O 1
ATOM 6606 N N . ARG B 1 339 ? -18.375 -2.312 -0.092 1 74.44 339 ARG B N 1
ATOM 6607 C CA . ARG B 1 339 ? -17.094 -2.635 0.516 1 74.44 339 ARG B CA 1
ATOM 6608 C C . ARG B 1 339 ? -15.945 -2.379 -0.457 1 74.44 339 ARG B C 1
ATOM 6610 O O . ARG B 1 339 ? -16.078 -2.639 -1.656 1 74.44 339 ARG B O 1
ATOM 6617 N N . ASN B 1 340 ? -14.984 -1.458 -0.085 1 84.12 340 ASN B N 1
ATOM 6618 C CA . ASN B 1 340 ? -13.805 -1.154 -0.887 1 84.12 340 ASN B CA 1
ATOM 6619 C C . ASN B 1 340 ? -12.891 -2.373 -1.033 1 84.12 340 ASN B C 1
ATOM 6621 O O . ASN B 1 340 ? -11.695 -2.291 -0.772 1 84.12 340 ASN B O 1
ATOM 6625 N N . CYS B 1 341 ? -13.398 -3.541 -1.382 1 77.5 341 CYS B N 1
ATOM 6626 C CA . CYS B 1 341 ? -12.68 -4.785 -1.649 1 77.5 341 CYS B CA 1
ATOM 6627 C C . CYS B 1 341 ? -11.695 -5.094 -0.534 1 77.5 341 CYS B C 1
ATOM 6629 O O . CYS B 1 341 ? -10.602 -5.609 -0.792 1 77.5 341 CYS B O 1
ATOM 6631 N N . GLY B 1 342 ? -11.914 -4.52 0.685 1 87.56 342 GLY B N 1
ATOM 6632 C CA . GLY B 1 342 ? -11.117 -4.883 1.844 1 87.56 342 GLY B CA 1
ATOM 6633 C C . GLY B 1 342 ? -9.836 -4.07 1.969 1 87.56 342 GLY B C 1
ATOM 6634 O O . GLY B 1 342 ? -9.031 -4.309 2.869 1 87.56 342 GLY B O 1
ATOM 6635 N N . VAL B 1 343 ? -9.734 -3.061 1.142 1 95 343 VAL B N 1
ATOM 6636 C CA . VAL B 1 343 ? -8.492 -2.303 1.114 1 95 343 VAL B CA 1
ATOM 6637 C C . VAL B 1 343 ? -8.562 -1.151 2.115 1 95 343 VAL B C 1
ATOM 6639 O O . VAL B 1 343 ? -9.594 -0.492 2.236 1 95 343 VAL B O 1
ATOM 6642 N N . TYR B 1 344 ? -7.551 -0.911 2.869 1 97.5 344 TYR B N 1
ATOM 6643 C CA . TYR B 1 344 ? -7.402 0.208 3.793 1 97.5 344 TYR B CA 1
ATOM 6644 C C . TYR B 1 344 ? -6.113 0.972 3.518 1 97.5 344 TYR B C 1
ATOM 6646 O O . TYR B 1 344 ? -5.109 0.384 3.104 1 97.5 344 TYR B O 1
ATOM 6654 N N . PHE B 1 345 ? -6.16 2.227 3.658 1 98 345 PHE B N 1
ATOM 6655 C CA . PHE B 1 345 ? -5.004 3.109 3.572 1 98 345 PHE B CA 1
ATOM 6656 C C . PHE B 1 345 ? -4.75 3.803 4.906 1 98 345 PHE B C 1
ATOM 6658 O O . PHE B 1 345 ? -5.652 4.426 5.469 1 98 345 PHE B O 1
ATOM 6665 N N . VAL B 1 346 ? -3.576 3.672 5.461 1 97.88 346 VAL B N 1
ATOM 6666 C CA . VAL B 1 346 ? -3.172 4.41 6.656 1 97.88 346 VAL B CA 1
ATOM 6667 C C . VAL B 1 346 ? -2.273 5.578 6.258 1 97.88 346 VAL B C 1
ATOM 6669 O O . VAL B 1 346 ? -1.107 5.383 5.91 1 97.88 346 VAL B O 1
ATOM 6672 N N . PRO B 1 347 ? -2.801 6.789 6.34 1 96.44 347 PRO B N 1
ATOM 6673 C CA . PRO B 1 347 ? -2.078 7.953 5.828 1 96.44 347 PRO B CA 1
ATOM 6674 C C . PRO B 1 347 ? -1.028 8.477 6.805 1 96.44 347 PRO B C 1
ATOM 6676 O O . PRO B 1 347 ? -1.056 9.648 7.18 1 96.44 347 PRO B O 1
ATOM 6679 N N . ALA B 1 348 ? -0.035 7.742 7.129 1 94.94 348 ALA B N 1
ATOM 6680 C CA . ALA B 1 348 ? 1.008 8.094 8.086 1 94.94 348 ALA B CA 1
ATOM 6681 C C . ALA B 1 348 ? 2.314 8.438 7.383 1 94.94 348 ALA B C 1
ATOM 6683 O O . ALA B 1 348 ? 3.371 7.902 7.723 1 94.94 348 ALA B O 1
ATOM 6684 N N . PHE B 1 349 ? 2.238 9.344 6.398 1 91.69 349 PHE B N 1
ATOM 6685 C CA . PHE B 1 349 ? 3.408 9.695 5.602 1 91.69 349 PHE B CA 1
ATOM 6686 C C . PHE B 1 349 ? 4.562 10.133 6.5 1 91.69 349 PHE B C 1
ATOM 6688 O O . PHE B 1 349 ? 5.73 9.914 6.168 1 91.69 349 PHE B O 1
ATOM 6695 N N . THR B 1 350 ? 4.203 10.836 7.535 1 88.62 350 THR B N 1
ATOM 6696 C CA . THR B 1 350 ? 5.203 11.359 8.453 1 88.62 350 THR B CA 1
ATOM 6697 C C . THR B 1 350 ? 4.867 10.984 9.898 1 88.62 350 THR B C 1
ATOM 6699 O O . THR B 1 350 ? 5.086 11.773 10.82 1 88.62 350 THR B O 1
ATOM 6702 N N . GLY B 1 351 ? 4.227 9.914 10.07 1 90.38 351 GLY B N 1
ATOM 6703 C CA . GLY B 1 351 ? 3.91 9.445 11.406 1 90.38 351 GLY B CA 1
ATOM 6704 C C . GLY B 1 351 ? 2.434 9.547 11.742 1 90.38 351 GLY B C 1
ATOM 6705 O O . GLY B 1 351 ? 1.622 9.906 10.883 1 90.38 351 GLY B O 1
ATOM 6706 N N . LEU B 1 352 ? 2.113 9.117 12.922 1 90.69 352 LEU B N 1
ATOM 6707 C CA . LEU B 1 352 ? 0.757 9.18 13.461 1 90.69 352 LEU B CA 1
ATOM 6708 C C . LEU B 1 352 ? 0.703 10.078 14.688 1 90.69 352 LEU B C 1
ATOM 6710 O O . LEU B 1 352 ? 1.65 10.117 15.477 1 90.69 352 LEU B O 1
ATOM 6714 N N . CYS B 1 353 ? -0.38 10.82 14.742 1 90.44 353 CYS B N 1
ATOM 6715 C CA . CYS B 1 353 ? -0.643 11.609 15.93 1 90.44 353 CYS B CA 1
ATOM 6716 C C . CYS B 1 353 ? -1.751 10.984 16.766 1 90.44 353 CYS B C 1
ATOM 6718 O O . CYS B 1 353 ? -1.751 9.773 17 1 90.44 353 CYS B O 1
ATOM 6720 N N . ALA B 1 354 ? -2.619 11.922 17.359 1 84.31 354 ALA B N 1
ATOM 6721 C CA . ALA B 1 354 ? -3.705 11.438 18.203 1 84.31 354 ALA B CA 1
ATOM 6722 C C . ALA B 1 354 ? -4.625 10.492 17.438 1 84.31 354 ALA B C 1
ATOM 6724 O O . ALA B 1 354 ? -4.953 10.75 16.281 1 84.31 354 ALA B O 1
ATOM 6725 N N . PRO B 1 355 ? -4.969 9.367 18.016 1 89.38 355 PRO B N 1
ATOM 6726 C CA . PRO B 1 355 ? -4.684 8.945 19.391 1 89.38 355 PRO B CA 1
ATOM 6727 C C . PRO B 1 355 ? -3.502 7.977 19.484 1 89.38 355 PRO B C 1
ATOM 6729 O O . PRO B 1 355 ? -3.203 7.457 20.562 1 89.38 355 PRO B O 1
ATOM 6732 N N . TYR B 1 356 ? -2.789 7.77 18.438 1 88.88 356 TYR B N 1
ATOM 6733 C CA . TYR B 1 356 ? -1.825 6.676 18.375 1 88.88 356 TYR B CA 1
ATOM 6734 C C . TYR B 1 356 ? -0.423 7.16 18.719 1 88.88 356 TYR B C 1
ATOM 6736 O O . TYR B 1 356 ? 0.333 6.469 19.406 1 88.88 356 TYR B O 1
ATOM 6744 N N . TRP B 1 357 ? -0.124 8.32 18.328 1 88.5 357 TRP B N 1
ATOM 6745 C CA . TRP B 1 357 ? 1.171 8.977 18.484 1 88.5 357 TRP B CA 1
ATOM 6746 C C . TRP B 1 357 ? 2.311 8.008 18.188 1 88.5 357 TRP B C 1
ATOM 6748 O O . TRP B 1 357 ? 2.76 7.273 19.062 1 88.5 357 TRP B O 1
ATOM 6758 N N . ASN B 1 358 ? 2.883 7.988 17.094 1 91.5 358 ASN B N 1
ATOM 6759 C CA . ASN B 1 358 ? 4.039 7.227 16.641 1 91.5 358 ASN B CA 1
ATOM 6760 C C . ASN B 1 358 ? 4.789 7.961 15.531 1 91.5 358 ASN B C 1
ATOM 6762 O O . ASN B 1 358 ? 4.305 8.055 14.406 1 91.5 358 ASN B O 1
ATOM 6766 N N . SER B 1 359 ? 5.965 8.422 15.828 1 89.62 359 SER B N 1
ATOM 6767 C CA . SER B 1 359 ? 6.727 9.258 14.914 1 89.62 359 SER B CA 1
ATOM 6768 C C . SER B 1 359 ? 7.367 8.43 13.805 1 89.62 359 SER B C 1
ATOM 6770 O O . SER B 1 359 ? 7.832 8.977 12.797 1 89.62 359 SER B O 1
ATOM 6772 N N . TYR B 1 360 ? 7.391 7.18 13.984 1 90.69 360 TYR B N 1
ATOM 6773 C CA . TYR B 1 360 ? 8.117 6.312 13.07 1 90.69 360 TYR B CA 1
ATOM 6774 C C . TYR B 1 360 ? 7.16 5.613 12.109 1 90.69 360 TYR B C 1
ATOM 6776 O O . TYR B 1 360 ? 7.594 4.918 11.188 1 90.69 360 TYR B O 1
ATOM 6784 N N . ALA B 1 361 ? 5.906 5.773 12.312 1 93 361 ALA B N 1
ATOM 6785 C CA . ALA B 1 361 ? 4.922 5.23 11.383 1 93 361 ALA B CA 1
ATOM 6786 C C . ALA B 1 361 ? 5.098 5.82 9.984 1 93 361 ALA B C 1
ATOM 6788 O O . ALA B 1 361 ? 5.516 6.973 9.844 1 93 361 ALA B O 1
ATOM 6789 N N . ARG B 1 362 ? 4.938 5.047 8.984 1 94.25 362 ARG B N 1
ATOM 6790 C CA . ARG B 1 362 ? 4.879 5.438 7.578 1 94.25 362 ARG B CA 1
ATOM 6791 C C . ARG B 1 362 ? 3.6 4.934 6.918 1 94.25 362 ARG B C 1
ATOM 6793 O O . ARG B 1 362 ? 3.016 3.943 7.367 1 94.25 362 ARG B O 1
ATOM 6800 N N . ALA B 1 363 ? 3.18 5.605 5.863 1 96.31 363 ALA B N 1
ATOM 6801 C CA . ALA B 1 363 ? 1.902 5.258 5.246 1 96.31 363 ALA B CA 1
ATOM 6802 C C . ALA B 1 363 ? 1.932 3.836 4.691 1 96.31 363 ALA B C 1
ATOM 6804 O O . ALA B 1 363 ? 3.002 3.303 4.387 1 96.31 363 ALA B O 1
ATOM 6805 N N . ALA B 1 364 ? 0.761 3.225 4.586 1 97.81 364 ALA B N 1
ATOM 6806 C CA . ALA B 1 364 ? 0.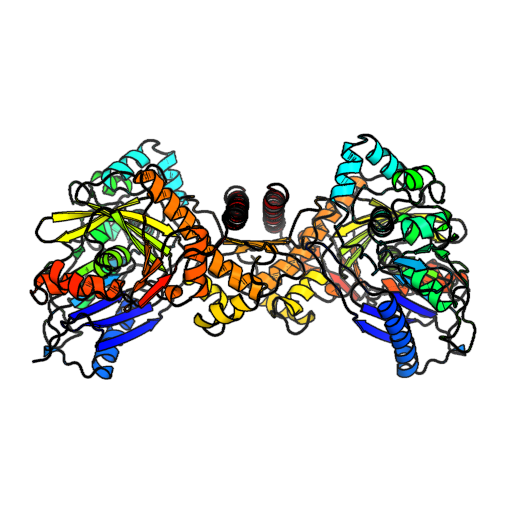646 1.835 4.156 1 97.81 364 ALA B CA 1
ATOM 6807 C C . ALA B 1 364 ? -0.689 1.583 3.463 1 97.81 364 ALA B C 1
ATOM 6809 O O . ALA B 1 364 ? -1.692 2.225 3.783 1 97.81 364 ALA B O 1
ATOM 6810 N N . ILE B 1 365 ? -0.706 0.768 2.502 1 98 365 ILE B N 1
ATOM 6811 C CA . ILE B 1 365 ? -1.898 0.193 1.889 1 98 365 ILE B CA 1
ATOM 6812 C C . ILE B 1 365 ? -1.953 -1.307 2.174 1 98 365 ILE B C 1
ATOM 6814 O O . ILE B 1 365 ? -1.023 -2.043 1.838 1 98 365 ILE B O 1
ATOM 6818 N N . VAL B 1 366 ? -2.998 -1.805 2.781 1 97.12 366 VAL B N 1
ATOM 6819 C CA . VAL B 1 366 ? -3.105 -3.213 3.146 1 97.12 366 VAL B CA 1
ATOM 6820 C C . VAL B 1 366 ? -4.426 -3.781 2.627 1 97.12 366 VAL B C 1
ATOM 6822 O O . VAL B 1 366 ? -5.352 -3.031 2.314 1 97.12 366 VAL B O 1
ATOM 6825 N N . GLY B 1 367 ? -4.469 -5.07 2.494 1 95 367 GLY B N 1
ATOM 6826 C CA . GLY B 1 367 ? -5.68 -5.754 2.074 1 95 367 GLY B CA 1
ATOM 6827 C C . GLY B 1 367 ? -5.852 -5.797 0.567 1 95 367 GLY B C 1
ATOM 6828 O O . GLY B 1 367 ? -6.961 -5.992 0.067 1 95 367 GLY B O 1
ATOM 6829 N N . ILE B 1 368 ? -4.785 -5.582 -0.199 1 95.06 368 ILE B N 1
ATOM 6830 C CA . ILE B 1 368 ? -4.816 -5.52 -1.656 1 95.06 368 ILE B CA 1
ATOM 6831 C C . ILE B 1 368 ? -5.051 -6.914 -2.229 1 95.06 368 ILE B C 1
ATOM 6833 O O . ILE B 1 368 ? -4.328 -7.859 -1.901 1 95.06 368 ILE B O 1
ATOM 6837 N N . GLU B 1 369 ? -6.02 -7.07 -3.012 1 91.25 369 GLU B N 1
ATOM 6838 C CA . GLU B 1 369 ? -6.297 -8.297 -3.748 1 91.25 369 GLU B CA 1
ATOM 6839 C C . GLU B 1 369 ? -5.984 -8.141 -5.234 1 91.25 369 GLU B C 1
ATOM 6841 O O . GLU B 1 369 ? -5.621 -7.047 -5.68 1 91.25 369 GLU B O 1
ATOM 6846 N N . ARG B 1 370 ? -6.031 -9.227 -5.988 1 88.06 370 ARG B N 1
ATOM 6847 C CA . ARG B 1 370 ? -5.684 -9.18 -7.406 1 88.06 370 ARG B CA 1
ATOM 6848 C C . ARG B 1 370 ? -6.621 -8.25 -8.164 1 88.06 370 ARG B C 1
ATOM 6850 O O . ARG B 1 370 ? -6.211 -7.594 -9.125 1 88.06 370 ARG B O 1
ATOM 6857 N N . GLY B 1 371 ? -7.844 -8.172 -7.77 1 86.38 371 GLY B N 1
ATOM 6858 C CA . GLY B 1 371 ? -8.836 -7.352 -8.445 1 86.38 371 GLY B CA 1
ATOM 6859 C C . GLY B 1 371 ? -8.859 -5.918 -7.953 1 86.38 371 GLY B C 1
ATOM 6860 O O . GLY B 1 371 ? -9.617 -5.094 -8.461 1 86.38 371 GLY B O 1
ATOM 6861 N N . THR B 1 372 ? -8.008 -5.535 -6.957 1 92 372 THR B N 1
ATOM 6862 C CA . THR B 1 372 ? -7.941 -4.172 -6.445 1 92 372 THR B CA 1
ATOM 6863 C C . THR B 1 372 ? -7.469 -3.211 -7.531 1 92 372 THR B C 1
ATOM 6865 O O . THR B 1 372 ? -6.387 -3.389 -8.102 1 92 372 THR B O 1
ATOM 6868 N N . THR B 1 373 ? -8.25 -2.197 -7.863 1 93.25 373 THR B N 1
ATOM 6869 C CA . THR B 1 373 ? -7.926 -1.235 -8.914 1 93.25 373 THR B CA 1
ATOM 6870 C C . THR B 1 373 ? -7.453 0.084 -8.312 1 93.25 373 THR B C 1
ATOM 6872 O O . THR B 1 373 ? -7.504 0.271 -7.09 1 93.25 373 THR B O 1
ATOM 6875 N N . LYS B 1 374 ? -7.047 0.98 -9.188 1 95.06 374 LYS B N 1
ATOM 6876 C CA . LYS B 1 374 ? -6.66 2.318 -8.75 1 95.06 374 LYS B CA 1
ATOM 6877 C C . LYS B 1 374 ? -7.832 3.033 -8.078 1 95.06 374 LYS B C 1
ATOM 6879 O O . LYS B 1 374 ? -7.633 3.805 -7.137 1 95.06 374 LYS B O 1
ATOM 6884 N N . ASN B 1 375 ? -9.078 2.795 -8.547 1 95.5 375 ASN B N 1
ATOM 6885 C CA . ASN B 1 375 ? -10.266 3.408 -7.949 1 95.5 375 ASN B CA 1
ATOM 6886 C C . ASN B 1 375 ? -10.445 2.977 -6.496 1 95.5 375 ASN B C 1
ATOM 6888 O O . ASN B 1 375 ? -10.859 3.773 -5.656 1 95.5 375 ASN B O 1
ATOM 6892 N N . ASN B 1 376 ? -10.117 1.696 -6.207 1 95.62 376 ASN B N 1
ATOM 6893 C CA . ASN B 1 376 ? -10.18 1.212 -4.836 1 95.62 376 ASN B CA 1
ATOM 6894 C C . ASN B 1 376 ? -9.195 1.946 -3.934 1 95.62 376 ASN B C 1
ATOM 6896 O O . ASN B 1 376 ? -9.492 2.223 -2.771 1 95.62 376 ASN B O 1
ATOM 6900 N N . ILE B 1 377 ? -8.008 2.232 -4.477 1 96.5 377 ILE B N 1
ATOM 6901 C CA . ILE B 1 377 ? -6.984 2.938 -3.717 1 96.5 377 ILE B CA 1
ATOM 6902 C C . ILE B 1 377 ? -7.441 4.367 -3.432 1 96.5 377 ILE B C 1
ATOM 6904 O O . ILE B 1 377 ? -7.301 4.859 -2.311 1 96.5 377 ILE B O 1
ATOM 6908 N N . ILE B 1 378 ? -8.023 5.023 -4.449 1 96.38 378 ILE B N 1
ATOM 6909 C CA . ILE B 1 378 ? -8.539 6.379 -4.293 1 96.38 378 ILE B CA 1
ATOM 6910 C C . ILE B 1 378 ? -9.625 6.398 -3.217 1 96.38 378 ILE B C 1
ATOM 6912 O O . ILE B 1 378 ? -9.617 7.266 -2.338 1 96.38 378 ILE B O 1
ATOM 6916 N N . ARG B 1 379 ? -10.5 5.469 -3.229 1 96.5 379 ARG B N 1
ATOM 6917 C CA . ARG B 1 379 ? -11.562 5.379 -2.234 1 96.5 379 ARG B CA 1
ATOM 6918 C C . ARG B 1 379 ? -10.992 5.133 -0.841 1 96.5 379 ARG B C 1
ATOM 6920 O O . ARG B 1 379 ? -11.453 5.723 0.138 1 96.5 379 ARG B O 1
ATOM 6927 N N . ALA B 1 380 ? -10.031 4.203 -0.793 1 97.19 380 ALA B N 1
ATOM 6928 C CA . ALA B 1 380 ? -9.414 3.898 0.495 1 97.19 380 ALA B CA 1
ATOM 6929 C C . ALA B 1 380 ? -8.789 5.148 1.114 1 97.19 380 ALA B C 1
ATOM 6931 O O . ALA B 1 380 ? -8.836 5.332 2.334 1 97.19 380 ALA B O 1
ATOM 6932 N N . VAL B 1 381 ? -8.188 5.984 0.309 1 97 381 VAL B N 1
ATOM 6933 C CA . VAL B 1 381 ? -7.598 7.227 0.796 1 97 381 VAL B CA 1
ATOM 6934 C C . VAL B 1 381 ? -8.688 8.133 1.362 1 97 381 VAL B C 1
ATOM 6936 O O . VAL B 1 381 ? -8.539 8.68 2.459 1 97 381 VAL B O 1
ATOM 6939 N N . LEU B 1 382 ? -9.773 8.281 0.685 1 96.19 382 LEU B N 1
ATOM 6940 C CA . LEU B 1 382 ? -10.875 9.109 1.168 1 96.19 382 LEU B CA 1
ATOM 6941 C C . LEU B 1 382 ? -11.461 8.531 2.455 1 96.19 382 LEU B C 1
ATOM 6943 O O . LEU B 1 382 ? -11.711 9.266 3.41 1 96.19 382 LEU B O 1
ATOM 6947 N N . GLU B 1 383 ? -11.656 7.246 2.477 1 96.44 383 GLU B N 1
ATOM 6948 C CA . GLU B 1 383 ? -12.219 6.594 3.656 1 96.44 383 GLU B CA 1
ATOM 6949 C C . GLU B 1 383 ? -11.297 6.742 4.863 1 96.44 383 GLU B C 1
ATOM 6951 O O . GLU B 1 383 ? -11.758 6.836 6 1 96.44 383 GLU B O 1
ATOM 6956 N N . SER B 1 384 ? -9.992 6.703 4.578 1 97.56 384 SER B N 1
ATOM 6957 C CA . SER B 1 384 ? -9.039 6.832 5.672 1 97.56 384 SER B CA 1
ATOM 6958 C C . SER B 1 384 ? -9.25 8.125 6.445 1 97.56 384 SER B C 1
ATOM 6960 O O . SER B 1 384 ? -9.07 8.164 7.668 1 97.56 384 SER B O 1
ATOM 6962 N N . LEU B 1 385 ? -9.633 9.156 5.785 1 96 385 LEU B N 1
ATOM 6963 C CA . LEU B 1 385 ? -9.914 10.43 6.438 1 96 385 LEU B CA 1
ATOM 6964 C C . LEU B 1 385 ? -11.102 10.305 7.379 1 96 385 LEU B C 1
ATOM 6966 O O . LEU B 1 385 ? -11.102 10.875 8.477 1 96 385 LEU B O 1
ATOM 6970 N N . GLY B 1 386 ? -12.078 9.594 6.938 1 96.19 386 GLY B N 1
ATOM 6971 C CA . GLY B 1 386 ? -13.227 9.328 7.789 1 96.19 386 GLY B CA 1
ATOM 6972 C C . GLY B 1 386 ? -12.883 8.492 9.008 1 96.19 386 GLY B C 1
ATOM 6973 O O . GLY B 1 386 ? -13.336 8.789 10.117 1 96.19 386 GLY B O 1
ATOM 6974 N N . TYR B 1 387 ? -12.086 7.453 8.789 1 97.19 387 TYR B N 1
ATOM 6975 C CA . TYR B 1 387 ? -11.672 6.602 9.898 1 97.19 387 TYR B CA 1
ATOM 6976 C C . TYR B 1 387 ? -10.891 7.395 10.938 1 97.19 387 TYR B C 1
ATOM 6978 O O . TYR B 1 387 ? -11.094 7.23 12.141 1 97.19 387 TYR B O 1
ATOM 6986 N N . GLN B 1 388 ? -9.992 8.227 10.492 1 95.81 388 GLN B N 1
ATOM 6987 C CA . GLN B 1 388 ? -9.203 9.055 11.398 1 95.81 388 GLN B CA 1
ATOM 6988 C C . GLN B 1 388 ? -10.094 10.023 12.172 1 95.81 388 GLN B C 1
ATOM 6990 O O . GLN B 1 388 ? -9.852 10.289 13.352 1 95.81 388 GLN B O 1
ATOM 6995 N N . THR B 1 389 ? -11.07 10.547 11.453 1 94.69 389 THR B N 1
ATOM 6996 C CA . THR B 1 389 ? -12.023 11.422 12.125 1 94.69 389 THR B CA 1
ATOM 6997 C C . THR B 1 389 ? -12.727 10.68 13.266 1 94.69 389 THR B C 1
ATOM 6999 O O . THR B 1 389 ? -12.891 11.234 14.352 1 94.69 389 THR B O 1
ATOM 7002 N N . ARG B 1 390 ? -13.102 9.523 13.023 1 95.62 390 ARG B N 1
ATOM 7003 C CA . ARG B 1 390 ? -13.758 8.727 14.055 1 95.62 390 ARG B CA 1
ATOM 7004 C C . ARG B 1 390 ? -12.812 8.469 15.227 1 95.62 390 ARG B C 1
ATOM 7006 O O . ARG B 1 390 ? -13.219 8.562 16.391 1 95.62 390 ARG B O 1
ATOM 7013 N N . ASP B 1 391 ? -11.586 8.117 14.898 1 94.69 391 ASP B N 1
ATOM 7014 C CA . ASP B 1 391 ? -10.594 7.926 15.953 1 94.69 391 ASP B CA 1
ATOM 7015 C C . ASP B 1 391 ? -10.555 9.133 16.891 1 94.69 391 ASP B C 1
ATOM 7017 O O . ASP B 1 391 ? -10.578 8.969 18.109 1 94.69 391 ASP B O 1
ATOM 7021 N N . MET B 1 392 ? -10.461 10.281 16.297 1 93.19 392 MET B N 1
ATOM 7022 C CA . MET B 1 392 ? -10.359 11.516 17.062 1 93.19 392 MET B CA 1
ATOM 7023 C C . MET B 1 392 ? -11.664 11.805 17.812 1 93.19 392 MET B C 1
ATOM 7025 O O . MET B 1 392 ? -11.648 12.18 18.984 1 93.19 392 MET B O 1
ATOM 7029 N N . PHE B 1 393 ? -12.734 11.625 17.094 1 92.69 393 PHE B N 1
ATOM 7030 C CA . PHE B 1 393 ? -14.055 11.891 17.672 1 92.69 393 PHE B CA 1
ATOM 7031 C C . PHE B 1 393 ? -14.273 11.062 18.922 1 92.69 393 PHE B C 1
ATOM 7033 O O . PHE B 1 393 ? -14.758 11.578 19.938 1 92.69 393 PHE B O 1
ATOM 7040 N N . ASP B 1 394 ? -13.93 9.836 18.828 1 92.38 394 ASP B N 1
ATOM 7041 C CA . ASP B 1 394 ? -14.102 8.945 19.984 1 92.38 394 ASP B CA 1
ATOM 7042 C C . ASP B 1 394 ? -13.211 9.383 21.141 1 92.38 394 ASP B C 1
ATOM 7044 O O . ASP B 1 394 ? -13.633 9.328 22.297 1 92.38 394 ASP B O 1
ATOM 7048 N N . ALA B 1 395 ? -12.016 9.789 20.844 1 90.94 395 ALA B N 1
ATOM 7049 C CA . ALA B 1 395 ? -11.109 10.273 21.891 1 90.94 395 ALA B CA 1
ATOM 7050 C C . ALA B 1 395 ? -11.68 11.516 22.578 1 90.94 395 ALA B C 1
ATOM 7052 O O . ALA B 1 395 ? -11.602 11.641 23.797 1 90.94 395 ALA B O 1
ATOM 7053 N N . PHE B 1 396 ? -12.25 12.422 21.828 1 91.75 396 PHE B N 1
ATOM 7054 C CA . PHE B 1 396 ? -12.875 13.625 22.375 1 91.75 396 PHE B CA 1
ATOM 7055 C C . PHE B 1 396 ? -14.047 13.266 23.266 1 91.75 396 PHE B C 1
ATOM 7057 O O . PHE B 1 396 ? -14.18 13.789 24.375 1 91.75 396 PHE B O 1
ATOM 7064 N N . SER B 1 397 ? -14.836 12.414 22.719 1 89.94 397 SER B N 1
ATOM 7065 C CA . SER B 1 397 ? -16.016 12.016 23.469 1 89.94 397 SER B CA 1
ATOM 7066 C C . SER B 1 397 ? -15.648 11.406 24.812 1 89.94 397 SER B C 1
ATOM 7068 O O . SER B 1 397 ? -16.312 11.664 25.828 1 89.94 397 SER B O 1
ATOM 7070 N N . GLU B 1 398 ? -14.664 10.664 24.828 1 90.12 398 GLU B N 1
ATOM 7071 C CA . GLU B 1 398 ? -14.195 10.055 26.062 1 90.12 398 GLU B CA 1
ATOM 7072 C C . GLU B 1 398 ? -13.703 11.117 27.047 1 90.12 398 GLU B C 1
ATOM 7074 O O . GLU B 1 398 ? -14 11.055 28.234 1 90.12 398 GLU B O 1
ATOM 7079 N N . ASP B 1 399 ? -12.961 12.047 26.609 1 90.31 399 ASP B N 1
ATOM 7080 C CA . ASP B 1 399 ? -12.391 13.094 27.469 1 90.31 399 ASP B CA 1
ATOM 7081 C C . ASP B 1 399 ? -13.477 14.031 27.969 1 90.31 399 ASP B C 1
ATOM 7083 O O . ASP B 1 399 ? -13.398 14.516 29.109 1 90.31 399 ASP B O 1
ATOM 7087 N N . LEU B 1 400 ? -14.453 14.289 27.109 1 89.25 400 LEU B N 1
ATOM 7088 C CA . LEU B 1 400 ? -15.516 15.219 27.469 1 89.25 400 LEU B CA 1
ATOM 7089 C C . LEU B 1 400 ? -16.594 14.523 28.297 1 89.25 400 LEU B C 1
ATOM 7091 O O . LEU B 1 400 ? -17.359 15.188 28.984 1 89.25 400 LEU B O 1
ATOM 7095 N N . GLY B 1 401 ? -16.641 13.188 28.234 1 89.25 401 GLY B N 1
ATOM 7096 C CA . GLY B 1 401 ? -17.641 12.406 28.938 1 89.25 401 GLY B CA 1
ATOM 7097 C C . GLY B 1 401 ? -19 12.398 28.25 1 89.25 401 GLY B C 1
ATOM 7098 O O . GLY B 1 401 ? -19.984 11.922 28.812 1 89.25 401 GLY B O 1
ATOM 7099 N N . GLU B 1 402 ? -19.047 13.078 27.141 1 86.5 402 GLU B N 1
ATOM 7100 C CA . GLU B 1 402 ? -20.266 13.094 26.344 1 86.5 402 GLU B CA 1
ATOM 7101 C C . GLU B 1 402 ? -19.953 13.047 24.844 1 86.5 402 GLU B C 1
ATOM 7103 O O . GLU B 1 402 ? -18.875 13.461 24.422 1 86.5 402 GLU B O 1
ATOM 7108 N N . ARG B 1 403 ? -20.844 12.398 24.203 1 83.12 403 ARG B N 1
ATOM 7109 C CA . ARG B 1 403 ? -20.672 12.32 22.75 1 83.12 403 ARG B CA 1
ATOM 7110 C C . ARG B 1 403 ? -21.125 13.609 22.078 1 83.12 403 ARG B C 1
ATOM 7112 O O . ARG B 1 403 ? -22.219 14.117 22.359 1 83.12 403 ARG B O 1
ATOM 7119 N N . LEU B 1 404 ? -20.328 14.141 21.203 1 82.56 404 LEU B N 1
ATOM 7120 C CA . LEU B 1 404 ? -20.672 15.352 20.453 1 82.56 404 LEU B CA 1
ATOM 7121 C C . LEU B 1 404 ? -21.797 15.078 19.469 1 82.56 404 LEU B C 1
ATOM 7123 O O . LEU B 1 404 ? -21.859 14.008 18.859 1 82.56 404 LEU B O 1
ATOM 7127 N N . SER B 1 405 ? -22.734 15.969 19.391 1 81.25 405 SER B N 1
ATOM 7128 C CA . SER B 1 405 ? -23.938 15.719 18.594 1 81.25 405 SER B CA 1
ATOM 7129 C C . SER B 1 405 ? -23.75 16.188 17.156 1 81.25 405 SER B C 1
ATOM 7131 O O . SER B 1 405 ? -24.438 15.711 16.25 1 81.25 405 SER B O 1
ATOM 7133 N N . ILE B 1 406 ? -22.938 17.203 16.984 1 84.69 406 ILE B N 1
ATOM 7134 C CA . ILE B 1 406 ? -22.734 17.734 15.633 1 84.69 406 ILE B CA 1
ATOM 7135 C C . ILE B 1 406 ? -21.266 18.062 15.414 1 84.69 406 ILE B C 1
ATOM 7137 O O . ILE B 1 406 ? -20.578 18.484 16.344 1 84.69 406 ILE B O 1
ATOM 7141 N N . LEU B 1 407 ? -20.859 17.734 14.219 1 90.31 407 LEU B N 1
ATOM 7142 C CA . LEU B 1 407 ? -19.5 18.094 13.789 1 90.31 407 LEU B CA 1
ATOM 7143 C C . LEU B 1 407 ? -19.547 19.078 12.633 1 90.31 407 LEU B C 1
ATOM 7145 O O . LEU B 1 407 ? -20.094 18.781 11.578 1 90.31 407 LEU B O 1
ATOM 7149 N N . LYS B 1 408 ? -19.031 20.297 12.898 1 92 408 LYS B N 1
ATOM 7150 C CA . LYS B 1 408 ? -18.891 21.266 11.828 1 92 408 LYS B CA 1
ATOM 7151 C C . LYS B 1 408 ? -17.609 21.031 11.031 1 92 408 LYS B C 1
ATOM 7153 O O . LYS B 1 408 ? -16.562 20.781 11.602 1 92 408 LYS B O 1
ATOM 7158 N N . VAL B 1 409 ? -17.75 21 9.734 1 93.06 409 VAL B N 1
ATOM 7159 C CA . VAL B 1 409 ? -16.578 20.688 8.938 1 93.06 409 VAL B CA 1
ATOM 7160 C C . VAL B 1 409 ? -16.203 21.859 8.039 1 93.06 409 VAL B C 1
ATOM 7162 O O . VAL B 1 409 ? -17.062 22.688 7.711 1 93.06 409 VAL B O 1
ATOM 7165 N N . ASP B 1 410 ? -14.93 21.969 7.695 1 91.06 410 ASP B N 1
ATOM 7166 C CA . ASP B 1 410 ? -14.422 22.953 6.754 1 91.06 410 ASP B CA 1
ATOM 7167 C C . ASP B 1 410 ? -13.133 22.484 6.086 1 91.06 410 ASP B C 1
ATOM 7169 O O . ASP B 1 410 ? -12.688 21.359 6.32 1 91.06 410 ASP B O 1
ATOM 7173 N N . GLY B 1 411 ? -12.641 23.281 5.125 1 87.38 411 GLY B N 1
ATOM 7174 C CA . GLY B 1 411 ? -11.469 22.891 4.359 1 87.38 411 GLY B CA 1
ATOM 7175 C C . GLY B 1 411 ? -11.805 22.391 2.967 1 87.38 411 GLY B C 1
ATOM 7176 O O . GLY B 1 411 ? -12.961 22.078 2.676 1 87.38 411 GLY B O 1
ATOM 7177 N N . GLY B 1 412 ? -10.82 22.25 2.232 1 81.88 412 GLY B N 1
ATOM 7178 C CA . GLY B 1 412 ? -11 21.922 0.827 1 81.88 412 GLY B CA 1
ATOM 7179 C C . GLY B 1 412 ? -11.602 20.547 0.607 1 81.88 412 GLY B C 1
ATOM 7180 O O . GLY B 1 412 ? -12.43 20.359 -0.286 1 81.88 412 GLY B O 1
ATOM 7181 N N . ALA B 1 413 ? -11.25 19.578 1.368 1 87.94 413 ALA B N 1
ATOM 7182 C CA . ALA B 1 413 ? -11.68 18.203 1.175 1 87.94 413 ALA B CA 1
ATOM 7183 C C . ALA B 1 413 ? -13.156 18.031 1.521 1 87.94 413 ALA B C 1
ATOM 7185 O O . ALA B 1 413 ? -13.781 17.047 1.12 1 87.94 413 ALA B O 1
ATOM 7186 N N . CYS B 1 414 ? -13.695 18.969 2.232 1 90.88 414 CYS B N 1
ATOM 7187 C CA . CYS B 1 414 ? -15.086 18.844 2.656 1 90.88 414 CYS B CA 1
ATOM 7188 C C . CYS B 1 414 ? -16.031 18.984 1.47 1 90.88 414 CYS B C 1
ATOM 7190 O O . CYS B 1 414 ? -17.203 18.641 1.567 1 90.88 414 CYS B O 1
ATOM 7192 N N . ASN B 1 415 ? -15.5 19.516 0.396 1 89.19 415 ASN B N 1
ATOM 7193 C CA . ASN B 1 415 ? -16.312 19.625 -0.808 1 89.19 415 ASN B CA 1
ATOM 7194 C C . ASN B 1 415 ? -16.641 18.266 -1.4 1 89.19 415 ASN B C 1
ATOM 7196 O O . ASN B 1 415 ? -17.531 18.141 -2.242 1 89.19 415 ASN B O 1
ATOM 7200 N N . ASN B 1 416 ? -15.953 17.266 -1.022 1 93.5 416 ASN B N 1
ATOM 7201 C CA . ASN B 1 416 ? -16.203 15.891 -1.453 1 93.5 416 ASN B CA 1
ATOM 7202 C C . ASN B 1 416 ? -17.391 15.273 -0.725 1 93.5 416 ASN B C 1
ATOM 7204 O O . ASN B 1 416 ? -17.297 14.938 0.457 1 93.5 416 ASN B O 1
ATOM 7208 N N . ASN B 1 417 ? -18.453 15.078 -1.417 1 94.62 417 ASN B N 1
ATOM 7209 C CA . ASN B 1 417 ? -19.672 14.602 -0.792 1 94.62 417 ASN B CA 1
ATOM 7210 C C . ASN B 1 417 ? -19.531 13.164 -0.302 1 94.62 417 ASN B C 1
ATOM 7212 O O . ASN B 1 417 ? -20.109 12.789 0.715 1 94.62 417 ASN B O 1
ATOM 7216 N N . LEU B 1 418 ? -18.844 12.406 -1.035 1 94 418 LEU B N 1
ATOM 7217 C CA . LEU B 1 418 ? -18.609 11.031 -0.617 1 94 418 LEU B CA 1
ATOM 7218 C C . LEU B 1 418 ? -17.891 10.984 0.722 1 94 418 LEU B C 1
ATOM 7220 O O . LEU B 1 418 ? -18.281 10.227 1.617 1 94 418 LEU B O 1
ATOM 7224 N N . LEU B 1 419 ? -16.859 11.773 0.829 1 95.31 419 LEU B N 1
ATOM 7225 C CA . LEU B 1 419 ? -16.094 11.844 2.066 1 95.31 419 LEU B CA 1
ATOM 7226 C C . LEU B 1 419 ? -16.969 12.289 3.23 1 95.31 419 LEU B C 1
ATOM 7228 O O . LEU B 1 419 ? -16.922 11.703 4.316 1 95.31 419 LEU B O 1
ATOM 7232 N N . MET B 1 420 ? -17.797 13.289 3.043 1 96.12 420 MET B N 1
ATOM 7233 C CA . MET B 1 420 ? -18.656 13.812 4.102 1 96.12 420 MET B CA 1
ATOM 7234 C C . MET B 1 420 ? -19.688 12.781 4.531 1 96.12 420 MET B C 1
ATOM 7236 O O . MET B 1 420 ? -19.906 12.578 5.727 1 96.12 420 MET B O 1
ATOM 7240 N N . GLN B 1 421 ? -20.312 12.203 3.531 1 96.44 421 GLN B N 1
ATOM 7241 C CA . GLN B 1 421 ? -21.312 11.188 3.855 1 96.44 421 GLN B CA 1
ATOM 7242 C C . GLN B 1 421 ? -20.672 10.008 4.582 1 96.44 421 GLN B C 1
ATOM 7244 O O . GLN B 1 421 ? -21.203 9.516 5.574 1 96.44 421 GLN B O 1
ATOM 7249 N N . PHE B 1 422 ? -19.594 9.539 4.105 1 96.31 422 PHE B N 1
ATOM 7250 C CA . PHE B 1 422 ? -18.906 8.422 4.742 1 96.31 422 PHE B CA 1
ATOM 7251 C C . PHE B 1 422 ? -18.531 8.766 6.176 1 96.31 422 PHE B C 1
ATOM 7253 O O . PHE B 1 422 ? -18.672 7.941 7.078 1 96.31 422 PHE B O 1
ATOM 7260 N N . THR B 1 423 ? -17.953 9.961 6.352 1 96.69 423 THR B N 1
ATOM 7261 C CA . THR B 1 423 ? -17.547 10.406 7.684 1 96.69 423 THR B CA 1
ATOM 7262 C C . THR B 1 423 ? -18.75 10.438 8.625 1 96.69 423 THR B C 1
ATOM 7264 O O . THR B 1 423 ? -18.672 9.969 9.758 1 96.69 423 THR B O 1
ATOM 7267 N N . SER B 1 424 ? -19.844 11.016 8.133 1 97.06 424 SER B N 1
ATOM 7268 C CA . SER B 1 424 ? -21.062 11.016 8.93 1 97.06 424 SER B CA 1
ATOM 7269 C C . SER B 1 424 ? -21.484 9.602 9.305 1 97.06 424 SER B C 1
ATOM 7271 O O . SER B 1 424 ? -21.891 9.344 10.438 1 97.06 424 SER B O 1
ATOM 7273 N N . ASP B 1 425 ? -21.375 8.734 8.398 1 97.06 425 ASP B N 1
ATOM 7274 C CA . ASP B 1 425 ? -21.766 7.34 8.578 1 97.06 425 ASP B CA 1
ATOM 7275 C C . ASP B 1 425 ? -20.875 6.645 9.602 1 97.06 425 ASP B C 1
ATOM 7277 O O . ASP B 1 425 ? -21.359 5.992 10.523 1 97.06 425 ASP B O 1
ATOM 7281 N N . ILE B 1 426 ? -19.578 6.762 9.398 1 96.88 426 ILE B N 1
ATOM 7282 C CA . ILE B 1 426 ? -18.641 5.973 10.188 1 96.88 426 ILE B CA 1
ATOM 7283 C C . ILE B 1 426 ? -18.547 6.535 11.602 1 96.88 426 ILE B C 1
ATOM 7285 O O . ILE B 1 426 ? -18.328 5.793 12.555 1 96.88 426 ILE B O 1
ATOM 7289 N N . VAL B 1 427 ? -18.641 7.867 11.742 1 95.44 427 VAL B N 1
ATOM 7290 C CA . VAL B 1 427 ? -18.609 8.5 13.055 1 95.44 427 VAL B CA 1
ATOM 7291 C C . VAL B 1 427 ? -19.984 8.398 13.719 1 95.44 427 VAL B C 1
ATOM 7293 O O . VAL B 1 427 ? -20.094 8.469 14.938 1 95.44 427 VAL B O 1
ATOM 7296 N N . ASN B 1 428 ? -20.984 8.258 12.961 1 95.25 428 ASN B N 1
ATOM 7297 C CA . ASN B 1 428 ? -22.391 8.172 13.391 1 95.25 428 ASN B CA 1
ATOM 7298 C C . ASN B 1 428 ? -22.844 9.469 14.055 1 95.25 428 ASN B C 1
ATOM 7300 O O . ASN B 1 428 ? -23.359 9.445 15.172 1 95.25 428 ASN B O 1
ATOM 7304 N N . VAL B 1 429 ? -22.578 10.586 13.383 1 94.44 429 VAL B N 1
ATOM 7305 C CA . VAL B 1 429 ? -22.984 11.914 13.836 1 94.44 429 VAL B CA 1
ATOM 7306 C C . VAL B 1 429 ? -23.328 12.789 12.633 1 94.44 429 VAL B C 1
ATOM 7308 O O . VAL B 1 429 ? -22.875 12.523 11.516 1 94.44 429 VAL B O 1
ATOM 7311 N N . ASP B 1 430 ? -24.188 13.797 12.875 1 94.94 430 ASP B N 1
ATOM 7312 C CA . ASP B 1 430 ? -24.469 14.75 11.805 1 94.94 430 ASP B CA 1
ATOM 7313 C C . ASP B 1 430 ? -23.25 15.617 11.5 1 94.94 430 ASP B C 1
ATOM 7315 O O . ASP B 1 430 ? -22.531 16.031 12.414 1 94.94 430 ASP B O 1
ATOM 7319 N N . ILE B 1 431 ? -23.016 15.805 10.203 1 94.31 431 ILE B N 1
ATOM 7320 C CA . ILE B 1 431 ? -21.938 16.672 9.758 1 94.31 431 ILE B CA 1
ATOM 7321 C C . ILE B 1 431 ? -22.516 17.906 9.055 1 94.31 431 ILE B C 1
ATOM 7323 O O . ILE B 1 431 ? -23.312 17.781 8.117 1 94.31 431 ILE B O 1
ATOM 7327 N N . GLU B 1 432 ? -22.125 19.031 9.547 1 93.75 432 GLU B N 1
ATOM 7328 C CA . GLU B 1 432 ? -22.594 20.297 8.984 1 93.75 432 GLU B CA 1
ATOM 7329 C C . GLU B 1 432 ? -21.5 20.969 8.164 1 93.75 432 GLU B C 1
ATOM 7331 O O . GLU B 1 432 ? -20.422 21.281 8.688 1 93.75 432 GLU B O 1
ATOM 7336 N N . ARG B 1 433 ? -21.703 21.156 6.941 1 92.44 433 ARG B N 1
ATOM 7337 C CA . ARG B 1 433 ? -20.812 21.891 6.051 1 92.44 433 ARG B CA 1
ATOM 7338 C C . ARG B 1 433 ? -21.328 23.297 5.809 1 92.44 433 ARG B C 1
ATOM 7340 O O . ARG B 1 433 ? -22.438 23.484 5.316 1 92.44 433 ARG B O 1
ATOM 7347 N N . PRO B 1 434 ? -20.516 24.25 6.172 1 88.88 434 PRO B N 1
ATOM 7348 C CA . PRO B 1 434 ? -20.953 25.625 5.945 1 88.88 434 PRO B CA 1
ATOM 7349 C C . PRO B 1 434 ? -20.875 26.047 4.477 1 88.88 434 PRO B C 1
ATOM 7351 O O . PRO B 1 434 ? -20.25 25.344 3.67 1 88.88 434 PRO B O 1
ATOM 7354 N N . ASP B 1 435 ? -21.5 27.172 4.164 1 86.44 435 ASP B N 1
ATOM 7355 C CA . ASP B 1 435 ? -21.438 27.734 2.822 1 86.44 435 ASP B CA 1
ATOM 7356 C C . ASP B 1 435 ? -20.016 28.234 2.504 1 86.44 435 ASP B C 1
ATOM 7358 O O . ASP B 1 435 ? -19.516 28 1.403 1 86.44 435 ASP B O 1
ATOM 7362 N N . ASN B 1 436 ? -19.484 28.906 3.467 1 81.94 436 ASN B N 1
ATOM 7363 C CA . ASN B 1 436 ? -18.094 29.344 3.352 1 81.94 436 ASN B CA 1
ATOM 7364 C C . ASN B 1 436 ? -17.125 28.312 3.939 1 81.94 436 ASN B C 1
ATOM 7366 O O . ASN B 1 436 ? -17.047 28.156 5.16 1 81.94 436 ASN B O 1
ATOM 7370 N N . THR B 1 437 ? -16.344 27.812 3.109 1 77.25 437 THR B N 1
ATOM 7371 C CA . THR B 1 437 ? -15.461 26.75 3.594 1 77.25 437 THR B CA 1
ATOM 7372 C C . THR B 1 437 ? -14.07 27.312 3.896 1 77.25 437 THR B C 1
ATOM 7374 O O . THR B 1 437 ? -13.219 26.594 4.422 1 77.25 437 THR B O 1
ATOM 7377 N N . GLU B 1 438 ? -13.891 28.641 3.66 1 86.38 438 GLU B N 1
ATOM 7378 C CA . GLU B 1 438 ? -12.641 29.297 4.031 1 86.38 438 GLU B CA 1
ATOM 7379 C C . GLU B 1 438 ? -12.711 29.844 5.457 1 86.38 438 GLU B C 1
ATOM 7381 O O . GLU B 1 438 ? -12.453 31.031 5.688 1 86.38 438 GLU B O 1
ATOM 7386 N N . THR B 1 439 ? -12.914 28.922 6.316 1 90.44 439 THR B N 1
ATOM 7387 C CA . THR B 1 439 ? -13.227 29.312 7.684 1 90.44 439 THR B CA 1
ATOM 7388 C C . THR B 1 439 ? -11.969 29.797 8.406 1 90.44 439 THR B C 1
ATOM 7390 O O . THR B 1 439 ? -12.047 30.656 9.289 1 90.44 439 THR B O 1
ATOM 7393 N N . THR B 1 440 ? -10.844 29.266 7.98 1 93.62 440 THR B N 1
ATOM 7394 C CA . THR B 1 440 ? -9.586 29.719 8.578 1 93.62 440 THR B CA 1
ATOM 7395 C C . THR B 1 440 ? -9.383 31.219 8.344 1 93.62 440 THR B C 1
ATOM 7397 O O . THR B 1 440 ? -9.117 31.969 9.281 1 93.62 440 THR B O 1
ATOM 7400 N N . ALA B 1 441 ? -9.562 31.625 7.145 1 95.56 441 ALA B N 1
ATOM 7401 C CA . ALA B 1 441 ? -9.406 33.031 6.781 1 95.56 441 ALA B CA 1
ATOM 7402 C C . ALA B 1 441 ? -10.508 33.875 7.41 1 95.56 441 ALA B C 1
ATOM 7404 O O . ALA B 1 441 ? -10.258 35 7.844 1 95.56 441 ALA B O 1
ATOM 7405 N N . ALA B 1 442 ? -11.703 33.344 7.414 1 96.06 442 ALA B N 1
ATOM 7406 C CA . ALA B 1 442 ? -12.805 34.062 8.039 1 96.06 442 ALA B CA 1
ATOM 7407 C C . ALA B 1 442 ? -12.531 34.312 9.516 1 96.06 442 ALA B C 1
ATOM 7409 O O . ALA B 1 442 ? -12.844 35.375 10.047 1 96.06 442 ALA B O 1
ATOM 7410 N N . GLY B 1 443 ? -12 33.281 10.133 1 97.25 443 GLY B N 1
ATOM 7411 C CA . GLY B 1 443 ? -11.703 33.406 11.555 1 97.25 443 GLY B CA 1
ATOM 7412 C C . GLY B 1 443 ? -10.805 34.562 11.891 1 97.25 443 GLY B C 1
ATOM 7413 O O . GLY B 1 443 ? -11.117 35.344 12.789 1 97.25 443 GLY B O 1
ATOM 7414 N N . VAL B 1 444 ? -9.719 34.719 11.18 1 98.06 444 VAL B N 1
ATOM 7415 C CA . VAL B 1 444 ? -8.781 35.812 11.5 1 98.06 444 VAL B CA 1
ATOM 7416 C C . VAL B 1 444 ? -9.352 37.156 11.031 1 98.06 444 VAL B C 1
ATOM 7418 O O . VAL B 1 444 ? -9 38.188 11.562 1 98.06 444 VAL B O 1
ATOM 7421 N N . ALA B 1 445 ? -10.18 37.125 9.977 1 98.06 445 ALA B N 1
ATOM 7422 C CA . ALA B 1 445 ? -10.891 38.344 9.594 1 98.06 445 ALA B CA 1
ATOM 7423 C C . ALA B 1 445 ? -11.773 38.844 10.734 1 98.06 445 ALA B C 1
ATOM 7425 O O . ALA B 1 445 ? -11.773 40.031 11.047 1 98.06 445 ALA B O 1
ATOM 7426 N N . TYR B 1 446 ? -12.508 37.969 11.32 1 97.94 446 TYR B N 1
ATOM 7427 C CA . TYR B 1 446 ? -13.383 38.312 12.43 1 97.94 446 TYR B CA 1
ATOM 7428 C C . TYR B 1 446 ? -12.586 38.844 13.617 1 97.94 446 TYR B C 1
ATOM 7430 O O . TYR B 1 446 ? -12.977 39.812 14.242 1 97.94 446 TYR B O 1
ATOM 7438 N N . LEU B 1 447 ? -11.508 38.125 13.922 1 98.38 447 LEU B N 1
ATOM 7439 C CA . LEU B 1 447 ? -10.656 38.594 15.016 1 98.38 447 LEU B CA 1
ATOM 7440 C C . LEU B 1 447 ? -10.141 40 14.75 1 98.38 447 LEU B C 1
ATOM 7442 O O . LEU B 1 447 ? -10.156 40.844 15.641 1 98.38 447 LEU B O 1
ATOM 7446 N N . ALA B 1 448 ? -9.641 40.219 13.523 1 98.62 448 ALA B N 1
ATOM 7447 C CA . ALA B 1 448 ? -9.141 41.531 13.125 1 98.62 448 ALA B CA 1
ATOM 7448 C C . ALA B 1 448 ? -10.242 42.594 13.195 1 98.62 448 ALA B C 1
ATOM 7450 O O . ALA B 1 448 ? -10.016 43.719 13.672 1 98.62 448 ALA B O 1
ATOM 7451 N N . GLY B 1 449 ? -11.406 42.25 12.688 1 98.12 449 GLY B N 1
ATOM 7452 C CA . GLY B 1 449 ? -12.539 43.156 12.648 1 98.12 449 GLY B CA 1
ATOM 7453 C C . GLY B 1 449 ? -13.047 43.531 14.031 1 98.12 449 GLY B C 1
ATOM 7454 O O . GLY B 1 449 ? -13.477 44.656 14.25 1 98.12 449 GLY B O 1
ATOM 7455 N N . LEU B 1 450 ? -13.055 42.594 14.914 1 97.62 450 LEU B N 1
ATOM 7456 C CA . LEU B 1 450 ? -13.469 42.875 16.281 1 97.62 450 LEU B CA 1
ATOM 7457 C C . LEU B 1 450 ? -12.57 43.938 16.922 1 97.62 450 LEU B C 1
ATOM 7459 O O . LEU B 1 450 ? -13.047 44.812 17.641 1 97.62 450 LEU B O 1
ATOM 7463 N N . ALA B 1 451 ? -11.305 43.844 16.688 1 97 451 ALA B N 1
ATOM 7464 C CA . ALA B 1 451 ? -10.32 44.75 17.297 1 97 451 ALA B CA 1
ATOM 7465 C C . ALA B 1 451 ? -10.531 46.188 16.844 1 97 451 ALA B C 1
ATOM 7467 O O . ALA B 1 451 ? -10.242 47.125 17.594 1 97 451 ALA B O 1
ATOM 7468 N N . VAL B 1 452 ? -11.07 46.406 15.641 1 96.81 452 VAL B N 1
ATOM 7469 C CA . VAL B 1 452 ? -11.188 47.75 15.102 1 96.81 452 VAL B CA 1
ATOM 7470 C C . VAL B 1 452 ? -12.656 48.188 15.062 1 96.81 452 VAL B C 1
ATOM 7472 O O . VAL B 1 452 ? -13 49.219 14.508 1 96.81 452 VAL B O 1
ATOM 7475 N N . GLY B 1 453 ? -13.461 47.344 15.523 1 96.12 453 GLY B N 1
ATOM 7476 C CA . GLY B 1 453 ? -14.875 47.656 15.609 1 96.12 453 GLY B CA 1
ATOM 7477 C C . GLY B 1 453 ? -15.617 47.469 14.297 1 96.12 453 GLY B C 1
ATOM 7478 O O . GLY B 1 453 ? -16.688 48.031 14.102 1 96.12 453 GLY B O 1
ATOM 7479 N N . PHE B 1 454 ? -15 46.812 13.383 1 96.75 454 PHE B N 1
ATOM 7480 C CA . PHE B 1 454 ? -15.688 46.469 12.141 1 96.75 454 PHE B CA 1
ATOM 7481 C C . PHE B 1 454 ? -16.891 45.594 12.422 1 96.75 454 PHE B C 1
ATOM 7483 O O . PHE B 1 454 ? -17.938 45.75 11.789 1 96.75 454 PHE B O 1
ATOM 7490 N N . TRP B 1 455 ? -16.812 44.594 13.227 1 96.19 455 TRP B N 1
ATOM 7491 C CA . TRP B 1 455 ? -17.906 43.875 13.875 1 96.19 455 TRP B CA 1
ATOM 7492 C C . TRP B 1 455 ? -18 44.25 15.359 1 96.19 455 TRP B C 1
ATOM 7494 O O . TRP B 1 455 ? -16.969 44.406 16.016 1 96.19 455 TRP B O 1
ATOM 7504 N N . GLU B 1 456 ? -19.172 44.25 15.852 1 95 456 GLU B N 1
ATOM 7505 C CA . GLU B 1 456 ? -19.375 44.719 17.203 1 95 456 GLU B CA 1
ATOM 7506 C C . GLU B 1 456 ? -19.125 43.625 18.234 1 95 456 GLU B C 1
ATOM 7508 O O . GLU B 1 456 ? -18.734 43.906 19.375 1 95 456 GLU B O 1
ATOM 7513 N N . SER B 1 457 ? -19.516 42.469 17.844 1 94.69 457 SER B N 1
ATOM 7514 C CA . SER B 1 457 ? -19.438 41.375 18.812 1 94.69 457 SER B CA 1
ATOM 7515 C C . SER B 1 457 ? -19.422 40 18.125 1 94.69 457 SER B C 1
ATOM 7517 O O . SER B 1 457 ? -19.734 39.906 16.938 1 94.69 457 SER B O 1
ATOM 7519 N N . GLN B 1 458 ? -18.984 39.031 18.922 1 94.69 458 GLN B N 1
ATOM 7520 C CA . GLN B 1 458 ? -19.062 37.656 18.453 1 94.69 458 GLN B CA 1
ATOM 7521 C C . GLN B 1 458 ? -20.484 37.281 18.078 1 94.69 458 GLN B C 1
ATOM 7523 O O . GLN B 1 458 ? -20.703 36.531 17.125 1 94.69 458 GLN B O 1
ATOM 7528 N N . ASP B 1 459 ? -21.438 37.781 18.719 1 94.69 459 ASP B N 1
ATOM 7529 C CA . ASP B 1 459 ? -22.844 37.531 18.438 1 94.69 459 ASP B CA 1
ATOM 7530 C C . ASP B 1 459 ? -23.203 38 17.031 1 94.69 459 ASP B C 1
ATOM 7532 O O . ASP B 1 459 ? -23.969 37.344 16.328 1 94.69 459 ASP B O 1
ATOM 7536 N N . GLU B 1 460 ? -22.75 39.125 16.719 1 94.88 460 GLU B N 1
ATOM 7537 C CA . GLU B 1 460 ? -23 39.625 15.375 1 94.88 460 GLU B CA 1
ATOM 7538 C C . GLU B 1 460 ? -22.438 38.688 14.312 1 94.88 460 GLU B C 1
ATOM 7540 O O . GLU B 1 460 ? -23.078 38.438 13.289 1 94.88 460 GLU B O 1
ATOM 7545 N N . ILE B 1 461 ? -21.25 38.188 14.586 1 94.12 461 ILE B N 1
ATOM 7546 C CA . ILE B 1 461 ? -20.578 37.281 13.656 1 94.12 461 ILE B CA 1
ATOM 7547 C C . ILE B 1 461 ? -21.422 36 13.492 1 94.12 461 ILE B C 1
ATOM 7549 O O . ILE B 1 461 ? -21.562 35.5 12.383 1 94.12 461 ILE B O 1
ATOM 7553 N N . VAL B 1 462 ? -21.953 35.469 14.562 1 92.69 462 VAL B N 1
ATOM 7554 C CA . VAL B 1 462 ? -22.75 34.25 14.555 1 92.69 462 VAL B CA 1
ATOM 7555 C C . VAL B 1 462 ? -23.938 34.438 13.617 1 92.69 462 VAL B C 1
ATOM 7557 O O . VAL B 1 462 ? -24.344 33.5 12.938 1 92.69 462 VAL B O 1
ATOM 7560 N N . GLN B 1 463 ? -24.469 35.594 13.555 1 90.56 463 GLN B N 1
ATOM 7561 C CA . GLN B 1 463 ? -25.641 35.875 12.742 1 90.56 463 GLN B CA 1
ATOM 7562 C C . GLN B 1 463 ? -25.297 35.844 11.258 1 90.56 463 GLN B C 1
ATOM 7564 O O . GLN B 1 463 ? -26.188 35.719 10.414 1 90.56 463 GLN B O 1
ATOM 7569 N N . LYS B 1 464 ? -24.094 35.938 10.953 1 87 464 LYS B N 1
ATOM 7570 C CA . LYS B 1 464 ? -23.656 36 9.562 1 87 464 LYS B CA 1
ATOM 7571 C C . LYS B 1 464 ? -23.359 34.594 9.023 1 87 464 LYS B C 1
ATOM 7573 O O . LYS B 1 464 ? -23.297 34.406 7.805 1 87 464 LYS B O 1
ATOM 7578 N N . ARG B 1 465 ? -23.25 33.688 9.906 1 84.12 465 ARG B N 1
ATOM 7579 C CA . ARG B 1 465 ? -22.875 32.312 9.5 1 84.12 465 ARG B CA 1
ATOM 7580 C C . ARG B 1 465 ? -24.047 31.625 8.805 1 84.12 465 ARG B C 1
ATOM 7582 O O . ARG B 1 465 ? -25.188 31.734 9.242 1 84.12 465 ARG B O 1
ATOM 7589 N N . THR B 1 466 ? -23.734 30.938 7.656 1 84.56 466 THR B N 1
ATOM 7590 C CA . THR B 1 466 ? -24.734 30.172 6.914 1 84.56 466 THR B CA 1
ATOM 7591 C C . THR B 1 466 ? -24.266 28.734 6.699 1 84.56 466 THR B C 1
ATOM 7593 O O . THR B 1 466 ? -23.062 28.469 6.672 1 84.56 466 THR B O 1
ATOM 7596 N N . VAL B 1 467 ? -25.266 27.812 6.648 1 86.81 467 VAL B N 1
ATOM 7597 C CA . VAL B 1 467 ? -25 26.391 6.469 1 86.81 467 VAL B CA 1
ATOM 7598 C C . VAL B 1 467 ? -25.375 25.969 5.051 1 86.81 467 VAL B C 1
ATOM 7600 O O . VAL B 1 467 ? -26.453 26.297 4.566 1 86.81 467 VAL B O 1
ATOM 7603 N N . ASP B 1 468 ? -24.5 25.297 4.359 1 87.19 468 ASP B N 1
ATOM 7604 C CA . ASP B 1 468 ? -24.734 24.781 3.018 1 87.19 468 ASP B CA 1
ATOM 7605 C C . ASP B 1 468 ? -25.531 23.469 3.066 1 87.19 468 ASP B C 1
ATOM 7607 O O . ASP B 1 468 ? -26.609 23.375 2.477 1 87.19 468 ASP B O 1
ATOM 7611 N N . GLN B 1 469 ? -24.969 22.469 3.742 1 92.94 469 GLN B N 1
ATOM 7612 C CA . GLN B 1 469 ? -25.547 21.125 3.742 1 92.94 469 GLN B CA 1
ATOM 7613 C C . GLN B 1 469 ? -25.281 20.406 5.059 1 92.94 469 GLN B C 1
ATOM 7615 O O . GLN B 1 469 ? -24.234 20.625 5.684 1 92.94 469 GLN B O 1
ATOM 7620 N N . VAL B 1 470 ? -26.266 19.594 5.465 1 95.19 470 VAL B N 1
ATOM 7621 C CA . VAL B 1 470 ? -26.094 18.703 6.605 1 95.19 470 VAL B CA 1
ATOM 7622 C C . VAL B 1 470 ? -26.141 17.25 6.141 1 95.19 470 VAL B C 1
ATOM 7624 O O . VAL B 1 470 ? -27.062 16.844 5.426 1 95.19 470 VAL B O 1
ATOM 7627 N N . PHE B 1 471 ? -25.141 16.484 6.402 1 96.56 471 PHE B N 1
ATOM 7628 C CA . PHE B 1 471 ? -25.078 15.047 6.121 1 96.56 471 PHE B CA 1
ATOM 7629 C C . PHE B 1 471 ? -25.516 14.242 7.332 1 96.56 471 PHE B C 1
ATOM 7631 O O . PHE B 1 471 ? -25.062 14.492 8.453 1 96.56 471 PHE B O 1
ATOM 7638 N N . HIS B 1 472 ? -26.422 13.305 7.121 1 97 472 HIS B N 1
ATOM 7639 C CA . HIS B 1 472 ? -26.922 12.445 8.188 1 97 472 HIS B CA 1
ATOM 7640 C C . HIS B 1 472 ? -26.391 11.023 8.039 1 97 472 HIS B C 1
ATOM 7642 O O . HIS B 1 472 ? -26.266 10.523 6.918 1 97 472 HIS B O 1
ATOM 7648 N N . PRO B 1 473 ? -26.078 10.336 9.195 1 96.56 473 PRO B N 1
ATOM 7649 C CA . PRO B 1 473 ? -25.641 8.945 9.094 1 96.56 473 PRO B CA 1
ATOM 7650 C C . PRO B 1 473 ? -26.688 8.031 8.453 1 96.56 473 PRO B C 1
ATOM 7652 O O . PRO B 1 473 ? -27.859 8.109 8.789 1 96.56 473 PRO B O 1
ATOM 7655 N N . GLN B 1 474 ? -26.234 7.184 7.598 1 96.31 474 GLN B N 1
ATOM 7656 C CA . GLN B 1 474 ? -27.125 6.285 6.879 1 96.31 474 GLN B CA 1
ATOM 7657 C C . GLN B 1 474 ? -26.656 4.84 6.973 1 96.31 474 GLN B C 1
ATOM 7659 O O . GLN B 1 474 ? -27.422 3.908 6.73 1 96.31 474 GLN B O 1
ATOM 7664 N N . MET B 1 475 ? -25.453 4.594 7.34 1 94.75 475 MET B N 1
ATOM 7665 C CA . MET B 1 475 ? -24.828 3.275 7.355 1 94.75 475 MET B CA 1
ATOM 7666 C C . MET B 1 475 ? -25.344 2.438 8.523 1 94.75 475 MET B C 1
ATOM 7668 O O . MET B 1 475 ? -25.531 2.951 9.625 1 94.75 475 MET B O 1
ATOM 7672 N N . ASP B 1 476 ? -25.578 1.148 8.281 1 95.25 476 ASP B N 1
ATOM 7673 C CA . ASP B 1 476 ? -26.031 0.268 9.352 1 95.25 476 ASP B CA 1
ATOM 7674 C C . ASP B 1 476 ? -24.922 0.005 10.367 1 95.25 476 ASP B C 1
ATOM 7676 O O . ASP B 1 476 ? -23.734 0.075 10.023 1 95.25 476 ASP B O 1
ATOM 7680 N N . GLU B 1 477 ? -25.344 -0.41 11.562 1 95.88 477 GLU B N 1
ATOM 7681 C CA . GLU B 1 477 ? -24.422 -0.553 12.688 1 95.88 477 GLU B CA 1
ATOM 7682 C C . GLU B 1 477 ? -23.438 -1.692 12.453 1 95.88 477 GLU B C 1
ATOM 7684 O O . GLU B 1 477 ? -22.266 -1.587 12.82 1 95.88 477 GLU B O 1
ATOM 7689 N N . GLU B 1 478 ? -23.891 -2.709 11.906 1 95.25 478 GLU B N 1
ATOM 7690 C CA . GLU B 1 478 ? -23.031 -3.869 11.68 1 95.25 478 GLU B CA 1
ATOM 7691 C C . GLU B 1 478 ? -21.922 -3.551 10.68 1 95.25 478 GLU B C 1
ATOM 7693 O O . GLU B 1 478 ? -20.75 -3.883 10.914 1 95.25 478 GLU B O 1
ATOM 7698 N N . LEU B 1 479 ? -22.281 -2.969 9.609 1 94.38 479 LEU B N 1
ATOM 7699 C CA . LEU B 1 479 ? -21.297 -2.578 8.602 1 94.38 479 LEU B CA 1
ATOM 7700 C C . LEU B 1 479 ? -20.312 -1.557 9.172 1 94.38 479 LEU B C 1
ATOM 7702 O O . LEU B 1 479 ? -19.109 -1.648 8.93 1 94.38 479 LEU B O 1
ATOM 7706 N N . ARG B 1 480 ? -20.891 -0.608 9.906 1 96.56 480 ARG B N 1
ATOM 7707 C CA . ARG B 1 480 ? -20.062 0.42 10.531 1 96.56 480 ARG B CA 1
ATOM 7708 C C . ARG B 1 480 ? -19 -0.202 11.438 1 96.56 480 ARG B C 1
ATOM 7710 O O . ARG B 1 480 ? -17.828 0.167 11.367 1 96.56 480 ARG B O 1
ATOM 7717 N N . SER B 1 481 ? -19.391 -1.132 12.203 1 96.31 481 SER B N 1
ATOM 7718 C CA . SER B 1 481 ? -18.469 -1.804 13.125 1 96.31 481 SER B CA 1
ATOM 7719 C C . SER B 1 481 ? -17.438 -2.629 12.375 1 96.31 481 SER B C 1
ATOM 7721 O O . SER B 1 481 ? -16.266 -2.646 12.75 1 96.31 481 SER B O 1
ATOM 7723 N N . ASP B 1 482 ? -17.875 -3.299 11.383 1 94.56 482 ASP B N 1
ATOM 7724 C CA . ASP B 1 482 ? -16.984 -4.133 10.578 1 94.56 482 ASP B CA 1
ATOM 7725 C C . ASP B 1 482 ? -15.906 -3.291 9.906 1 94.56 482 ASP B C 1
ATOM 7727 O O . ASP B 1 482 ? -14.727 -3.654 9.93 1 94.56 482 ASP B O 1
ATOM 7731 N N . LEU B 1 483 ? -16.328 -2.234 9.32 1 95.88 483 LEU B N 1
ATOM 7732 C CA . LEU B 1 483 ? -15.398 -1.343 8.641 1 95.88 483 LEU B CA 1
ATOM 7733 C C . LEU B 1 483 ? -14.398 -0.746 9.625 1 95.88 483 LEU B C 1
ATOM 7735 O O . LEU B 1 483 ? -13.203 -0.682 9.344 1 95.88 483 LEU B O 1
ATOM 7739 N N . TYR B 1 484 ? -14.898 -0.335 10.773 1 97.19 484 TYR B N 1
ATOM 7740 C CA . TYR B 1 484 ? -14.023 0.296 11.75 1 97.19 484 TYR B CA 1
ATOM 7741 C C . TYR B 1 484 ? -13.062 -0.722 12.359 1 97.19 484 TYR B C 1
ATOM 7743 O O . TYR B 1 484 ? -11.914 -0.398 12.664 1 97.19 484 TYR B O 1
ATOM 7751 N N . ASN B 1 485 ? -13.539 -1.918 12.594 1 96.31 485 ASN B N 1
ATOM 7752 C CA . ASN B 1 485 ? -12.641 -2.979 13.047 1 96.31 485 ASN B CA 1
ATOM 7753 C C . ASN B 1 485 ? -11.523 -3.234 12.039 1 96.31 485 ASN B C 1
ATOM 7755 O O . ASN B 1 485 ? -10.383 -3.492 12.43 1 96.31 485 ASN B O 1
ATOM 7759 N N . GLY B 1 486 ? -11.852 -3.244 10.734 1 95.75 486 GLY B N 1
ATOM 7760 C CA . GLY B 1 486 ? -10.836 -3.354 9.703 1 95.75 486 GLY B CA 1
ATOM 7761 C C . GLY B 1 486 ? -9.812 -2.232 9.75 1 95.75 486 GLY B C 1
ATOM 7762 O O . GLY B 1 486 ? -8.625 -2.457 9.508 1 95.75 486 GLY B O 1
ATOM 7763 N N . TRP B 1 487 ? -10.312 -1.032 10.086 1 96.94 487 TRP B N 1
ATOM 7764 C CA . TRP B 1 487 ? -9.422 0.115 10.242 1 96.94 487 TRP B CA 1
ATOM 7765 C C . TRP B 1 487 ? -8.445 -0.099 11.391 1 96.94 487 TRP B C 1
ATOM 7767 O O . TRP B 1 487 ? -7.246 0.138 11.25 1 96.94 487 TRP B O 1
ATOM 7777 N N . LYS B 1 488 ? -8.961 -0.523 12.5 1 97 488 LYS B N 1
ATOM 7778 C CA . LYS B 1 488 ? -8.109 -0.79 13.648 1 97 488 LYS B CA 1
ATOM 7779 C C . LYS B 1 488 ? -7.07 -1.864 13.336 1 97 488 LYS B C 1
ATOM 7781 O O . LYS B 1 488 ? -5.926 -1.78 13.781 1 97 488 LYS B O 1
ATOM 7786 N N . ARG B 1 489 ? -7.496 -2.846 12.562 1 96.06 489 ARG B N 1
ATOM 7787 C CA . ARG B 1 489 ? -6.578 -3.881 12.102 1 96.06 489 ARG B CA 1
ATOM 7788 C C . ARG B 1 489 ? -5.465 -3.283 11.242 1 96.06 489 ARG B C 1
ATOM 7790 O O . ARG B 1 489 ? -4.301 -3.658 11.383 1 96.06 489 ARG B O 1
ATOM 7797 N N . ALA B 1 490 ? -5.805 -2.436 10.352 1 97.06 490 ALA B N 1
ATOM 7798 C CA . ALA B 1 490 ? -4.828 -1.767 9.5 1 97.06 490 ALA B CA 1
ATOM 7799 C C . ALA B 1 490 ? -3.855 -0.934 10.328 1 97.06 490 ALA B C 1
ATOM 7801 O O . ALA B 1 490 ? -2.656 -0.895 10.031 1 97.06 490 ALA B O 1
ATOM 7802 N N . ILE B 1 491 ? -4.371 -0.235 11.359 1 96.88 491 ILE B N 1
ATOM 7803 C CA . ILE B 1 491 ? -3.531 0.556 12.258 1 96.88 491 ILE B CA 1
ATOM 7804 C C . ILE B 1 491 ? -2.537 -0.355 12.969 1 96.88 491 ILE B C 1
ATOM 7806 O O . ILE B 1 491 ? -1.352 -0.029 13.07 1 96.88 491 ILE B O 1
ATOM 7810 N N . ASN B 1 492 ? -2.988 -1.447 13.469 1 95.69 492 ASN B N 1
ATOM 7811 C CA . ASN B 1 492 ? -2.109 -2.391 14.148 1 95.69 492 ASN B CA 1
ATOM 7812 C C . ASN B 1 492 ? -0.991 -2.877 13.227 1 95.69 492 ASN B C 1
ATOM 7814 O O . ASN B 1 492 ? 0.156 -3.014 13.656 1 95.69 492 ASN B O 1
ATOM 7818 N N . CYS B 1 493 ? -1.356 -3.176 12.023 1 94.5 493 CYS B N 1
ATOM 7819 C CA . CYS B 1 493 ? -0.368 -3.557 11.023 1 94.5 493 CYS B CA 1
ATOM 7820 C C . CYS B 1 493 ? 0.668 -2.455 10.836 1 94.5 493 CYS B C 1
ATOM 7822 O O . CYS B 1 493 ? 1.869 -2.727 10.797 1 94.5 493 CYS B O 1
ATOM 7824 N N . ASN B 1 494 ? 0.211 -1.253 10.711 1 95.38 494 ASN B N 1
ATOM 7825 C CA . ASN B 1 494 ? 1.085 -0.1 10.523 1 95.38 494 ASN B CA 1
ATOM 7826 C C . ASN B 1 494 ? 2.033 0.083 11.703 1 95.38 494 ASN B C 1
ATOM 7828 O O . ASN B 1 494 ? 3.217 0.375 11.516 1 95.38 494 ASN B O 1
ATOM 7832 N N . LEU B 1 495 ? 1.496 -0.08 12.906 1 95 495 LEU B N 1
ATOM 7833 C CA . LEU B 1 495 ? 2.299 0.083 14.109 1 95 495 LEU B CA 1
ATOM 7834 C C . LEU B 1 495 ? 3.357 -1.009 14.211 1 95 495 LEU B C 1
ATOM 7836 O O . LEU B 1 495 ? 4.453 -0.774 14.734 1 95 495 LEU B O 1
ATOM 7840 N N . GLU B 1 496 ? 3.055 -2.207 13.734 1 93.69 496 GLU B N 1
ATOM 7841 C CA . GLU B 1 496 ? 4.055 -3.271 13.68 1 93.69 496 GLU B CA 1
ATOM 7842 C C . GLU B 1 496 ? 5.242 -2.867 12.805 1 93.69 496 GLU B C 1
ATOM 7844 O O . GLU B 1 496 ? 6.395 -3.113 13.164 1 93.69 496 GLU B O 1
ATOM 7849 N N . TRP B 1 497 ? 4.988 -2.307 11.664 1 93.06 497 TRP B N 1
ATOM 7850 C CA . TRP B 1 497 ? 6.027 -1.794 10.781 1 93.06 497 TRP B CA 1
ATOM 7851 C C . TRP B 1 497 ? 6.855 -0.719 11.477 1 93.06 497 TRP B C 1
ATOM 7853 O O . TRP B 1 497 ? 8.086 -0.713 11.383 1 93.06 497 TRP B O 1
ATOM 7863 N N . ALA B 1 498 ? 6.176 0.183 12.172 1 91.19 498 ALA B N 1
ATOM 7864 C CA . ALA B 1 498 ? 6.801 1.346 12.797 1 91.19 498 ALA B CA 1
ATOM 7865 C C . ALA B 1 498 ? 7.703 0.928 13.953 1 91.19 498 ALA B C 1
ATOM 7867 O O . ALA B 1 498 ? 8.75 1.538 14.188 1 91.19 498 ALA B O 1
ATOM 7868 N N . ASN B 1 499 ? 7.309 -0.104 14.633 1 89.94 499 ASN B N 1
ATOM 7869 C CA . ASN B 1 499 ? 7.977 -0.47 15.875 1 89.94 499 ASN B CA 1
ATOM 7870 C C . ASN B 1 499 ? 9.102 -1.471 15.633 1 89.94 499 ASN B C 1
ATOM 7872 O O . ASN B 1 499 ? 9.984 -1.639 16.484 1 89.94 499 ASN B O 1
ATOM 7876 N N . ASP B 1 500 ? 8.984 -2.25 14.531 1 80.44 500 ASP B N 1
ATOM 7877 C CA . ASP B 1 500 ? 10.023 -3.217 14.203 1 80.44 500 ASP B CA 1
ATOM 7878 C C . ASP B 1 500 ? 11.195 -2.543 13.492 1 80.44 500 ASP B C 1
ATOM 7880 O O . ASP B 1 500 ? 11.32 -2.631 12.266 1 80.44 500 ASP B O 1
ATOM 7884 N N . ARG B 1 501 ? 11.93 -1.766 14.18 1 71.94 501 ARG B N 1
ATOM 7885 C CA . ARG B 1 501 ? 13.016 -1.033 13.547 1 71.94 501 ARG B CA 1
ATOM 7886 C C . ARG B 1 501 ? 14.375 -1.563 13.992 1 71.94 501 ARG B C 1
ATOM 7888 O O . ARG B 1 501 ? 14.5 -2.088 15.102 1 71.94 501 ARG B O 1
#

Foldseek 3Di:
DAAWEWEWEAEDFKTKIFIAGLLLDTQWMFMDGDDWDDPDQQWIFAALVRSQVRSLVRNVVRCVVNVNDPVRYAAYFYAHQFQWKFKDFLVPLGTLDTTGHLRGQVCAVVLVVLCVVPVCVQVVLCQFQLDGSGSNHNLSVVLCCLVPRPCNVVCQVVLGMAMDDSRQSNLCVFAVSPFREAEQQRQSRHSQAGNVVRGGHPVSCVSSVGDPSRHGHYHWQFAFGFWGDDSHPDTHTHGGYHYLVLLLCLLLLLVDAQAKAWEQAQKIKIKGWHFQDWDHAPQQWGKGWSTDDPNGITIMTMWMGNGGVVLLVCCVPVVVNDVDSLCLLVLLPPQDPQDLQLKAKACQCQHGGPRPGFRQFHIDIDNDDPPRDSSSVSNNSLLNSLLVLLRVQVSVCVRVVHHRAEYEYAYDCCVRPVSQQSSCALNVHKYWYWPDRSSSSSSRSVSHCCSSVSDVDSVSSVVSTGTDDIHGHDDDPVSSVVVSVSVVVVVVVRVVVRVPD/DAAWEWEWEAEDFKTKIFIAGLLLDTQWMFMDGDDWDDPDQQWIFAALVRSQVRSLVRNVVRCVVRVNDPVRYAAYFYAHQFQWKFKDFLVPLGTLDTTGHLRGQVLVVVLVVLCVVPVCVQVVLCQFQLDGSGSNHNLSVVLCCLVPRPCNVVCQVVLGMAMDDSRQSNLCVFQVSPFREAEQQRQSRHSQAGNVVRGGHPVSCVSSVGDPSRHGHYHWQFAFGFWGDDSHPDTHTHGGHHYLVLLLCLLLLLVDAQAKAWEQAQKIKIKGWHFQDWDHAPQQWGKGWSTDDPNGITIMTMWMGNGGVVLLVCCVPVVVNDVDSLCLLVLLVPADPQDLQLKAKACQCQHGGPRPGFRQFHIDIDNDDPPRDSSSVSNNSLLNSLLVLLRVQVSVCVRVVHHRAEYEYAYDCCVRPVSQQSSCALNVHKYWYWPDRSSSSSSRSVSHCCSSVSDVDSVSSVVSTGTDDIHGHDDDPVSSVVVSVSVVVVVVVRVVVRVPD

Sequence (1002 aa):
MKEYILSIDQGTTSIRAIFFNHDGDIVGVHAKEFSQFYPDSGWVEQDPMEMWSVTGEVIEKAMAKSNIKEDEIVAIGITNQRETSIVWDKNTGEPVYNAIVWQDRRTAEYCDQLKADDPEIEAVVRNKTGLMIDSYFSGTKVKWILDNVEGARAKAEKGELLFGNVDTWIMWKLTGGKTHATDYSNASRTLMYNIHDLKWDEELLKVLNVPASMLPKVQESSGQFGVTAKIFKREIPITGDAGDQQAATFGQCCFKKGMAKFTYGTAGVMTVNIGEKPFLSNNGLTTTIGWGINGKVEYLLEAVAFSAGSAIQWLRDEMDMLDESPDSEYFALKTKKERNCGVYFVPAFTGLCAPYWNSYARAAIVGIERGTTKNNIIRAVLESLGYQTRDMFDAFSEDLGERLSILKVDGGACNNNLLMQFTSDIVNVDIERPDNTETTAAGVAYLAGLAVGFWESQDEIVQKRTVDQVFHPQMDEELRSDLYNGWKRAINCNLEWANDRMKEYILSIDQGTTSIRAIFFNHDGDIVGVHAKEFSQFYPDSGWVEQDPMEMWSVTGEVIEKAMAKSNIKEDEIVAIGITNQRETSIVWDKNTGEPVYNAIVWQDRRTAEYCDQLKADDPEIEAVVRNKTGLMIDSYFSGTKVKWILDNVEGARAKAEKGELLFGNVDTWIMWKLTGGKTHATDYSNASRTLMYNIHDLKWDEELLKVLNVPASMLPKVQESSGQFGVTAKIFKREIPITGDAGDQQAATFGQCCFKKGMAKFTYGTAGVMTVNIGEKPFLSNNGLTTTIGWGINGKVEYLLEAVAFSAGSAIQWLRDEMDMLDESPDSEYFALKTKKERNCGVYFVPAFTGLCAPYWNSYARAAIVGIERGTTKNNIIRAVLESLGYQTRDMFDAFSEDLGERLSILKVDGGACNNNLLMQFTSDIVNVDIERPDNTETTAAGVAYLAGLAVGFWESQDEIVQKRTVDQVFHPQMDEELRSDLYNGWKRAINCNLEWANDR

Nearest PDB structures (foldseek):
  3g25-assembly1_A  TM=9.906E-01  e=9.455E-75  Staphylococcus aureus subsp. aureus COL
  3h3n-assembly1_X  TM=9.805E-01  e=2.342E-72  Enterococcus casseliflavus
  3h45-assembly1_O  TM=9.815E-01  e=1.266E-71  Enterococcus casseliflavus
  3d7e-assembly1_X  TM=9.735E-01  e=8.071E-72  Enterococcus casseliflavus
  3ezw-assembly1_G  TM=9.418E-01  e=1.683E-70  Escherichia coli K-12

Solvent-accessible surface area (backbone atoms only — not comparable to full-atom values): 48699 Å² total; per-residue (Å²): 132,73,57,29,30,36,14,39,31,41,46,88,62,35,35,34,18,37,30,29,40,88,70,68,44,79,69,28,64,27,69,47,69,62,76,77,43,64,90,46,92,41,33,35,34,32,51,60,67,55,53,50,54,50,50,54,48,19,43,52,50,16,30,62,76,47,71,55,55,77,86,28,42,68,29,26,8,35,23,15,43,44,28,22,34,38,44,26,30,70,85,78,69,43,61,79,54,62,21,44,34,37,66,17,39,80,38,38,65,56,40,53,48,51,42,68,75,33,78,58,50,50,60,54,44,26,74,38,20,28,38,75,81,48,32,48,26,20,44,54,52,52,31,47,48,35,74,68,37,91,65,37,43,65,39,36,76,70,54,43,28,34,42,29,35,49,54,20,50,50,46,17,58,38,26,67,67,71,30,63,38,45,18,41,25,40,44,27,43,23,71,36,22,23,66,82,79,71,39,77,32,66,67,49,24,57,76,50,66,46,60,72,74,23,56,49,48,72,39,48,13,33,32,87,66,47,44,44,32,86,87,46,96,55,75,38,40,32,15,15,33,25,19,33,68,39,10,24,39,52,38,66,56,40,81,43,64,70,31,36,35,38,35,27,35,53,33,27,38,38,39,29,24,53,32,74,58,82,67,79,54,87,48,56,40,33,22,36,44,33,40,22,50,92,92,40,56,35,21,23,40,36,35,42,35,77,39,32,38,45,54,49,46,36,37,28,74,35,49,65,74,35,94,47,71,78,49,47,52,62,43,27,65,67,34,68,84,90,54,58,71,66,39,44,33,46,67,14,37,51,12,41,34,43,64,71,56,36,74,60,25,36,11,33,40,38,38,35,39,76,83,52,34,46,34,36,52,47,32,18,51,47,48,31,48,25,52,51,48,30,52,38,48,53,35,48,20,61,65,69,71,46,76,72,70,57,39,36,42,28,31,72,53,55,72,34,60,62,47,45,42,48,26,9,25,65,52,62,30,38,32,37,33,40,62,65,42,59,23,35,44,45,13,14,26,50,30,11,27,46,56,72,57,70,38,86,43,72,67,59,54,53,71,52,63,55,75,62,49,74,35,65,53,77,63,54,68,66,59,41,49,52,54,50,51,51,48,54,37,52,49,52,21,38,49,46,46,34,68,63,116,130,76,58,30,30,36,15,39,32,42,48,88,60,34,35,33,19,36,32,30,40,87,70,67,44,79,69,29,63,28,67,46,70,61,77,78,41,64,90,46,93,42,33,35,34,33,52,60,66,54,52,51,53,49,51,55,49,20,45,54,50,14,29,61,78,46,71,54,55,76,89,26,43,68,29,27,8,34,23,14,42,45,30,21,32,38,43,26,31,69,85,79,68,44,63,78,54,63,22,44,34,36,64,17,37,80,37,38,65,54,39,52,48,51,43,68,74,33,81,60,49,50,59,54,44,27,74,39,22,30,39,75,82,47,32,49,27,19,44,54,53,51,32,46,48,33,74,70,37,89,66,38,45,64,38,36,75,70,55,43,29,33,43,31,35,49,52,19,50,50,44,17,58,37,26,65,67,71,30,62,39,44,18,40,24,41,43,26,43,24,70,36,22,22,67,80,79,71,41,77,31,66,68,47,24,57,76,50,66,47,60,72,75,23,57,50,48,72,38,49,14,33,32,86,65,47,45,43,33,83,88,47,96,57,75,36,41,32,16,13,32,25,18,34,66,40,11,26,39,52,39,68,56,40,81,44,64,70,32,36,36,37,35,26,36,54,33,28,38,36,40,29,22,52,32,75,58,79,66,79,52,88,48,56,39,32,22,36,44,33,40,21,50,92,92,40,56,33,21,24,39,36,35,41,34,74,38,32,37,45,54,50,46,38,37,28,73,35,50,64,76,34,94,46,72,76,49,46,52,63,44,27,64,70,33,65,86,88,54,58,72,66,39,46,33,47,66,14,36,52,11,43,36,43,63,71,57,36,76,60,26,34,12,35,39,39,40,35,37,76,83,52,32,45,36,37,52,48,32,19,50,47,48,33,48,24,52,51,48,31,53,38,49,51,34,49,20,61,66,69,73,46,76,72,70,54,37,35,42,28,31,73,53,54,74,33,60,61,45,46,42,48,26,10,23,65,52,64,31,37,32,37,32,40,63,65,41,61,22,34,45,44,13,12,27,51,31,11,26,47,57,72,56,69,39,88,42,72,68,58,52,54,71,52,64,56,74,61,49,74,35,64,54,74,63,54,69,67,60,42,50,52,53,50,52,52,49,52,38,51,50,53,21,38,48,48,46,34,67,63,115

InterPro domains:
  IPR000577 Carbohydrate kinase, FGGY [PIRSF000538] (3-500)
  IPR005999 Glycerol kinase [MF_00186] (2-498)
  IPR005999 Glycerol kinase [TIGR01311] (3-497)
  IPR018483 Carbohydrate kinase, FGGY, conserved site [PS00445] (363-383)
  IPR018483 Carbohydrate kinase, FGGY, conserved site [PS00933] (136-148)
  IPR018484 Carbohydrate kinase FGGY, N-terminal [PF00370] (4-251)
  IPR018485 Carbohydrate kinase FGGY, C-terminal [PF02782] (261-451)
  IPR043129 ATPase, nucleotide binding domain [SSF53067] (4-254)
  IPR043129 ATPase, nucleotide binding domain [SSF53067] (253-497)

Organism: Acetobacterium woodii (strain ATCC 29683 / DSM 1030 / JCM 2381 / KCTC 1655 / WB1) (NCBI:txid931626)

Radius of gyration: 34.12 Å; Cα contacts (8 Å, |Δi|>4): 2468; chains: 2; bounding box: 55×100×80 Å

Secondary structure (DSSP, 8-state):
---EEEEEEE-SSEEEEEEE-TTS-EEEEEEEE---B--STT--EE-HHHHHHHHHHHHHHHHHHHT--GGGEEEEEEEE-SS-BEEEETTT--BSS-EE-TT--TTHHHHHHHHHH-TTHHHHHHHHHS--SSTTSHHHHHHHHHHHSTTHHHHHHTT-EEEE-HHHHHHHHHTTT---EEEHHHHTTSSSEETTTTEE-HHHHHHHT--GGGPPEEE-SEEEEEE--SSSSS--EEEEEEEHHHHHHHHTT--STT-EEEEESSSEEEEEEEETS----SSS-EEEEEEEETTEEEEEEEEEES-SHHHHHIIIIIS---SSTTHHHHHHTTS-SS--TT-EEE--BTBB-TTT-BTT--EEEEEE-TT--HHHHHHHHHHHHHHHHHHHHHHHHHHHTS--SEEEEESGGGG-HHHHHHHHHHHTSEEEEES---HHHHHHHHHHHHHHTSS--HHHHHHH--EEEEE---S-HHHHHHHHHHHHHHHHHHHHHHH--/---EEEEEEE-SSEEEEEEE-TTS-EEEEEEEE---B--STT--EE-HHHHHHHHHHHHHHHHHHHT--GGGEEEEEEEE-SS-BEEEETTT--BSS-EE-TT--TTHHHHHHHHHH-TTHHHHHHHHHS--SSTTSHHHHHHHHHHHSTTHHHHHHTT-EEEE-HHHHHHHHHTTT---EEEHHHHTTSSSEETTTTEE-HHHHHHHT--GGGSPEEE-SEEEEEE--SSSSS--EEEEEEEHHHHHHHHTT--STT-EEEEESSSEEEEEEEETS----SSS-EEEEEEEETTEEEEEEEEEES-SHHHHHIIIIIS---SSTTHHHHHHTTS-SS--TT-EEE--BTBB-TTT-BTT--EEEEEE-TT--HHHHHHHHHHHHHHHHHHHHHHHHHHHTS--SEEEEESGGGG-HHHHHHHHHHHTSEEEEES---HHHHHHHHHHHHHHTSS--HHHHHHH--EEEEE---S-HHHHHHHHHHHHHHHHHHHHHHH--

pLDDT: mean 94.34, std 5.05, range [58.06, 98.88]